Protein AF-0000000080795833 (afdb_homodimer)

InterPro domains:
  IPR005225 Small GTP-binding domain [TIGR00231] (9-159)
  IPR006073 GTP binding domain [PF01926] (11-123)
  IPR023873 [FeFe]-hydrogenase H-cluster maturation GTPase HydF [TIGR03918] (4-392)
  IPR027417 P-loop containing nucleoside triphosphate hydrolase [G3DSA:3.40.50.300] (4-176)
  IPR027417 P-loop containing nucleoside triphosphate hydrolase [SSF52540] (10-172)
  IPR040644 Hydrogen maturase F, tetramerization domain [PF18133] (279-395)
  IPR041606 Hydrogen maturase F dimerization domain [PF18128] (176-273)

Organism: Petrotoga mobilis (strain DSM 10674 / SJ95) (NCBI:txid403833)

Sequence (796 aa):
MPATSGYRTYIAIAGRRNVGKSSLINAIVNQEIALVSNVAGTTTDPVYKSMELQPIGPVTLIDTPGIDDEGELGKKRIERAKRAFYKADVGVLVVDSEPNGFEHSICDLFEKMNIPFIIVLNKIDQLNNVSNLKQLYINSFGRPVLEVSCKEKINIERVKEALTELKPKEEEIPLLPQFIKSNDIVLLVVPVDTGAPKGRLIMPQVATIREAIDRKAFPIVTSVEGISEIISKLKEKPKLVITDSQAIGRVSELVSEDINLTTFSILEAHHKGDISILTKDIDVINNLENGDTILIMEGCSHRPLSEDIGRVKIPKWLEKYSEKSLNFKFIAGKEFPDIEDVKNVKLVVHCGGCTLTRRMMLRRINSINRLGVPVVNYGVLISFLHGSLNRTLEPLSLMPATSGYRTYIAIAGRRNVGKSSLINAIVNQEIALVSNVAGTTTDPVYKSMELQPIGPVTLIDTPGIDDEGELGKKRIERAKRAFYKADVGVLVVDSEPNGFEHSICDLFEKMNIPFIIVLNKIDQLNNVSNLKQLYINSFGRPVLEVSCKEKINIERVKEALTELKPKEEEIPLLPQFIKSNDIVLLVVPVDTGAPKGRLIMPQVATIREAIDRKAFPIVTSVEGISEIISKLKEKPKLVITDSQAIGRVSELVSEDINLTTFSILEAHHKGDISILTKDIDVINNLENGDTILIMEGCSHRPLSEDIGRVKIPKWLEKYSEKSLNFKFIAGKEFPDIEDVKNVKLVVHCGGCTLTRRMMLRRINSINRLGVPVVNYGVLISFLHGSLNRTLEPLSL

Solvent-accessible surface area (backbone atoms only — not comparable to full-atom values): 44096 Å² total; per-residue (Å²): 122,81,81,71,79,74,66,63,44,28,36,27,47,42,53,50,84,89,38,43,66,67,48,42,53,24,52,68,58,71,39,91,63,76,83,64,67,76,75,78,78,80,60,79,56,58,44,79,45,78,47,73,34,83,90,71,36,46,30,29,38,29,40,47,62,66,58,55,49,78,83,55,58,74,64,60,33,50,53,51,46,48,67,48,41,38,72,37,52,32,38,37,39,35,34,67,69,79,81,51,73,61,56,51,49,51,53,49,49,31,56,76,60,70,31,50,57,40,35,35,38,30,48,50,86,77,49,90,52,56,69,60,50,48,51,51,49,32,73,72,65,73,44,60,68,42,68,24,18,56,88,78,61,37,55,49,66,56,53,50,51,52,52,50,67,55,44,76,70,87,73,83,52,67,59,66,50,83,83,67,42,68,73,34,35,34,37,36,34,47,72,77,57,90,78,48,75,83,59,71,74,54,65,68,58,48,41,49,44,34,51,31,38,73,48,47,13,34,32,31,40,28,31,71,87,39,49,67,60,55,55,70,39,35,75,60,77,51,62,33,37,34,26,42,56,90,46,42,61,65,47,56,70,73,44,60,87,90,39,43,40,34,27,54,42,47,31,39,36,43,32,35,38,53,50,68,60,32,53,67,50,54,68,53,60,82,67,60,48,72,65,39,26,34,35,38,37,33,49,55,70,68,78,77,55,96,83,27,57,73,79,46,49,46,55,50,52,51,28,65,72,55,70,35,58,66,39,79,44,80,48,67,22,81,69,76,80,51,72,74,73,54,55,83,38,63,36,35,38,29,50,76,34,89,88,47,53,40,67,57,42,35,48,52,54,47,26,40,47,62,72,69,35,37,42,32,30,53,34,53,48,45,26,47,77,59,71,41,37,71,58,38,42,52,65,67,73,113,123,83,82,70,81,74,68,64,46,28,37,29,48,42,54,51,84,89,35,43,66,66,47,42,53,24,54,66,58,71,39,93,63,77,82,63,68,77,72,78,80,79,60,79,58,59,44,78,46,77,46,73,35,84,90,71,36,47,30,29,39,31,40,47,62,66,58,54,49,79,80,55,58,75,64,60,33,49,51,51,43,48,67,48,41,38,73,37,53,32,37,36,40,35,33,68,68,79,81,53,73,62,56,52,51,52,52,50,48,31,56,76,60,69,30,49,58,41,35,35,38,30,47,50,86,76,49,89,53,56,70,61,49,47,50,51,48,32,72,71,66,71,43,62,68,44,69,24,16,57,88,76,60,37,56,49,67,55,53,51,52,51,52,52,68,54,45,76,70,88,72,83,52,66,62,67,50,83,85,67,42,67,73,34,35,34,37,36,33,47,72,77,58,88,80,48,76,85,59,72,73,54,66,68,59,48,42,48,44,33,50,31,38,74,47,47,14,34,33,31,41,28,31,72,86,40,47,66,59,53,56,71,39,34,73,59,78,51,61,33,37,35,25,44,57,90,47,42,62,63,48,57,71,73,46,59,87,91,37,42,41,33,27,54,45,45,31,40,37,43,31,33,39,54,48,68,60,32,52,66,49,55,67,54,61,80,66,62,50,71,65,39,26,34,34,37,37,32,51,54,70,68,79,76,57,97,84,27,57,74,81,47,49,47,55,50,51,52,29,65,73,55,70,36,57,65,39,80,46,80,47,67,23,82,69,76,80,53,74,74,73,56,56,83,37,64,35,35,39,28,51,78,35,87,89,47,53,40,68,59,43,36,48,52,52,49,25,41,48,60,71,70,34,37,42,31,30,52,35,51,50,46,26,49,77,60,70,41,38,69,56,37,44,52,66,68,72,114

Radius of gyration: 35.32 Å; Cα contacts (8 Å, |Δi|>4): 1442; chains: 2; bounding box: 62×104×80 Å

Nearest PDB structures (foldseek):
  5kh0-assembly1_B  TM=8.933E-01  e=1.809E-39  Thermosipho melanesiensis BI429
  5kh0-assembly2_D  TM=9.076E-01  e=1.409E-38  Thermosipho melanesiensis BI429
  5kh0-assembly1_A  TM=8.982E-01  e=2.078E-38  Thermosipho melanesiensis BI429
  5lad-assembly1_A-2  TM=9.112E-01  e=1.407E-32  Thermotoga maritima
  3qq5-assembly1_A  TM=8.667E-01  e=5.956E-34  Thermotoga neapolitana DSM 4359

Structure (mmCIF, N/CA/C/O backbone):
data_AF-0000000080795833-model_v1
#
loop_
_entity.id
_entity.type
_entity.pdbx_description
1 polymer 'Small GTP-binding protein'
#
loop_
_atom_site.group_PDB
_atom_site.id
_atom_site.type_symbol
_atom_site.label_atom_id
_atom_site.label_alt_id
_atom_site.label_comp_id
_atom_site.label_asym_id
_atom_site.label_entity_id
_atom_site.label_seq_id
_atom_site.pdbx_PDB_ins_code
_atom_site.Cartn_x
_atom_site.Cartn_y
_atom_site.Cartn_z
_atom_site.occupancy
_atom_site.B_iso_or_equiv
_atom_site.auth_seq_id
_atom_site.auth_comp_id
_atom_site.auth_asym_id
_atom_site.auth_atom_id
_atom_site.pdbx_PDB_model_num
ATOM 1 N N . MET A 1 1 ? -9.82 2 7.793 1 25.12 1 MET A N 1
ATOM 2 C CA . MET A 1 1 ? -10.195 3.34 8.234 1 25.12 1 MET A CA 1
ATOM 3 C C . MET A 1 1 ? -9.07 3.977 9.055 1 25.12 1 MET A C 1
ATOM 5 O O . MET A 1 1 ? -8.516 3.338 9.945 1 25.12 1 MET A O 1
ATOM 9 N N . PRO A 1 2 ? -8.359 4.883 8.555 1 33.22 2 PRO A N 1
ATOM 10 C CA . PRO A 1 2 ? -7.414 5.477 9.508 1 33.22 2 PRO A CA 1
ATOM 11 C C . PRO A 1 2 ? -8.008 5.645 10.898 1 33.22 2 PRO A C 1
ATOM 13 O O . PRO A 1 2 ? -9.211 5.883 11.039 1 33.22 2 PRO A O 1
ATOM 16 N N . ALA A 1 3 ? -7.535 5.086 11.906 1 33.72 3 ALA A N 1
ATOM 17 C CA . ALA A 1 3 ? -7.871 5.246 13.32 1 33.72 3 ALA A CA 1
ATOM 18 C C . ALA A 1 3 ? -8.148 6.711 13.656 1 33.72 3 ALA A C 1
ATOM 20 O O . ALA A 1 3 ? -7.215 7.496 13.844 1 33.72 3 ALA A O 1
ATOM 21 N N . THR A 1 4 ? -8.984 7.445 13.031 1 37.66 4 THR A N 1
ATOM 22 C CA . THR A 1 4 ? -9.438 8.781 13.414 1 37.66 4 THR A CA 1
ATOM 23 C C . THR A 1 4 ? -9.453 8.938 14.93 1 37.66 4 THR A C 1
ATOM 25 O O . THR A 1 4 ? -9.406 10.055 15.445 1 37.66 4 THR A O 1
ATOM 28 N N . SER A 1 5 ? -9.992 7.992 15.648 1 43.19 5 SER A N 1
ATOM 29 C CA . SER A 1 5 ? -10.617 8.164 16.953 1 43.19 5 SER A CA 1
ATOM 30 C C . SER A 1 5 ? -9.586 8.586 18 1 43.19 5 SER A C 1
ATOM 32 O O . SER A 1 5 ? -9.945 9.016 19.094 1 43.19 5 SER A O 1
ATOM 34 N N . GLY A 1 6 ? -8.383 8.352 17.781 1 51.78 6 GLY A N 1
ATOM 35 C CA . GLY A 1 6 ? -7.582 8.328 18.984 1 51.78 6 GLY A CA 1
ATOM 36 C C . GLY A 1 6 ? -6.945 9.672 19.312 1 51.78 6 GLY A C 1
ATOM 37 O O . GLY A 1 6 ? -6.125 9.766 20.234 1 51.78 6 GLY A O 1
ATOM 38 N N . TYR A 1 7 ? -7.238 10.75 18.516 1 62.47 7 TYR A N 1
ATOM 39 C CA . TYR A 1 7 ? -6.434 11.93 18.812 1 62.47 7 TYR A CA 1
ATOM 40 C C . TYR A 1 7 ? -7 12.688 20 1 62.47 7 TYR A C 1
ATOM 42 O O . TYR A 1 7 ? -8.195 12.977 20.047 1 62.47 7 TYR A O 1
ATOM 50 N N . ARG A 1 8 ? -6.188 12.867 20.969 1 76.06 8 ARG A N 1
ATOM 51 C CA . ARG A 1 8 ? -6.539 13.586 22.188 1 76.06 8 ARG A CA 1
ATOM 52 C C . ARG A 1 8 ? -6.414 15.094 22 1 76.06 8 ARG A C 1
ATOM 54 O O . ARG A 1 8 ? -5.41 15.57 21.453 1 76.06 8 ARG A O 1
ATOM 61 N N . THR A 1 9 ? -7.496 15.82 22.312 1 84.5 9 THR A N 1
ATOM 62 C CA . THR A 1 9 ? -7.492 17.281 22.234 1 84.5 9 THR A CA 1
ATOM 63 C C . THR A 1 9 ? -6.922 17.891 23.5 1 84.5 9 THR A C 1
ATOM 65 O O . THR A 1 9 ? -7.324 17.531 24.609 1 84.5 9 THR A O 1
ATOM 68 N N . TYR A 1 10 ? -5.914 18.734 23.422 1 86.25 10 TYR A N 1
ATOM 69 C CA . TYR A 1 10 ? -5.336 19.438 24.562 1 86.25 10 TYR A CA 1
ATOM 70 C C . TYR A 1 10 ? -6.016 20.781 24.781 1 86.25 10 TYR A C 1
ATOM 72 O O . TYR A 1 10 ? -6.02 21.641 23.891 1 86.25 10 TYR A O 1
ATOM 80 N N . ILE A 1 11 ? -6.578 21 25.969 1 89.94 11 ILE A N 1
ATOM 81 C CA . ILE A 1 11 ? -7.293 22.234 26.297 1 89.94 11 ILE A CA 1
ATOM 82 C C . ILE A 1 11 ? -6.555 22.969 27.422 1 89.94 11 ILE A C 1
ATOM 84 O O . ILE A 1 11 ? -6.406 22.453 28.531 1 89.94 11 ILE A O 1
ATOM 88 N N . ALA A 1 12 ? -6.055 24.109 27.125 1 90.44 12 ALA A N 1
ATOM 89 C CA . ALA A 1 12 ? -5.402 24.953 28.141 1 90.44 12 ALA A CA 1
ATOM 90 C C . ALA A 1 12 ? -6.422 25.812 28.875 1 90.44 12 ALA A C 1
ATOM 92 O O . ALA A 1 12 ? -7.199 26.531 28.234 1 90.44 12 ALA A O 1
ATOM 93 N N . ILE A 1 13 ? -6.395 25.797 30.219 1 90.44 13 ILE A N 1
ATOM 94 C CA . ILE A 1 13 ? -7.281 26.609 31.031 1 90.44 13 ILE A CA 1
ATOM 95 C C . ILE A 1 13 ? -6.469 27.672 31.766 1 90.44 13 ILE A C 1
ATOM 97 O O . ILE A 1 13 ? -5.555 27.344 32.531 1 90.44 13 ILE A O 1
ATOM 101 N N . ALA A 1 14 ? -6.773 28.875 31.453 1 90.62 14 ALA A N 1
ATOM 102 C CA . ALA A 1 14 ? -6.07 29.984 32.094 1 90.62 14 ALA A CA 1
ATOM 103 C C . ALA A 1 14 ? -7.047 30.922 32.812 1 90.62 14 ALA A C 1
ATOM 105 O O . ALA A 1 14 ? -8.234 30.938 32.5 1 90.62 14 ALA A O 1
ATOM 106 N N . GLY A 1 15 ? -6.543 31.625 33.75 1 90.38 15 GLY A N 1
ATOM 107 C CA . GLY A 1 15 ? -7.305 32.594 34.562 1 90.38 15 GLY A CA 1
ATOM 108 C C . GLY A 1 15 ? -6.629 32.938 35.875 1 90.38 15 GLY A C 1
ATOM 109 O O . GLY A 1 15 ? -5.746 32.219 36.344 1 90.38 15 GLY A O 1
ATOM 110 N N . ARG A 1 16 ? -7.102 34.031 36.375 1 87.69 16 ARG A N 1
ATOM 111 C CA . ARG A 1 16 ? -6.543 34.438 37.656 1 87.69 16 ARG A CA 1
ATOM 112 C C . ARG A 1 16 ? -6.965 33.5 38.781 1 87.69 16 ARG A C 1
ATOM 114 O O . ARG A 1 16 ? -7.859 32.688 38.594 1 87.69 16 ARG A O 1
ATOM 121 N N . ARG A 1 17 ? -6.234 33.656 39.906 1 84.56 17 ARG A N 1
ATOM 122 C CA . ARG A 1 17 ? -6.582 32.844 41.062 1 84.56 17 ARG A CA 1
ATOM 123 C C . ARG A 1 17 ? -8.023 33.094 41.5 1 84.56 17 ARG A C 1
ATOM 125 O O . ARG A 1 17 ? -8.484 34.25 41.5 1 84.56 17 ARG A O 1
ATOM 132 N N . ASN A 1 18 ? -8.727 32.094 41.781 1 86.31 18 ASN A N 1
ATOM 133 C CA . ASN A 1 18 ? -10.031 32.125 42.438 1 86.31 18 ASN A CA 1
ATOM 134 C C . ASN A 1 18 ? -11.141 32.5 41.469 1 86.31 18 ASN A C 1
ATOM 136 O O . ASN A 1 18 ? -12.266 32.781 41.875 1 86.31 18 ASN A O 1
ATOM 140 N N . VAL A 1 19 ? -10.836 32.469 40.219 1 89.81 19 VAL A N 1
ATOM 141 C CA . VAL A 1 19 ? -11.859 32.812 39.219 1 89.81 19 VAL A CA 1
ATOM 142 C C . VAL A 1 19 ? -12.742 31.578 38.969 1 89.81 19 VAL A C 1
ATOM 144 O O . VAL A 1 19 ? -13.805 31.703 38.344 1 89.81 19 VAL A O 1
ATOM 147 N N . GLY A 1 20 ? -12.32 30.375 39.375 1 88.19 20 GLY A N 1
ATOM 148 C CA . GLY A 1 20 ? -13.148 29.188 39.25 1 88.19 20 GLY A CA 1
ATOM 149 C C . GLY A 1 20 ? -12.656 28.234 38.156 1 88.19 20 GLY A C 1
ATOM 150 O O . GLY A 1 20 ? -13.453 27.547 37.531 1 88.19 20 GLY A O 1
ATOM 151 N N . LYS A 1 21 ? -11.406 28.203 37.844 1 87.88 21 LYS A N 1
ATOM 152 C CA . LYS A 1 21 ? -10.844 27.312 36.844 1 87.88 21 LYS A CA 1
ATOM 153 C C . LYS A 1 21 ? -11.172 25.859 37.156 1 87.88 21 LYS A C 1
ATOM 155 O O . LYS A 1 21 ? -11.688 25.125 36.312 1 87.88 21 LYS A O 1
ATOM 160 N N . SER A 1 22 ? -10.898 25.469 38.375 1 83.75 22 SER A N 1
ATOM 161 C CA . SER A 1 22 ? -11.148 24.094 38.812 1 83.75 22 SER A CA 1
ATOM 162 C C . SER A 1 22 ? -12.641 23.781 38.812 1 83.75 22 SER A C 1
ATOM 164 O O . SER A 1 22 ? -13.047 22.688 38.438 1 83.75 22 SER A O 1
ATOM 166 N N . SER A 1 23 ? -13.375 24.75 39.281 1 88.06 23 SER A N 1
ATOM 167 C CA . SER A 1 23 ? -14.82 24.562 39.281 1 88.06 23 SER A CA 1
ATOM 168 C C . SER A 1 23 ? -15.352 24.344 37.875 1 88.06 23 SER A C 1
ATOM 170 O O . SER A 1 23 ? -16.25 23.5 37.656 1 88.06 23 SER A O 1
ATOM 172 N N . LEU A 1 24 ? -14.797 25.125 37.031 1 90.12 24 LEU A N 1
ATOM 173 C CA . LEU A 1 24 ? -15.227 24.984 35.625 1 90.12 24 LEU A CA 1
ATOM 174 C C . LEU A 1 24 ? -14.875 23.594 35.094 1 90.12 24 LEU A C 1
ATOM 176 O O . LEU A 1 24 ? -15.703 22.953 34.438 1 90.12 24 LEU A O 1
ATOM 180 N N . ILE A 1 25 ? -13.672 23.125 35.344 1 85.81 25 ILE A N 1
ATOM 181 C CA . ILE A 1 25 ? -13.211 21.812 34.906 1 85.81 25 ILE A CA 1
ATOM 182 C C . ILE A 1 25 ? -14.148 20.734 35.469 1 85.81 25 ILE A C 1
ATOM 184 O O . ILE A 1 25 ? -14.602 19.859 34.719 1 85.81 25 ILE A O 1
ATOM 188 N N . ASN A 1 26 ? -14.469 20.844 36.688 1 85.5 26 ASN A N 1
ATOM 189 C CA . ASN A 1 26 ? -15.359 19.891 37.344 1 85.5 26 ASN A CA 1
ATOM 190 C C . ASN A 1 26 ? -16.75 19.906 36.719 1 85.5 26 ASN A C 1
ATOM 192 O O . ASN A 1 26 ? -17.375 18.859 36.531 1 85.5 26 ASN A O 1
ATOM 196 N N . ALA A 1 27 ? -17.141 21.094 36.469 1 87 27 ALA A N 1
ATOM 197 C CA . ALA A 1 27 ? -18.484 21.25 35.906 1 87 27 ALA A CA 1
ATOM 198 C C . ALA A 1 27 ? -18.562 20.625 34.531 1 87 27 ALA A C 1
ATOM 200 O O . ALA A 1 27 ? -19.547 19.969 34.188 1 87 27 ALA A O 1
ATOM 201 N N . ILE A 1 28 ? -17.516 20.875 33.75 1 86.25 28 ILE A N 1
ATOM 202 C CA . ILE A 1 28 ? -17.5 20.391 32.375 1 86.25 28 ILE A CA 1
ATOM 203 C C . ILE A 1 28 ? -17.375 18.875 32.344 1 86.25 28 ILE A C 1
ATOM 205 O O . ILE A 1 28 ? -18.016 18.203 31.531 1 86.25 28 ILE A O 1
ATOM 209 N N . VAL A 1 29 ? -16.641 18.344 33.219 1 79.44 29 VAL A N 1
ATOM 210 C CA . VAL A 1 29 ? -16.406 16.906 33.25 1 79.44 29 VAL A CA 1
ATOM 211 C C . VAL A 1 29 ? -17.516 16.219 34.031 1 79.44 29 VAL A C 1
ATOM 213 O O . VAL A 1 29 ? -17.703 15 33.938 1 79.44 29 VAL A O 1
ATOM 216 N N . ASN A 1 30 ? -18.328 16.922 34.688 1 74.06 30 ASN A N 1
ATOM 217 C CA . ASN A 1 30 ? -19.391 16.438 35.562 1 74.06 30 ASN A CA 1
ATOM 218 C C . ASN A 1 30 ? -18.844 15.438 36.594 1 74.06 30 ASN A C 1
ATOM 220 O O . ASN A 1 30 ? -19.453 14.391 36.812 1 74.06 30 ASN A O 1
ATOM 224 N N . GLN A 1 31 ? -17.656 15.406 36.812 1 67 31 GLN A N 1
ATOM 225 C CA . GLN A 1 31 ? -17.016 14.602 37.844 1 67 31 GLN A CA 1
ATOM 226 C C . GLN A 1 31 ? -16.094 15.453 38.719 1 67 31 GLN A C 1
ATOM 228 O O . GLN A 1 31 ? -15.578 16.469 38.281 1 67 31 GLN A O 1
ATOM 233 N N . GLU A 1 32 ? -16.203 15.164 40 1 63.84 32 GLU A N 1
ATOM 234 C CA . GLU A 1 32 ? -15.242 15.82 40.875 1 63.84 32 GLU A CA 1
ATOM 235 C C . GLU A 1 32 ? -13.828 15.312 40.594 1 63.84 32 GLU A C 1
ATOM 237 O O . GLU A 1 32 ? -13.516 14.148 40.875 1 63.84 32 GLU A O 1
ATOM 242 N N . ILE A 1 33 ? -13.188 15.852 39.656 1 58.62 33 ILE A N 1
ATOM 243 C CA . ILE A 1 33 ? -11.805 15.477 39.406 1 58.62 33 ILE A CA 1
ATOM 244 C C . ILE A 1 33 ? -10.859 16.391 40.156 1 58.62 33 ILE A C 1
ATOM 246 O O . ILE A 1 33 ? -11.078 17.609 40.219 1 58.62 33 ILE A O 1
ATOM 250 N N . ALA A 1 34 ? -10.25 15.867 41.312 1 51.56 34 ALA A N 1
ATOM 251 C CA . ALA A 1 34 ? -9.258 16.656 42.031 1 51.56 34 ALA A CA 1
ATOM 252 C C . ALA A 1 34 ? -8.117 17.078 41.094 1 51.56 34 ALA A C 1
ATOM 254 O O . ALA A 1 34 ? -7.512 16.25 40.438 1 51.56 34 ALA A O 1
ATOM 255 N N . LEU A 1 35 ? -8.227 18.188 40.531 1 53.47 35 LEU A N 1
ATOM 256 C CA . LEU A 1 35 ? -7.109 18.688 39.75 1 53.47 35 LEU A CA 1
ATOM 257 C C . LEU A 1 35 ? -5.816 18.656 40.562 1 53.47 35 LEU A C 1
ATOM 259 O O . LEU A 1 35 ? -4.789 19.172 40.094 1 53.47 35 LEU A O 1
ATOM 263 N N . VAL A 1 36 ? -5.941 18.281 41.938 1 44.78 36 VAL A N 1
ATOM 264 C CA . VAL A 1 36 ? -4.797 18.469 42.844 1 44.78 36 VAL A CA 1
ATOM 265 C C . VAL A 1 36 ? -3.748 17.391 42.562 1 44.78 36 VAL A C 1
ATOM 267 O O . VAL A 1 36 ? -4.055 16.203 42.562 1 44.78 36 VAL A O 1
ATOM 270 N N . SER A 1 37 ? -2.967 17.484 41.656 1 41.81 37 SER A N 1
ATOM 271 C CA . SER A 1 37 ? -1.821 16.594 41.844 1 41.81 37 SER A CA 1
ATOM 272 C C . SER A 1 37 ? -1.259 16.734 43.281 1 41.81 37 SER A C 1
ATOM 274 O O . SER A 1 37 ? -1.084 17.859 43.75 1 41.81 37 SER A O 1
ATOM 276 N N . ASN A 1 38 ? -1.629 15.82 44.156 1 38.22 38 ASN A N 1
ATOM 277 C CA . ASN A 1 38 ? -1.073 15.805 45.5 1 38.22 38 ASN A CA 1
ATOM 278 C C . ASN A 1 38 ? 0.417 16.141 45.5 1 38.22 38 ASN A C 1
ATOM 280 O O . ASN A 1 38 ? 1.093 15.984 46.531 1 38.22 38 ASN A O 1
ATOM 284 N N . VAL A 1 39 ? 1.186 15.828 44.438 1 36.22 39 VAL A N 1
ATOM 285 C CA . VAL A 1 39 ? 2.578 16.031 44.812 1 36.22 39 VAL A CA 1
ATOM 286 C C . VAL A 1 39 ? 2.834 17.516 45.094 1 36.22 39 VAL A C 1
ATOM 288 O O . VAL A 1 39 ? 2.609 18.359 44.219 1 36.22 39 VAL A O 1
ATOM 291 N N . ALA A 1 40 ? 2.957 17.859 46.312 1 38.53 40 ALA A N 1
ATOM 292 C CA . ALA A 1 40 ? 3.205 19.172 46.906 1 38.53 40 ALA A CA 1
ATOM 293 C C . ALA A 1 40 ? 4.039 20.062 46 1 38.53 40 ALA A C 1
ATOM 295 O O . ALA A 1 40 ? 3.768 21.25 45.844 1 38.53 40 ALA A O 1
ATOM 296 N N . GLY A 1 41 ? 5.348 19.703 45.781 1 37.53 41 GLY A N 1
ATOM 297 C CA . GLY A 1 41 ? 6.562 20.5 45.625 1 37.53 41 GLY A CA 1
ATOM 298 C C . GLY A 1 41 ? 6.656 21.203 44.312 1 37.53 41 GLY A C 1
ATOM 299 O O . GLY A 1 41 ? 7.473 22.109 44.125 1 37.53 41 GLY A O 1
ATOM 300 N N . THR A 1 42 ? 6.723 20.484 43.031 1 41.81 42 THR A N 1
ATOM 301 C CA . THR A 1 42 ? 7.238 21.141 41.844 1 41.81 42 THR A CA 1
ATOM 302 C C . THR A 1 42 ? 6.148 21.969 41.156 1 41.81 42 THR A C 1
ATOM 304 O O . THR A 1 42 ? 5.422 21.453 40.281 1 41.81 42 THR A O 1
ATOM 307 N N . THR A 1 43 ? 5.379 22.828 41.688 1 46.12 43 THR A N 1
ATOM 308 C CA . THR A 1 43 ? 4.242 23.734 41.594 1 46.12 43 THR A CA 1
ATOM 309 C C . THR A 1 43 ? 4.266 24.5 40.25 1 46.12 43 THR A C 1
ATOM 311 O O . THR A 1 43 ? 3.252 25.062 39.844 1 46.12 43 THR A O 1
ATOM 314 N N . THR A 1 44 ? 5.375 24.703 39.594 1 53.78 44 THR A N 1
ATOM 315 C CA . THR A 1 44 ? 5.43 25.641 38.469 1 53.78 44 THR A CA 1
ATOM 316 C C . THR A 1 44 ? 5.176 24.922 37.156 1 53.78 44 THR A C 1
ATOM 318 O O . THR A 1 44 ? 4.957 25.547 36.125 1 53.78 44 THR A O 1
ATOM 321 N N . ASP A 1 45 ? 5.137 23.625 37.156 1 62.22 45 ASP A N 1
ATOM 322 C CA . ASP A 1 45 ? 4.977 22.938 35.875 1 62.22 45 ASP A CA 1
ATOM 323 C C . ASP A 1 45 ? 3.5 22.688 35.594 1 62.22 45 ASP A C 1
ATOM 325 O O . ASP A 1 45 ? 2.695 22.469 36.5 1 62.22 45 ASP A O 1
ATOM 329 N N . PRO A 1 46 ? 3.152 22.828 34.312 1 71.19 46 PRO A N 1
ATOM 330 C CA . PRO A 1 46 ? 1.769 22.547 33.906 1 71.19 46 PRO A CA 1
ATOM 331 C C . PRO A 1 46 ? 1.309 21.156 34.312 1 71.19 46 PRO A C 1
ATOM 333 O O . PRO A 1 46 ? 2.107 20.203 34.312 1 71.19 46 PRO A O 1
ATOM 336 N N . VAL A 1 47 ? 0.177 21.094 34.875 1 71.94 47 VAL A N 1
ATOM 337 C CA . VAL A 1 47 ? -0.432 19.812 35.25 1 71.94 47 VAL A CA 1
ATOM 338 C C . VAL A 1 47 ? -1.35 19.344 34.125 1 71.94 47 VAL A C 1
ATOM 340 O O . VAL A 1 47 ? -2.17 20.109 33.625 1 71.94 47 VAL A O 1
ATOM 343 N N . TYR A 1 48 ? -1.083 18.062 33.688 1 77.56 48 TYR A N 1
ATOM 344 C CA . TYR A 1 48 ? -1.871 17.469 32.625 1 77.56 48 TYR A CA 1
ATOM 345 C C . TYR A 1 48 ? -2.859 16.453 33.188 1 77.56 48 TYR A C 1
ATOM 347 O O . TYR A 1 48 ? -2.502 15.625 34 1 77.56 48 TYR A O 1
ATOM 355 N N . LYS A 1 49 ? -4.105 16.578 32.812 1 79.94 49 LYS A N 1
ATOM 356 C CA . LYS A 1 49 ? -5.125 15.609 33.188 1 79.94 49 LYS A CA 1
ATOM 357 C C . LYS A 1 49 ? -5.906 15.109 31.984 1 79.94 49 LYS A C 1
ATOM 359 O O . LYS A 1 49 ? -6.594 15.883 31.312 1 79.94 49 LYS A O 1
ATOM 364 N N . SER A 1 50 ? -5.746 13.844 31.75 1 82.56 50 SER A N 1
ATOM 365 C CA . SER A 1 50 ? -6.43 13.234 30.609 1 82.56 50 SER A CA 1
ATOM 366 C C . SER A 1 50 ? -7.805 12.703 31 1 82.56 50 SER A C 1
ATOM 368 O O . SER A 1 50 ? -7.969 12.141 32.094 1 82.56 50 SER A O 1
ATOM 370 N N . MET A 1 51 ? -8.758 12.969 30.141 1 81.31 51 MET A N 1
ATOM 371 C CA . MET A 1 51 ? -10.125 12.516 30.406 1 81.31 51 MET A CA 1
ATOM 372 C C . MET A 1 51 ? -10.938 12.438 29.125 1 81.31 51 MET A C 1
ATOM 374 O O . MET A 1 51 ? -10.422 12.711 28.031 1 81.31 51 MET A O 1
ATOM 378 N N . GLU A 1 52 ? -12.125 11.914 29.375 1 83.69 52 GLU A N 1
ATOM 379 C CA . GLU A 1 52 ? -13.094 11.906 28.281 1 83.69 52 GLU A CA 1
ATOM 380 C C . GLU A 1 52 ? -14.125 13.016 28.438 1 83.69 52 GLU A C 1
ATOM 382 O O . GLU A 1 52 ? -14.695 13.18 29.531 1 83.69 52 GLU A O 1
ATOM 387 N N . LEU A 1 53 ? -14.25 13.836 27.5 1 82.38 53 LEU A N 1
ATOM 388 C CA . LEU A 1 53 ? -15.219 14.922 27.516 1 82.38 53 LEU A CA 1
ATOM 389 C C . LEU A 1 53 ? -16.188 14.797 26.344 1 82.38 53 LEU A C 1
ATOM 391 O O . LEU A 1 53 ? -15.812 15.016 25.188 1 82.38 53 LEU A O 1
ATOM 395 N N . GLN A 1 54 ? -17.328 14.406 26.703 1 80.62 54 GLN A N 1
ATOM 396 C CA . GLN A 1 54 ? -18.328 14.336 25.656 1 80.62 54 GLN A CA 1
ATOM 397 C C . GLN A 1 54 ? -18.844 15.734 25.281 1 80.62 54 GLN A C 1
ATOM 399 O O . GLN A 1 54 ? -19.016 16.578 26.156 1 80.62 54 GLN A O 1
ATOM 404 N N . PRO A 1 55 ? -19.031 16.062 24.031 1 81.38 55 PRO A N 1
ATOM 405 C CA . PRO A 1 55 ? -18.953 15.25 22.828 1 81.38 55 PRO A CA 1
ATOM 406 C C . PRO A 1 55 ? -17.578 15.328 22.156 1 81.38 55 PRO A C 1
ATOM 408 O O . PRO A 1 55 ? -17.406 14.828 21.047 1 81.38 55 PRO A O 1
ATOM 411 N N . ILE A 1 56 ? -16.656 15.984 22.797 1 79.56 56 ILE A N 1
ATOM 412 C CA . ILE A 1 56 ? -15.344 16.25 22.203 1 79.56 56 ILE A CA 1
ATOM 413 C C . ILE A 1 56 ? -14.562 14.945 22.078 1 79.56 56 ILE A C 1
ATOM 415 O O . ILE A 1 56 ? -13.859 14.734 21.078 1 79.56 56 ILE A O 1
ATOM 419 N N . GLY A 1 57 ? -14.75 14.055 22.984 1 81.38 57 GLY A N 1
ATOM 420 C CA . GLY A 1 57 ? -13.961 12.836 23.031 1 81.38 57 GLY A CA 1
ATOM 421 C C . GLY A 1 57 ? -12.805 12.914 24 1 81.38 57 GLY A C 1
ATOM 422 O O . GLY A 1 57 ? -12.914 13.547 25.062 1 81.38 57 GLY A O 1
ATOM 423 N N . PRO A 1 58 ? -11.688 12.211 23.719 1 83.88 58 PRO A N 1
ATOM 424 C CA . PRO A 1 58 ? -10.523 12.258 24.609 1 83.88 58 PRO A CA 1
ATOM 425 C C . PRO A 1 58 ? -9.875 13.641 24.656 1 83.88 58 PRO A C 1
ATOM 427 O O . PRO A 1 58 ? -9.594 14.234 23.609 1 83.88 58 PRO A O 1
ATOM 430 N N . VAL A 1 59 ? -9.734 14.133 25.891 1 86.31 59 VAL A N 1
ATOM 431 C CA . VAL A 1 59 ? -9.133 15.445 26.062 1 86.31 59 VAL A CA 1
ATOM 432 C C . VAL A 1 59 ? -8.086 15.398 27.172 1 86.31 59 VAL A C 1
ATOM 434 O O . VAL A 1 59 ? -8.133 14.523 28.047 1 86.31 59 VAL A O 1
ATOM 437 N N . THR A 1 60 ? -7.082 16.219 27.031 1 84.19 60 THR A N 1
ATOM 438 C CA . THR A 1 60 ? -6.145 16.516 28.109 1 84.19 60 THR A CA 1
ATOM 439 C C . THR A 1 60 ? -6.246 17.984 28.531 1 84.19 60 THR A C 1
ATOM 441 O O . THR A 1 60 ? -6.082 18.891 27.703 1 84.19 60 THR A O 1
ATOM 444 N N . LEU A 1 61 ? -6.551 18.156 29.797 1 86.31 61 LEU A N 1
ATOM 445 C CA . LEU A 1 61 ? -6.621 19.516 30.328 1 86.31 61 LEU A CA 1
ATOM 446 C C . LEU A 1 61 ? -5.258 19.969 30.859 1 86.31 61 LEU A C 1
ATOM 448 O O . LEU A 1 61 ? -4.562 19.188 31.516 1 86.31 61 LEU A O 1
ATOM 452 N N . ILE A 1 62 ? -4.898 21.109 30.422 1 83.5 62 ILE A N 1
ATOM 453 C CA . ILE A 1 62 ? -3.658 21.703 30.906 1 83.5 62 ILE A CA 1
ATOM 454 C C . ILE A 1 62 ? -3.975 22.781 31.953 1 83.5 62 ILE A C 1
ATOM 456 O O . ILE A 1 62 ? -4.531 23.828 31.625 1 83.5 62 ILE A O 1
ATOM 460 N N . ASP A 1 63 ? -3.68 22.406 33.094 1 76.12 63 ASP A N 1
ATOM 461 C CA . ASP A 1 63 ? -3.887 23.375 34.188 1 76.12 63 ASP A CA 1
ATOM 462 C C . ASP A 1 63 ? -2.623 24.188 34.438 1 76.12 63 ASP A C 1
ATOM 464 O O . ASP A 1 63 ? -1.522 23.625 34.5 1 76.12 63 ASP A O 1
ATOM 468 N N . THR A 1 64 ? -2.727 25.422 34.375 1 72.25 64 THR A N 1
ATOM 469 C CA . THR A 1 64 ? -1.59 26.312 34.562 1 72.25 64 THR A CA 1
ATOM 470 C C . THR A 1 64 ? -1.674 27.031 35.906 1 72.25 64 THR A C 1
ATOM 472 O O . THR A 1 64 ? -1.992 28.234 35.969 1 72.25 64 THR A O 1
ATOM 475 N N . PRO A 1 65 ? -1.359 26.234 37 1 61.62 65 PRO A N 1
ATOM 476 C CA . PRO A 1 65 ? -1.44 26.906 38.281 1 61.62 65 PRO A CA 1
ATOM 477 C C . PRO A 1 65 ? -0.442 28.062 38.406 1 61.62 65 PRO A C 1
ATOM 479 O O . PRO A 1 65 ? 0.686 27.953 37.938 1 61.62 65 PRO A O 1
ATOM 482 N N . GLY A 1 66 ? -0.876 29.125 38.938 1 58.09 66 GLY A N 1
ATOM 483 C CA . GLY A 1 66 ? 0.033 30.156 39.406 1 58.09 66 GLY A CA 1
ATOM 484 C C . GLY A 1 66 ? 0.489 31.109 38.344 1 58.09 66 GLY A C 1
ATOM 485 O O . GLY A 1 66 ? 1.449 31.859 38.531 1 58.09 66 GLY A O 1
ATOM 486 N N . ILE A 1 67 ? 0.013 31 37.062 1 61.62 67 ILE A N 1
ATOM 487 C CA . ILE A 1 67 ? 0.461 31.938 36.031 1 61.62 67 ILE A CA 1
ATOM 488 C C . ILE A 1 67 ? 0.139 33.375 36.438 1 61.62 67 ILE A C 1
ATOM 490 O O . ILE A 1 67 ? 0.815 34.312 36.031 1 61.62 67 ILE A O 1
ATOM 494 N N . ASP A 1 68 ? -0.897 33.562 37.406 1 58.66 68 ASP A N 1
ATOM 495 C CA . ASP A 1 68 ? -1.312 34.875 37.844 1 58.66 68 ASP A CA 1
ATOM 496 C C . ASP A 1 68 ? -0.478 35.344 39.062 1 58.66 68 ASP A C 1
ATOM 498 O O . ASP A 1 68 ? -0.785 36.344 39.688 1 58.66 68 ASP A O 1
ATOM 502 N N . ASP A 1 69 ? 0.463 34.531 39.438 1 55.19 69 ASP A N 1
ATOM 503 C CA . ASP A 1 69 ? 1.135 34.938 40.656 1 55.19 69 ASP A CA 1
ATOM 504 C C . ASP A 1 69 ? 1.77 36.344 40.469 1 55.19 69 ASP A C 1
ATOM 506 O O . ASP A 1 69 ? 2.49 36.562 39.5 1 55.19 69 ASP A O 1
ATOM 510 N N . GLU A 1 70 ? 1.123 37.344 41.031 1 51.38 70 GLU A N 1
ATOM 511 C CA . GLU A 1 70 ? 1.457 38.75 41.062 1 51.38 70 GLU A CA 1
ATOM 512 C C . GLU A 1 70 ? 2.965 38.969 41.188 1 51.38 70 GLU A C 1
ATOM 514 O O . GLU A 1 70 ? 3.492 39.969 40.688 1 51.38 70 GLU A O 1
ATOM 519 N N . GLY A 1 71 ? 3.654 38.156 41.906 1 50.56 71 GLY A N 1
ATOM 520 C CA . GLY A 1 71 ? 5.016 38.531 42.25 1 50.56 71 GLY A CA 1
ATOM 521 C C . GLY A 1 71 ? 5.992 38.344 41.094 1 50.56 71 GLY A C 1
ATOM 522 O O . GLY A 1 71 ? 7.145 38.781 41.188 1 50.56 71 GLY A O 1
ATOM 523 N N . GLU A 1 72 ? 5.754 37.438 40.312 1 53.59 72 GLU A N 1
ATOM 524 C CA . GLU A 1 72 ? 6.816 37.188 39.344 1 53.59 72 GLU A CA 1
ATOM 525 C C . GLU A 1 72 ? 6.766 38.219 38.219 1 53.59 72 GLU A C 1
ATOM 527 O O . GLU A 1 72 ? 5.688 38.688 37.844 1 53.59 72 GLU A O 1
ATOM 532 N N . LEU A 1 73 ? 7.879 38.812 37.969 1 53.62 73 LEU A N 1
ATOM 533 C CA . LEU A 1 73 ? 8.062 39.781 36.906 1 53.62 73 LEU A CA 1
ATOM 534 C C . LEU A 1 73 ? 7.391 39.312 35.625 1 53.62 73 LEU A C 1
ATOM 536 O O . LEU A 1 73 ? 7.254 38.125 35.406 1 53.62 73 LEU A O 1
ATOM 540 N N . GLY A 1 74 ? 6.723 40.188 34.844 1 59.03 74 GLY A N 1
ATOM 541 C CA . GLY A 1 74 ? 5.973 40.094 33.625 1 59.03 74 GLY A CA 1
ATOM 542 C C . GLY A 1 74 ? 6.535 39.062 32.656 1 59.03 74 GLY A C 1
ATOM 543 O O . GLY A 1 74 ? 5.789 38.25 32.094 1 59.03 74 GLY A O 1
ATOM 544 N N . LYS A 1 75 ? 7.816 38.969 32.594 1 65.31 75 LYS A N 1
ATOM 545 C CA . LYS A 1 75 ? 8.461 38.125 31.594 1 65.31 75 LYS A CA 1
ATOM 546 C C . LYS A 1 75 ? 8.43 36.656 32 1 65.31 75 LYS A C 1
ATOM 548 O O . LYS A 1 75 ? 8.18 35.781 31.188 1 65.31 75 LYS A O 1
ATOM 553 N N . LYS A 1 76 ? 8.672 36.406 33.25 1 70.94 76 LYS A N 1
ATOM 554 C CA . LYS A 1 76 ? 8.711 35.031 33.719 1 70.94 76 LYS A CA 1
ATOM 555 C C . LYS A 1 76 ? 7.328 34.375 33.656 1 70.94 76 LYS A C 1
ATOM 557 O O . LYS A 1 76 ? 7.211 33.188 33.344 1 70.94 76 LYS A O 1
ATOM 562 N N . ARG A 1 77 ? 6.371 35.188 33.844 1 70.81 77 ARG A N 1
ATOM 563 C CA . ARG A 1 77 ? 5 34.688 33.75 1 70.81 77 ARG A CA 1
ATOM 564 C C . ARG A 1 77 ? 4.656 34.281 32.312 1 70.81 77 ARG A C 1
ATOM 566 O O . ARG A 1 77 ? 4.051 33.219 32.125 1 70.81 77 ARG A O 1
ATOM 573 N N . ILE A 1 78 ? 5.105 35.125 31.516 1 72.5 78 ILE A N 1
ATOM 574 C CA . ILE A 1 78 ? 4.809 34.875 30.109 1 72.5 78 ILE A CA 1
ATOM 575 C C . ILE A 1 78 ? 5.516 33.594 29.656 1 72.5 78 ILE A C 1
ATOM 577 O O . ILE A 1 78 ? 4.941 32.781 28.938 1 72.5 78 ILE A O 1
ATOM 581 N N . GLU A 1 79 ? 6.684 33.469 30.156 1 75.12 79 GLU A N 1
ATOM 582 C CA . GLU A 1 79 ? 7.461 32.312 29.781 1 75.12 79 GLU A CA 1
ATOM 583 C C . GLU A 1 79 ? 6.832 31.031 30.328 1 75.12 79 GLU A C 1
ATOM 585 O O . GLU A 1 79 ? 6.801 30 29.656 1 75.12 79 GLU A O 1
ATOM 590 N N . ARG A 1 80 ? 6.379 31.156 31.422 1 75.62 80 ARG A N 1
ATOM 591 C CA . ARG A 1 80 ? 5.711 30 32.031 1 75.62 80 ARG A CA 1
ATOM 592 C C . ARG A 1 80 ? 4.43 29.656 31.297 1 75.62 80 ARG A C 1
ATOM 594 O O . ARG A 1 80 ? 4.129 28.484 31.078 1 75.62 80 ARG A O 1
ATOM 601 N N . ALA A 1 81 ? 3.736 30.703 30.984 1 78.44 81 ALA A N 1
ATOM 602 C CA . ALA A 1 81 ? 2.496 30.484 30.25 1 78.44 81 ALA A CA 1
ATOM 603 C C . ALA A 1 81 ? 2.771 29.828 28.891 1 78.44 81 ALA A C 1
ATOM 605 O O . ALA A 1 81 ? 2.051 28.922 28.484 1 78.44 81 ALA A O 1
ATOM 606 N N . LYS A 1 82 ? 3.789 30.312 28.328 1 77.31 82 LYS A N 1
ATOM 607 C CA . LYS A 1 82 ? 4.184 29.766 27.031 1 77.31 82 LYS A CA 1
ATOM 608 C C . LYS A 1 82 ? 4.492 28.266 27.141 1 77.31 82 LYS A C 1
ATOM 610 O O . LYS A 1 82 ? 4.074 27.484 26.297 1 77.31 82 LYS A O 1
ATOM 615 N N . ARG A 1 83 ? 5.086 27.953 28.172 1 76.88 83 ARG A N 1
ATOM 616 C CA . ARG A 1 83 ? 5.457 26.562 28.406 1 76.88 83 ARG A CA 1
ATOM 617 C C . ARG A 1 83 ? 4.227 25.703 28.672 1 76.88 83 ARG A C 1
ATOM 619 O O . ARG A 1 83 ? 4.191 24.531 28.297 1 76.88 83 ARG A O 1
ATOM 626 N N . ALA A 1 84 ? 3.359 26.328 29.172 1 77.25 84 ALA A N 1
ATOM 627 C CA . ALA A 1 84 ? 2.133 25.594 29.5 1 77.25 84 ALA A CA 1
ATOM 628 C C . ALA A 1 84 ? 1.248 25.438 28.266 1 77.25 84 ALA A C 1
ATOM 630 O O . ALA A 1 84 ? 0.555 24.438 28.109 1 77.25 84 ALA A O 1
ATOM 631 N N . PHE A 1 85 ? 1.389 26.375 27.344 1 85.81 85 PHE A N 1
ATOM 632 C CA . PHE A 1 85 ? 0.394 26.469 26.281 1 85.81 85 PHE A CA 1
ATOM 633 C C . PHE A 1 85 ? 0.924 25.844 25 1 85.81 85 PHE A C 1
ATOM 635 O O . PHE A 1 85 ? 0.163 25.594 24.062 1 85.81 85 PHE A O 1
ATOM 642 N N . TYR A 1 86 ? 2.137 25.516 24.906 1 80.81 86 TYR A N 1
ATOM 643 C CA . TYR A 1 86 ? 2.74 25.188 23.625 1 80.81 86 TYR A CA 1
ATOM 644 C C . TYR A 1 86 ? 2.117 23.922 23.047 1 80.81 86 TYR A C 1
ATOM 646 O O . TYR A 1 86 ? 2.133 23.719 21.828 1 80.81 86 TYR A O 1
ATOM 654 N N . LYS A 1 87 ? 1.438 23.125 23.875 1 79.31 87 LYS A N 1
ATOM 655 C CA . LYS A 1 87 ? 0.821 21.891 23.391 1 79.31 87 LYS A CA 1
ATOM 656 C C . LYS A 1 87 ? -0.674 22.078 23.156 1 79.31 87 LYS A C 1
ATOM 658 O O . LYS A 1 87 ? -1.351 21.172 22.672 1 79.31 87 LYS A O 1
ATOM 663 N N . ALA A 1 88 ? -1.167 23.125 23.469 1 86.56 88 ALA A N 1
ATOM 664 C CA . ALA A 1 88 ? -2.615 23.312 23.516 1 86.56 88 ALA A CA 1
ATOM 665 C C . ALA A 1 88 ? -3.199 23.391 22.109 1 86.56 88 ALA A C 1
ATOM 667 O O . ALA A 1 88 ? -2.629 24.031 21.219 1 86.56 88 ALA A O 1
ATOM 668 N N . ASP A 1 89 ? -4.359 22.75 21.953 1 86.81 89 ASP A N 1
ATOM 669 C CA . ASP A 1 89 ? -5.141 22.875 20.734 1 86.81 89 ASP A CA 1
ATOM 670 C C . ASP A 1 89 ? -6.16 24.016 20.844 1 86.81 89 ASP A C 1
ATOM 672 O O . ASP A 1 89 ? -6.461 24.672 19.844 1 86.81 89 ASP A O 1
ATOM 676 N N . VAL A 1 90 ? -6.652 24.109 22.031 1 90.94 90 VAL A N 1
ATOM 677 C CA . VAL A 1 90 ? -7.664 25.109 22.328 1 90.94 90 VAL A CA 1
ATOM 678 C C . VAL A 1 90 ? -7.395 25.734 23.703 1 90.94 90 VAL A C 1
ATOM 680 O O . VAL A 1 90 ? -6.848 25.094 24.594 1 90.94 90 VAL A O 1
ATOM 683 N N . GLY A 1 91 ? -7.754 27.016 23.781 1 92.44 91 GLY A N 1
ATOM 684 C CA . GLY A 1 91 ? -7.598 27.703 25.047 1 92.44 91 GLY A CA 1
ATOM 685 C C . GLY A 1 91 ? -8.914 28.172 25.625 1 92.44 91 GLY A C 1
ATOM 686 O O . GLY A 1 91 ? -9.859 28.469 24.891 1 92.44 91 GLY A O 1
ATOM 687 N N . VAL A 1 92 ? -8.969 28.234 27 1 94.56 92 VAL A N 1
ATOM 688 C CA . VAL A 1 92 ? -10.094 28.797 27.734 1 94.56 92 VAL A CA 1
ATOM 689 C C . VAL A 1 92 ? -9.586 29.812 28.766 1 94.56 92 VAL A C 1
ATOM 691 O O . VAL A 1 92 ? -8.766 29.484 29.625 1 94.56 92 VAL A O 1
ATOM 694 N N . LEU A 1 93 ? -9.992 31.016 28.625 1 95.19 93 LEU A N 1
ATOM 695 C CA . LEU A 1 93 ? -9.711 32.031 29.641 1 95.19 93 LEU A CA 1
ATOM 696 C C . LEU A 1 93 ? -10.906 32.25 30.547 1 95.19 93 LEU A C 1
ATOM 698 O O . LEU A 1 93 ? -11.969 32.688 30.109 1 95.19 93 LEU A O 1
ATOM 702 N N . VAL A 1 94 ? -10.742 31.891 31.859 1 94.88 94 VAL A N 1
ATOM 703 C CA . VAL A 1 94 ? -11.805 32.062 32.844 1 94.88 94 VAL A CA 1
ATOM 704 C C . VAL A 1 94 ? -11.633 33.406 33.562 1 94.88 94 VAL A C 1
ATOM 706 O O . VAL A 1 94 ? -10.547 33.719 34.062 1 94.88 94 VAL A O 1
ATOM 709 N N . VAL A 1 95 ? -12.727 34.188 33.594 1 95.69 95 VAL A N 1
ATOM 710 C CA . VAL A 1 95 ? -12.648 35.5 34.188 1 95.69 95 VAL A CA 1
ATOM 711 C C . VAL A 1 95 ? -13.883 35.75 35.062 1 95.69 95 VAL A C 1
ATOM 713 O O . VAL A 1 95 ? -14.891 35.062 34.906 1 95.69 95 VAL A O 1
ATOM 716 N N . ASP A 1 96 ? -13.734 36.688 36.062 1 95.12 96 ASP A N 1
ATOM 717 C CA . ASP A 1 96 ? -14.875 37.031 36.906 1 95.12 96 ASP A CA 1
ATOM 718 C C . ASP A 1 96 ? -14.875 38.531 37.25 1 95.12 96 ASP A C 1
ATOM 720 O O . ASP A 1 96 ? -15.547 38.969 38.188 1 95.12 96 ASP A O 1
ATOM 724 N N . SER A 1 97 ? -14.016 39.312 36.531 1 94.38 97 SER A N 1
ATOM 725 C CA . SER A 1 97 ? -13.898 40.75 36.75 1 94.38 97 SER A CA 1
ATOM 726 C C . SER A 1 97 ? -13.414 41.469 35.5 1 94.38 97 SER A C 1
ATOM 728 O O . SER A 1 97 ? -13.266 40.844 34.438 1 94.38 97 SER A O 1
ATOM 730 N N . GLU A 1 98 ? -13.281 42.719 35.594 1 94.25 98 GLU A N 1
ATOM 731 C CA . GLU A 1 98 ? -12.812 43.5 34.469 1 94.25 98 GLU A CA 1
ATOM 732 C C . GLU A 1 98 ? -11.398 43.062 34.062 1 94.25 98 GLU A C 1
ATOM 734 O O . GLU A 1 98 ? -10.594 42.688 34.906 1 94.25 98 GLU A O 1
ATOM 739 N N . PRO A 1 99 ? -11.203 43.156 32.812 1 93.75 99 PRO A N 1
ATOM 740 C CA . PRO A 1 99 ? -9.875 42.75 32.344 1 93.75 99 PRO A CA 1
ATOM 741 C C . PRO A 1 99 ? -8.773 43.688 32.812 1 93.75 99 PRO A C 1
ATOM 743 O O . PRO A 1 99 ? -8.984 44.875 32.938 1 93.75 99 PRO A O 1
ATOM 746 N N . ASN A 1 100 ? -7.672 43.125 33.125 1 91.06 100 ASN A N 1
ATOM 747 C CA . ASN A 1 100 ? -6.449 43.875 33.438 1 91.06 100 ASN A CA 1
ATOM 748 C C . ASN A 1 100 ? -5.266 43.344 32.625 1 91.06 100 ASN A C 1
ATOM 750 O O . ASN A 1 100 ? -5.445 42.781 31.562 1 91.06 100 ASN A O 1
ATOM 754 N N . GLY A 1 101 ? -4.074 43.625 33.031 1 88 101 GLY A N 1
ATOM 755 C CA . GLY A 1 101 ? -2.877 43.219 32.312 1 88 101 GLY A CA 1
ATOM 756 C C . GLY A 1 101 ? -2.768 41.719 32.125 1 88 101 GLY A C 1
ATOM 757 O O . GLY A 1 101 ? -2.271 41.281 31.078 1 88 101 GLY A O 1
ATOM 758 N N . PHE A 1 102 ? -3.338 41.031 33 1 87.56 102 PHE A N 1
ATOM 759 C CA . PHE A 1 102 ? -3.26 39.594 32.938 1 87.56 102 PHE A CA 1
ATOM 760 C C . PHE A 1 102 ? -4.055 39.062 31.75 1 87.56 102 PHE A C 1
ATOM 762 O O . PHE A 1 102 ? -3.525 38.312 30.922 1 87.56 102 PHE A O 1
ATOM 769 N N . GLU A 1 103 ? -5.355 39.375 31.719 1 92.12 103 GLU A N 1
ATOM 770 C CA . GLU A 1 103 ? -6.211 38.906 30.625 1 92.12 103 GLU A CA 1
ATOM 771 C C . GLU A 1 103 ? -5.656 39.344 29.266 1 92.12 103 GLU A C 1
ATOM 773 O O . GLU A 1 103 ? -5.668 38.562 28.312 1 92.12 103 GLU A O 1
ATOM 778 N N . HIS A 1 104 ? -5.109 40.5 29.234 1 92.19 104 HIS A N 1
ATOM 779 C CA . HIS A 1 104 ? -4.523 40.969 27.969 1 92.19 104 HIS A CA 1
ATOM 780 C C . HIS A 1 104 ? -3.322 40.125 27.578 1 92.19 104 HIS A C 1
ATOM 782 O O . HIS A 1 104 ? -3.184 39.75 26.406 1 92.19 104 HIS A O 1
ATOM 788 N N . SER A 1 105 ? -2.508 39.844 28.531 1 89.88 105 SER A N 1
ATOM 789 C CA . SER A 1 105 ? -1.307 39.062 28.266 1 89.88 105 SER A CA 1
ATOM 790 C C . SER A 1 105 ? -1.661 37.656 27.781 1 89.88 105 SER A C 1
ATOM 792 O O . SER A 1 105 ? -1.042 37.125 26.859 1 89.88 105 SER A O 1
ATOM 794 N N . ILE A 1 106 ? -2.607 37.062 28.406 1 90.81 106 ILE A N 1
ATOM 795 C CA . ILE A 1 106 ? -3 35.719 28.078 1 90.81 106 ILE A CA 1
ATOM 796 C C . ILE A 1 106 ? -3.623 35.688 26.672 1 90.81 106 ILE A C 1
ATOM 798 O O . ILE A 1 106 ? -3.285 34.812 25.859 1 90.81 106 ILE A O 1
ATOM 802 N N . CYS A 1 107 ? -4.5 36.594 26.375 1 93.12 107 CYS A N 1
ATOM 803 C CA . CYS A 1 107 ? -5.141 36.656 25.078 1 93.12 107 CYS A CA 1
ATOM 804 C C . CYS A 1 107 ? -4.109 36.906 23.984 1 93.12 107 CYS A C 1
ATOM 806 O O . CYS A 1 107 ? -4.164 36.281 22.906 1 93.12 107 CYS A O 1
ATOM 808 N N . ASP A 1 108 ? -3.201 37.781 24.281 1 91.19 108 ASP A N 1
ATOM 809 C CA . ASP A 1 108 ? -2.123 38.031 23.344 1 91.19 108 ASP A CA 1
ATOM 810 C C . ASP A 1 108 ? -1.308 36.781 23.062 1 91.19 108 ASP A C 1
ATOM 812 O O . ASP A 1 108 ? -0.93 36.5 21.922 1 91.19 108 ASP A O 1
ATOM 816 N N . LEU A 1 109 ? -1.052 36.094 24.062 1 88.56 109 LEU A N 1
ATOM 817 C CA . LEU A 1 109 ? -0.265 34.875 23.938 1 88.56 109 LEU A CA 1
ATOM 818 C C . LEU A 1 109 ? -1.008 33.844 23.109 1 88.56 109 LEU A C 1
ATOM 820 O O . LEU A 1 109 ? -0.422 33.188 22.234 1 88.56 109 LEU A O 1
ATOM 824 N N . PHE A 1 110 ? -2.289 33.656 23.359 1 91.12 110 PHE A N 1
ATOM 825 C CA . PHE A 1 110 ? -3.104 32.719 22.578 1 91.12 110 PHE A CA 1
ATOM 826 C C . PHE A 1 110 ? -3.078 33.125 21.094 1 91.12 110 PHE A C 1
ATOM 828 O O . PHE A 1 110 ? -2.943 32.25 20.234 1 91.12 110 PHE A O 1
ATOM 835 N N . GLU A 1 111 ? -3.154 34.312 20.859 1 90.06 111 GLU A N 1
ATOM 836 C CA . GLU A 1 111 ? -3.156 34.812 19.484 1 90.06 111 GLU A CA 1
ATOM 837 C C . GLU A 1 111 ? -1.803 34.594 18.812 1 90.06 111 GLU A C 1
ATOM 839 O O . GLU A 1 111 ? -1.734 34.094 17.688 1 90.06 111 GLU A O 1
ATOM 844 N N . LYS A 1 112 ? -0.794 35 19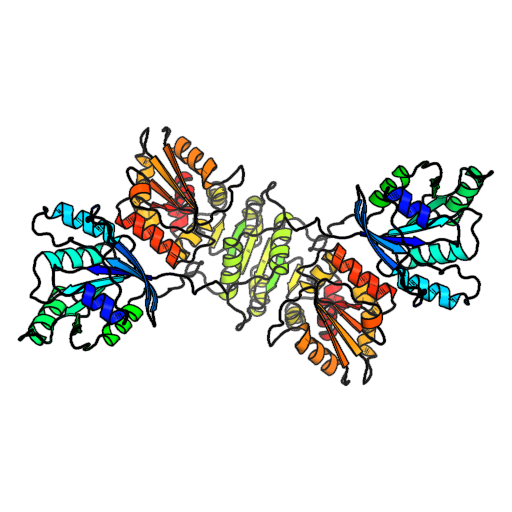.531 1 85.25 112 LYS A N 1
ATOM 845 C CA . LYS A 1 112 ? 0.554 34.812 18.984 1 85.25 112 LYS A CA 1
ATOM 846 C C . LYS A 1 112 ? 0.86 33.375 18.703 1 85.25 112 LYS A C 1
ATOM 848 O O . LYS A 1 112 ? 1.567 33.062 17.734 1 85.25 112 LYS A O 1
ATOM 853 N N . MET A 1 113 ? 0.314 32.531 19.484 1 86.44 113 MET A N 1
ATOM 854 C CA . MET A 1 113 ? 0.567 31.094 19.344 1 86.44 113 MET A CA 1
ATOM 855 C C . MET A 1 113 ? -0.476 30.453 18.438 1 86.44 113 MET A C 1
ATOM 857 O O . MET A 1 113 ? -0.469 29.234 18.234 1 86.44 113 MET A O 1
ATOM 861 N N . ASN A 1 114 ? -1.396 31.203 17.891 1 83.62 114 ASN A N 1
ATOM 862 C CA . ASN A 1 114 ? -2.461 30.75 17 1 83.62 114 ASN A CA 1
ATOM 863 C C . ASN A 1 114 ? -3.301 29.656 17.656 1 83.62 114 ASN A C 1
ATOM 865 O O . ASN A 1 114 ? -3.58 28.625 17.047 1 83.62 114 ASN A O 1
ATOM 869 N N . ILE A 1 115 ? -3.562 29.812 18.875 1 88.19 115 ILE A N 1
ATOM 870 C CA . ILE A 1 115 ? -4.449 28.922 19.609 1 88.19 115 ILE A CA 1
ATOM 871 C C . ILE A 1 115 ? -5.852 29.531 19.688 1 88.19 115 ILE A C 1
ATOM 873 O O . ILE A 1 115 ? -6.051 30.578 20.297 1 88.19 115 ILE A O 1
ATOM 877 N N . PRO A 1 116 ? -6.727 28.828 19.031 1 90.5 116 PRO A N 1
ATOM 878 C CA . PRO A 1 116 ? -8.102 29.328 19.203 1 90.5 116 PRO A CA 1
ATOM 879 C C . PRO A 1 116 ? -8.586 29.219 20.641 1 90.5 116 PRO A C 1
ATOM 881 O O . PRO A 1 116 ? -8.258 28.25 21.344 1 90.5 116 PRO A O 1
ATOM 884 N N . PHE A 1 117 ? -9.305 30.312 21.125 1 94.06 117 PHE A N 1
ATOM 885 C CA . PHE A 1 117 ? -9.719 30.266 22.516 1 94.06 117 PHE A CA 1
ATOM 886 C C . PHE A 1 117 ? -11.07 30.953 22.703 1 94.06 117 PHE A C 1
ATOM 888 O O . PHE A 1 117 ? -11.523 31.688 21.828 1 94.06 117 PHE A O 1
ATOM 895 N N . ILE A 1 118 ? -11.688 30.672 23.844 1 95.5 118 ILE A N 1
ATOM 896 C CA . ILE A 1 118 ? -12.922 31.312 24.281 1 95.5 118 ILE A CA 1
ATOM 897 C C . ILE A 1 118 ? -12.719 31.938 25.656 1 95.5 118 ILE A C 1
ATOM 899 O O . ILE A 1 118 ? -11.789 31.578 26.375 1 95.5 118 ILE A O 1
ATOM 903 N N . ILE A 1 119 ? -13.555 32.906 25.953 1 97.19 119 ILE A N 1
ATOM 904 C CA . ILE A 1 119 ? -13.555 33.531 27.266 1 97.19 119 ILE A CA 1
ATOM 905 C C . ILE A 1 119 ? -14.805 33.125 28.031 1 97.19 119 ILE A C 1
ATOM 907 O O . ILE A 1 119 ? -15.914 33.156 27.5 1 97.19 119 ILE A O 1
ATOM 911 N N . VAL A 1 120 ? -14.586 32.656 29.219 1 96.94 120 VAL A N 1
ATOM 912 C CA . VAL A 1 120 ? -15.688 32.219 30.078 1 96.94 120 VAL A CA 1
ATOM 913 C C . VAL A 1 120 ? -15.836 33.156 31.266 1 96.94 120 VAL A C 1
ATOM 915 O O . VAL A 1 120 ? -14.961 33.219 32.125 1 96.94 120 VAL A O 1
ATOM 918 N N . LEU A 1 121 ? -16.906 33.906 31.281 1 97.44 121 LEU A N 1
ATOM 919 C CA . LEU A 1 121 ? -17.266 34.75 32.406 1 97.44 121 LEU A CA 1
ATOM 920 C C . LEU A 1 121 ? -18 33.969 33.469 1 97.44 121 LEU A C 1
ATOM 922 O O . LEU A 1 121 ? -19.188 33.688 33.344 1 97.44 121 LEU A O 1
ATOM 926 N N . ASN A 1 122 ? -17.234 33.656 34.531 1 96.44 122 ASN A N 1
ATOM 927 C CA . ASN A 1 122 ? -17.766 32.781 35.594 1 96.44 122 ASN A CA 1
ATOM 928 C C . ASN A 1 122 ? -18.359 33.594 36.75 1 96.44 122 ASN A C 1
ATOM 930 O O . ASN A 1 122 ? -18.25 34.844 36.781 1 96.44 122 ASN A O 1
ATOM 934 N N . LYS A 1 123 ? -19.125 33 37.656 1 96.56 123 LYS A N 1
ATOM 935 C CA . LYS A 1 123 ? -19.719 33.531 38.875 1 96.56 123 LYS A CA 1
ATOM 936 C C . LYS A 1 123 ? -20.797 34.562 38.531 1 96.56 123 LYS A C 1
ATOM 938 O O . LYS A 1 123 ? -20.938 35.562 39.219 1 96.56 123 LYS A O 1
ATOM 943 N N . ILE A 1 124 ? -21.484 34.25 37.531 1 95.44 124 ILE A N 1
ATOM 944 C CA . ILE A 1 124 ? -22.516 35.219 37.125 1 95.44 124 ILE A CA 1
ATOM 945 C C . ILE A 1 124 ? -23.594 35.281 38.188 1 95.44 124 ILE A C 1
ATOM 947 O O . ILE A 1 124 ? -24.391 36.219 38.219 1 95.44 124 ILE A O 1
ATOM 951 N N . ASP A 1 125 ? -23.656 34.281 39.125 1 93.56 125 ASP A N 1
ATOM 952 C CA . ASP A 1 125 ? -24.594 34.281 40.25 1 93.56 125 ASP A CA 1
ATOM 953 C C . ASP A 1 125 ? -24.219 35.375 41.25 1 93.56 125 ASP A C 1
ATOM 955 O O . ASP A 1 125 ? -25.078 35.812 42.031 1 93.56 125 ASP A O 1
ATOM 959 N N . GLN A 1 126 ? -22.984 35.812 41.25 1 93.12 126 GLN A N 1
ATOM 960 C CA . GLN A 1 126 ? -22.484 36.75 42.25 1 93.12 126 GLN A CA 1
ATOM 961 C C . GLN A 1 126 ? -22.234 38.125 41.625 1 93.12 126 GLN A C 1
ATOM 963 O O . GLN A 1 126 ? -22.156 39.125 42.312 1 93.12 126 GLN A O 1
ATOM 968 N N . LEU A 1 127 ? -22.141 38.156 40.375 1 91.38 127 LEU A N 1
ATOM 969 C CA . LEU A 1 127 ? -21.781 39.406 39.656 1 91.38 127 LEU A CA 1
ATOM 970 C C . LEU A 1 127 ? -23.016 40.25 39.406 1 91.38 127 LEU A C 1
ATOM 972 O O . LEU A 1 127 ? -24.094 39.719 39.094 1 91.38 127 LEU A O 1
ATOM 976 N N . ASN A 1 128 ? -22.984 41.562 39.594 1 88.12 128 ASN A N 1
ATOM 977 C CA . ASN A 1 128 ? -24.109 42.469 39.406 1 88.12 128 ASN A CA 1
ATOM 978 C C . ASN A 1 128 ? -24.078 43.094 38 1 88.12 128 ASN A C 1
ATOM 980 O O . ASN A 1 128 ? -25.094 43.625 37.531 1 88.12 128 ASN A O 1
ATOM 984 N N . ASN A 1 129 ? -23.062 43.062 37.281 1 91.5 129 ASN A N 1
ATOM 985 C CA . ASN A 1 129 ? -22.891 43.719 36 1 91.5 129 ASN A CA 1
ATOM 986 C C . ASN A 1 129 ? -22.422 42.75 34.906 1 91.5 129 ASN A C 1
ATOM 988 O O . ASN A 1 129 ? -21.484 43.031 34.188 1 91.5 129 ASN A O 1
ATOM 992 N N . VAL A 1 130 ? -23.156 41.688 34.781 1 93.38 130 VAL A N 1
ATOM 993 C CA . VAL A 1 130 ? -22.734 40.625 33.906 1 93.38 130 VAL A CA 1
ATOM 994 C C . VAL A 1 130 ? -22.734 41.094 32.469 1 93.38 130 VAL A C 1
ATOM 996 O O . VAL A 1 130 ? -21.766 40.875 31.734 1 93.38 130 VAL A O 1
ATOM 999 N N . SER A 1 131 ? -23.766 41.75 32.031 1 93.69 131 SER A N 1
ATOM 1000 C CA . SER A 1 131 ? -23.922 42.219 30.656 1 93.69 131 SER A CA 1
ATOM 1001 C C . SER A 1 131 ? -22.812 43.188 30.281 1 93.69 131 SER A C 1
ATOM 1003 O O . SER A 1 131 ? -22.234 43.094 29.203 1 93.69 131 SER A O 1
ATOM 1005 N N . ASN A 1 132 ? -22.547 44.094 31.219 1 93.88 132 ASN A N 1
ATOM 1006 C CA . ASN A 1 132 ? -21.5 45.094 30.969 1 93.88 132 ASN A CA 1
ATOM 1007 C C . ASN A 1 132 ? -20.125 44.438 30.875 1 93.88 132 ASN A C 1
ATOM 1009 O O . ASN A 1 132 ? -19.328 44.781 30 1 93.88 132 ASN A O 1
ATOM 1013 N N . LEU A 1 133 ? -19.891 43.562 31.75 1 94.62 133 LEU A N 1
ATOM 1014 C CA . LEU A 1 133 ? -18.609 42.844 31.766 1 94.62 133 LEU A CA 1
ATOM 1015 C C . LEU A 1 133 ? -18.438 42.031 30.5 1 94.62 133 LEU A C 1
ATOM 1017 O O . LEU A 1 133 ? -17.359 42.031 29.906 1 94.62 133 LEU A O 1
ATOM 1021 N N . LYS A 1 134 ? -19.406 41.344 30.078 1 95.56 134 LYS A N 1
ATOM 1022 C CA . LYS A 1 134 ? -19.375 40.562 28.844 1 95.56 134 LYS A CA 1
ATOM 1023 C C . LYS A 1 134 ? -19.031 41.438 27.641 1 95.56 134 LYS A C 1
ATOM 1025 O O . LYS A 1 134 ? -18.156 41.062 26.844 1 95.56 134 LYS A O 1
ATOM 1030 N N . GLN A 1 135 ? -19.719 42.531 27.562 1 94.88 135 GLN A N 1
ATOM 1031 C CA . GLN A 1 135 ? -19.5 43.438 26.438 1 94.88 135 GLN A CA 1
ATOM 1032 C C . GLN A 1 135 ? -18.078 44 26.453 1 94.88 135 GLN A C 1
ATOM 1034 O O . GLN A 1 135 ? -17.469 44.156 25.391 1 94.88 135 GLN A O 1
ATOM 1039 N N . LEU A 1 136 ? -17.641 44.25 27.625 1 94.38 136 LEU A N 1
ATOM 1040 C CA . LEU A 1 136 ? -16.266 44.75 27.766 1 94.38 136 LEU A CA 1
ATOM 1041 C C . LEU A 1 136 ? -15.266 43.719 27.219 1 94.38 136 LEU A C 1
ATOM 1043 O O . LEU A 1 136 ? -14.344 44.094 26.5 1 94.38 136 LEU A O 1
ATOM 1047 N N . TYR A 1 137 ? -15.43 42.5 27.5 1 95.44 137 TYR A N 1
ATOM 1048 C CA . TYR A 1 137 ? -14.523 41.469 27.047 1 95.44 137 TYR A CA 1
ATOM 1049 C C . TYR A 1 137 ? -14.672 41.25 25.547 1 95.44 137 TYR A C 1
ATOM 1051 O O . TYR A 1 137 ? -13.68 41.031 24.844 1 95.44 137 TYR A O 1
ATOM 1059 N N . ILE A 1 138 ? -15.844 41.281 25.016 1 94.38 138 ILE A N 1
ATOM 1060 C CA . ILE A 1 138 ? -16.078 41.125 23.578 1 94.38 138 ILE A CA 1
ATOM 1061 C C . ILE A 1 138 ? -15.391 42.281 22.828 1 94.38 138 ILE A C 1
ATOM 1063 O O . ILE A 1 138 ? -14.703 42.031 21.828 1 94.38 138 ILE A O 1
ATOM 1067 N N . ASN A 1 139 ? -15.562 43.438 23.344 1 93.69 139 ASN A N 1
ATOM 1068 C CA . ASN A 1 139 ? -14.992 44.625 22.688 1 93.69 139 ASN A CA 1
ATOM 1069 C C . ASN A 1 139 ? -13.461 44.594 22.75 1 93.69 139 ASN A C 1
ATOM 1071 O O . ASN A 1 139 ? -12.797 45.031 21.812 1 93.69 139 ASN A O 1
ATOM 1075 N N . SER A 1 140 ? -12.969 44.094 23.797 1 93.31 140 SER A N 1
ATOM 1076 C CA . SER A 1 140 ? -11.531 44.156 24.031 1 93.31 140 SER A CA 1
ATOM 1077 C C . SER A 1 140 ? -10.805 43.094 23.219 1 93.31 140 SER A C 1
ATOM 1079 O O . SER A 1 140 ? -9.695 43.312 22.734 1 93.31 140 SER A O 1
ATOM 1081 N N . PHE A 1 141 ? -11.406 41.938 23.094 1 93.19 141 PHE A N 1
ATOM 1082 C CA . PHE A 1 141 ? -10.625 40.844 22.578 1 93.19 141 PHE A CA 1
ATOM 1083 C C . PHE A 1 141 ? -11.273 40.25 21.328 1 93.19 141 PHE A C 1
ATOM 1085 O O . PHE A 1 141 ? -10.648 39.438 20.625 1 93.19 141 PHE A O 1
ATOM 1092 N N . GLY A 1 142 ? -12.492 40.562 21.031 1 91 142 GLY A N 1
ATOM 1093 C CA . GLY A 1 142 ? -13.156 40.125 19.812 1 91 142 GLY A CA 1
ATOM 1094 C C . GLY A 1 142 ? -13.391 38.625 19.781 1 91 142 GLY A C 1
ATOM 1095 O O . GLY A 1 142 ? -13.297 38 18.719 1 91 142 GLY A O 1
ATOM 1096 N N . ARG A 1 143 ? -13.516 37.969 20.906 1 90.81 143 ARG A N 1
ATOM 1097 C CA . ARG A 1 143 ? -13.734 36.531 21.016 1 90.81 143 ARG A CA 1
ATOM 1098 C C . ARG A 1 143 ? -15.07 36.25 21.688 1 90.81 143 ARG A C 1
ATOM 1100 O O . ARG A 1 143 ? -15.633 37.094 22.375 1 90.81 143 ARG A O 1
ATOM 1107 N N . PRO A 1 144 ? -15.555 35.031 21.453 1 91.19 144 PRO A N 1
ATOM 1108 C CA . PRO A 1 144 ? -16.781 34.625 22.141 1 91.19 144 PRO A CA 1
ATOM 1109 C C . PRO A 1 144 ? -16.641 34.625 23.656 1 91.19 144 PRO A C 1
ATOM 1111 O O . PRO A 1 144 ? -15.609 34.188 24.172 1 91.19 144 PRO A O 1
ATOM 1114 N N . VAL A 1 145 ? -17.656 35.219 24.312 1 95.88 145 VAL A N 1
ATOM 1115 C CA . VAL A 1 145 ? -17.688 35.219 25.781 1 95.88 145 VAL A CA 1
ATOM 1116 C C . VAL A 1 145 ? -18.922 34.469 26.266 1 95.88 145 VAL A C 1
ATOM 1118 O O . VAL A 1 145 ? -20.047 34.781 25.875 1 95.88 145 VAL A O 1
ATOM 1121 N N . LEU A 1 146 ? -18.672 33.5 27.031 1 96.38 146 LEU A N 1
ATOM 1122 C CA . LEU A 1 146 ? -19.766 32.688 27.562 1 96.38 146 LEU A CA 1
ATOM 1123 C C . LEU A 1 146 ? -19.969 32.938 29.062 1 96.38 146 LEU A C 1
ATOM 1125 O O . LEU A 1 146 ? -19 32.875 29.828 1 96.38 146 LEU A O 1
ATOM 1129 N N . GLU A 1 147 ? -21.234 33.281 29.406 1 96.69 147 GLU A N 1
ATOM 1130 C CA . GLU A 1 147 ? -21.578 33.469 30.812 1 96.69 147 GLU A CA 1
ATOM 1131 C C . GLU A 1 147 ? -21.922 32.156 31.5 1 96.69 147 GLU A C 1
ATOM 1133 O O . GLU A 1 147 ? -22.781 31.422 31.031 1 96.69 147 GLU A O 1
ATOM 1138 N N . VAL A 1 148 ? -21.188 31.969 32.594 1 96.75 148 VAL A N 1
ATOM 1139 C CA . VAL A 1 148 ? -21.469 30.688 33.25 1 96.75 148 VAL A CA 1
ATOM 1140 C C . VAL A 1 148 ? -21.5 30.891 34.781 1 96.75 148 VAL A C 1
ATOM 1142 O O . VAL A 1 148 ? -20.984 31.891 35.281 1 96.75 148 VAL A O 1
ATOM 1145 N N . SER A 1 149 ? -22.219 30.047 35.469 1 96.38 149 SER A N 1
ATOM 1146 C CA . SER A 1 149 ? -22.109 29.828 36.906 1 96.38 149 SER A CA 1
ATOM 1147 C C . SER A 1 149 ? -21.828 28.359 37.219 1 96.38 149 SER A C 1
ATOM 1149 O O . SER A 1 149 ? -22.703 27.5 37.094 1 96.38 149 SER A O 1
ATOM 1151 N N . CYS A 1 150 ? -20.578 28.109 37.594 1 92.88 150 CYS A N 1
ATOM 1152 C CA . CYS A 1 150 ? -20.219 26.75 37.906 1 92.88 150 CYS A CA 1
ATOM 1153 C C . CYS A 1 150 ? -20.969 26.266 39.156 1 92.88 150 CYS A C 1
ATOM 1155 O O . CYS A 1 150 ? -21.359 25.094 39.25 1 92.88 150 CYS A O 1
ATOM 1157 N N . LYS A 1 151 ? -21.172 27.172 40 1 90.62 151 LYS A N 1
ATOM 1158 C CA . LYS A 1 151 ? -21.859 26.859 41.25 1 90.62 151 LYS A CA 1
ATOM 1159 C C . LYS A 1 151 ? -23.312 26.422 41 1 90.62 151 LYS A C 1
ATOM 1161 O O . LYS A 1 151 ? -23.766 25.391 41.5 1 90.62 151 LYS A O 1
ATOM 1166 N N . GLU A 1 152 ? -24 27.219 40.156 1 93.62 152 GLU A N 1
ATOM 1167 C CA . GLU A 1 152 ? -25.406 26.953 39.875 1 93.62 152 GLU A CA 1
ATOM 1168 C C . GLU A 1 152 ? -25.562 26.094 38.625 1 93.62 152 GLU A C 1
ATOM 1170 O O . GLU A 1 152 ? -26.672 25.797 38.188 1 93.62 152 GLU A O 1
ATOM 1175 N N . LYS A 1 153 ? -24.406 25.75 38.031 1 92.5 153 LYS A N 1
ATOM 1176 C CA . LYS A 1 153 ? -24.375 24.906 36.844 1 92.5 153 LYS A CA 1
ATOM 1177 C C . LYS A 1 153 ? -25.156 25.547 35.688 1 92.5 153 LYS A C 1
ATOM 1179 O O . LYS A 1 153 ? -25.953 24.875 35.031 1 92.5 153 LYS A O 1
ATOM 1184 N N . ILE A 1 154 ? -24.969 26.781 35.594 1 94 154 ILE A N 1
ATOM 1185 C CA . ILE A 1 154 ? -25.641 27.531 34.531 1 94 154 ILE A CA 1
ATOM 1186 C C . ILE A 1 154 ? -24.734 27.594 33.281 1 94 154 ILE A C 1
ATOM 1188 O O . ILE A 1 154 ? -23.562 27.969 33.375 1 94 154 ILE A O 1
ATOM 1192 N N . ASN A 1 155 ? -25.219 27.219 32.062 1 94.06 155 ASN A N 1
ATOM 1193 C CA . ASN A 1 155 ? -24.625 27.375 30.734 1 94.06 155 ASN A CA 1
ATOM 1194 C C . ASN A 1 155 ? -23.344 26.547 30.594 1 94.06 155 ASN A C 1
ATOM 1196 O O . ASN A 1 155 ? -22.453 26.906 29.844 1 94.06 155 ASN A O 1
ATOM 1200 N N . ILE A 1 156 ? -23.203 25.5 31.312 1 92.88 156 ILE A N 1
ATOM 1201 C CA . ILE A 1 156 ? -22.031 24.641 31.25 1 92.88 156 ILE A CA 1
ATOM 1202 C C . ILE A 1 156 ? -22 23.891 29.922 1 92.88 156 ILE A C 1
ATOM 1204 O O . ILE A 1 156 ? -20.953 23.766 29.297 1 92.88 156 ILE A O 1
ATOM 1208 N N . GLU A 1 157 ? -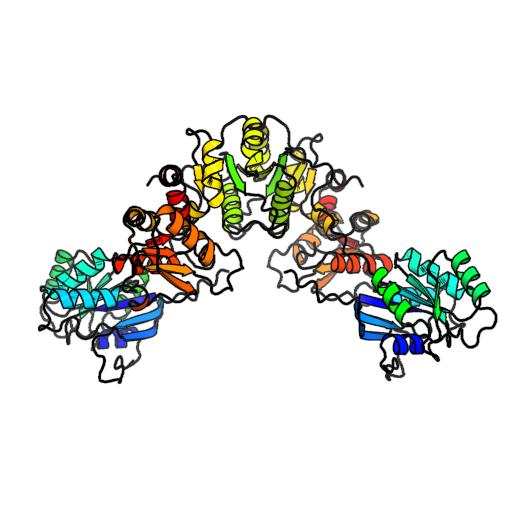23.078 23.5 29.484 1 91.5 157 GLU A N 1
ATOM 1209 C CA . GLU A 1 157 ? -23.188 22.766 28.219 1 91.5 157 GLU A CA 1
ATOM 1210 C C . GLU A 1 157 ? -22.781 23.641 27.047 1 91.5 157 GLU A C 1
ATOM 1212 O O . GLU A 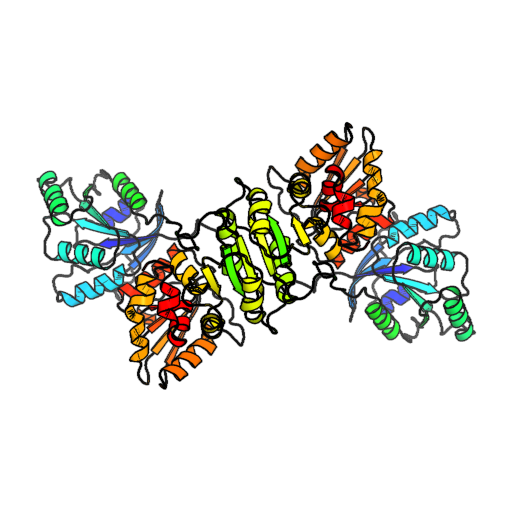1 157 ? -22.219 23.156 26.062 1 91.5 157 GLU A O 1
ATOM 1217 N N . ARG A 1 158 ? -23.047 24.859 27.203 1 92.88 158 ARG A N 1
ATOM 1218 C CA . ARG A 1 158 ? -22.672 25.797 26.141 1 92.88 158 ARG A CA 1
ATOM 1219 C C . ARG A 1 158 ? -21.156 25.891 26.016 1 92.88 158 ARG A C 1
ATOM 1221 O O . ARG A 1 158 ? -20.641 26.078 24.906 1 92.88 158 ARG A O 1
ATOM 1228 N N . VAL A 1 159 ? -20.484 25.797 27.109 1 92.94 159 VAL A N 1
ATOM 1229 C CA . VAL A 1 159 ? -19.031 25.828 27.078 1 92.94 159 VAL A CA 1
ATOM 1230 C C . VAL A 1 159 ? -18.5 24.609 26.328 1 92.94 159 VAL A C 1
ATOM 1232 O O . VAL A 1 159 ? -17.625 24.734 25.484 1 92.94 159 VAL A O 1
ATOM 1235 N N . LYS A 1 160 ? -19.062 23.484 26.547 1 89.94 160 LYS A N 1
ATOM 1236 C CA . LYS A 1 160 ? -18.672 22.25 25.875 1 89.94 160 LYS A CA 1
ATOM 1237 C C . LYS A 1 160 ? -18.875 22.359 24.359 1 89.94 160 LYS A C 1
ATOM 1239 O O . LYS A 1 160 ? -18.016 21.969 23.578 1 89.94 160 LYS A O 1
ATOM 1244 N N . GLU A 1 161 ? -19.969 22.859 24.047 1 90.5 161 GLU A N 1
ATOM 1245 C CA . GLU A 1 161 ? -20.297 23.047 22.641 1 90.5 161 GLU A CA 1
ATOM 1246 C C . GLU A 1 161 ? -19.312 24 21.969 1 90.5 161 GLU A C 1
ATOM 1248 O O . GLU A 1 161 ? -18.859 23.734 20.844 1 90.5 161 GLU A O 1
ATOM 1253 N N . ALA A 1 162 ? -19.062 25.031 22.641 1 91.44 162 ALA A N 1
ATOM 1254 C CA . ALA A 1 162 ? -18.141 26.016 22.094 1 91.44 162 ALA A CA 1
ATOM 1255 C C . ALA A 1 162 ? -16.75 25.406 21.891 1 91.44 162 ALA A C 1
ATOM 1257 O O . ALA A 1 162 ? -16.078 25.688 20.891 1 91.44 162 ALA A O 1
ATOM 1258 N N . LEU A 1 163 ? -16.344 24.609 22.766 1 89.62 163 LEU A N 1
ATOM 1259 C CA . LEU A 1 163 ? -15.055 23.953 22.672 1 89.62 163 LEU A CA 1
ATOM 1260 C C . LEU A 1 163 ? -15.031 22.984 21.5 1 89.62 163 LEU A C 1
ATOM 1262 O O . LEU A 1 163 ? -14.016 22.859 20.797 1 89.62 163 LEU A O 1
ATOM 1266 N N . THR A 1 164 ? -16.094 22.359 21.281 1 87.06 164 THR A N 1
ATOM 1267 C CA . THR A 1 164 ? -16.219 21.422 20.156 1 87.06 164 THR A CA 1
ATOM 1268 C C . THR A 1 164 ? -16.094 22.172 18.828 1 87.06 164 THR A C 1
ATOM 1270 O O . THR A 1 164 ? -15.469 21.672 17.891 1 87.06 164 THR A O 1
ATOM 1273 N N . GLU A 1 165 ? -16.688 23.281 18.875 1 86.81 165 GLU A N 1
ATOM 1274 C CA . GLU A 1 165 ? -16.688 24.078 17.641 1 86.81 165 GLU A CA 1
ATOM 1275 C C . GLU A 1 165 ? -15.312 24.688 17.375 1 86.81 165 GLU A C 1
ATOM 1277 O O . GLU A 1 165 ? -14.961 24.938 16.219 1 86.81 165 GLU A O 1
ATOM 1282 N N . LEU A 1 166 ? -14.57 24.891 18.406 1 85.5 166 LEU A N 1
ATOM 1283 C CA . LEU A 1 166 ? -13.266 25.531 18.281 1 85.5 166 LEU A CA 1
ATOM 1284 C C . LEU A 1 166 ? -12.211 24.531 17.828 1 85.5 166 LEU A C 1
ATOM 1286 O O . LEU A 1 166 ? -11.141 24.922 17.359 1 85.5 166 LEU A O 1
ATOM 1290 N N . LYS A 1 167 ? -12.508 23.344 18 1 76.88 167 LYS A N 1
ATOM 1291 C CA . LYS A 1 167 ? -11.562 22.312 17.578 1 76.88 167 LYS A CA 1
ATOM 1292 C C . LYS A 1 167 ? -11.164 22.484 16.109 1 76.88 167 LYS A C 1
ATOM 1294 O O . LYS A 1 167 ? -12.031 22.656 15.25 1 76.88 167 LYS A O 1
ATOM 1299 N N . PRO A 1 168 ? -9.898 22.688 15.977 1 66.38 168 PRO A N 1
ATOM 1300 C CA . PRO A 1 168 ? -9.445 22.812 14.586 1 66.38 168 PRO A CA 1
ATOM 1301 C C . PRO A 1 168 ? -10.016 21.719 13.688 1 66.38 168 PRO A C 1
ATOM 1303 O O . PRO A 1 168 ? -10.07 20.547 14.086 1 66.38 168 PRO A O 1
ATOM 1306 N N . LYS A 1 169 ? -10.852 22.172 12.742 1 61.47 169 LYS A N 1
ATOM 1307 C CA . LYS A 1 169 ? -11.398 21.219 11.781 1 61.47 169 LYS A CA 1
ATOM 1308 C C . LYS A 1 169 ? -10.289 20.531 10.992 1 61.47 169 LYS A C 1
ATOM 1310 O O . LYS A 1 169 ? -9.25 21.125 10.719 1 61.47 169 LYS A O 1
ATOM 1315 N N . GLU A 1 170 ? -10.398 19.266 10.961 1 63.38 170 GLU A N 1
ATOM 1316 C CA . GLU A 1 170 ? -9.469 18.5 10.141 1 63.38 170 GLU A CA 1
ATOM 1317 C C . GLU A 1 170 ? -9.57 18.891 8.672 1 63.38 170 GLU A C 1
ATOM 1319 O O . GLU A 1 170 ? -10.492 18.469 7.969 1 63.38 170 GLU A O 1
ATOM 1324 N N . GLU A 1 171 ? -9.023 20.188 8.414 1 66.25 171 GLU A N 1
ATOM 1325 C CA . GLU A 1 171 ? -9 20.531 6.992 1 66.25 171 GLU A CA 1
ATOM 1326 C C . GLU A 1 171 ? -8.07 19.594 6.219 1 66.25 171 GLU A C 1
ATOM 1328 O O . GLU A 1 171 ? -6.938 19.344 6.641 1 66.25 171 GLU A O 1
ATOM 1333 N N . GLU A 1 172 ? -8.68 18.891 5.25 1 74.62 172 GLU A N 1
ATOM 1334 C CA . GLU A 1 172 ? -7.84 18.094 4.359 1 74.62 172 GLU A CA 1
ATOM 1335 C C . GLU A 1 172 ? -7.246 18.953 3.244 1 74.62 172 GLU A C 1
ATOM 1337 O O . GLU A 1 172 ? -7.98 19.609 2.506 1 74.62 172 GLU A O 1
ATOM 1342 N N . ILE A 1 173 ? -5.93 19.172 3.344 1 86.19 173 ILE A N 1
ATOM 1343 C CA . ILE A 1 173 ? -5.219 19.859 2.271 1 86.19 173 ILE A CA 1
ATOM 1344 C C . ILE A 1 173 ? -4.805 18.859 1.2 1 86.19 173 ILE A C 1
ATOM 1346 O O . ILE A 1 173 ? -4.199 17.828 1.51 1 86.19 173 ILE A O 1
ATOM 1350 N N . PRO A 1 174 ? -5.207 19.172 -0.039 1 90.06 174 PRO A N 1
ATOM 1351 C CA . PRO A 1 174 ? -4.801 18.25 -1.102 1 90.06 174 PRO A CA 1
ATOM 1352 C C . PRO A 1 174 ? -3.287 18.203 -1.284 1 90.06 174 PRO A C 1
ATOM 1354 O O . PRO A 1 174 ? -2.584 19.156 -0.95 1 90.06 174 PRO A O 1
ATOM 1357 N N . LEU A 1 175 ? -2.844 17.109 -1.741 1 91.62 175 LEU A N 1
ATOM 1358 C CA . LEU A 1 175 ? -1.42 16.906 -1.99 1 91.62 175 LEU A CA 1
ATOM 1359 C C . LEU A 1 175 ? -0.964 17.703 -3.205 1 91.62 175 LEU A C 1
ATOM 1361 O O . LEU A 1 175 ? 0.05 18.406 -3.146 1 91.62 175 LEU A O 1
ATOM 1365 N N . LEU A 1 176 ? -1.777 17.656 -4.238 1 95 176 LEU A N 1
ATOM 1366 C CA . LEU A 1 176 ? -1.411 18.328 -5.48 1 95 176 LEU A CA 1
ATOM 1367 C C . LEU A 1 176 ? -1.822 19.797 -5.445 1 95 176 LEU A C 1
ATOM 1369 O O . LEU A 1 176 ? -2.881 20.141 -4.914 1 95 176 LEU A O 1
ATOM 1373 N N . PRO A 1 177 ? -0.988 20.672 -6.059 1 95.25 177 PRO A N 1
ATOM 1374 C CA . PRO A 1 177 ? -1.354 22.094 -6.164 1 95.25 177 PRO A CA 1
ATOM 1375 C C . PRO A 1 177 ? -2.688 22.297 -6.879 1 95.25 177 PRO A C 1
ATOM 1377 O O . PRO A 1 177 ? -3.057 21.516 -7.754 1 95.25 177 PRO A O 1
ATOM 1380 N N . GLN A 1 178 ? -3.275 23.453 -6.59 1 91.81 178 GLN A N 1
ATOM 1381 C CA . GLN A 1 178 ? -4.625 23.734 -7.062 1 91.81 178 GLN A CA 1
ATOM 1382 C C . GLN A 1 178 ? -4.645 23.969 -8.57 1 91.81 178 GLN A C 1
ATOM 1384 O O . GLN A 1 178 ? -5.664 23.75 -9.227 1 91.81 178 GLN A O 1
ATOM 1389 N N . PHE A 1 179 ? -3.545 24.312 -9.133 1 95.31 179 PHE A N 1
ATOM 1390 C CA . PHE A 1 179 ? -3.535 24.672 -10.555 1 95.31 179 PHE A CA 1
ATOM 1391 C C . PHE A 1 179 ? -3.562 23.406 -11.422 1 95.31 179 PHE A C 1
ATOM 1393 O O . PHE A 1 179 ? -3.773 23.5 -12.633 1 95.31 179 PHE A O 1
ATOM 1400 N N . ILE A 1 180 ? -3.344 22.281 -10.82 1 96.62 180 ILE A N 1
ATOM 1401 C CA . ILE A 1 180 ? -3.49 21.031 -11.578 1 96.62 180 ILE A CA 1
ATOM 1402 C C . ILE A 1 180 ? -4.969 20.75 -11.82 1 96.62 180 ILE A C 1
ATOM 1404 O O . ILE A 1 180 ? -5.75 20.625 -10.883 1 96.62 180 ILE A O 1
ATOM 1408 N N . LYS A 1 181 ? -5.32 20.672 -13.008 1 95.94 181 LYS A N 1
ATOM 1409 C CA . LYS A 1 181 ? -6.707 20.5 -13.414 1 95.94 181 LYS A CA 1
ATOM 1410 C C . LYS A 1 181 ? -6.863 19.266 -14.312 1 95.94 181 LYS A C 1
ATOM 1412 O O . LYS A 1 181 ? -5.91 18.516 -14.508 1 95.94 181 LYS A O 1
ATOM 1417 N N . SER A 1 182 ? -8.156 19.078 -14.805 1 96 182 SER A N 1
ATOM 1418 C CA . SER A 1 182 ? -8.469 17.969 -15.703 1 96 182 SER A CA 1
ATOM 1419 C C . SER A 1 182 ? -7.625 18.047 -16.969 1 96 182 SER A C 1
ATOM 1421 O O . SER A 1 182 ? -7.434 19.125 -17.547 1 96 182 SER A O 1
ATOM 1423 N N . ASN A 1 183 ? -7.035 16.859 -17.328 1 96.69 183 ASN A N 1
ATOM 1424 C CA . ASN A 1 183 ? -6.324 16.656 -18.578 1 96.69 183 ASN A CA 1
ATOM 1425 C C . ASN A 1 183 ? -4.883 17.141 -18.5 1 96.69 183 ASN A C 1
ATOM 1427 O O . ASN A 1 183 ? -4.148 17.094 -19.484 1 96.69 183 ASN A O 1
ATOM 1431 N N . ASP A 1 184 ? -4.512 17.641 -17.312 1 97.81 184 ASP A N 1
ATOM 1432 C CA . ASP A 1 184 ? -3.107 18.016 -17.141 1 97.81 184 ASP A CA 1
ATOM 1433 C C . ASP A 1 184 ? -2.227 16.781 -17.016 1 97.81 184 ASP A C 1
ATOM 1435 O O . ASP A 1 184 ? -2.646 15.766 -16.438 1 97.81 184 ASP A O 1
ATOM 1439 N N . ILE A 1 185 ? -1.01 16.922 -17.547 1 98.31 185 ILE A N 1
ATOM 1440 C CA . ILE A 1 185 ? -0.027 15.859 -17.391 1 98.31 185 ILE A CA 1
ATOM 1441 C C . ILE A 1 185 ? 0.864 16.156 -16.188 1 98.31 185 ILE A C 1
ATOM 1443 O O . ILE A 1 185 ? 1.409 17.25 -16.062 1 98.31 185 ILE A O 1
ATOM 1447 N N . VAL A 1 186 ? 0.928 15.227 -15.289 1 98.5 186 VAL A N 1
ATOM 1448 C CA . VAL A 1 186 ? 1.808 15.312 -14.125 1 98.5 186 VAL A CA 1
ATOM 1449 C C . VAL A 1 186 ? 2.873 14.219 -14.203 1 98.5 186 VAL A C 1
ATOM 1451 O O . VAL A 1 186 ? 2.551 13.031 -14.227 1 98.5 186 VAL A O 1
ATOM 1454 N N . LEU A 1 187 ? 4.102 14.617 -14.25 1 98.5 187 LEU A N 1
ATOM 1455 C CA . LEU A 1 187 ? 5.203 13.672 -14.383 1 98.5 187 LEU A CA 1
ATOM 1456 C C . LEU A 1 187 ? 5.809 13.359 -13.016 1 98.5 187 LEU A C 1
ATOM 1458 O O . LEU A 1 187 ? 6.277 14.258 -12.32 1 98.5 187 LEU A O 1
ATOM 1462 N N . LEU A 1 188 ? 5.73 12.141 -12.641 1 97.62 188 LEU A N 1
ATOM 1463 C CA . LEU A 1 188 ? 6.324 11.672 -11.391 1 97.62 188 LEU A CA 1
ATOM 1464 C C . LEU A 1 188 ? 7.645 10.961 -11.648 1 97.62 188 LEU A C 1
ATOM 1466 O O . LEU A 1 188 ? 7.68 9.938 -12.336 1 97.62 188 LEU A O 1
ATOM 1470 N N . VAL A 1 189 ? 8.695 11.477 -11.07 1 96.31 189 VAL A N 1
ATOM 1471 C CA . VAL A 1 189 ? 10.023 10.914 -11.266 1 96.31 189 VAL A CA 1
ATOM 1472 C C . VAL A 1 189 ? 10.43 10.117 -10.031 1 96.31 189 VAL A C 1
ATOM 1474 O O . VAL A 1 189 ? 10.695 10.688 -8.969 1 96.31 189 VAL A O 1
ATOM 1477 N N . VAL A 1 190 ? 10.477 8.836 -10.188 1 90.75 190 VAL A N 1
ATOM 1478 C CA . VAL A 1 190 ? 10.789 7.906 -9.102 1 90.75 190 VAL A CA 1
ATOM 1479 C C . VAL A 1 190 ? 12.117 7.207 -9.391 1 90.75 190 VAL A C 1
ATOM 1481 O O . VAL A 1 190 ? 12.25 6.5 -10.391 1 90.75 190 VAL A O 1
ATOM 1484 N N . PRO A 1 191 ? 13.039 7.484 -8.516 1 80.25 191 PRO A N 1
ATOM 1485 C CA . PRO A 1 191 ? 14.328 6.824 -8.742 1 80.25 191 PRO A CA 1
ATOM 1486 C C . PRO A 1 191 ? 14.25 5.305 -8.609 1 80.25 191 PRO A C 1
ATOM 1488 O O . PRO A 1 191 ? 13.508 4.793 -7.766 1 80.25 191 PRO A O 1
ATOM 1491 N N . VAL A 1 192 ? 14.742 4.551 -9.484 1 70.38 192 VAL A N 1
ATOM 1492 C CA . VAL A 1 192 ? 14.828 3.092 -9.461 1 70.38 192 VAL A CA 1
ATOM 1493 C C . VAL A 1 192 ? 16.016 2.656 -8.609 1 70.38 192 VAL A C 1
ATOM 1495 O O . VAL A 1 192 ? 17.156 3.055 -8.859 1 70.38 192 VAL A O 1
ATOM 1498 N N . ASP A 1 193 ? 15.727 2.566 -7.215 1 56.88 193 ASP A N 1
ATOM 1499 C CA . ASP A 1 193 ? 16.844 2.174 -6.359 1 56.88 193 ASP A CA 1
ATOM 1500 C C . ASP A 1 193 ? 17.281 0.745 -6.66 1 56.88 193 ASP A C 1
ATOM 1502 O O . ASP A 1 193 ? 16.484 -0.192 -6.566 1 56.88 193 ASP A O 1
ATOM 1506 N N . THR A 1 194 ? 18.453 0.618 -7.289 1 49.78 194 THR A N 1
ATOM 1507 C CA . THR A 1 194 ? 19.094 -0.681 -7.492 1 49.78 194 THR A CA 1
ATOM 1508 C C . THR A 1 194 ? 19.078 -1.491 -6.199 1 49.78 194 THR A C 1
ATOM 1510 O O . THR A 1 194 ? 19.094 -2.725 -6.23 1 49.78 194 THR A O 1
ATOM 1513 N N . GLY A 1 195 ? 19.078 -0.915 -4.984 1 47.06 195 GLY A N 1
ATOM 1514 C CA . GLY A 1 195 ? 19.219 -1.609 -3.711 1 47.06 195 GLY A CA 1
ATOM 1515 C C . GLY A 1 195 ? 17.875 -1.874 -3.033 1 47.06 195 GLY A C 1
ATOM 1516 O O . GLY A 1 195 ? 17.828 -2.555 -2.008 1 47.06 195 GLY A O 1
ATOM 1517 N N . ALA A 1 196 ? 17.016 -1.096 -3.27 1 45.66 196 ALA A N 1
ATOM 1518 C CA . ALA A 1 196 ? 15.75 -1.258 -2.551 1 45.66 196 ALA A CA 1
ATOM 1519 C C . ALA A 1 196 ? 14.984 -2.479 -3.055 1 45.66 196 ALA A C 1
ATOM 1521 O O . ALA A 1 196 ? 15.094 -2.85 -4.227 1 45.66 196 ALA A O 1
ATOM 1522 N N . PRO A 1 197 ? 14.555 -3.148 -2.074 1 47.38 197 PRO A N 1
ATOM 1523 C CA . PRO A 1 197 ? 13.734 -4.277 -2.512 1 47.38 197 PRO A CA 1
ATOM 1524 C C . PRO A 1 197 ? 12.828 -3.93 -3.691 1 47.38 197 PRO A C 1
ATOM 1526 O O . PRO A 1 197 ? 12.305 -2.816 -3.762 1 47.38 197 PRO A O 1
ATOM 1529 N N . LYS A 1 198 ? 12.891 -4.582 -4.734 1 51.47 198 LYS A N 1
ATOM 1530 C CA . LYS A 1 198 ? 12.062 -4.586 -5.934 1 51.47 198 LYS A CA 1
ATOM 1531 C C . LYS A 1 198 ? 10.586 -4.422 -5.578 1 51.47 198 LYS A C 1
ATOM 1533 O O . LYS A 1 198 ? 10.125 -4.938 -4.559 1 51.47 198 LYS A O 1
ATOM 1538 N N . GLY A 1 199 ? 9.844 -3.348 -5.98 1 55.03 199 GLY A N 1
ATOM 1539 C CA . GLY A 1 199 ? 8.406 -3.479 -6.148 1 55.03 199 GLY A CA 1
ATOM 1540 C C . GLY A 1 199 ? 7.617 -2.475 -5.328 1 55.03 199 GLY A C 1
ATOM 1541 O O . GLY A 1 199 ? 6.387 -2.494 -5.332 1 55.03 199 GLY A O 1
ATOM 1542 N N . ARG A 1 200 ? 8.422 -1.565 -4.48 1 63.53 200 ARG A N 1
ATOM 1543 C CA . ARG A 1 200 ? 7.398 -0.891 -3.688 1 63.53 200 ARG A CA 1
ATOM 1544 C C . ARG A 1 200 ? 7.336 0.595 -4.027 1 63.53 200 ARG A C 1
ATOM 1546 O O . ARG A 1 200 ? 8.367 1.252 -4.16 1 63.53 200 ARG A O 1
ATOM 1553 N N . LEU A 1 201 ? 6.223 1.134 -4.496 1 77.44 201 LEU A N 1
ATOM 1554 C CA . LEU A 1 201 ? 5.922 2.561 -4.477 1 77.44 201 LEU A CA 1
ATOM 1555 C C . LEU A 1 201 ? 5.617 3.031 -3.057 1 77.44 201 LEU A C 1
ATOM 1557 O O . LEU A 1 201 ? 4.926 2.344 -2.305 1 77.44 201 LEU A O 1
ATOM 1561 N N . ILE A 1 202 ? 6.332 4.098 -2.717 1 75.69 202 ILE A N 1
ATOM 1562 C CA . ILE A 1 202 ? 6.102 4.609 -1.37 1 75.69 202 ILE A CA 1
ATOM 1563 C C . ILE A 1 202 ? 4.762 5.34 -1.319 1 75.69 202 ILE A C 1
ATOM 1565 O O . ILE A 1 202 ? 4.219 5.73 -2.355 1 75.69 202 ILE A O 1
ATOM 1569 N N . MET A 1 203 ? 4.262 5.605 -0.202 1 78.94 203 MET A N 1
ATOM 1570 C CA . MET A 1 203 ? 2.904 6.086 0.036 1 78.94 203 MET A CA 1
ATOM 1571 C C . MET A 1 203 ? 2.688 7.453 -0.611 1 78.94 203 MET A C 1
ATOM 1573 O O . MET A 1 203 ? 1.683 7.672 -1.288 1 78.94 203 MET A O 1
ATOM 1577 N N . PRO A 1 204 ? 3.629 8.398 -0.485 1 83.62 204 PRO A N 1
ATOM 1578 C CA . PRO A 1 204 ? 3.398 9.688 -1.133 1 83.62 204 PRO A CA 1
ATOM 1579 C C . PRO A 1 204 ? 3.266 9.578 -2.648 1 83.62 204 PRO A C 1
ATOM 1581 O O . PRO A 1 204 ? 2.504 10.328 -3.264 1 83.62 204 PRO A O 1
ATOM 1584 N N . GLN A 1 205 ? 3.986 8.656 -3.168 1 88.56 205 GLN A N 1
ATOM 1585 C CA . GLN A 1 205 ? 3.916 8.445 -4.609 1 88.56 205 GLN A CA 1
ATOM 1586 C C . GLN A 1 205 ? 2.551 7.898 -5.02 1 88.56 205 GLN A C 1
ATOM 1588 O O . GLN A 1 205 ? 1.922 8.414 -5.945 1 88.56 205 GLN A O 1
ATOM 1593 N N . VAL A 1 206 ? 2.104 6.918 -4.281 1 88 206 VAL A N 1
ATOM 1594 C CA . VAL A 1 206 ? 0.813 6.297 -4.559 1 88 206 VAL A CA 1
ATOM 1595 C C . VAL A 1 206 ? -0.303 7.32 -4.371 1 88 206 VAL A C 1
ATOM 1597 O O . VAL A 1 206 ? -1.199 7.43 -5.211 1 88 206 VAL A O 1
ATOM 1600 N N . ALA A 1 207 ? -0.217 8.062 -3.314 1 87.31 207 ALA A N 1
ATOM 1601 C CA . ALA A 1 207 ? -1.223 9.078 -3.01 1 87.31 207 ALA A CA 1
ATOM 1602 C C . ALA A 1 207 ? -1.275 10.148 -4.102 1 87.31 207 ALA A C 1
ATOM 1604 O O . ALA A 1 207 ? -2.354 10.625 -4.457 1 87.31 207 ALA A O 1
ATOM 1605 N N . THR A 1 208 ? -0.151 10.492 -4.578 1 92.75 208 THR A N 1
ATOM 1606 C CA . THR A 1 208 ? -0.074 11.5 -5.629 1 92.75 208 THR A CA 1
ATOM 1607 C C . THR A 1 208 ? -0.73 10.992 -6.91 1 92.75 208 THR A C 1
ATOM 1609 O O . THR A 1 208 ? -1.501 11.719 -7.543 1 92.75 208 THR A O 1
ATOM 1612 N N . ILE A 1 209 ? -0.433 9.82 -7.266 1 93.5 209 ILE A N 1
ATOM 1613 C CA . ILE A 1 209 ? -1.022 9.219 -8.453 1 93.5 209 ILE A CA 1
ATOM 1614 C C . ILE A 1 209 ? -2.543 9.195 -8.32 1 93.5 209 ILE A C 1
ATOM 1616 O O . ILE A 1 209 ? -3.26 9.609 -9.234 1 93.5 209 ILE A O 1
ATOM 1620 N N . ARG A 1 210 ? -2.971 8.766 -7.227 1 90.12 210 ARG A N 1
ATOM 1621 C CA . ARG A 1 210 ? -4.406 8.648 -6.996 1 90.12 210 ARG A CA 1
ATOM 1622 C C . ARG A 1 210 ? -5.094 10.008 -7.078 1 90.12 210 ARG A C 1
ATOM 1624 O O . ARG A 1 210 ? -6.137 10.141 -7.715 1 90.12 210 ARG A O 1
ATOM 1631 N N . GLU A 1 211 ? -4.52 10.922 -6.379 1 91.81 211 GLU A N 1
ATOM 1632 C CA . GLU A 1 211 ? -5.129 12.242 -6.406 1 91.81 211 GLU A CA 1
ATOM 1633 C C . GLU A 1 211 ? -5.16 12.805 -7.824 1 91.81 211 GLU A C 1
ATOM 1635 O O . GLU A 1 211 ? -6.117 13.484 -8.211 1 91.81 211 GLU A O 1
ATOM 1640 N N . ALA A 1 212 ? -4.141 12.609 -8.547 1 94.81 212 ALA A N 1
ATOM 1641 C CA . ALA A 1 212 ? -4.117 13.07 -9.93 1 94.81 212 ALA A CA 1
ATOM 1642 C C . ALA A 1 212 ? -5.27 12.477 -10.734 1 94.81 212 ALA A C 1
ATOM 1644 O O . ALA A 1 212 ? -5.945 13.188 -11.484 1 94.81 212 ALA A O 1
ATOM 1645 N N . ILE A 1 213 ? -5.484 11.234 -10.555 1 92.56 213 ILE A N 1
ATOM 1646 C CA . ILE A 1 213 ? -6.555 10.547 -11.266 1 92.56 213 ILE A CA 1
ATOM 1647 C C . ILE A 1 213 ? -7.906 11.109 -10.828 1 92.56 213 ILE A C 1
ATOM 1649 O O . ILE A 1 213 ? -8.789 11.32 -11.656 1 92.56 213 ILE A O 1
ATOM 1653 N N . ASP A 1 214 ? -8.031 11.312 -9.562 1 90 214 ASP A N 1
ATOM 1654 C CA . ASP A 1 214 ? -9.273 11.852 -9.031 1 90 214 ASP A CA 1
ATOM 1655 C C . ASP A 1 214 ? -9.578 13.219 -9.641 1 90 214 ASP A C 1
ATOM 1657 O O . ASP A 1 214 ? -10.742 13.578 -9.828 1 90 214 ASP A O 1
ATOM 1661 N N . ARG A 1 215 ? -8.57 13.914 -9.961 1 92.94 215 ARG A N 1
ATOM 1662 C CA . ARG A 1 215 ? -8.734 15.219 -10.586 1 92.94 215 ARG A CA 1
ATOM 1663 C C . ARG A 1 215 ? -8.844 15.094 -12.102 1 92.94 215 ARG A C 1
ATOM 1665 O O . ARG A 1 215 ? -8.844 16.094 -12.812 1 92.94 215 ARG A O 1
ATOM 1672 N N . LYS A 1 216 ? -8.82 13.898 -12.57 1 94.19 216 LYS A N 1
ATOM 1673 C CA . LYS A 1 216 ? -8.898 13.594 -14 1 94.19 216 LYS A CA 1
ATOM 1674 C C . LYS A 1 216 ? -7.652 14.078 -14.734 1 94.19 216 LYS A C 1
ATOM 1676 O O . LYS A 1 216 ? -7.734 14.492 -15.898 1 94.19 216 LYS A O 1
ATOM 1681 N N . ALA A 1 217 ? -6.582 14.188 -14.023 1 96.75 217 ALA A N 1
ATOM 1682 C CA . ALA A 1 217 ? -5.277 14.438 -14.625 1 96.75 217 ALA A CA 1
ATOM 1683 C C . ALA A 1 217 ? -4.594 13.133 -15.016 1 96.75 217 ALA A C 1
ATOM 1685 O O . ALA A 1 217 ? -5.133 12.047 -14.797 1 96.75 217 ALA A O 1
ATOM 1686 N N . PHE A 1 218 ? -3.373 13.305 -15.672 1 97.81 218 PHE A N 1
ATOM 1687 C CA . PHE A 1 218 ? -2.672 12.133 -16.172 1 97.81 218 PHE A CA 1
ATOM 1688 C C . PHE A 1 218 ? -1.299 12 -15.523 1 97.81 218 PHE A C 1
ATOM 1690 O O . PHE A 1 218 ? -0.317 12.555 -16.016 1 97.81 218 PHE A O 1
ATOM 1697 N N . PRO A 1 219 ? -1.229 11.211 -14.5 1 98 219 PRO A N 1
ATOM 1698 C CA . PRO A 1 219 ? 0.099 10.938 -13.945 1 98 219 PRO A CA 1
ATOM 1699 C C . PRO A 1 219 ? 0.917 9.984 -14.805 1 98 219 PRO A C 1
ATOM 1701 O O . PRO A 1 219 ? 0.4 8.961 -15.258 1 98 219 PRO A O 1
ATOM 1704 N N . ILE A 1 220 ? 2.107 10.359 -15.062 1 98.31 220 ILE A N 1
ATOM 1705 C CA . ILE A 1 220 ? 3.098 9.539 -15.75 1 98.31 220 ILE A CA 1
ATOM 1706 C C . ILE A 1 220 ? 4.285 9.281 -14.82 1 98.31 220 ILE A C 1
ATOM 1708 O O . ILE A 1 220 ? 4.812 10.211 -14.203 1 98.31 220 ILE A O 1
ATOM 1712 N N . VAL A 1 221 ? 4.68 8.062 -14.719 1 96.56 221 VAL A N 1
ATOM 1713 C CA . VAL A 1 221 ? 5.777 7.734 -13.812 1 96.56 221 VAL A CA 1
ATOM 1714 C C . VAL A 1 221 ? 7.012 7.332 -14.617 1 96.56 221 VAL A C 1
ATOM 1716 O O . VAL A 1 221 ? 6.902 6.59 -15.602 1 96.56 221 VAL A O 1
ATOM 1719 N N . THR A 1 222 ? 8.18 7.828 -14.203 1 96 222 THR A N 1
ATOM 1720 C CA . THR A 1 222 ? 9.422 7.516 -14.898 1 96 222 THR A CA 1
ATOM 1721 C C . THR A 1 222 ? 10.602 7.57 -13.93 1 96 222 THR A C 1
ATOM 1723 O O . THR A 1 222 ? 10.461 8.023 -12.797 1 96 222 THR A O 1
ATOM 1726 N N . SER A 1 223 ? 11.711 7.008 -14.398 1 93.31 223 SER A N 1
ATOM 1727 C CA . SER A 1 223 ? 12.977 7.195 -13.695 1 93.31 223 SER A CA 1
ATOM 1728 C C . SER A 1 223 ? 13.656 8.492 -14.117 1 93.31 223 SER A C 1
ATOM 1730 O O . SER A 1 223 ? 13.188 9.188 -15.023 1 93.31 223 SER A O 1
ATOM 1732 N N . VAL A 1 224 ? 14.742 8.844 -13.406 1 94 224 VAL A N 1
ATOM 1733 C CA . VAL A 1 224 ? 15.477 10.062 -13.719 1 94 224 VAL A CA 1
ATOM 1734 C C . VAL A 1 224 ? 16 9.992 -15.148 1 94 224 VAL A C 1
ATOM 1736 O O . VAL A 1 224 ? 15.891 10.961 -15.906 1 94 224 VAL A O 1
ATOM 1739 N N . GLU A 1 225 ? 16.438 8.875 -15.523 1 93 225 GLU A N 1
ATOM 1740 C CA . GLU A 1 225 ? 17.031 8.688 -16.844 1 93 225 GLU A CA 1
ATOM 1741 C C . GLU A 1 225 ? 15.977 8.766 -17.938 1 93 225 GLU A C 1
ATOM 1743 O O . GLU A 1 225 ? 16.297 9.031 -19.109 1 93 225 GLU A O 1
ATOM 1748 N N . GLY A 1 226 ? 14.75 8.547 -17.594 1 95.69 226 GLY A N 1
ATOM 1749 C CA . GLY A 1 226 ? 13.68 8.477 -18.578 1 95.69 226 GLY A CA 1
ATOM 1750 C C . GLY A 1 226 ? 13.016 9.82 -18.812 1 95.69 226 GLY A C 1
ATOM 1751 O O . GLY A 1 226 ? 12.156 9.938 -19.688 1 95.69 226 GLY A O 1
ATOM 1752 N N . ILE A 1 227 ? 13.43 10.883 -18.141 1 96.81 227 ILE A N 1
ATOM 1753 C CA . ILE A 1 227 ? 12.75 12.18 -18.172 1 96.81 227 ILE A CA 1
ATOM 1754 C C . ILE A 1 227 ? 12.742 12.727 -19.594 1 96.81 227 ILE A C 1
ATOM 1756 O O . ILE A 1 227 ? 11.688 13.031 -20.141 1 96.81 227 ILE A O 1
ATOM 1760 N N . SER A 1 228 ? 13.898 12.797 -20.172 1 96.19 228 SER A N 1
ATOM 1761 C CA . SER A 1 228 ? 14.016 13.383 -21.516 1 96.19 228 SER A CA 1
ATOM 1762 C C . SER A 1 228 ? 13.242 12.57 -22.547 1 96.19 228 SER A C 1
ATOM 1764 O O . SER A 1 228 ? 12.562 13.133 -23.406 1 96.19 228 SER A O 1
ATOM 1766 N N . GLU A 1 229 ? 13.328 11.297 -22.422 1 96.88 229 GLU A N 1
ATOM 1767 C CA . GLU A 1 229 ? 12.664 10.406 -23.359 1 96.88 229 GLU A CA 1
ATOM 1768 C C . GLU A 1 229 ? 11.148 10.555 -23.297 1 96.88 229 GLU A C 1
ATOM 1770 O O . GLU A 1 229 ? 10.492 10.727 -24.328 1 96.88 229 GLU A O 1
ATOM 1775 N N . ILE A 1 230 ? 10.586 10.547 -22.109 1 96.94 230 ILE A N 1
ATOM 1776 C CA . ILE A 1 230 ? 9.133 10.586 -22 1 96.94 230 ILE A CA 1
ATOM 1777 C C . ILE A 1 230 ? 8.617 11.961 -22.422 1 96.94 230 ILE A C 1
ATOM 1779 O O . ILE A 1 230 ? 7.562 12.062 -23.047 1 96.94 230 ILE A O 1
ATOM 1783 N N . ILE A 1 231 ? 9.312 12.984 -22.062 1 96.56 231 ILE A N 1
ATOM 1784 C CA . ILE A 1 231 ? 8.891 14.328 -22.453 1 96.56 231 ILE A CA 1
ATOM 1785 C C . ILE A 1 231 ? 8.883 14.445 -23.984 1 96.56 231 ILE A C 1
ATOM 1787 O O . ILE A 1 231 ? 8 15.086 -24.547 1 96.56 231 ILE A O 1
ATOM 1791 N N . SER A 1 232 ? 9.805 13.812 -24.625 1 96.38 232 SER A N 1
ATOM 1792 C CA . SER A 1 232 ? 9.883 13.844 -26.094 1 96.38 232 SER A CA 1
ATOM 1793 C C . SER A 1 232 ? 8.719 13.094 -26.719 1 96.38 232 SER A C 1
ATOM 1795 O O . SER A 1 232 ? 8.391 13.312 -27.891 1 96.38 232 SER A O 1
ATOM 1797 N N . LYS A 1 233 ? 8.102 12.266 -25.984 1 96.94 233 LYS A N 1
ATOM 1798 C CA . LYS A 1 233 ? 6.996 11.461 -26.5 1 96.94 233 LYS A CA 1
ATOM 1799 C C . LYS A 1 233 ? 5.66 12.164 -26.297 1 96.94 233 LYS A C 1
ATOM 1801 O O . LYS A 1 233 ? 4.621 11.68 -26.75 1 96.94 233 LYS A O 1
ATOM 1806 N N . LEU A 1 234 ? 5.66 13.266 -25.609 1 97.06 234 LEU A N 1
ATOM 1807 C CA . LEU A 1 234 ? 4.445 14.016 -25.312 1 97.06 234 LEU A CA 1
ATOM 1808 C C . LEU A 1 234 ? 4.254 15.156 -26.297 1 97.06 234 LEU A C 1
ATOM 1810 O O . LEU A 1 234 ? 5.223 15.812 -26.688 1 97.06 234 LEU A O 1
ATOM 1814 N N . LYS A 1 235 ? 3.059 15.422 -26.688 1 96.81 235 LYS A N 1
ATOM 1815 C CA . LYS A 1 235 ? 2.738 16.531 -27.562 1 96.81 235 LYS A CA 1
ATOM 1816 C C . LYS A 1 235 ? 2.672 17.859 -26.797 1 96.81 235 LYS A C 1
ATOM 1818 O O . LYS A 1 235 ? 2.715 18.938 -27.406 1 96.81 235 LYS A O 1
ATOM 1823 N N . GLU A 1 236 ? 2.518 17.766 -25.516 1 96 236 GLU A N 1
ATOM 1824 C CA . GLU A 1 236 ? 2.506 18.922 -24.625 1 96 236 GLU A CA 1
ATOM 1825 C C . GLU A 1 236 ? 3.379 18.688 -23.406 1 96 236 GLU A C 1
ATOM 1827 O O . GLU A 1 236 ? 3.584 17.547 -23 1 96 236 GLU A O 1
ATOM 1832 N N . LYS A 1 237 ? 3.812 19.766 -22.875 1 96.25 237 LYS A N 1
ATOM 1833 C CA . LYS A 1 237 ? 4.672 19.656 -21.688 1 96.25 237 LYS A CA 1
ATOM 1834 C C . LYS A 1 237 ? 3.861 19.297 -20.453 1 96.25 237 LYS A C 1
ATOM 1836 O O . LYS A 1 237 ? 2.695 19.688 -20.328 1 96.25 237 LYS A O 1
ATOM 1841 N N . PRO A 1 238 ? 4.543 18.547 -19.562 1 97.94 238 PRO A N 1
ATOM 1842 C CA . PRO A 1 238 ? 3.863 18.344 -18.281 1 97.94 238 PRO A CA 1
ATOM 1843 C C . PRO A 1 238 ? 3.615 19.641 -17.516 1 97.94 238 PRO A C 1
ATOM 1845 O O . PRO A 1 238 ? 4.43 20.578 -17.594 1 97.94 238 PRO A O 1
ATOM 1848 N N . LYS A 1 239 ? 2.51 19.688 -16.859 1 97.88 239 LYS A N 1
ATOM 1849 C CA . LYS A 1 239 ? 2.172 20.875 -16.078 1 97.88 239 LYS A CA 1
ATOM 1850 C C . LYS A 1 239 ? 3 20.953 -14.797 1 97.88 239 LYS A C 1
ATOM 1852 O O . LYS A 1 239 ? 3.27 22.031 -14.281 1 97.88 239 LYS A O 1
ATOM 1857 N N . LEU A 1 240 ? 3.383 19.812 -14.32 1 98.12 240 LEU A N 1
ATOM 1858 C CA . LEU A 1 240 ? 4.121 19.688 -13.062 1 98.12 240 LEU A CA 1
ATOM 1859 C C . LEU A 1 240 ? 4.996 18.438 -13.07 1 98.12 240 LEU A C 1
ATOM 1861 O O . LEU A 1 240 ? 4.562 17.375 -13.508 1 98.12 240 LEU A O 1
ATOM 1865 N N . VAL A 1 241 ? 6.203 18.594 -12.672 1 98.31 241 VAL A N 1
ATOM 1866 C CA . VAL A 1 241 ? 7.109 17.469 -12.43 1 98.31 241 VAL A CA 1
ATOM 1867 C C . VAL A 1 241 ? 7.352 17.328 -10.93 1 98.31 241 VAL A C 1
ATOM 1869 O O . VAL A 1 241 ? 7.633 18.297 -10.234 1 98.31 241 VAL A O 1
ATOM 1872 N N . ILE A 1 242 ? 7.145 16.156 -10.406 1 97.56 242 ILE A N 1
ATOM 1873 C CA . ILE A 1 242 ? 7.359 15.844 -9 1 97.56 242 ILE A CA 1
ATOM 1874 C C . ILE A 1 242 ? 8.445 14.773 -8.867 1 97.56 242 ILE A C 1
ATOM 1876 O O . ILE A 1 242 ? 8.359 13.711 -9.5 1 97.56 242 ILE A O 1
ATOM 1880 N N . THR A 1 243 ? 9.438 14.977 -8.094 1 95.06 243 THR A N 1
ATOM 1881 C CA . THR A 1 243 ? 10.523 14.016 -7.977 1 95.06 243 THR A CA 1
ATOM 1882 C C . THR A 1 243 ? 10.844 13.734 -6.508 1 95.06 243 THR A C 1
ATOM 1884 O O . THR A 1 243 ? 10.281 14.367 -5.617 1 95.06 243 THR A O 1
ATOM 1887 N N . ASP A 1 244 ? 11.586 12.703 -6.359 1 88.38 244 ASP A N 1
ATOM 1888 C CA . ASP A 1 244 ? 12.125 12.43 -5.031 1 88.38 244 ASP A CA 1
ATOM 1889 C C . ASP A 1 244 ? 13.148 13.492 -4.625 1 88.38 244 ASP A C 1
ATOM 1891 O O . ASP A 1 244 ? 13.914 13.977 -5.461 1 88.38 244 ASP A O 1
ATOM 1895 N N . SER A 1 245 ? 13.25 13.742 -3.35 1 85.25 245 SER A N 1
ATOM 1896 C CA . SER A 1 245 ? 14.117 14.797 -2.84 1 85.25 245 SER A CA 1
ATOM 1897 C C . SER A 1 245 ? 15.586 14.5 -3.148 1 85.25 245 SER A C 1
ATOM 1899 O O . SER A 1 245 ? 16.359 15.414 -3.43 1 85.25 245 SER A O 1
ATOM 1901 N N . GLN A 1 246 ? 15.898 13.328 -3.109 1 78.94 246 GLN A N 1
ATOM 1902 C CA . GLN A 1 246 ? 17.297 12.953 -3.312 1 78.94 246 GLN A CA 1
ATOM 1903 C C . GLN A 1 246 ? 17.703 13.148 -4.77 1 78.94 246 GLN A C 1
ATOM 1905 O O . GLN A 1 246 ? 18.891 13.281 -5.066 1 78.94 246 GLN A O 1
ATOM 1910 N N . ALA A 1 247 ? 16.75 13.234 -5.656 1 89.12 247 ALA A N 1
ATOM 1911 C CA . ALA A 1 247 ? 17.047 13.336 -7.082 1 89.12 247 ALA A CA 1
ATOM 1912 C C . ALA A 1 247 ? 16.844 14.758 -7.59 1 89.12 247 ALA A C 1
ATOM 1914 O O . ALA A 1 247 ? 17 15.031 -8.781 1 89.12 247 ALA A O 1
ATOM 1915 N N . ILE A 1 248 ? 16.562 15.656 -6.738 1 90.88 248 ILE A N 1
ATOM 1916 C CA . ILE A 1 248 ? 16.125 16.984 -7.137 1 90.88 248 ILE A CA 1
ATOM 1917 C C . ILE A 1 248 ? 17.25 17.688 -7.891 1 90.88 248 ILE A C 1
ATOM 1919 O O . ILE A 1 248 ? 17 18.438 -8.836 1 90.88 248 ILE A O 1
ATOM 1923 N N . GLY A 1 249 ? 18.469 17.516 -7.465 1 88.19 249 GLY A N 1
ATOM 1924 C CA . GLY A 1 249 ? 19.578 18.141 -8.164 1 88.19 249 GLY A CA 1
ATOM 1925 C C . GLY A 1 249 ? 19.656 17.75 -9.625 1 88.19 249 GLY A C 1
ATOM 1926 O O . GLY A 1 249 ? 19.688 18.609 -10.508 1 88.19 249 GLY A O 1
ATOM 1927 N N . ARG A 1 250 ? 19.625 16.516 -9.914 1 91.5 250 ARG A N 1
ATOM 1928 C CA . ARG A 1 250 ? 19.719 15.977 -11.266 1 91.5 250 ARG A CA 1
ATOM 1929 C C . ARG A 1 250 ? 18.469 16.328 -12.07 1 91.5 250 ARG A C 1
ATOM 1931 O O . ARG A 1 250 ? 18.562 16.719 -13.234 1 91.5 250 ARG A O 1
ATOM 1938 N N . VAL A 1 251 ? 17.328 16.25 -11.461 1 95.06 251 VAL A N 1
ATOM 1939 C CA . VAL A 1 251 ? 16.062 16.484 -12.141 1 95.06 251 VAL A CA 1
ATOM 1940 C C . VAL A 1 251 ? 15.938 17.953 -12.523 1 95.06 251 VAL A C 1
ATOM 1942 O O . VAL A 1 251 ? 15.43 18.281 -13.602 1 95.06 251 VAL A O 1
ATOM 1945 N N . SER A 1 252 ? 16.422 18.781 -11.648 1 92.81 252 SER A N 1
ATOM 1946 C CA . SER A 1 252 ? 16.344 20.219 -11.914 1 92.81 252 SER A CA 1
ATOM 1947 C C . SER A 1 252 ? 17.156 20.594 -13.156 1 92.81 252 SER A C 1
ATOM 1949 O O . SER A 1 252 ? 16.828 21.562 -13.844 1 92.81 252 SER A O 1
ATOM 1951 N N . GLU A 1 253 ? 18.141 19.812 -13.445 1 92.06 253 GLU A N 1
ATOM 1952 C CA . GLU A 1 253 ? 18.969 20.047 -14.625 1 92.06 253 GLU A CA 1
ATOM 1953 C C . GLU A 1 253 ? 18.281 19.562 -15.898 1 92.06 253 GLU A C 1
ATOM 1955 O O . GLU A 1 253 ? 18.484 20.125 -16.969 1 92.06 253 GLU A O 1
ATOM 1960 N N . LEU A 1 254 ? 17.516 18.578 -15.797 1 94.81 254 LEU A N 1
ATOM 1961 C CA . LEU A 1 254 ? 16.906 17.922 -16.938 1 94.81 254 LEU A CA 1
ATOM 1962 C C . LEU A 1 254 ? 15.57 18.562 -17.297 1 94.81 254 LEU A C 1
ATOM 1964 O O . LEU A 1 254 ? 15.109 18.453 -18.438 1 94.81 254 LEU A O 1
ATOM 1968 N N . VAL A 1 255 ? 14.945 19.203 -16.344 1 95.75 255 VAL A N 1
ATOM 1969 C CA . VAL A 1 255 ? 13.625 19.781 -16.547 1 95.75 255 VAL A CA 1
ATOM 1970 C C . VAL A 1 255 ? 13.75 21.297 -16.766 1 95.75 255 VAL A C 1
ATOM 1972 O O . VAL A 1 255 ? 14.328 22 -15.938 1 95.75 255 VAL A O 1
ATOM 1975 N N . SER A 1 256 ? 13.203 21.734 -17.828 1 94.94 256 SER A N 1
ATOM 1976 C CA . SER A 1 256 ? 13.273 23.141 -18.172 1 94.94 256 SER A CA 1
ATOM 1977 C C . SER A 1 256 ? 12.625 24.016 -17.109 1 94.94 256 SER A C 1
ATOM 1979 O O . SER A 1 256 ? 11.711 23.562 -16.406 1 94.94 256 SER A O 1
ATOM 1981 N N . GLU A 1 257 ? 12.992 25.281 -17.016 1 92.75 257 GLU A N 1
ATOM 1982 C CA . GLU A 1 257 ? 12.539 26.203 -15.977 1 92.75 257 GLU A CA 1
ATOM 1983 C C . GLU A 1 257 ? 11.086 26.609 -16.188 1 92.75 257 GLU A C 1
ATOM 1985 O O . GLU A 1 257 ? 10.422 27.062 -15.25 1 92.75 257 GLU A O 1
ATOM 1990 N N . ASP A 1 258 ? 10.602 26.422 -17.359 1 94.56 258 ASP A N 1
ATOM 1991 C CA . ASP A 1 258 ? 9.219 26.812 -17.641 1 94.56 258 ASP A CA 1
ATOM 1992 C C . ASP A 1 258 ? 8.234 25.734 -17.188 1 94.56 258 ASP A C 1
ATOM 1994 O O . ASP A 1 258 ? 7.023 25.938 -17.234 1 94.56 258 ASP A O 1
ATOM 1998 N N . ILE A 1 259 ? 8.742 24.609 -16.75 1 96.69 259 ILE A N 1
ATOM 1999 C CA . ILE A 1 259 ? 7.914 23.547 -16.188 1 96.69 259 ILE A CA 1
ATOM 2000 C C . ILE A 1 259 ? 7.98 23.594 -14.656 1 96.69 259 ILE A C 1
ATOM 2002 O O . ILE A 1 259 ? 9.07 23.672 -14.078 1 96.69 259 ILE A O 1
ATOM 2006 N N . ASN A 1 260 ? 6.801 23.609 -14.031 1 96.88 260 ASN A N 1
ATOM 2007 C CA . ASN A 1 260 ? 6.773 23.562 -12.57 1 96.88 260 ASN A CA 1
ATOM 2008 C C . ASN A 1 260 ? 7.441 22.312 -12.039 1 96.88 260 ASN A C 1
ATOM 2010 O O . ASN A 1 260 ? 7.266 21.219 -12.602 1 96.88 260 ASN A O 1
ATOM 2014 N N . LEU A 1 261 ? 8.242 22.5 -11.047 1 96.88 261 LEU A N 1
ATOM 2015 C CA . LEU A 1 261 ? 8.992 21.406 -10.461 1 96.88 261 LEU A CA 1
ATOM 2016 C C . LEU A 1 261 ? 8.883 21.406 -8.938 1 96.88 261 LEU A C 1
ATOM 2018 O O . LEU A 1 261 ? 8.969 22.469 -8.312 1 96.88 261 LEU A O 1
ATOM 2022 N N . THR A 1 262 ? 8.641 20.266 -8.32 1 96.56 262 THR A N 1
ATOM 2023 C CA . THR A 1 262 ? 8.625 20.125 -6.867 1 96.56 262 THR A CA 1
ATOM 2024 C C . THR A 1 262 ? 9 18.719 -6.449 1 96.56 262 THR A C 1
ATOM 2026 O O . THR A 1 262 ? 9.484 17.922 -7.27 1 96.56 262 THR A O 1
ATOM 2029 N N . THR A 1 263 ? 8.977 18.438 -5.18 1 93.94 263 THR A N 1
ATOM 2030 C CA . THR A 1 263 ? 9.297 17.109 -4.664 1 93.94 263 THR A CA 1
ATOM 2031 C C . THR A 1 263 ? 8.117 16.531 -3.889 1 93.94 263 THR A C 1
ATOM 2033 O O . THR A 1 263 ? 7.262 17.266 -3.408 1 93.94 263 THR A O 1
ATOM 2036 N N . PHE A 1 264 ? 8.086 15.211 -3.863 1 92.62 264 PHE A N 1
ATOM 2037 C CA . PHE A 1 264 ? 7.07 14.539 -3.064 1 92.62 264 PHE A CA 1
ATOM 2038 C C . PHE A 1 264 ? 7.102 15.031 -1.623 1 92.62 264 PHE A C 1
ATOM 2040 O O . PHE A 1 264 ? 6.055 15.25 -1.011 1 92.62 264 PHE A O 1
ATOM 2047 N N . SER A 1 265 ? 8.289 15.25 -1.122 1 89.19 265 SER A N 1
ATOM 2048 C CA . SER A 1 265 ? 8.461 15.641 0.273 1 89.19 265 SER A CA 1
ATOM 2049 C C . SER A 1 265 ? 7.902 17.031 0.524 1 89.19 265 SER A C 1
ATOM 2051 O O . SER A 1 265 ? 7.336 17.297 1.586 1 89.19 265 SER A O 1
ATOM 2053 N N . ILE A 1 266 ? 8.141 17.906 -0.394 1 91.75 266 ILE A N 1
ATOM 2054 C CA . ILE A 1 266 ? 7.613 19.266 -0.259 1 91.75 266 ILE A CA 1
ATOM 2055 C C . ILE A 1 266 ? 6.086 19.234 -0.292 1 91.75 266 ILE A C 1
ATOM 2057 O O . ILE A 1 266 ? 5.43 19.906 0.499 1 91.75 266 ILE A O 1
ATOM 2061 N N . LEU A 1 267 ? 5.535 18.484 -1.18 1 92.94 267 LEU A N 1
ATOM 2062 C CA . LEU A 1 267 ? 4.086 18.328 -1.252 1 92.94 267 LEU A CA 1
ATOM 2063 C C . LEU A 1 267 ? 3.537 17.734 0.044 1 92.94 267 LEU A C 1
ATOM 2065 O O . LEU A 1 267 ? 2.502 18.188 0.542 1 92.94 267 LEU A O 1
ATOM 2069 N N . GLU A 1 268 ? 4.238 16.781 0.536 1 89.19 268 GLU A N 1
ATOM 2070 C CA . GLU A 1 268 ? 3.818 16.172 1.787 1 89.19 268 GLU A CA 1
ATOM 2071 C C . GLU A 1 268 ? 3.908 17.156 2.949 1 89.19 268 GLU A C 1
ATOM 2073 O O . GLU A 1 268 ? 3.045 17.156 3.832 1 89.19 268 GLU A O 1
ATOM 2078 N N . ALA A 1 269 ? 4.98 17.891 2.957 1 89.19 269 ALA A N 1
ATOM 2079 C CA . ALA A 1 269 ? 5.16 18.906 3.992 1 89.19 269 ALA A CA 1
ATOM 2080 C C . ALA A 1 269 ? 4.012 19.906 3.982 1 89.19 269 ALA A C 1
ATOM 2082 O O . ALA A 1 269 ? 3.566 20.359 5.039 1 89.19 269 ALA A O 1
ATOM 2083 N N . HIS A 1 270 ? 3.6 20.203 2.842 1 90.38 270 HIS A N 1
ATOM 2084 C CA . HIS A 1 270 ? 2.467 21.109 2.697 1 90.38 270 HIS A CA 1
ATOM 2085 C C . HIS A 1 270 ? 1.161 20.438 3.094 1 90.38 270 HIS A C 1
ATOM 2087 O O . HIS A 1 270 ? 0.332 21.031 3.787 1 90.38 270 HIS A O 1
ATOM 2093 N N . HIS A 1 271 ? 0.998 19.234 2.656 1 90.44 271 HIS A N 1
ATOM 2094 C CA . HIS A 1 271 ? -0.221 18.453 2.859 1 90.44 271 HIS A CA 1
ATOM 2095 C C . HIS A 1 271 ? -0.424 18.125 4.332 1 90.44 271 HIS A C 1
ATOM 2097 O O . HIS A 1 271 ? -1.541 18.219 4.848 1 90.44 271 HIS A O 1
ATOM 2103 N N . LYS A 1 272 ? 0.631 17.719 4.969 1 87 272 LYS A N 1
ATOM 2104 C CA . LYS A 1 272 ? 0.537 17.219 6.344 1 87 272 LYS A CA 1
ATOM 2105 C C . LYS A 1 272 ? 0.902 18.328 7.34 1 87 272 LYS A C 1
ATOM 2107 O O . LYS A 1 272 ? 0.568 18.234 8.523 1 87 272 LYS A O 1
ATOM 2112 N N . GLY A 1 273 ? 1.562 19.297 6.871 1 88.31 273 GLY A N 1
ATOM 2113 C CA . GLY A 1 273 ? 2.064 20.328 7.766 1 88.31 273 GLY A CA 1
ATOM 2114 C C . GLY A 1 273 ? 1.759 21.734 7.289 1 88.31 273 GLY A C 1
ATOM 2115 O O . GLY A 1 273 ? 0.692 21.984 6.727 1 88.31 273 GLY A O 1
ATOM 2116 N N . ASP A 1 274 ? 2.656 22.625 7.762 1 89.56 274 ASP A N 1
ATOM 2117 C CA . ASP A 1 274 ? 2.611 24.031 7.371 1 89.56 274 ASP A CA 1
ATOM 2118 C C . ASP A 1 274 ? 3.934 24.469 6.742 1 89.56 274 ASP A C 1
ATOM 2120 O O . ASP A 1 274 ? 4.91 24.719 7.449 1 89.56 274 ASP A O 1
ATOM 2124 N N . ILE A 1 275 ? 3.844 24.594 5.434 1 91.25 275 ILE A N 1
ATOM 2125 C CA . ILE A 1 275 ? 5.051 24.875 4.66 1 91.25 275 ILE A CA 1
ATOM 2126 C C . ILE A 1 275 ? 5.609 26.234 5.035 1 91.25 275 ILE A C 1
ATOM 2128 O O . ILE A 1 275 ? 6.824 26.453 5.02 1 91.25 275 ILE A O 1
ATOM 2132 N N . SER A 1 276 ? 4.793 27.172 5.379 1 91 276 SER A N 1
ATOM 2133 C CA . SER A 1 276 ? 5.25 28.5 5.773 1 91 276 SER A CA 1
ATOM 2134 C C . SER A 1 276 ? 6.102 28.438 7.035 1 91 276 SER A C 1
ATOM 2136 O O . SER A 1 276 ? 7.133 29.109 7.125 1 91 276 SER A O 1
ATOM 2138 N N . ILE A 1 277 ? 5.715 27.625 7.949 1 92.31 277 ILE A N 1
ATOM 2139 C CA . ILE A 1 277 ? 6.477 27.469 9.188 1 92.31 277 ILE A CA 1
ATOM 2140 C C . ILE A 1 277 ? 7.766 26.703 8.906 1 92.31 277 ILE A C 1
ATOM 2142 O O . ILE A 1 277 ? 8.836 27.078 9.398 1 92.31 277 ILE A O 1
ATOM 2146 N N . LEU A 1 278 ? 7.707 25.766 8.07 1 94.56 278 LEU A N 1
ATOM 2147 C CA . LEU A 1 278 ? 8.82 24.859 7.816 1 94.56 278 LEU A CA 1
ATOM 2148 C C . LEU A 1 278 ? 9.898 25.531 6.973 1 94.56 278 LEU A C 1
ATOM 2150 O O . LEU A 1 278 ? 11.023 25.031 6.895 1 94.56 278 LEU A O 1
ATOM 2154 N N . THR A 1 279 ? 9.555 26.656 6.355 1 94.12 279 THR A N 1
ATOM 2155 C CA . THR A 1 279 ? 10.531 27.312 5.5 1 94.12 279 THR A CA 1
ATOM 2156 C C . THR A 1 279 ? 10.969 28.656 6.098 1 94.12 279 THR A C 1
ATOM 2158 O O . THR A 1 279 ? 11.969 29.234 5.668 1 94.12 279 THR A O 1
ATOM 2161 N N . LYS A 1 280 ? 10.266 29.125 7.078 1 92.31 280 LYS A N 1
ATOM 2162 C CA . LYS A 1 280 ? 10.438 30.469 7.641 1 92.31 280 LYS A CA 1
ATOM 2163 C C . LYS A 1 280 ? 11.859 30.656 8.156 1 92.31 280 LYS A C 1
ATOM 2165 O O . LYS A 1 280 ? 12.492 31.688 7.879 1 92.31 280 LYS A O 1
ATOM 2170 N N . ASP A 1 281 ? 12.398 29.688 8.859 1 92.94 281 ASP A N 1
ATOM 2171 C CA . ASP A 1 281 ? 13.68 29.844 9.539 1 92.94 281 ASP A CA 1
ATOM 2172 C C . ASP A 1 281 ? 14.75 28.953 8.914 1 92.94 281 ASP A C 1
ATOM 2174 O O . ASP A 1 281 ? 15.68 28.516 9.594 1 92.94 281 ASP A O 1
ATOM 2178 N N . ILE A 1 282 ? 14.594 28.703 7.652 1 93.75 282 ILE A N 1
ATOM 2179 C CA . ILE A 1 282 ? 15.5 27.781 6.984 1 93.75 282 ILE A CA 1
ATOM 2180 C C . ILE A 1 282 ? 16.906 28.375 6.938 1 93.75 282 ILE A C 1
ATOM 2182 O O . ILE A 1 282 ? 17.891 27.641 6.934 1 93.75 282 ILE A O 1
ATOM 2186 N N . ASP A 1 283 ? 17.062 29.672 7.008 1 94.19 283 ASP A N 1
ATOM 2187 C CA . ASP A 1 283 ? 18.344 30.359 6.895 1 94.19 283 ASP A CA 1
ATOM 2188 C C . ASP A 1 283 ? 19.234 30.078 8.109 1 94.19 283 ASP A C 1
ATOM 2190 O O . ASP A 1 283 ? 20.438 30.344 8.086 1 94.19 283 ASP A O 1
ATOM 2194 N N . VAL A 1 284 ? 18.688 29.547 9.141 1 95.81 284 VAL A N 1
ATOM 2195 C CA . VAL A 1 284 ? 19.438 29.203 10.336 1 95.81 284 VAL A CA 1
ATOM 2196 C C . VAL A 1 284 ? 20.562 28.234 9.977 1 95.81 284 VAL A C 1
ATOM 2198 O O . VAL A 1 284 ? 21.609 28.219 10.617 1 95.81 284 VAL A O 1
ATOM 2201 N N . ILE A 1 285 ? 20.344 27.5 8.961 1 95.81 285 ILE A N 1
ATOM 2202 C CA . ILE A 1 285 ? 21.297 26.484 8.531 1 95.81 285 ILE A CA 1
ATOM 2203 C C . ILE A 1 285 ? 22.609 27.156 8.102 1 95.81 285 ILE A C 1
ATOM 2205 O O . ILE A 1 285 ? 23.688 26.625 8.305 1 95.81 285 ILE A O 1
ATOM 2209 N N . ASN A 1 286 ? 22.516 28.344 7.555 1 95.31 286 ASN A N 1
ATOM 2210 C CA . ASN A 1 286 ? 23.672 29.094 7.105 1 95.31 286 ASN A CA 1
ATOM 2211 C C . ASN A 1 286 ? 24.484 29.641 8.281 1 95.31 286 ASN A C 1
ATOM 2213 O O . ASN A 1 286 ? 25.641 30.047 8.109 1 95.31 286 ASN A O 1
ATOM 2217 N N . ASN A 1 287 ? 23.953 29.625 9.477 1 95.75 287 ASN A N 1
ATOM 2218 C CA . ASN A 1 287 ? 24.578 30.25 10.633 1 95.75 287 ASN A CA 1
ATOM 2219 C C . ASN A 1 287 ? 24.922 29.234 11.719 1 95.75 287 ASN A C 1
ATOM 2221 O O . ASN A 1 287 ? 25.078 29.578 12.883 1 95.75 287 ASN A O 1
ATOM 2225 N N . LEU A 1 288 ? 24.953 28.031 11.336 1 96.25 288 LEU A N 1
ATOM 2226 C CA . LEU A 1 288 ? 25.312 26.984 12.297 1 96.25 288 LEU A CA 1
ATOM 2227 C C . LEU A 1 288 ? 26.781 27.109 12.719 1 96.25 288 LEU A C 1
ATOM 2229 O O . LEU A 1 288 ? 27.625 27.5 11.906 1 96.25 288 LEU A O 1
ATOM 2233 N N . GLU A 1 289 ? 27.047 26.797 13.953 1 96.81 289 GLU A N 1
ATOM 2234 C CA . GLU A 1 289 ? 28.391 26.844 14.516 1 96.81 289 GLU A CA 1
ATOM 2235 C C . GLU A 1 289 ? 28.781 25.5 15.133 1 96.81 289 GLU A C 1
ATOM 2237 O O . GLU A 1 289 ? 27.922 24.641 15.336 1 96.81 289 GLU A O 1
ATOM 2242 N N . ASN A 1 290 ? 30.047 25.438 15.414 1 97.12 290 ASN A N 1
ATOM 2243 C CA . ASN A 1 290 ? 30.547 24.234 16.078 1 97.12 290 ASN A CA 1
ATOM 2244 C C . ASN A 1 290 ? 29.859 24.016 17.438 1 97.12 290 ASN A C 1
ATOM 2246 O O . ASN A 1 290 ? 29.703 24.953 18.219 1 97.12 290 ASN A O 1
ATOM 2250 N N . GLY A 1 291 ? 29.375 22.828 17.609 1 96.19 291 GLY A N 1
ATOM 2251 C CA . GLY A 1 291 ? 28.781 22.484 18.891 1 96.19 291 GLY A CA 1
ATOM 2252 C C . GLY A 1 291 ? 27.266 22.672 18.922 1 96.19 291 GLY A C 1
ATOM 2253 O O . GLY A 1 291 ? 26.609 22.281 19.875 1 96.19 291 GLY A O 1
ATOM 2254 N N . ASP A 1 292 ? 26.734 23.297 17.906 1 96.88 292 ASP A N 1
ATOM 2255 C CA . ASP A 1 292 ? 25.297 23.438 17.844 1 96.88 292 ASP A CA 1
ATOM 2256 C C . ASP A 1 292 ? 24.594 22.078 17.844 1 96.88 292 ASP A C 1
ATOM 2258 O O . ASP A 1 292 ? 25.109 21.125 17.266 1 96.88 292 ASP A O 1
ATOM 2262 N N . THR A 1 293 ? 23.469 22.078 18.484 1 97.31 293 THR A N 1
ATOM 2263 C CA . THR A 1 293 ? 22.734 20.828 18.594 1 97.31 293 THR A CA 1
ATOM 2264 C C . THR A 1 293 ? 21.531 20.828 17.641 1 97.31 293 THR A C 1
ATOM 2266 O O . THR A 1 293 ? 20.75 21.781 17.625 1 97.31 293 THR A O 1
ATOM 2269 N N . ILE A 1 294 ? 21.453 19.781 16.828 1 97.06 294 ILE A N 1
ATOM 2270 C CA . ILE A 1 294 ? 20.344 19.578 15.922 1 97.06 294 ILE A CA 1
ATOM 2271 C C . ILE A 1 294 ? 19.5 18.391 16.406 1 97.06 294 ILE A C 1
ATOM 2273 O O . ILE A 1 294 ? 20.047 17.328 16.719 1 97.06 294 ILE A O 1
ATOM 2277 N N . LEU A 1 295 ? 18.219 18.625 16.453 1 95.44 295 LEU A N 1
ATOM 2278 C CA . LEU A 1 295 ? 17.312 17.547 16.844 1 95.44 295 LEU A CA 1
ATOM 2279 C C . LEU A 1 295 ? 16.594 16.953 15.641 1 95.44 295 LEU A C 1
ATOM 2281 O O . LEU A 1 295 ? 15.93 17.688 14.898 1 95.44 295 LEU A O 1
ATOM 2285 N N . ILE A 1 296 ? 16.797 15.703 15.453 1 93.12 296 ILE A N 1
ATOM 2286 C CA . ILE A 1 296 ? 16.078 14.969 14.414 1 93.12 296 ILE A CA 1
ATOM 2287 C C . ILE A 1 296 ? 14.875 14.234 15.031 1 93.12 296 ILE A C 1
ATOM 2289 O O . ILE A 1 296 ? 15.039 13.422 15.945 1 93.12 296 ILE A O 1
ATOM 2293 N N . MET A 1 297 ? 13.688 14.57 14.461 1 90.81 297 MET A N 1
ATOM 2294 C CA . MET A 1 297 ? 12.469 13.977 15 1 90.81 297 MET A CA 1
ATOM 2295 C C . MET A 1 297 ? 11.789 13.086 13.961 1 90.81 297 MET A C 1
ATOM 2297 O O . MET A 1 297 ? 11.703 13.453 12.789 1 90.81 297 MET A O 1
ATOM 2301 N N . GLU A 1 298 ? 11.336 11.961 14.445 1 86.56 298 GLU A N 1
ATOM 2302 C CA . GLU A 1 298 ? 10.625 11.008 13.609 1 86.56 298 GLU A CA 1
ATOM 2303 C C . GLU A 1 298 ? 9.281 10.625 14.227 1 86.56 298 GLU A C 1
ATOM 2305 O O . GLU A 1 298 ? 9.172 10.461 15.445 1 86.56 298 GLU A O 1
ATOM 2310 N N . GLY A 1 299 ? 8.297 10.523 13.367 1 79.94 299 GLY A N 1
ATOM 2311 C CA . GLY A 1 299 ? 6.969 10.172 13.852 1 79.94 299 GLY A CA 1
ATOM 2312 C C . GLY A 1 299 ? 6.805 8.688 14.125 1 79.94 299 GLY A C 1
ATOM 2313 O O . GLY A 1 299 ? 5.891 8.281 14.844 1 79.94 299 GLY A O 1
ATOM 2314 N N . CYS A 1 300 ? 7.547 7.883 13.5 1 69.5 300 CYS A N 1
ATOM 2315 C CA . CYS A 1 300 ? 7.418 6.438 13.672 1 69.5 300 CYS A CA 1
ATOM 2316 C C . CYS A 1 300 ? 8.555 5.883 14.516 1 69.5 300 CYS A C 1
ATOM 2318 O O . CYS A 1 300 ? 9.609 6.508 14.641 1 69.5 300 CYS A O 1
ATOM 2320 N N . SER A 1 301 ? 8.219 4.773 15.258 1 64.62 301 SER A N 1
ATOM 2321 C CA . SER A 1 301 ? 9.219 4.191 16.141 1 64.62 301 SER A CA 1
ATOM 2322 C C . SER A 1 301 ? 9.969 3.049 15.469 1 64.62 301 SER A C 1
ATOM 2324 O O . SER A 1 301 ? 10.742 2.34 16.109 1 64.62 301 SER A O 1
ATOM 2326 N N . HIS A 1 302 ? 9.773 2.953 14.242 1 57.56 302 HIS A N 1
ATOM 2327 C CA . HIS A 1 302 ? 10.406 1.791 13.625 1 57.56 302 HIS A CA 1
ATOM 2328 C C . HIS A 1 302 ? 11.93 1.91 13.656 1 57.56 302 HIS A C 1
ATOM 2330 O O . HIS A 1 302 ? 12.461 3.01 13.805 1 57.56 302 HIS A O 1
ATOM 2336 N N . ARG A 1 303 ? 12.469 0.758 13.656 1 52.81 303 ARG A N 1
ATOM 2337 C CA . ARG A 1 303 ? 13.93 0.673 13.688 1 52.81 303 ARG A CA 1
ATOM 2338 C C . ARG A 1 303 ? 14.539 1.163 12.375 1 52.81 303 ARG A C 1
ATOM 2340 O O . ARG A 1 303 ? 14.133 0.721 11.297 1 52.81 303 ARG A O 1
ATOM 2347 N N . PRO A 1 304 ? 15.398 2.125 12.633 1 53.88 304 PRO A N 1
ATOM 2348 C CA . PRO A 1 304 ? 16.016 2.684 11.43 1 53.88 304 PRO A CA 1
ATOM 2349 C C . PRO A 1 304 ? 16.828 1.646 10.648 1 53.88 304 PRO A C 1
ATOM 2351 O O . PRO A 1 304 ? 17.375 0.715 11.234 1 53.88 304 PRO A O 1
ATOM 2354 N N . LEU A 1 305 ? 16.641 1.659 9.359 1 51.94 305 LEU A N 1
ATOM 2355 C CA . LEU A 1 305 ? 17.5 0.851 8.508 1 51.94 305 LEU A CA 1
ATOM 2356 C C . LEU A 1 305 ? 18.906 1.465 8.414 1 51.94 305 LEU A C 1
ATOM 2358 O O . LEU A 1 305 ? 19.094 2.631 8.766 1 51.94 305 LEU A O 1
ATOM 2362 N N . SER A 1 306 ? 20.078 0.69 8.258 1 44.97 306 SER A N 1
ATOM 2363 C CA . SER A 1 306 ? 21.484 1.078 8.164 1 44.97 306 SER A CA 1
ATOM 2364 C C . SER A 1 306 ? 21.641 2.371 7.367 1 44.97 306 SER A C 1
ATOM 2366 O O . SER A 1 306 ? 22.516 3.193 7.68 1 44.97 306 SER A O 1
ATOM 2368 N N . GLU A 1 307 ? 20.891 2.625 6.301 1 52.88 307 GLU A N 1
ATOM 2369 C CA . GLU A 1 307 ? 21.031 3.842 5.504 1 52.88 307 GLU A CA 1
ATOM 2370 C C . GLU A 1 307 ? 19.828 4.762 5.684 1 52.88 307 GLU A C 1
ATOM 2372 O O . GLU A 1 307 ? 19.375 5.387 4.727 1 52.88 307 GLU A O 1
ATOM 2377 N N . ASP A 1 308 ? 19.594 4.973 6.93 1 67.44 308 ASP A N 1
ATOM 2378 C CA . ASP 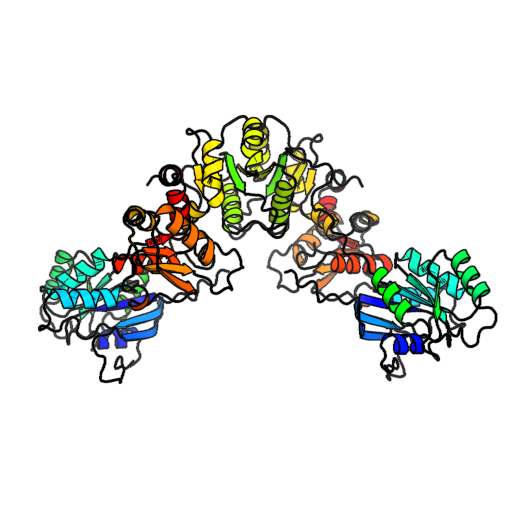A 1 308 ? 18.422 5.758 7.289 1 67.44 308 ASP A CA 1
ATOM 2379 C C . ASP A 1 308 ? 18.625 7.238 6.98 1 67.44 308 ASP A C 1
ATOM 2381 O O . ASP A 1 308 ? 19.656 7.809 7.324 1 67.44 308 ASP A O 1
ATOM 2385 N N . ILE A 1 309 ? 17.828 7.906 6.336 1 70.06 309 ILE A N 1
ATOM 2386 C CA . ILE A 1 309 ? 17.875 9.297 5.91 1 70.06 309 ILE A CA 1
ATOM 2387 C C . ILE A 1 309 ? 18.047 10.203 7.129 1 70.06 309 ILE A C 1
ATOM 2389 O O . ILE A 1 309 ? 18.891 11.102 7.117 1 70.06 309 ILE A O 1
ATOM 2393 N N . GLY A 1 310 ? 17.438 9.984 8.227 1 74.69 310 GLY A N 1
ATOM 2394 C CA . GLY A 1 310 ? 17.438 10.859 9.383 1 74.69 310 GLY A CA 1
ATOM 2395 C C . GLY A 1 310 ? 18.688 10.727 10.227 1 74.69 310 GLY A C 1
ATOM 2396 O O . GLY A 1 310 ? 19.25 11.727 10.68 1 74.69 310 GLY A O 1
ATOM 2397 N N . ARG A 1 311 ? 19.219 9.57 10.32 1 79.56 311 ARG A N 1
ATOM 2398 C CA . ARG A 1 311 ? 20.266 9.32 11.312 1 79.56 311 ARG A CA 1
ATOM 2399 C C . ARG A 1 311 ? 21.641 9.336 10.68 1 79.56 311 ARG A C 1
ATOM 2401 O O . ARG A 1 311 ? 22.641 9.531 11.375 1 79.56 311 ARG A O 1
ATOM 2408 N N . VAL A 1 312 ? 21.625 9.164 9.383 1 83.69 312 VAL A N 1
ATOM 2409 C CA . VAL A 1 312 ? 22.938 9.062 8.75 1 83.69 312 VAL A CA 1
ATOM 2410 C C . VAL A 1 312 ? 23.078 10.141 7.684 1 83.69 312 VAL A C 1
ATOM 2412 O O . VAL A 1 312 ? 23.953 11.016 7.789 1 83.69 312 VAL A O 1
ATOM 2415 N N . LYS A 1 313 ? 22.219 10.219 6.809 1 84.94 313 LYS A N 1
ATOM 2416 C CA . LYS A 1 313 ? 22.375 11.07 5.637 1 84.94 313 LYS A CA 1
ATOM 2417 C C . LYS A 1 313 ? 22.25 12.547 6.008 1 84.94 313 LYS A C 1
ATOM 2419 O O . LYS A 1 313 ? 23.094 13.359 5.641 1 84.94 313 LYS A O 1
ATOM 2424 N N . ILE A 1 314 ? 21.25 12.867 6.75 1 89.75 314 ILE A N 1
ATOM 2425 C CA . ILE A 1 314 ? 20.984 14.266 7.082 1 89.75 314 ILE A CA 1
ATOM 2426 C C . ILE A 1 314 ? 22.141 14.82 7.914 1 89.75 314 ILE A C 1
ATOM 2428 O O . ILE A 1 314 ? 22.672 15.891 7.609 1 89.75 314 ILE A O 1
ATOM 2432 N N . PRO A 1 315 ? 22.594 14.086 8.93 1 93.19 315 PRO A N 1
ATOM 2433 C CA . PRO A 1 315 ? 23.75 14.586 9.68 1 93.19 315 PRO A CA 1
ATOM 2434 C C . PRO A 1 315 ? 24.984 14.797 8.789 1 93.19 315 PRO A C 1
ATOM 2436 O O . PRO A 1 315 ? 25.641 15.828 8.891 1 93.19 315 PRO A O 1
ATOM 2439 N N . LYS A 1 316 ? 25.172 13.906 7.891 1 92.56 316 LYS A N 1
ATOM 2440 C CA . LYS A 1 316 ? 26.312 14.023 6.984 1 92.56 316 LYS A CA 1
ATOM 2441 C C . LYS A 1 316 ? 26.156 15.227 6.062 1 92.56 316 LYS A C 1
ATOM 2443 O O . LYS A 1 316 ? 27.109 15.992 5.863 1 92.56 316 LYS A O 1
ATOM 2448 N N . TRP A 1 317 ? 25.031 15.43 5.562 1 92 317 TRP A N 1
ATOM 2449 C CA . TRP A 1 317 ? 24.766 16.531 4.648 1 92 317 TRP A CA 1
ATOM 2450 C C . TRP A 1 317 ? 24.891 17.875 5.363 1 92 317 TRP A C 1
ATOM 2452 O O . TRP A 1 317 ? 25.453 18.828 4.809 1 92 317 TRP A O 1
ATOM 2462 N N . LEU A 1 318 ? 24.375 17.938 6.598 1 94.69 318 LEU A N 1
ATOM 2463 C CA . LEU A 1 318 ? 24.422 19.172 7.355 1 94.69 318 LEU A CA 1
ATOM 2464 C C . LEU A 1 318 ? 25.859 19.531 7.719 1 94.69 318 LEU A C 1
ATOM 2466 O O . LEU A 1 318 ? 26.266 20.703 7.613 1 94.69 318 LEU A O 1
ATOM 2470 N N . GLU A 1 319 ? 26.609 18.547 8.055 1 95.94 319 GLU A N 1
ATOM 2471 C CA . GLU A 1 319 ? 28.016 18.797 8.398 1 95.94 319 GLU A CA 1
ATOM 2472 C C . GLU A 1 319 ? 28.828 19.172 7.168 1 95.94 319 GLU A C 1
ATOM 2474 O O . GLU A 1 319 ? 29.672 20.078 7.227 1 95.94 319 GLU A O 1
ATOM 2479 N N . LYS A 1 320 ? 28.594 18.5 6.125 1 94.19 320 LYS A N 1
ATOM 2480 C CA . LYS A 1 320 ? 29.281 18.812 4.883 1 94.19 320 LYS A CA 1
ATOM 2481 C C . LYS A 1 320 ? 28.953 20.234 4.414 1 94.19 320 LYS A C 1
ATOM 2483 O O . LYS A 1 320 ? 29.844 20.984 4.012 1 94.19 320 LYS A O 1
ATOM 2488 N N . TYR A 1 321 ? 27.75 20.625 4.492 1 94.12 321 TYR A N 1
ATOM 2489 C CA . TYR A 1 321 ? 27.297 21.922 4.031 1 94.12 321 TYR A CA 1
ATOM 2490 C C . TYR A 1 321 ? 27.812 23.031 4.934 1 94.12 321 TYR A C 1
ATOM 2492 O O . TYR A 1 321 ? 28.312 24.062 4.449 1 94.12 321 TYR A O 1
ATOM 2500 N N . SER A 1 322 ? 27.688 22.859 6.25 1 94.5 322 SER A N 1
ATOM 2501 C CA . SER A 1 322 ? 28.047 23.906 7.203 1 94.5 322 SER A CA 1
ATOM 2502 C C . SER A 1 322 ? 29.547 23.906 7.488 1 94.5 322 SER A C 1
ATOM 2504 O O . SER A 1 322 ? 30.062 24.891 8.023 1 94.5 322 SER A O 1
ATOM 2506 N N . GLU A 1 323 ? 30.172 22.75 7.164 1 95.62 323 GLU A N 1
ATOM 2507 C CA . GLU A 1 323 ? 31.578 22.562 7.496 1 95.62 323 GLU A CA 1
ATOM 2508 C C . GLU A 1 323 ? 31.828 22.734 8.992 1 95.62 323 GLU A C 1
ATOM 2510 O O . GLU A 1 323 ? 32.812 23.328 9.398 1 95.62 323 GLU A O 1
ATOM 2515 N N . LYS A 1 324 ? 30.859 22.406 9.789 1 96.12 324 LYS A N 1
ATOM 2516 C CA . LYS A 1 324 ? 30.922 22.484 11.242 1 96.12 324 LYS A CA 1
ATOM 2517 C C . LYS A 1 324 ? 30.703 21.109 11.867 1 96.12 324 LYS A C 1
ATOM 2519 O O . LYS A 1 324 ? 30.094 20.234 11.258 1 96.12 324 LYS A O 1
ATOM 2524 N N . SER A 1 325 ? 31.281 21 13.055 1 96.69 325 SER A N 1
ATOM 2525 C CA . SER A 1 325 ? 30.984 19.812 13.859 1 96.69 325 SER A CA 1
ATOM 2526 C C . SER A 1 325 ? 29.75 20.016 14.727 1 96.69 325 SER A C 1
ATOM 2528 O O . SER A 1 325 ? 29.75 20.844 15.641 1 96.69 325 SER A O 1
ATOM 2530 N N . LEU A 1 326 ? 28.781 19.234 14.438 1 96.62 326 LEU A N 1
ATOM 2531 C CA . LEU A 1 326 ? 27.484 19.453 15.086 1 96.62 326 LEU A CA 1
ATOM 2532 C C . LEU A 1 326 ? 27.156 18.297 16.016 1 96.62 326 LEU A C 1
ATOM 2534 O O . LEU A 1 326 ? 27.703 17.203 15.883 1 96.62 326 LEU A O 1
ATOM 2538 N N . ASN A 1 327 ? 26.312 18.609 16.984 1 96.56 327 ASN A N 1
ATOM 2539 C CA . ASN A 1 327 ? 25.719 17.578 17.828 1 96.56 327 ASN A CA 1
ATOM 2540 C C . ASN A 1 327 ? 24.328 17.188 17.328 1 96.56 327 ASN A C 1
ATOM 2542 O O . ASN A 1 327 ? 23.547 18.047 16.891 1 96.56 327 ASN A O 1
ATOM 2546 N N . PHE A 1 328 ? 24.094 15.875 17.344 1 95.44 328 PHE A N 1
ATOM 2547 C CA . PHE A 1 328 ? 22.781 15.414 16.875 1 95.44 328 PHE A CA 1
ATOM 2548 C C . PHE A 1 328 ? 22.047 14.648 17.953 1 95.44 328 PHE A C 1
AT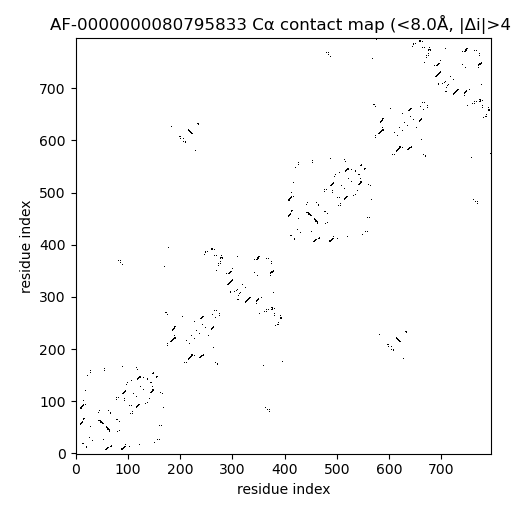OM 2550 O O . PHE A 1 328 ? 22.641 13.805 18.641 1 95.44 328 PHE A O 1
ATOM 2557 N N . LYS A 1 329 ? 20.828 15.031 18.188 1 92.38 329 LYS A N 1
ATOM 2558 C CA . LYS A 1 329 ? 19.875 14.336 19.047 1 92.38 329 LYS A CA 1
ATOM 2559 C C . LYS A 1 329 ? 18.75 13.703 18.234 1 92.38 329 LYS A C 1
ATOM 2561 O O . LYS A 1 329 ? 18.328 14.258 17.219 1 92.38 329 LYS A O 1
ATOM 2566 N N . PHE A 1 330 ? 18.312 12.523 18.703 1 89.69 330 PHE A N 1
ATOM 2567 C CA . PHE A 1 330 ? 17.281 11.82 17.953 1 89.69 330 PHE A CA 1
ATOM 2568 C C . PHE A 1 330 ? 16.094 11.484 18.859 1 89.69 330 PHE A C 1
ATOM 2570 O O . PHE A 1 330 ? 16.281 10.977 19.969 1 89.69 330 PHE A O 1
ATOM 2577 N N . ILE A 1 331 ? 14.914 11.828 18.391 1 87.5 331 ILE A N 1
ATOM 2578 C CA . ILE A 1 331 ? 13.672 11.453 19.078 1 87.5 331 ILE A CA 1
ATOM 2579 C C . ILE A 1 331 ? 12.734 10.758 18.094 1 87.5 331 ILE A C 1
ATOM 2581 O O . ILE A 1 331 ? 12.484 11.266 17 1 87.5 331 ILE A O 1
ATOM 2585 N N . ALA A 1 332 ? 12.32 9.586 18.453 1 82.62 332 ALA A N 1
ATOM 2586 C CA . ALA A 1 332 ? 11.398 8.836 17.609 1 82.62 332 ALA A CA 1
ATOM 2587 C C . ALA A 1 332 ? 10.109 8.508 18.359 1 82.62 332 ALA A C 1
ATOM 2589 O O . ALA A 1 332 ? 10.109 8.367 19.578 1 82.62 332 ALA A O 1
ATOM 2590 N N . GLY A 1 333 ? 9 8.422 17.578 1 76.38 333 GLY A N 1
ATOM 2591 C CA . GLY A 1 333 ? 7.738 8 18.172 1 76.38 333 GLY A CA 1
ATOM 2592 C C . GLY A 1 333 ? 6.629 9.023 18.016 1 76.38 333 GLY A C 1
ATOM 2593 O O . GLY A 1 333 ? 6.824 10.07 17.391 1 76.38 333 GLY A O 1
ATOM 2594 N N . LYS A 1 334 ? 5.496 8.602 18.594 1 65 334 LYS A N 1
ATOM 2595 C CA . LYS A 1 334 ? 4.285 9.398 18.422 1 65 334 LYS A CA 1
ATOM 2596 C C . LYS A 1 334 ? 4.188 10.477 19.5 1 65 334 LYS A C 1
ATOM 2598 O O . LYS A 1 334 ? 3.43 11.438 19.344 1 65 334 LYS A O 1
ATOM 2603 N N . GLU A 1 335 ? 5.09 10.367 20.406 1 66.06 335 GLU A N 1
ATOM 2604 C CA . GLU A 1 335 ? 4.949 11.297 21.531 1 66.06 335 GLU A CA 1
ATOM 2605 C C . GLU A 1 335 ? 5.566 12.656 21.203 1 66.06 335 GLU A C 1
ATOM 2607 O O . GLU A 1 335 ? 6.547 12.734 20.453 1 66.06 335 GLU A O 1
ATOM 2612 N N . PHE A 1 336 ? 4.977 13.656 21.766 1 70.31 336 PHE A N 1
ATOM 2613 C CA . PHE A 1 336 ? 5.418 15.031 21.609 1 70.31 336 PHE A CA 1
ATOM 2614 C C . PHE A 1 336 ? 6.695 15.289 22.406 1 70.31 336 PHE A C 1
ATOM 2616 O O . PHE A 1 336 ? 6.855 14.781 23.516 1 70.31 336 PHE A O 1
ATOM 2623 N N . PRO A 1 337 ? 7.477 16.062 21.75 1 70.81 337 PRO A N 1
ATOM 2624 C CA . PRO A 1 337 ? 8.68 16.391 22.516 1 70.81 337 PRO A CA 1
ATOM 2625 C C . PRO A 1 337 ? 8.383 17.266 23.719 1 70.81 337 PRO A C 1
ATOM 2627 O O . PRO A 1 337 ? 7.488 18.109 23.672 1 70.81 337 PRO A O 1
ATOM 2630 N N . ASP A 1 338 ? 9.062 16.984 24.766 1 75.88 338 ASP A N 1
ATOM 2631 C CA . ASP A 1 338 ? 9.008 17.844 25.938 1 75.88 338 ASP A CA 1
ATOM 2632 C C . ASP A 1 338 ? 9.898 19.078 25.75 1 75.88 338 ASP A C 1
ATOM 2634 O O . ASP A 1 338 ? 10.781 19.078 24.891 1 75.88 338 ASP A O 1
ATOM 2638 N N . ILE A 1 339 ? 9.594 20.078 26.516 1 80.06 339 ILE A N 1
ATOM 2639 C CA . ILE A 1 339 ? 10.352 21.328 26.438 1 80.06 339 ILE A CA 1
ATOM 2640 C C . ILE A 1 339 ? 11.836 21.031 26.641 1 80.06 339 ILE A C 1
ATOM 2642 O O . ILE A 1 339 ? 12.688 21.656 26 1 80.06 339 ILE A O 1
ATOM 2646 N N . GLU A 1 340 ? 12.078 20.078 27.453 1 81.19 340 GLU A N 1
ATOM 2647 C CA . GLU A 1 340 ? 13.469 19.719 27.766 1 81.19 340 GLU A CA 1
ATOM 2648 C C . GLU A 1 340 ? 14.156 19.125 26.531 1 81.19 340 GLU A C 1
ATOM 2650 O O . GLU A 1 340 ? 15.367 19.281 26.359 1 81.19 340 GLU A O 1
ATOM 2655 N N . ASP A 1 341 ? 13.438 18.562 25.719 1 84.62 341 ASP A N 1
ATOM 2656 C CA . ASP A 1 341 ? 13.984 17.906 24.547 1 84.62 341 ASP A CA 1
ATOM 2657 C C . ASP A 1 341 ? 14.477 18.922 23.516 1 84.62 341 ASP A C 1
ATOM 2659 O O . ASP A 1 341 ? 15.406 18.641 22.75 1 84.62 341 ASP A O 1
ATOM 2663 N N . VAL A 1 342 ? 13.852 20.094 23.578 1 87.44 342 VAL A N 1
ATOM 2664 C CA . VAL A 1 342 ? 14.188 21.078 22.562 1 87.44 342 VAL A CA 1
ATOM 2665 C C . VAL A 1 342 ? 15.039 22.188 23.156 1 87.44 342 VAL A C 1
ATOM 2667 O O . VAL A 1 342 ? 15.359 23.172 22.484 1 87.44 342 VAL A O 1
ATOM 2670 N N . LYS A 1 343 ? 15.375 21.969 24.438 1 86.81 343 LYS A N 1
ATOM 2671 C CA . LYS A 1 343 ? 16.25 22.938 25.078 1 86.81 343 LYS A CA 1
ATOM 2672 C C . LYS A 1 343 ? 17.625 22.969 24.422 1 86.81 343 LYS A C 1
ATOM 2674 O O . LYS A 1 343 ? 18.203 21.922 24.141 1 86.81 343 LYS A O 1
ATOM 2679 N N . ASN A 1 344 ? 18.188 24.094 24.094 1 91.25 344 ASN A N 1
ATOM 2680 C CA . ASN A 1 344 ? 19.516 24.328 23.516 1 91.25 344 ASN A CA 1
ATOM 2681 C C . ASN A 1 344 ? 19.625 23.703 22.125 1 91.25 344 ASN A C 1
ATOM 2683 O O . ASN A 1 344 ? 20.719 23.312 21.703 1 91.25 344 ASN A O 1
ATOM 2687 N N . VAL A 1 345 ? 18.547 23.484 21.547 1 95.56 345 VAL A N 1
ATOM 2688 C CA . VAL A 1 345 ? 18.531 22.984 20.188 1 95.56 345 VAL A CA 1
ATOM 2689 C C . VAL A 1 345 ? 18.5 24.156 19.203 1 95.56 345 VAL A C 1
ATOM 2691 O O . VAL A 1 345 ? 17.719 25.094 19.391 1 95.56 345 VAL A O 1
ATOM 2694 N N . LYS A 1 346 ? 19.344 24.078 18.281 1 96.75 346 LYS A N 1
ATOM 2695 C CA . LYS A 1 346 ? 19.453 25.156 17.312 1 96.75 346 LYS A CA 1
ATOM 2696 C C . LYS A 1 346 ? 18.453 24.984 16.172 1 96.75 346 LYS A C 1
ATOM 2698 O O . LYS A 1 346 ? 17.984 25.969 15.586 1 96.75 346 LYS A O 1
ATOM 2703 N N . LEU A 1 347 ? 18.188 23.734 15.844 1 96.81 347 LEU A N 1
ATOM 2704 C CA . LEU A 1 347 ? 17.312 23.391 14.727 1 96.81 347 LEU A CA 1
ATOM 2705 C C . LEU A 1 347 ? 16.672 22.031 14.93 1 96.81 347 LEU A C 1
ATOM 2707 O O . LEU A 1 347 ? 17.328 21.078 15.367 1 96.81 347 LEU A O 1
ATOM 2711 N N . VAL A 1 348 ? 15.398 22.031 14.656 1 96.06 348 VAL A N 1
ATOM 2712 C CA . VAL A 1 348 ? 14.688 20.766 14.656 1 96.06 348 VAL A CA 1
ATOM 2713 C C . VAL A 1 348 ? 14.383 20.344 13.219 1 96.06 348 VAL A C 1
ATOM 2715 O O . VAL A 1 348 ? 13.906 21.156 12.422 1 96.06 348 VAL A O 1
ATOM 2718 N N . VAL A 1 349 ? 14.711 19.078 12.875 1 94.75 349 VAL A N 1
ATOM 2719 C CA . VAL A 1 349 ? 14.398 18.516 11.57 1 94.75 349 VAL A CA 1
ATOM 2720 C C . VAL A 1 349 ? 13.414 17.359 11.742 1 94.75 349 VAL A C 1
ATOM 2722 O O . VAL A 1 349 ? 13.758 16.312 12.289 1 94.75 349 VAL A O 1
ATOM 2725 N N . HIS A 1 350 ? 12.227 17.594 11.273 1 92.19 350 HIS A N 1
ATOM 2726 C CA . HIS A 1 350 ? 11.188 16.578 11.43 1 92.19 350 HIS A CA 1
ATOM 2727 C C . HIS A 1 350 ? 10.984 15.789 10.141 1 92.19 350 HIS A C 1
ATOM 2729 O O . HIS A 1 350 ? 11.055 16.359 9.047 1 92.19 350 HIS A O 1
ATOM 2735 N N . CYS A 1 351 ? 10.633 14.547 10.188 1 87.94 351 CYS A N 1
ATOM 2736 C CA . CYS A 1 351 ? 10.344 13.719 9.016 1 87.94 351 CYS A CA 1
ATOM 2737 C C . CYS A 1 351 ? 9.008 14.117 8.391 1 87.94 351 CYS A C 1
ATOM 2739 O O . CYS A 1 351 ? 8.375 15.078 8.82 1 87.94 351 CYS A O 1
ATOM 2741 N N . GLY A 1 352 ? 8.625 13.336 7.449 1 83.25 352 GLY A N 1
ATOM 2742 C CA . GLY A 1 352 ? 7.402 13.664 6.73 1 83.25 352 GLY A CA 1
ATOM 2743 C C . GLY A 1 352 ? 6.148 13.211 7.457 1 83.25 352 GLY A C 1
ATOM 2744 O O . GLY A 1 352 ? 5.039 13.594 7.078 1 83.25 352 GLY A O 1
ATOM 2745 N N . GLY A 1 353 ? 6.258 12.398 8.422 1 79.44 353 GLY A N 1
ATOM 2746 C CA . GLY A 1 353 ? 5.125 11.992 9.234 1 79.44 353 GLY A CA 1
ATOM 2747 C C . GLY A 1 353 ? 4.168 11.07 8.5 1 79.44 353 GLY A C 1
ATOM 2748 O O . GLY A 1 353 ? 2.949 11.25 8.57 1 79.44 353 GLY A O 1
ATOM 2749 N N . CYS A 1 354 ? 4.656 10.102 7.758 1 70.94 354 CYS A N 1
ATOM 2750 C CA . CYS A 1 354 ? 3.822 9.203 6.965 1 70.94 354 CYS A CA 1
ATOM 2751 C C . CYS A 1 354 ? 2.811 8.484 7.844 1 70.94 354 CYS A C 1
ATOM 2753 O O . CYS A 1 354 ? 1.714 8.148 7.391 1 70.94 354 CYS A O 1
ATOM 2755 N N . THR A 1 355 ? 3.123 8.273 9.039 1 68.44 355 THR A N 1
ATOM 2756 C CA . THR A 1 355 ? 2.25 7.523 9.938 1 68.44 355 THR A CA 1
ATOM 2757 C C . THR A 1 355 ? 1.398 8.469 10.781 1 68.44 355 THR A C 1
ATOM 2759 O O . THR A 1 355 ? 0.566 8.023 11.57 1 68.44 355 THR A O 1
ATOM 2762 N N . LEU A 1 356 ? 1.624 9.734 10.633 1 77 356 LEU A N 1
ATOM 2763 C CA . LEU A 1 356 ? 0.917 10.734 11.43 1 77 356 LEU A CA 1
ATOM 2764 C C . LEU A 1 356 ? -0.215 11.359 10.625 1 77 356 LEU A C 1
ATOM 2766 O O . LEU A 1 356 ? -0.107 11.516 9.406 1 77 356 LEU A O 1
ATOM 2770 N N . THR A 1 357 ? -1.284 11.727 11.367 1 77.06 357 THR A N 1
ATOM 2771 C CA . THR A 1 357 ? -2.305 12.57 10.75 1 77.06 357 THR A CA 1
ATOM 2772 C C . THR A 1 357 ? -1.812 14.008 10.609 1 77.06 357 THR A C 1
ATOM 2774 O O . THR A 1 357 ? -0.821 14.391 11.234 1 77.06 357 THR A O 1
ATOM 2777 N N . ARG A 1 358 ? -2.441 14.742 9.812 1 83 358 ARG A N 1
ATOM 2778 C CA . ARG A 1 358 ? -2.068 16.141 9.664 1 83 358 ARG A CA 1
ATOM 2779 C C . ARG A 1 358 ? -2.15 16.891 10.992 1 83 358 ARG A C 1
ATOM 2781 O O . ARG A 1 358 ? -1.274 17.688 11.32 1 83 358 ARG A O 1
ATOM 2788 N N . ARG A 1 359 ? -3.154 16.594 11.695 1 78.06 359 ARG A N 1
ATOM 2789 C CA . ARG A 1 359 ? -3.34 17.25 12.984 1 78.06 359 ARG A CA 1
ATOM 2790 C C . ARG A 1 359 ? -2.166 16.984 13.914 1 78.06 359 ARG A C 1
ATOM 2792 O O . ARG A 1 359 ? -1.66 17.891 14.57 1 78.06 359 ARG A O 1
ATOM 2799 N N . MET A 1 360 ? -1.74 15.805 13.961 1 78.5 360 MET A N 1
ATOM 2800 C CA . MET A 1 360 ? -0.616 15.406 14.805 1 78.5 360 MET A CA 1
ATOM 2801 C C . MET A 1 360 ? 0.668 16.094 14.352 1 78.5 360 MET A C 1
ATOM 2803 O O . MET A 1 360 ? 1.441 16.578 15.18 1 78.5 360 MET A O 1
ATOM 2807 N N . MET A 1 361 ? 0.813 16.125 13.117 1 86.56 361 MET A N 1
ATOM 2808 C CA . MET A 1 361 ? 2.01 16.766 12.57 1 86.56 361 MET A CA 1
ATOM 2809 C C . MET A 1 361 ? 2.012 18.266 12.852 1 86.56 361 MET A C 1
ATOM 2811 O O . MET A 1 361 ? 3.027 18.812 13.273 1 86.56 361 MET A O 1
ATOM 2815 N N . LEU A 1 362 ? 0.921 18.875 12.633 1 86.06 362 LEU A N 1
ATOM 2816 C CA . LEU A 1 362 ? 0.804 20.312 12.859 1 86.06 362 LEU A CA 1
ATOM 2817 C C . LEU A 1 362 ? 1.044 20.656 14.32 1 86.06 362 LEU A C 1
ATOM 2819 O O . LEU A 1 362 ? 1.668 21.672 14.633 1 86.06 362 LEU A O 1
ATOM 2823 N N . ARG A 1 363 ? 0.564 19.844 15.141 1 82.06 363 ARG A N 1
ATOM 2824 C CA . ARG A 1 363 ? 0.779 20.078 16.562 1 82.06 363 ARG A CA 1
ATOM 2825 C C . ARG A 1 363 ? 2.266 20.078 16.906 1 82.06 363 ARG A C 1
ATOM 2827 O O . ARG A 1 363 ? 2.74 20.938 17.656 1 82.06 363 ARG A O 1
ATOM 2834 N N . ARG A 1 364 ? 2.934 19.172 16.359 1 87.06 364 ARG A N 1
ATOM 2835 C CA . ARG A 1 364 ? 4.371 19.078 16.609 1 87.06 364 ARG A CA 1
ATOM 2836 C C . ARG A 1 364 ? 5.105 20.297 16.062 1 87.06 364 ARG A C 1
ATOM 2838 O O . ARG A 1 364 ? 5.895 20.922 16.766 1 87.06 364 ARG A O 1
ATOM 2845 N N . ILE A 1 365 ? 4.773 20.609 14.898 1 90.19 365 ILE A N 1
ATOM 2846 C CA . ILE A 1 365 ? 5.414 21.734 14.227 1 90.19 365 ILE A CA 1
ATOM 2847 C C . ILE A 1 365 ? 5.098 23.031 14.977 1 90.19 365 ILE A C 1
ATOM 2849 O O . ILE A 1 365 ? 6 23.812 15.281 1 90.19 365 ILE A O 1
ATOM 2853 N N . ASN A 1 366 ? 3.855 23.172 15.305 1 86.75 366 ASN A N 1
ATOM 2854 C CA . ASN A 1 366 ? 3.422 24.375 15.992 1 86.75 366 ASN A CA 1
ATOM 2855 C C . ASN A 1 366 ? 4.035 24.484 17.391 1 86.75 366 ASN A C 1
ATOM 2857 O O . ASN A 1 366 ? 4.441 25.562 17.812 1 86.75 366 ASN A O 1
ATOM 2861 N N . SER A 1 367 ? 4.062 23.391 18.062 1 86.12 367 SER A N 1
ATOM 2862 C CA . SER A 1 367 ? 4.633 23.406 19.406 1 86.12 367 SER A CA 1
ATOM 2863 C C . SER A 1 367 ? 6.098 23.828 19.391 1 86.12 367 SER A C 1
ATOM 2865 O O . SER A 1 367 ? 6.523 24.641 20.203 1 86.12 367 SER A O 1
ATOM 2867 N N . ILE A 1 368 ? 6.793 23.344 18.484 1 89.94 368 ILE A N 1
ATOM 2868 C CA . ILE A 1 368 ? 8.211 23.672 18.359 1 89.94 368 ILE A CA 1
ATOM 2869 C C . ILE A 1 368 ? 8.352 25.141 17.984 1 89.94 368 ILE A C 1
ATOM 2871 O O . ILE A 1 368 ? 9.172 25.875 18.562 1 89.94 368 ILE A O 1
ATOM 2875 N N . ASN A 1 369 ? 7.547 25.516 17.062 1 89.12 369 ASN A N 1
ATOM 2876 C CA . ASN A 1 369 ? 7.562 26.906 16.609 1 89.12 369 ASN A CA 1
ATOM 2877 C C . ASN A 1 369 ? 7.215 27.875 17.75 1 89.12 369 ASN A C 1
ATOM 2879 O O . ASN A 1 369 ? 7.824 28.938 17.875 1 89.12 369 ASN A O 1
ATOM 2883 N N . ARG A 1 370 ? 6.285 27.5 18.531 1 85.75 370 ARG A N 1
ATOM 2884 C CA . ARG A 1 370 ? 5.836 28.312 19.641 1 85.75 370 ARG A CA 1
ATOM 2885 C C . ARG A 1 370 ? 6.934 28.469 20.703 1 85.75 370 ARG A C 1
ATOM 2887 O O . ARG A 1 370 ? 6.996 29.469 21.406 1 85.75 370 ARG A O 1
ATOM 2894 N N . LEU A 1 371 ? 7.789 27.516 20.766 1 85.56 371 LEU A N 1
ATOM 2895 C CA . LEU A 1 371 ? 8.914 27.562 21.703 1 85.56 371 LEU A CA 1
ATOM 2896 C C . LEU A 1 371 ? 10.07 28.359 21.125 1 85.56 371 LEU A C 1
ATOM 2898 O O . LEU A 1 371 ? 11.109 28.516 21.766 1 85.56 371 LEU A O 1
ATOM 2902 N N . GLY A 1 372 ? 9.867 28.844 19.906 1 87.56 372 GLY A N 1
ATOM 2903 C CA . GLY A 1 372 ? 10.859 29.719 19.281 1 87.56 372 GLY A CA 1
ATOM 2904 C C . GLY A 1 372 ? 12.016 28.969 18.672 1 87.56 372 GLY A C 1
ATOM 2905 O O . GLY A 1 372 ? 13.078 29.531 18.406 1 87.56 372 GLY A O 1
ATOM 2906 N N . VAL A 1 373 ? 11.922 27.734 18.5 1 92.44 373 VAL A N 1
ATOM 2907 C CA . VAL A 1 373 ? 12.969 26.922 17.891 1 92.44 373 VAL A CA 1
ATOM 2908 C C . VAL A 1 373 ? 12.68 26.734 16.406 1 92.44 373 VAL A C 1
ATOM 2910 O O . VAL A 1 373 ? 11.57 26.359 16.031 1 92.44 373 VAL A O 1
ATOM 2913 N N . PRO A 1 374 ? 13.695 27 15.555 1 95.94 374 PRO A N 1
ATOM 2914 C CA . PRO A 1 374 ? 13.5 26.75 14.125 1 95.94 374 PRO A CA 1
ATOM 2915 C C . PRO A 1 374 ? 13.188 25.281 13.828 1 95.94 374 PRO A C 1
ATOM 2917 O O . PRO A 1 374 ? 13.805 24.375 14.406 1 95.94 374 PRO A O 1
ATOM 2920 N N . VAL A 1 375 ? 12.227 25.156 12.969 1 95.44 375 VAL A N 1
ATOM 2921 C CA . VAL A 1 375 ? 11.82 23.797 12.617 1 95.44 375 VAL A CA 1
ATOM 2922 C C . VAL A 1 375 ? 11.672 23.672 11.102 1 95.44 375 VAL A C 1
ATOM 2924 O O . VAL A 1 375 ? 11.125 24.562 10.453 1 95.44 375 VAL A O 1
ATOM 2927 N N . VAL A 1 376 ? 12.227 22.562 10.562 1 94.94 376 VAL A N 1
ATOM 2928 C CA . VAL A 1 376 ? 12.102 22.234 9.156 1 94.94 376 VAL A CA 1
ATOM 2929 C C . VAL A 1 376 ? 11.758 20.75 9 1 94.94 376 VAL A C 1
ATOM 2931 O O . VAL A 1 376 ? 11.703 20.016 9.992 1 94.94 376 VAL A O 1
ATOM 2934 N N . ASN A 1 377 ? 11.438 20.359 7.824 1 92.31 377 ASN A N 1
ATOM 2935 C CA . ASN A 1 377 ? 11.266 18.938 7.586 1 92.31 377 ASN A CA 1
ATOM 2936 C C . ASN A 1 377 ? 12.289 18.406 6.582 1 92.31 377 ASN A C 1
ATOM 2938 O O . ASN A 1 377 ? 13 19.188 5.949 1 92.31 377 ASN A O 1
ATOM 2942 N N . TYR A 1 378 ? 12.414 17.094 6.484 1 89.25 378 TYR A N 1
ATOM 2943 C CA . TYR A 1 378 ? 13.398 16.453 5.629 1 89.25 378 TYR A CA 1
ATOM 2944 C C . TYR A 1 378 ? 13.352 17.016 4.215 1 89.25 378 TYR A C 1
ATOM 2946 O O . TYR A 1 378 ? 14.391 17.391 3.656 1 89.25 378 TYR A O 1
ATOM 2954 N N . GLY A 1 379 ? 12.188 17.141 3.701 1 88.12 379 GLY A N 1
ATOM 2955 C CA . GLY A 1 379 ? 12.031 17.594 2.328 1 88.12 379 GLY A CA 1
ATOM 2956 C C . GLY A 1 379 ? 12.539 19.016 2.102 1 88.12 379 GLY A C 1
ATOM 2957 O O . GLY A 1 379 ? 13.273 19.266 1.146 1 88.12 379 GLY A O 1
ATOM 2958 N N . VAL A 1 380 ? 12.164 19.875 2.943 1 92 380 VAL A N 1
ATOM 2959 C CA . VAL A 1 380 ? 12.586 21.281 2.857 1 92 380 VAL A CA 1
ATOM 2960 C C . VAL A 1 380 ? 14.102 21.375 3.025 1 92 380 VAL A C 1
ATOM 2962 O O . VAL A 1 380 ? 14.773 22.062 2.256 1 92 380 VAL A O 1
ATOM 2965 N N . LEU A 1 381 ? 14.578 20.641 3.975 1 93.88 381 LEU A N 1
ATOM 2966 C CA . LEU A 1 381 ? 16.016 20.672 4.242 1 93.88 381 LEU A CA 1
ATOM 2967 C C . LEU A 1 381 ? 16.797 20.172 3.031 1 93.88 381 LEU A C 1
ATOM 2969 O O . LEU A 1 381 ? 17.75 20.828 2.6 1 93.88 381 LEU A O 1
ATOM 2973 N N . ILE A 1 382 ? 16.422 19.094 2.5 1 89.81 382 ILE A N 1
ATOM 2974 C CA . ILE A 1 382 ? 17.125 18.484 1.378 1 89.81 382 ILE A CA 1
ATOM 2975 C C . ILE A 1 382 ? 17.078 19.422 0.174 1 89.81 382 ILE A C 1
ATOM 2977 O O . ILE A 1 382 ? 18.109 19.641 -0.484 1 89.81 382 ILE A O 1
ATOM 2981 N N . SER A 1 383 ? 15.969 19.953 -0.109 1 90.38 383 SER A N 1
ATOM 2982 C CA . SER A 1 383 ? 15.844 20.906 -1.214 1 90.38 383 SER A CA 1
ATOM 2983 C C . SER A 1 383 ? 16.734 22.125 -0.996 1 90.38 383 SER A C 1
ATOM 2985 O O . SER A 1 383 ? 17.328 22.641 -1.944 1 90.38 383 SER A O 1
ATOM 2987 N N . PHE A 1 384 ? 16.875 22.562 0.243 1 93.56 384 PHE A N 1
ATOM 2988 C CA . PHE A 1 384 ? 17.734 23.703 0.588 1 93.56 384 PHE A CA 1
ATOM 2989 C C . PHE A 1 384 ? 19.188 23.359 0.355 1 93.56 384 PHE A C 1
ATOM 2991 O O . PHE A 1 384 ? 19.922 24.109 -0.288 1 93.56 384 PHE A O 1
ATOM 2998 N N . LEU A 1 385 ? 19.531 22.234 0.813 1 91.56 385 LEU A N 1
ATOM 2999 C CA . LEU A 1 385 ? 20.922 21.812 0.725 1 91.56 385 LEU A CA 1
ATOM 3000 C C . LEU A 1 385 ? 21.344 21.609 -0.729 1 91.56 385 LEU A C 1
ATOM 3002 O O . LEU A 1 385 ? 22.5 21.797 -1.075 1 91.56 385 LEU A O 1
ATOM 3006 N N . HIS A 1 386 ? 20.406 21.312 -1.566 1 87.75 386 HIS A N 1
ATOM 3007 C CA . HIS A 1 386 ? 20.703 21.094 -2.977 1 87.75 386 HIS A CA 1
ATOM 3008 C C . HIS A 1 386 ? 20.453 22.344 -3.803 1 87.75 386 HIS A C 1
ATOM 3010 O O . HIS A 1 386 ? 20.594 22.328 -5.027 1 87.75 386 HIS A O 1
ATOM 3016 N N . GLY A 1 387 ? 20 23.422 -3.234 1 89 387 GLY A N 1
ATOM 3017 C CA . GLY A 1 387 ? 19.859 24.703 -3.889 1 89 387 GLY A CA 1
ATOM 3018 C C . GLY A 1 387 ? 18.609 24.812 -4.73 1 89 387 GLY A C 1
ATOM 3019 O O . GLY A 1 387 ? 18.531 25.625 -5.656 1 89 387 GLY A O 1
ATOM 3020 N N . SER A 1 388 ? 17.672 23.969 -4.48 1 90.69 388 SER A N 1
ATOM 3021 C CA . SER A 1 388 ? 16.484 23.938 -5.328 1 90.69 388 SER A CA 1
ATOM 3022 C C . SER A 1 388 ? 15.227 24.312 -4.547 1 90.69 388 SER A C 1
ATOM 3024 O O . SER A 1 388 ? 14.109 24.125 -5.023 1 90.69 388 SER A O 1
ATOM 3026 N N . LEU A 1 389 ? 15.359 24.828 -3.348 1 92.31 389 LEU A N 1
ATOM 3027 C CA . LEU A 1 389 ? 14.219 25.078 -2.469 1 92.31 389 LEU A CA 1
ATOM 3028 C C . LEU A 1 389 ? 13.258 26.078 -3.096 1 92.31 389 LEU A C 1
ATOM 3030 O O . LEU A 1 389 ? 12.047 25.844 -3.129 1 92.31 389 LEU A O 1
ATOM 3034 N N . ASN A 1 390 ? 13.789 27.188 -3.621 1 92.19 390 ASN A N 1
ATOM 3035 C CA . ASN A 1 390 ? 12.938 28.203 -4.207 1 92.19 390 ASN A CA 1
ATOM 3036 C C . ASN A 1 390 ? 12.109 27.641 -5.363 1 92.19 390 ASN A C 1
ATOM 3038 O O . ASN A 1 390 ? 10.898 27.859 -5.426 1 92.19 390 ASN A O 1
ATOM 3042 N N . ARG A 1 391 ? 12.711 26.906 -6.172 1 93.56 391 ARG A N 1
ATOM 3043 C CA . ARG A 1 391 ? 12.039 26.328 -7.328 1 93.56 391 ARG A CA 1
ATOM 3044 C C . ARG A 1 391 ? 10.977 25.328 -6.895 1 93.56 391 ARG A C 1
ATOM 3046 O O . ARG A 1 391 ? 9.883 25.281 -7.465 1 93.56 391 ARG A O 1
ATOM 3053 N N . THR A 1 392 ? 11.281 24.531 -5.918 1 94.56 392 THR A N 1
ATOM 3054 C CA . THR A 1 392 ? 10.391 23.469 -5.5 1 94.56 392 THR A CA 1
ATOM 3055 C C . THR A 1 392 ? 9.195 24.016 -4.73 1 94.56 392 THR A C 1
ATOM 3057 O O . THR A 1 392 ? 8.172 23.359 -4.594 1 94.56 392 THR A O 1
ATOM 3060 N N . LEU A 1 393 ? 9.289 25.281 -4.227 1 94 393 LEU A N 1
ATOM 3061 C CA . LEU A 1 393 ? 8.203 25.891 -3.473 1 94 393 LEU A CA 1
ATOM 3062 C C . LEU A 1 393 ? 7.277 26.688 -4.395 1 94 393 LEU A C 1
ATOM 3064 O O . LEU A 1 393 ? 6.156 27.016 -4.016 1 94 393 LEU A O 1
ATOM 3068 N N . GLU A 1 394 ? 7.699 27.016 -5.562 1 93.31 394 GLU A N 1
ATOM 3069 C CA . GLU A 1 394 ? 6.992 27.875 -6.496 1 93.31 394 GLU A CA 1
ATOM 3070 C C . GLU A 1 394 ? 5.598 27.344 -6.805 1 93.31 394 GLU A C 1
ATOM 3072 O O . GLU A 1 394 ? 4.625 28.094 -6.824 1 93.31 394 GLU A O 1
ATOM 3077 N N . PRO A 1 395 ? 5.441 26.047 -7.012 1 94.38 395 PRO A N 1
ATOM 3078 C CA . PRO A 1 395 ? 4.121 25.5 -7.355 1 94.38 395 PRO A CA 1
ATOM 3079 C C . PRO A 1 395 ? 3.102 25.688 -6.23 1 94.38 395 PRO A C 1
ATOM 3081 O O . PRO A 1 395 ? 1.895 25.594 -6.469 1 94.38 395 PRO A O 1
ATOM 3084 N N . LEU A 1 396 ? 3.518 25.797 -5.023 1 89.88 396 LEU A N 1
ATOM 3085 C CA . LEU A 1 396 ? 2.611 25.922 -3.887 1 89.88 396 LEU A CA 1
ATOM 3086 C C . LEU A 1 396 ? 2.23 27.391 -3.662 1 89.88 396 LEU A C 1
ATOM 3088 O O . LEU A 1 396 ? 1.388 27.688 -2.814 1 89.88 396 LEU A O 1
ATOM 3092 N N . SER A 1 397 ? 2.305 28.281 -4.629 1 74 397 SER A N 1
ATOM 3093 C CA . SER A 1 397 ? 1.989 29.703 -4.609 1 74 397 SER A CA 1
ATOM 3094 C C . SER A 1 397 ? 2.281 30.328 -3.246 1 74 397 SER A C 1
ATOM 3096 O O . SER A 1 397 ? 1.4 30.922 -2.625 1 74 397 SER A O 1
ATOM 3098 N N . LEU A 1 398 ? 3.303 30.047 -2.615 1 58.12 398 LEU A N 1
ATOM 3099 C CA . LEU A 1 398 ? 3.631 30.688 -1.348 1 58.12 398 LEU A CA 1
ATOM 3100 C C . LEU A 1 398 ? 4.465 31.938 -1.576 1 58.12 398 LEU A C 1
ATOM 3102 O O . LEU A 1 398 ? 5.188 32.031 -2.57 1 58.12 398 LEU A O 1
ATOM 3106 N N . MET B 1 1 ? 9.195 -8.102 4.762 1 25.19 1 MET B N 1
ATOM 3107 C CA . MET B 1 1 ? 9.547 -9.344 4.086 1 25.19 1 MET B CA 1
ATOM 3108 C C . MET B 1 1 ? 8.328 -10.242 3.934 1 25.19 1 MET B C 1
ATOM 3110 O O . MET B 1 1 ? 7.574 -10.445 4.891 1 25.19 1 MET B O 1
ATOM 3114 N N . PRO B 1 2 ? 7.766 -10.367 2.812 1 33.09 2 PRO B N 1
ATOM 3115 C CA . PRO B 1 2 ? 6.703 -11.375 2.809 1 33.09 2 PRO B CA 1
ATOM 3116 C C . PRO B 1 2 ? 7.051 -12.602 3.641 1 33.09 2 PRO B C 1
ATOM 3118 O O . PRO B 1 2 ? 8.227 -12.977 3.74 1 33.09 2 PRO B O 1
ATOM 3121 N N . ALA B 1 3 ? 6.363 -13 4.602 1 33.78 3 ALA B N 1
ATOM 3122 C CA . ALA B 1 3 ? 6.465 -14.211 5.41 1 33.78 3 ALA B CA 1
ATOM 3123 C C . ALA B 1 3 ? 6.785 -15.43 4.539 1 33.78 3 ALA B C 1
ATOM 3125 O O . ALA B 1 3 ? 5.891 -16 3.918 1 33.78 3 ALA B O 1
ATOM 3126 N N . THR B 1 4 ? 7.754 -15.477 3.709 1 37.56 4 THR B N 1
ATOM 3127 C CA . THR B 1 4 ? 8.234 -16.641 2.984 1 37.56 4 THR B CA 1
ATOM 3128 C C . THR B 1 4 ? 8.047 -17.906 3.82 1 37.56 4 THR B C 1
ATOM 3130 O O . THR B 1 4 ? 8.016 -19.016 3.279 1 37.56 4 THR B O 1
ATOM 3133 N N . SER B 1 5 ? 8.391 -17.891 5.062 1 43.16 5 SER B N 1
ATOM 3134 C CA . SER B 1 5 ? 8.805 -19.047 5.844 1 43.16 5 SER B CA 1
ATOM 3135 C C . SER B 1 5 ? 7.668 -20.047 5.996 1 43.16 5 SER B C 1
ATOM 3137 O O . SER B 1 5 ? 7.891 -21.188 6.402 1 43.16 5 SER B O 1
ATOM 3139 N N . GLY B 1 6 ? 6.496 -19.656 5.832 1 52.12 6 GLY B N 1
ATOM 3140 C CA . GLY B 1 6 ? 5.512 -20.516 6.461 1 52.12 6 GLY B CA 1
ATOM 3141 C C . GLY B 1 6 ? 4.953 -21.562 5.52 1 52.12 6 GLY B C 1
ATOM 3142 O O . GLY B 1 6 ? 4.016 -22.281 5.871 1 52.12 6 GLY B O 1
ATOM 3143 N N . TYR B 1 7 ? 5.453 -21.641 4.242 1 62.75 7 TYR B N 1
ATOM 3144 C CA . TYR B 1 7 ? 4.715 -22.562 3.381 1 62.75 7 TYR B CA 1
ATOM 3145 C C . TYR B 1 7 ? 5.152 -24 3.621 1 62.75 7 TYR B C 1
ATOM 3147 O O . TYR B 1 7 ? 6.348 -24.312 3.625 1 62.75 7 TYR B O 1
ATOM 3155 N N . ARG B 1 8 ? 4.211 -24.828 3.928 1 76.25 8 ARG B N 1
ATOM 3156 C CA . ARG B 1 8 ? 4.43 -26.25 4.176 1 76.25 8 ARG B CA 1
ATOM 3157 C C . ARG B 1 8 ? 4.449 -27.031 2.871 1 76.25 8 ARG B C 1
ATOM 3159 O O . ARG B 1 8 ? 3.576 -26.859 2.02 1 76.25 8 ARG B O 1
ATOM 3166 N N . THR B 1 9 ? 5.527 -27.812 2.68 1 84.69 9 THR B N 1
ATOM 3167 C CA . THR B 1 9 ? 5.648 -28.656 1.499 1 84.69 9 THR B CA 1
ATOM 3168 C C . THR B 1 9 ? 4.938 -29.984 1.715 1 84.69 9 THR B C 1
ATOM 3170 O O . THR B 1 9 ? 5.137 -30.641 2.736 1 84.69 9 THR B O 1
ATOM 3173 N N . TYR B 1 10 ? 4.023 -30.375 0.852 1 86.44 10 TYR B N 1
ATOM 3174 C CA . TYR B 1 10 ? 3.334 -31.656 0.924 1 86.44 10 TYR B CA 1
ATOM 3175 C C . TYR B 1 10 ? 4.07 -32.719 0.117 1 86.44 10 TYR B C 1
ATOM 3177 O O . TYR B 1 10 ? 4.277 -32.562 -1.088 1 86.44 10 TYR B O 1
ATOM 3185 N N . ILE B 1 11 ? 4.449 -33.812 0.775 1 89.94 11 ILE B N 1
ATOM 3186 C CA . ILE B 1 11 ? 5.191 -34.906 0.135 1 89.94 11 ILE B CA 1
ATOM 3187 C C . ILE B 1 11 ? 4.352 -36.188 0.131 1 89.94 11 ILE B C 1
ATOM 3189 O O . ILE B 1 11 ? 3.994 -36.688 1.19 1 89.94 11 ILE B O 1
ATOM 3193 N N . ALA B 1 12 ? 3.996 -36.656 -1.014 1 90.56 12 ALA B N 1
ATOM 3194 C CA . ALA B 1 12 ? 3.264 -37.906 -1.141 1 90.56 12 ALA B CA 1
ATOM 3195 C C . ALA B 1 12 ? 4.219 -39.094 -1.213 1 90.56 12 ALA B C 1
ATOM 3197 O O . ALA B 1 12 ? 5.137 -39.094 -2.037 1 90.56 12 ALA B O 1
ATOM 3198 N N . ILE B 1 13 ? 3.986 -40.094 -0.367 1 90.44 13 ILE B N 1
ATOM 3199 C CA . ILE B 1 13 ? 4.797 -41.312 -0.365 1 90.44 13 ILE B CA 1
ATOM 3200 C C . ILE B 1 13 ? 3.963 -42.5 -0.856 1 90.44 13 ILE B C 1
ATOM 3202 O O . ILE B 1 13 ? 2.924 -42.812 -0.272 1 90.44 13 ILE B O 1
ATOM 3206 N N . ALA B 1 14 ? 4.402 -43.031 -1.938 1 90.75 14 ALA B N 1
ATOM 3207 C CA . ALA B 1 14 ? 3.695 -44.156 -2.52 1 90.75 14 ALA B CA 1
ATOM 3208 C C . ALA B 1 14 ? 4.617 -45.375 -2.652 1 90.75 14 ALA B C 1
ATOM 3210 O O . ALA B 1 14 ? 5.84 -45.25 -2.682 1 90.75 14 ALA B O 1
ATOM 3211 N N . GLY B 1 15 ? 4.027 -46.531 -2.701 1 90.44 15 GLY B N 1
ATOM 3212 C CA . GLY B 1 15 ? 4.727 -47.812 -2.832 1 90.44 15 GLY B CA 1
ATOM 3213 C C . GLY B 1 15 ? 3.889 -49 -2.41 1 90.44 15 GLY B C 1
ATOM 3214 O O . GLY B 1 15 ? 2.893 -48.844 -1.702 1 90.44 15 GLY B O 1
ATOM 3215 N N . ARG B 1 16 ? 4.363 -50.125 -2.875 1 87.69 16 ARG B N 1
ATOM 3216 C CA . ARG B 1 16 ? 3.646 -51.344 -2.5 1 87.69 16 ARG B CA 1
ATOM 3217 C C . ARG B 1 16 ? 3.822 -51.625 -1.017 1 87.69 16 ARG B C 1
ATOM 3219 O O . ARG B 1 16 ? 4.668 -51.031 -0.35 1 87.69 16 ARG B O 1
ATOM 3226 N N . ARG B 1 17 ? 2.936 -52.562 -0.545 1 84.5 17 ARG B N 1
ATOM 3227 C CA . ARG B 1 17 ? 3.043 -52.969 0.848 1 84.5 17 ARG B CA 1
ATOM 3228 C C . ARG B 1 17 ? 4.414 -53.594 1.135 1 84.5 17 ARG B C 1
ATOM 3230 O O . ARG B 1 17 ? 4.965 -54.312 0.307 1 84.5 17 ARG B O 1
ATOM 3237 N N . ASN B 1 18 ? 4.988 -53.219 2.205 1 86.25 18 ASN B N 1
ATOM 3238 C CA . ASN B 1 18 ? 6.176 -53.812 2.783 1 86.25 18 ASN B CA 1
ATOM 3239 C C . ASN B 1 18 ? 7.445 -53.375 2.061 1 86.25 18 ASN B C 1
ATOM 3241 O O . ASN B 1 18 ? 8.516 -53.938 2.262 1 86.25 18 ASN B O 1
ATOM 3245 N N . VAL B 1 19 ? 7.336 -52.375 1.273 1 89.88 19 VAL B N 1
ATOM 3246 C CA . VAL B 1 19 ? 8.516 -51.875 0.562 1 89.88 19 VAL B CA 1
ATOM 3247 C C . VAL B 1 19 ? 9.336 -50.969 1.475 1 89.88 19 VAL B C 1
ATOM 3249 O O . VAL B 1 19 ? 10.492 -50.656 1.165 1 89.88 19 VAL B O 1
ATOM 3252 N N . GLY B 1 20 ? 8.766 -50.531 2.613 1 88.19 20 GLY B N 1
ATOM 3253 C CA . GLY B 1 20 ? 9.523 -49.719 3.572 1 88.19 20 GLY B CA 1
ATOM 3254 C C . GLY B 1 20 ? 9.133 -48.25 3.562 1 88.19 20 GLY B C 1
ATOM 3255 O O . GLY B 1 20 ? 9.961 -47.375 3.842 1 88.19 20 GLY B O 1
ATOM 3256 N N . LYS B 1 21 ? 7.938 -47.906 3.213 1 87.94 21 LYS B N 1
ATOM 3257 C CA . LYS B 1 21 ? 7.473 -46.531 3.203 1 87.94 21 LYS B CA 1
ATOM 3258 C C . LYS B 1 21 ? 7.637 -45.875 4.578 1 87.94 21 LYS B C 1
ATOM 3260 O O . LYS B 1 21 ? 8.227 -44.812 4.695 1 87.94 21 LYS B O 1
ATOM 3265 N N . SER B 1 22 ? 7.156 -46.562 5.594 1 83.81 22 SER B N 1
ATOM 3266 C CA . SER B 1 22 ? 7.234 -46.062 6.953 1 83.81 22 SER B CA 1
ATOM 3267 C C . SER B 1 22 ? 8.68 -45.969 7.43 1 83.81 22 SER B C 1
ATOM 3269 O O . SER B 1 22 ? 9.062 -45 8.109 1 83.81 22 SER B O 1
ATOM 3271 N N . SER B 1 23 ? 9.406 -47 7.07 1 88 23 SER B N 1
ATOM 3272 C CA . SER B 1 23 ? 10.812 -46.969 7.441 1 88 23 SER B CA 1
ATOM 3273 C C . SER B 1 23 ? 11.539 -45.781 6.836 1 88 23 SER B C 1
ATOM 3275 O O . SER B 1 23 ? 12.391 -45.188 7.488 1 88 23 SER B O 1
ATOM 3277 N N . LEU B 1 24 ? 11.18 -45.594 5.613 1 90.31 24 LEU B N 1
ATOM 3278 C CA . LEU B 1 24 ? 11.805 -44.438 4.945 1 90.31 24 LEU B CA 1
ATOM 3279 C C . LEU B 1 24 ? 11.438 -43.125 5.641 1 90.31 24 LEU B C 1
ATOM 3281 O O . LEU B 1 24 ? 12.297 -42.281 5.875 1 90.31 24 LEU B O 1
ATOM 3285 N N . ILE B 1 25 ? 10.172 -42.938 5.949 1 85.94 25 ILE B N 1
ATOM 3286 C CA . ILE B 1 25 ? 9.688 -41.75 6.637 1 85.94 25 ILE B CA 1
ATOM 3287 C C . ILE B 1 25 ? 10.445 -41.562 7.953 1 85.94 25 ILE B C 1
ATOM 3289 O O . ILE B 1 25 ? 10.945 -40.5 8.25 1 85.94 25 ILE B O 1
ATOM 3293 N N . ASN B 1 26 ? 10.594 -42.625 8.68 1 85.69 26 ASN B N 1
ATOM 3294 C CA . ASN B 1 26 ? 11.305 -42.594 9.953 1 85.69 26 ASN B CA 1
ATOM 3295 C C . ASN B 1 26 ? 12.773 -42.219 9.766 1 85.69 26 ASN B C 1
ATOM 3297 O O . ASN B 1 26 ? 13.336 -41.469 10.562 1 85.69 26 ASN B O 1
ATOM 3301 N N . ALA B 1 27 ? 13.289 -42.812 8.766 1 87.19 27 ALA B N 1
ATOM 3302 C CA . ALA B 1 27 ? 14.703 -42.562 8.5 1 87.19 27 ALA B CA 1
ATOM 3303 C C . ALA B 1 27 ? 14.938 -41.094 8.141 1 87.19 27 ALA B C 1
ATOM 3305 O O . ALA B 1 27 ? 15.914 -40.5 8.594 1 87.19 27 ALA B O 1
ATOM 3306 N N . ILE B 1 28 ? 14.047 -40.562 7.324 1 86.38 28 ILE B N 1
ATOM 3307 C CA . ILE B 1 28 ? 14.195 -39.188 6.844 1 86.38 28 ILE B CA 1
ATOM 3308 C C . ILE B 1 28 ? 13.969 -38.219 7.996 1 86.38 28 ILE B C 1
ATOM 3310 O O . ILE B 1 28 ? 14.664 -37.219 8.102 1 86.38 28 ILE B O 1
ATOM 3314 N N . VAL B 1 29 ? 13.078 -38.5 8.82 1 79.62 29 VAL B N 1
ATOM 3315 C CA . VAL B 1 29 ? 12.734 -37.594 9.914 1 79.62 29 VAL B CA 1
ATOM 3316 C C . VAL B 1 29 ? 13.648 -37.875 11.109 1 79.62 29 VAL B C 1
ATOM 3318 O O . VAL B 1 29 ? 13.766 -37.031 12.008 1 79.62 29 VAL B O 1
ATOM 3321 N N . ASN B 1 30 ? 14.414 -38.875 11.078 1 74.12 30 ASN B N 1
ATOM 3322 C CA . ASN B 1 30 ? 15.281 -39.312 12.156 1 74.12 30 ASN B CA 1
ATOM 3323 C C . ASN B 1 30 ? 14.523 -39.469 13.469 1 74.12 30 ASN B C 1
ATOM 3325 O O . ASN B 1 30 ? 15 -39.031 14.516 1 74.12 30 ASN B O 1
ATOM 3329 N N . GLN B 1 31 ? 13.32 -39.562 13.453 1 67.31 31 GLN B N 1
ATOM 3330 C CA . GLN B 1 31 ? 12.469 -39.812 14.609 1 67.31 31 GLN B CA 1
ATOM 3331 C C . GLN B 1 31 ? 11.492 -40.938 14.336 1 67.31 31 GLN B C 1
ATOM 3333 O O . GLN B 1 31 ? 11.125 -41.188 13.188 1 67.31 31 GLN B O 1
ATOM 3338 N N . GLU B 1 32 ? 11.367 -41.781 15.359 1 64.25 32 GLU B N 1
ATOM 3339 C CA . GLU B 1 32 ? 10.32 -42.781 15.242 1 64.25 32 GLU B CA 1
ATOM 3340 C C . GLU B 1 32 ? 8.93 -42.156 15.258 1 64.25 32 GLU B C 1
ATOM 3342 O O . GLU B 1 32 ? 8.492 -41.625 16.281 1 64.25 32 GLU B O 1
ATOM 3347 N N . ILE B 1 33 ? 8.484 -41.688 14.133 1 58.31 33 ILE B N 1
ATOM 3348 C CA . ILE B 1 33 ? 7.137 -41.156 14.055 1 58.31 33 ILE B CA 1
ATOM 3349 C C . ILE B 1 33 ? 6.156 -42.25 13.641 1 58.31 33 ILE B C 1
ATOM 3351 O O . ILE B 1 33 ? 6.457 -43.062 12.766 1 58.31 33 ILE B O 1
ATOM 3355 N N . ALA B 1 34 ? 5.309 -42.75 14.672 1 52.53 34 ALA B N 1
ATOM 3356 C CA . ALA B 1 34 ? 4.273 -43.719 14.352 1 52.53 34 ALA B CA 1
ATOM 3357 C C . ALA B 1 34 ? 3.33 -43.188 13.273 1 52.53 34 ALA B C 1
ATOM 3359 O O . ALA B 1 34 ? 2.777 -42.094 13.406 1 52.53 34 ALA B O 1
ATOM 3360 N N . LEU B 1 35 ? 3.6 -43.469 12.102 1 53.66 35 LEU B N 1
ATOM 3361 C CA . LEU B 1 35 ? 2.65 -43.094 11.055 1 53.66 35 LEU B CA 1
ATOM 3362 C C . LEU B 1 35 ? 1.253 -43.625 11.383 1 53.66 35 LEU B C 1
ATOM 3364 O O . LEU B 1 35 ? 0.347 -43.531 10.547 1 53.66 35 LEU B O 1
ATOM 3368 N N . VAL B 1 36 ? 1.131 -44.469 12.578 1 44.41 36 VAL B N 1
ATOM 3369 C CA . VAL B 1 36 ? -0.108 -45.188 12.82 1 44.41 36 VAL B CA 1
ATOM 3370 C C . VAL B 1 36 ? -1.194 -44.219 13.297 1 44.41 36 VAL B C 1
ATOM 3372 O O . VAL B 1 36 ? -0.995 -43.5 14.258 1 44.41 36 VAL B O 1
ATOM 3375 N N . SER B 1 37 ? -1.819 -43.531 12.531 1 41.72 37 SER B N 1
ATOM 3376 C CA . SER B 1 37 ? -3.061 -43.062 13.141 1 41.72 37 SER B CA 1
ATOM 3377 C C . SER B 1 37 ? -3.809 -44.219 13.812 1 41.72 37 SER B C 1
ATOM 3379 O O . SER B 1 37 ? -3.947 -45.312 13.234 1 41.72 37 SER B O 1
ATOM 3381 N N . ASN B 1 38 ? -3.652 -44.344 15.133 1 38.28 38 ASN B N 1
ATOM 3382 C CA . ASN B 1 38 ? -4.395 -45.344 15.883 1 38.28 38 ASN B CA 1
ATOM 3383 C C . ASN B 1 38 ? -5.828 -45.5 15.383 1 38.28 38 ASN B C 1
ATOM 3385 O O . ASN B 1 38 ? -6.652 -46.156 16 1 38.28 38 ASN B O 1
ATOM 3389 N N . VAL B 1 39 ? -6.469 -44.406 14.836 1 36.59 39 VAL B N 1
ATOM 3390 C CA . VAL B 1 39 ? -7.883 -44.75 14.703 1 36.59 39 VAL B CA 1
ATOM 3391 C C . VAL B 1 39 ? -8.047 -45.875 13.68 1 36.59 39 VAL B C 1
ATOM 3393 O O . VAL B 1 39 ? -7.621 -45.719 12.531 1 36.59 39 VAL B O 1
ATOM 3396 N N . ALA B 1 40 ? -8.328 -47.031 14.125 1 38.56 40 ALA B N 1
ATOM 3397 C CA . ALA B 1 40 ? -8.555 -48.312 13.453 1 38.56 40 ALA B CA 1
ATOM 3398 C C . ALA B 1 40 ? -9.148 -48.094 12.062 1 38.56 40 ALA B C 1
ATOM 3400 O O . ALA B 1 40 ? -8.742 -48.719 11.094 1 38.56 40 ALA B O 1
ATOM 3401 N N . GLY B 1 41 ? -10.469 -47.656 11.992 1 37.62 41 GLY B N 1
ATOM 3402 C CA . GLY B 1 41 ? -11.562 -47.938 11.078 1 37.62 41 GLY B CA 1
ATOM 3403 C C . GLY B 1 41 ? -11.391 -47.312 9.711 1 37.62 41 GLY B C 1
ATOM 3404 O O . GLY B 1 41 ? -12.094 -47.688 8.766 1 37.62 41 GLY B O 1
ATOM 3405 N N . THR B 1 42 ? -11.336 -45.875 9.547 1 41.53 42 THR B N 1
ATOM 3406 C CA . THR B 1 42 ? -11.602 -45.281 8.234 1 41.53 42 THR B CA 1
ATOM 3407 C C . THR B 1 42 ? -10.352 -45.344 7.363 1 41.53 42 THR B C 1
ATOM 3409 O O . THR B 1 42 ? -9.547 -44.406 7.379 1 41.53 42 THR B O 1
ATOM 3412 N N . THR B 1 43 ? -9.586 -46.344 7.125 1 45.94 43 THR B N 1
ATOM 3413 C CA . THR B 1 43 ? -8.375 -46.906 6.527 1 45.94 43 THR B CA 1
ATOM 3414 C C . THR B 1 43 ? -8.148 -46.312 5.133 1 45.94 43 THR B C 1
ATOM 3416 O O . THR B 1 43 ? -7.066 -46.469 4.562 1 45.94 43 THR B O 1
ATOM 3419 N N . THR B 1 44 ? -9.133 -45.844 4.391 1 53.81 44 THR B N 1
ATOM 3420 C CA . THR B 1 44 ? -8.953 -45.562 2.975 1 53.81 44 THR B CA 1
ATOM 3421 C C . THR B 1 44 ? -8.539 -44.094 2.771 1 53.81 44 THR B C 1
ATOM 3423 O O . THR B 1 44 ? -8.117 -43.719 1.68 1 53.81 44 THR B O 1
ATOM 3426 N N . ASP B 1 45 ? -8.609 -43.312 3.785 1 62.12 45 ASP B N 1
ATOM 3427 C CA . ASP B 1 45 ? -8.305 -41.906 3.57 1 62.12 45 ASP B CA 1
ATOM 3428 C C . ASP B 1 45 ? -6.82 -41.594 3.795 1 62.12 45 ASP B C 1
ATOM 3430 O O . ASP B 1 45 ? -6.188 -42.25 4.641 1 62.12 45 ASP B O 1
ATOM 3434 N N . PRO B 1 46 ? -6.281 -40.719 2.977 1 71.12 46 PRO B N 1
ATOM 3435 C CA . PRO B 1 46 ? -4.875 -40.344 3.16 1 71.12 46 PRO B CA 1
ATOM 3436 C C . PRO B 1 46 ? -4.586 -39.812 4.555 1 71.12 46 PRO B C 1
ATOM 3438 O O . PRO B 1 46 ? -5.441 -39.156 5.156 1 71.12 46 PRO B O 1
ATOM 3441 N N . VAL B 1 47 ? -3.561 -40.312 5.129 1 72.06 47 VAL B N 1
ATOM 3442 C CA . VAL B 1 47 ? -3.111 -39.844 6.434 1 72.06 47 VAL B CA 1
ATOM 3443 C C . VAL B 1 47 ? -2.07 -38.75 6.25 1 72.06 47 VAL B C 1
ATOM 3445 O O . VAL B 1 47 ? -1.127 -38.875 5.473 1 72.06 47 VAL B O 1
ATOM 3448 N N . TYR B 1 48 ? -2.365 -37.594 6.938 1 77.56 48 TYR B N 1
ATOM 3449 C CA . TYR B 1 48 ? -1.47 -36.438 6.863 1 77.56 48 TYR B CA 1
ATOM 3450 C C . TYR B 1 48 ? -0.656 -36.281 8.148 1 77.56 48 TYR B C 1
ATOM 3452 O O . TYR B 1 48 ? -1.199 -36.406 9.25 1 77.56 48 TYR B O 1
ATOM 3460 N N . LYS B 1 49 ? 0.641 -36.188 8 1 80 49 LYS B N 1
ATOM 3461 C CA . LYS B 1 49 ? 1.514 -35.938 9.148 1 80 49 LYS B CA 1
ATOM 3462 C C . LYS B 1 49 ? 2.43 -34.75 8.914 1 80 49 LYS B C 1
ATOM 3464 O O . LYS B 1 49 ? 3.262 -34.75 8 1 80 49 LYS B O 1
ATOM 3469 N N . SER B 1 50 ? 2.223 -33.75 9.727 1 82.69 50 SER B N 1
ATOM 3470 C CA . SER B 1 50 ? 3.02 -32.531 9.602 1 82.69 50 SER B CA 1
ATOM 3471 C C . SER B 1 50 ? 4.273 -32.594 10.469 1 82.69 50 SER B C 1
ATOM 3473 O O . SER B 1 50 ? 4.227 -33.094 11.602 1 82.69 50 SER B O 1
ATOM 3475 N N . MET B 1 51 ? 5.367 -32.156 9.883 1 81.56 51 MET B N 1
ATOM 3476 C CA . MET B 1 51 ? 6.633 -32.188 10.609 1 81.56 51 MET B CA 1
ATOM 3477 C C . MET B 1 51 ? 7.629 -31.203 10 1 81.56 51 MET B C 1
ATOM 3479 O O . MET B 1 51 ? 7.309 -30.516 9.039 1 81.56 51 MET B O 1
ATOM 3483 N N . GLU B 1 52 ? 8.711 -31.156 10.75 1 83.94 52 GLU B N 1
ATOM 3484 C CA . GLU B 1 52 ? 9.828 -30.375 10.234 1 83.94 52 GLU B CA 1
ATOM 3485 C C . GLU B 1 52 ? 10.906 -31.281 9.633 1 83.94 52 GLU B C 1
ATOM 3487 O O . GLU B 1 52 ? 11.32 -32.25 10.266 1 83.94 52 GLU B O 1
ATOM 3492 N N . LEU B 1 53 ? 11.242 -31.062 8.445 1 82.5 53 LEU B N 1
ATOM 3493 C CA . LEU B 1 53 ? 12.273 -31.828 7.758 1 82.5 53 LEU B CA 1
ATOM 3494 C C . LEU B 1 53 ? 13.398 -30.906 7.289 1 82.5 53 LEU B C 1
ATOM 3496 O O . LEU B 1 53 ? 13.219 -30.125 6.355 1 82.5 53 LEU B O 1
ATOM 3500 N N . GLN B 1 54 ? 14.445 -31.031 7.98 1 80.81 54 GLN B N 1
ATOM 3501 C CA . GLN B 1 54 ? 15.594 -30.234 7.539 1 80.81 54 GLN B CA 1
ATOM 3502 C C . GLN B 1 54 ? 16.25 -30.859 6.312 1 80.81 54 GLN B C 1
ATOM 3504 O O . GLN B 1 54 ? 16.359 -32.094 6.215 1 80.81 54 GLN B O 1
ATOM 3509 N N . PRO B 1 55 ? 16.641 -30.141 5.316 1 81.44 55 PRO B N 1
ATOM 3510 C CA . PRO B 1 55 ? 16.688 -28.688 5.195 1 81.44 55 PRO B CA 1
ATOM 3511 C C . PRO B 1 55 ? 15.453 -28.109 4.512 1 81.44 55 PRO B C 1
ATOM 3513 O O . PRO B 1 55 ? 15.406 -26.922 4.191 1 81.44 55 PRO B O 1
ATOM 3516 N N . ILE B 1 56 ? 14.492 -28.953 4.258 1 79.69 56 ILE B N 1
ATOM 3517 C CA . ILE B 1 56 ? 13.312 -28.562 3.488 1 79.69 56 ILE B CA 1
ATOM 3518 C C . ILE B 1 56 ? 12.461 -27.594 4.301 1 79.69 56 ILE B C 1
ATOM 3520 O O . ILE B 1 56 ? 11.914 -26.625 3.756 1 79.69 56 ILE B O 1
ATOM 3524 N N . GLY B 1 57 ? 12.445 -27.734 5.574 1 81.62 57 GLY B N 1
ATOM 3525 C CA . GLY B 1 57 ? 11.562 -26.953 6.426 1 81.62 57 GLY B CA 1
ATOM 3526 C C . GLY B 1 57 ? 10.281 -27.672 6.793 1 81.62 57 GLY B C 1
ATOM 3527 O O . GLY B 1 57 ? 10.281 -28.891 6.961 1 81.62 57 GLY B O 1
ATOM 3528 N N . PRO B 1 58 ? 9.172 -26.922 6.984 1 84.19 58 PRO B N 1
ATOM 3529 C CA . PRO B 1 58 ? 7.891 -27.562 7.316 1 84.19 58 PRO B CA 1
ATOM 3530 C C . PRO B 1 58 ? 7.352 -28.422 6.184 1 84.19 58 PRO B C 1
ATOM 3532 O O . PRO B 1 58 ? 7.277 -27.969 5.039 1 84.19 58 PRO B O 1
ATOM 3535 N N . VAL B 1 59 ? 7.062 -29.688 6.539 1 86.5 59 VAL B N 1
ATOM 3536 C CA . VAL B 1 59 ? 6.543 -30.594 5.531 1 86.5 59 VAL B CA 1
ATOM 3537 C C . VAL B 1 59 ? 5.34 -31.359 6.086 1 86.5 59 VAL B C 1
ATOM 3539 O O . VAL B 1 59 ? 5.188 -31.484 7.305 1 86.5 59 VAL B O 1
ATOM 3542 N N . THR B 1 60 ? 4.434 -31.703 5.207 1 84.38 60 THR B N 1
ATOM 3543 C CA . THR B 1 60 ? 3.365 -32.656 5.488 1 84.38 60 THR B CA 1
ATOM 3544 C C . THR B 1 60 ? 3.51 -33.906 4.625 1 84.38 60 THR B C 1
ATOM 3546 O O . THR B 1 60 ? 3.545 -33.812 3.396 1 84.38 60 THR B O 1
ATOM 3549 N N . LEU B 1 61 ? 3.633 -35 5.316 1 86.38 61 LEU B N 1
ATOM 3550 C CA . LEU B 1 61 ? 3.719 -36.281 4.609 1 86.38 61 LEU B CA 1
ATOM 3551 C C . LEU B 1 61 ? 2.33 -36.875 4.371 1 86.38 61 LEU B C 1
ATOM 3553 O O . LEU B 1 61 ? 1.484 -36.844 5.27 1 86.38 61 LEU B O 1
ATOM 3557 N N . ILE B 1 62 ? 2.129 -37.219 3.172 1 83.75 62 ILE B N 1
ATOM 3558 C CA . ILE B 1 62 ? 0.878 -37.875 2.812 1 83.75 62 ILE B CA 1
ATOM 3559 C C . ILE B 1 62 ? 1.111 -39.406 2.67 1 83.75 62 ILE B C 1
ATOM 3561 O O . ILE B 1 62 ? 1.792 -39.844 1.743 1 83.75 62 ILE B O 1
ATOM 3565 N N . ASP B 1 63 ? 0.608 -40.031 3.604 1 76.31 63 ASP B N 1
ATOM 3566 C CA . ASP B 1 63 ? 0.72 -41.469 3.555 1 76.31 63 ASP B CA 1
ATOM 3567 C C . ASP B 1 63 ? -0.507 -42.094 2.893 1 76.31 63 ASP B C 1
ATOM 3569 O O . ASP B 1 63 ? -1.641 -41.719 3.191 1 76.31 63 ASP B O 1
ATOM 3573 N N . THR B 1 64 ? -0.297 -42.844 1.906 1 72.19 64 THR B N 1
ATOM 3574 C CA . THR B 1 64 ? -1.38 -43.469 1.153 1 72.19 64 THR B CA 1
ATOM 3575 C C . THR B 1 64 ? -1.441 -44.969 1.434 1 72.19 64 THR B C 1
ATOM 3577 O O . THR B 1 64 ? -1.05 -45.781 0.591 1 72.19 64 THR B O 1
ATOM 3580 N N . PRO B 1 65 ? -1.963 -45.281 2.672 1 61.53 65 PRO B N 1
ATOM 3581 C CA . PRO B 1 65 ? -2.023 -46.719 2.959 1 61.53 65 PRO B CA 1
ATOM 3582 C C . PRO B 1 65 ? -2.939 -47.469 2 1 61.53 65 PRO B C 1
ATOM 3584 O O . PRO B 1 65 ? -3.988 -46.969 1.605 1 61.53 65 PRO B O 1
ATOM 3587 N N . GLY B 1 66 ? -2.502 -48.594 1.551 1 58 66 GLY B N 1
ATOM 3588 C CA . GLY B 1 66 ? -3.389 -49.531 0.912 1 58 66 GLY B CA 1
ATOM 3589 C C . GLY B 1 66 ? -3.609 -49.25 -0.562 1 58 66 GLY B C 1
ATOM 3590 O O . GLY B 1 66 ? -4.527 -49.812 -1.175 1 58 66 GLY B O 1
ATOM 3591 N N . ILE B 1 67 ? -2.971 -48.219 -1.19 1 61.53 67 ILE B N 1
ATOM 3592 C CA . ILE B 1 67 ? -3.195 -47.969 -2.609 1 61.53 67 ILE B CA 1
ATOM 3593 C C . ILE B 1 67 ? -2.84 -49.219 -3.414 1 61.53 67 ILE B C 1
ATOM 3595 O O . ILE B 1 67 ? -3.377 -49.438 -4.504 1 61.53 67 ILE B O 1
ATOM 3599 N N . ASP B 1 68 ? -1.945 -50.156 -2.824 1 58.44 68 ASP B N 1
ATOM 3600 C CA . ASP B 1 68 ? -1.509 -51.375 -3.508 1 58.44 68 ASP B CA 1
ATOM 3601 C C . ASP B 1 68 ? -2.48 -52.531 -3.258 1 58.44 68 ASP B C 1
ATOM 3603 O O . ASP B 1 68 ? -2.195 -53.656 -3.609 1 58.44 68 ASP B O 1
ATOM 3607 N N . ASP B 1 69 ? -3.523 -52.25 -2.543 1 55 69 ASP B N 1
ATOM 3608 C CA . ASP B 1 69 ? -4.34 -53.406 -2.229 1 55 69 ASP B CA 1
ATOM 3609 C C . ASP B 1 69 ? -4.824 -54.094 -3.502 1 55 69 ASP B C 1
ATOM 3611 O O . ASP B 1 69 ? -5.379 -53.438 -4.391 1 55 69 ASP B O 1
ATOM 3615 N N . GLU B 1 70 ? -4.195 -55.188 -3.834 1 51.22 70 GLU B N 1
ATOM 3616 C CA . GLU B 1 70 ? -4.414 -56.094 -4.957 1 51.22 70 GLU B CA 1
ATOM 3617 C C . GLU B 1 70 ? -5.898 -56.219 -5.293 1 51.22 70 GLU B C 1
ATOM 3619 O O . GLU B 1 70 ? -6.262 -56.438 -6.449 1 51.22 70 GLU B O 1
ATOM 3624 N N . GLY B 1 71 ? -6.754 -56.219 -4.332 1 50.66 71 GLY B N 1
ATOM 3625 C CA . GLY B 1 71 ? -8.117 -56.625 -4.625 1 50.66 71 GLY B CA 1
ATOM 3626 C C . GLY B 1 71 ? -8.922 -55.562 -5.336 1 50.66 71 GLY B C 1
ATOM 3627 O O . GLY B 1 71 ? -10.039 -55.812 -5.801 1 50.66 71 GLY B O 1
ATOM 3628 N N . GLU B 1 72 ? -8.648 -54.375 -5.07 1 53.62 72 GLU B N 1
ATOM 3629 C CA . GLU B 1 72 ? -9.57 -53.406 -5.645 1 53.62 72 GLU B CA 1
ATOM 3630 C C . GLU B 1 72 ? -9.273 -53.188 -7.125 1 53.62 72 GLU B C 1
ATOM 3632 O O . GLU B 1 72 ? -8.117 -53.25 -7.547 1 53.62 72 GLU B O 1
ATOM 3637 N N . LEU B 1 73 ? -10.297 -53.312 -7.902 1 53.69 73 LEU B N 1
ATOM 3638 C CA . LEU B 1 73 ? -10.242 -53.062 -9.344 1 53.69 73 LEU B CA 1
ATOM 3639 C C . LEU B 1 73 ? -9.43 -51.812 -9.656 1 53.69 73 LEU B C 1
ATOM 3641 O O . LEU B 1 73 ? -9.352 -50.906 -8.836 1 53.69 73 LEU B O 1
ATOM 3645 N N . GLY B 1 74 ? -8.594 -51.812 -10.711 1 59.19 74 GLY B N 1
ATOM 3646 C CA . GLY B 1 74 ? -7.68 -50.844 -11.297 1 59.19 74 GLY B CA 1
ATOM 3647 C C . GLY B 1 74 ? -8.164 -49.406 -11.172 1 59.19 74 GLY B C 1
ATOM 3648 O O . GLY B 1 74 ? -7.406 -48.531 -10.766 1 59.19 74 GLY B O 1
ATOM 3649 N N . LYS B 1 75 ? -9.43 -49.219 -11.328 1 65.19 75 LYS B N 1
ATOM 3650 C CA . LYS B 1 75 ? -9.977 -47.844 -11.391 1 65.19 75 LYS B CA 1
ATOM 3651 C C . LYS B 1 75 ? -10.117 -47.25 -9.992 1 65.19 75 LYS B C 1
ATOM 3653 O O . LYS B 1 75 ? -9.812 -46.094 -9.773 1 65.19 75 LYS B O 1
ATOM 3658 N N . LYS B 1 76 ? -10.555 -48.031 -9.078 1 70.88 76 LYS B N 1
ATOM 3659 C CA . LYS B 1 76 ? -10.773 -47.531 -7.719 1 70.88 76 LYS B CA 1
ATOM 3660 C C . LYS B 1 76 ? -9.445 -47.188 -7.055 1 70.88 76 LYS B C 1
ATOM 3662 O O . LYS B 1 76 ? -9.375 -46.219 -6.297 1 70.88 76 LYS B O 1
ATOM 3667 N N . ARG B 1 77 ? -8.469 -47.906 -7.414 1 70.75 77 ARG B N 1
ATOM 3668 C CA . ARG B 1 77 ? -7.141 -47.625 -6.871 1 70.75 77 ARG B CA 1
ATOM 3669 C C . ARG B 1 77 ? -6.613 -46.281 -7.359 1 70.75 77 ARG B C 1
ATOM 3671 O O . ARG B 1 77 ? -6.062 -45.5 -6.578 1 70.75 77 ARG B O 1
ATOM 3678 N N . ILE B 1 78 ? -6.867 -46.156 -8.594 1 72.56 78 ILE B N 1
ATOM 3679 C CA . ILE B 1 78 ? -6.379 -44.906 -9.211 1 72.56 78 ILE B CA 1
ATOM 3680 C C . ILE B 1 78 ? -7.102 -43.719 -8.602 1 72.56 78 ILE B C 1
ATOM 3682 O O . ILE B 1 78 ? -6.48 -42.688 -8.32 1 72.56 78 ILE B O 1
ATOM 3686 N N . GLU B 1 79 ? -8.336 -43.938 -8.383 1 75.19 79 GLU B N 1
ATOM 3687 C CA . GLU B 1 79 ? -9.133 -42.844 -7.816 1 75.19 79 GLU B CA 1
ATOM 3688 C C . GLU B 1 79 ? -8.695 -42.531 -6.391 1 75.19 79 GLU B C 1
ATOM 3690 O O . GLU B 1 79 ? -8.633 -41.344 -6.004 1 75.19 79 GLU B O 1
ATOM 3695 N N . ARG B 1 80 ? -8.406 -43.469 -5.746 1 75.69 80 ARG B N 1
ATOM 3696 C CA . ARG B 1 80 ? -7.934 -43.281 -4.379 1 75.69 80 ARG B CA 1
ATOM 3697 C C . ARG B 1 80 ? -6.578 -42.594 -4.363 1 75.69 80 ARG B C 1
ATOM 3699 O O . ARG B 1 80 ? -6.34 -41.719 -3.535 1 75.69 80 ARG B O 1
ATOM 3706 N N . ALA B 1 81 ? -5.77 -43.062 -5.254 1 78.5 81 ALA B N 1
ATOM 3707 C CA . ALA B 1 81 ? -4.449 -42.438 -5.344 1 78.5 81 ALA B CA 1
ATOM 3708 C C . ALA B 1 81 ? -4.559 -40.969 -5.711 1 78.5 81 ALA B C 1
ATOM 3710 O O . ALA B 1 81 ? -3.852 -40.125 -5.152 1 78.5 81 ALA B O 1
ATOM 3711 N N . LYS B 1 82 ? -5.434 -40.75 -6.605 1 77.38 82 LYS B N 1
ATOM 3712 C CA . LYS B 1 82 ? -5.668 -39.375 -7.027 1 77.38 82 LYS B CA 1
ATOM 3713 C C . LYS B 1 82 ? -6.098 -38.5 -5.852 1 77.38 82 LYS B C 1
ATOM 3715 O O . LYS B 1 82 ? -5.617 -37.375 -5.695 1 77.38 82 LYS B O 1
ATOM 3720 N N . ARG B 1 83 ? -6.871 -39.062 -5.066 1 77.06 83 ARG B N 1
ATOM 3721 C CA . ARG B 1 83 ? -7.375 -38.312 -3.902 1 77.06 83 ARG B CA 1
ATOM 3722 C C . ARG B 1 83 ? -6.266 -38.094 -2.887 1 77.06 83 ARG B C 1
ATOM 3724 O O . ARG B 1 83 ? -6.258 -37.062 -2.199 1 77.06 83 ARG B O 1
ATOM 3731 N N . ALA B 1 84 ? -5.438 -38.938 -2.922 1 77.44 84 ALA B N 1
ATOM 3732 C CA . ALA B 1 84 ? -4.336 -38.812 -1.974 1 77.44 84 ALA B CA 1
ATOM 3733 C C . ALA B 1 84 ? -3.285 -37.844 -2.471 1 77.44 84 ALA B C 1
ATOM 3735 O O . ALA B 1 84 ? -2.648 -37.125 -1.673 1 77.44 84 ALA B O 1
ATOM 3736 N N . PHE B 1 85 ? -3.217 -37.688 -3.781 1 85.88 85 PHE B N 1
ATOM 3737 C CA . PHE B 1 85 ? -2.068 -37 -4.34 1 85.88 85 PHE B CA 1
ATOM 3738 C C . PHE B 1 85 ? -2.441 -35.562 -4.73 1 85.88 85 PHE B C 1
ATOM 3740 O O . PHE B 1 85 ? -1.564 -34.75 -5.004 1 85.88 85 PHE B O 1
ATOM 3747 N N . TYR B 1 86 ? -3.645 -35.219 -4.723 1 81.12 86 TYR B N 1
ATOM 3748 C CA . TYR B 1 86 ? -4.066 -33.969 -5.344 1 81.12 86 TYR B CA 1
ATOM 3749 C C . TYR B 1 86 ? -3.455 -32.75 -4.629 1 81.12 86 TYR B C 1
ATOM 3751 O O . TYR B 1 86 ? -3.295 -31.688 -5.223 1 81.12 86 TYR B O 1
ATOM 3759 N N . LYS B 1 87 ? -2.98 -32.938 -3.389 1 79.62 87 LYS B N 1
ATOM 3760 C CA . LYS B 1 87 ? -2.391 -31.844 -2.631 1 79.62 87 LYS B CA 1
ATOM 3761 C C . LYS B 1 87 ? -0.867 -31.891 -2.695 1 79.62 87 LYS B C 1
ATOM 3763 O O . LYS B 1 87 ? -0.194 -31 -2.186 1 79.62 87 LYS B O 1
ATOM 3768 N N . ALA B 1 88 ? -0.352 -32.812 -3.254 1 86.75 88 ALA B N 1
ATOM 3769 C CA . ALA B 1 88 ? 1.082 -33.062 -3.152 1 86.75 88 ALA B CA 1
ATOM 3770 C C . ALA B 1 88 ? 1.88 -32.062 -3.982 1 86.75 88 ALA B C 1
ATOM 3772 O O . ALA B 1 88 ? 1.497 -31.75 -5.105 1 86.75 88 ALA B O 1
ATOM 3773 N N . ASP B 1 89 ? 3.006 -31.656 -3.4 1 86.81 89 ASP B N 1
ATOM 3774 C CA . ASP B 1 89 ? 3.973 -30.844 -4.129 1 86.81 89 ASP B CA 1
ATOM 3775 C C . ASP B 1 89 ? 5.047 -31.703 -4.777 1 86.81 89 ASP B C 1
ATOM 3777 O O . ASP B 1 89 ? 5.547 -31.375 -5.855 1 86.81 89 ASP B O 1
ATOM 3781 N N . VAL B 1 90 ? 5.355 -32.719 -4.043 1 90.94 90 VAL B N 1
ATOM 3782 C CA . VAL B 1 90 ? 6.387 -33.656 -4.492 1 90.94 90 VAL B CA 1
ATOM 3783 C C . VAL B 1 90 ? 5.957 -35.094 -4.18 1 90.94 90 VAL B C 1
ATOM 3785 O O . VAL B 1 90 ? 5.238 -35.312 -3.207 1 90.94 90 VAL B O 1
ATOM 3788 N N . GLY B 1 91 ? 6.402 -35.969 -5.059 1 92.44 91 GLY B N 1
ATOM 3789 C CA . GLY B 1 91 ? 6.105 -37.375 -4.848 1 92.44 91 GLY B CA 1
ATOM 3790 C C . GLY B 1 91 ? 7.348 -38.219 -4.648 1 92.44 91 GLY B C 1
ATOM 3791 O O . GLY B 1 91 ? 8.414 -37.906 -5.188 1 92.44 91 GLY B O 1
ATOM 3792 N N . VAL B 1 92 ? 7.191 -39.344 -3.836 1 94.56 92 VAL B N 1
ATOM 3793 C CA . VAL B 1 92 ? 8.234 -40.344 -3.643 1 94.56 92 VAL B CA 1
ATOM 3794 C C . VAL B 1 92 ? 7.652 -41.719 -3.881 1 94.56 92 VAL B C 1
ATOM 3796 O O . VAL B 1 92 ? 6.684 -42.125 -3.227 1 94.56 92 VAL B O 1
ATOM 3799 N N . LEU B 1 93 ? 8.164 -42.406 -4.84 1 95.25 93 LEU B N 1
ATOM 3800 C CA . LEU B 1 93 ? 7.809 -43.812 -5.055 1 95.25 93 LEU B CA 1
ATOM 3801 C C . LEU B 1 93 ? 8.867 -44.75 -4.469 1 95.25 93 LEU B C 1
ATOM 3803 O O . LEU B 1 93 ? 10.016 -44.75 -4.922 1 95.25 93 LEU B O 1
ATOM 3807 N N . VAL B 1 94 ? 8.484 -45.531 -3.432 1 94.88 94 VAL B N 1
ATOM 3808 C CA . VAL B 1 94 ? 9.391 -46.469 -2.787 1 94.88 94 VAL B CA 1
ATOM 3809 C C . VAL B 1 94 ? 9.211 -47.844 -3.406 1 94.88 94 VAL B C 1
ATOM 3811 O O . VAL B 1 94 ? 8.094 -48.344 -3.52 1 94.88 94 VAL B O 1
ATOM 3814 N N . VAL B 1 95 ? 10.344 -48.438 -3.834 1 95.69 95 VAL B N 1
ATOM 3815 C CA . VAL B 1 95 ? 10.281 -49.719 -4.5 1 95.69 95 VAL B CA 1
ATOM 3816 C C . VAL B 1 95 ? 11.375 -50.656 -3.963 1 95.69 95 VAL B C 1
ATOM 3818 O O . VAL B 1 95 ? 12.344 -50.156 -3.354 1 95.69 95 VAL B O 1
ATOM 3821 N N . ASP B 1 96 ? 11.148 -52 -4.094 1 95.12 96 ASP B N 1
ATOM 3822 C CA . ASP B 1 96 ? 12.172 -52.969 -3.676 1 95.12 96 ASP B CA 1
ATOM 3823 C C . ASP B 1 96 ? 12.234 -54.156 -4.637 1 95.12 96 ASP B C 1
ATOM 3825 O O . ASP B 1 96 ? 12.789 -55.188 -4.297 1 95.12 96 ASP B O 1
ATOM 3829 N N . SER B 1 97 ? 11.555 -54.031 -5.801 1 94.31 97 SER B N 1
ATOM 3830 C CA . SER B 1 97 ? 11.523 -55.094 -6.797 1 94.31 97 SER B CA 1
ATOM 3831 C C . SER B 1 97 ? 11.281 -54.531 -8.195 1 94.31 97 SER B C 1
ATOM 3833 O O . SER B 1 97 ? 11.258 -53.312 -8.383 1 94.31 97 SER B O 1
ATOM 3835 N N . GLU B 1 98 ? 11.234 -55.406 -9.125 1 94.25 98 GLU B N 1
ATOM 3836 C CA . GLU B 1 98 ? 11 -54.969 -10.5 1 94.25 98 GLU B CA 1
ATOM 3837 C C . GLU B 1 98 ? 9.633 -54.281 -10.641 1 94.25 98 GLU B C 1
ATOM 3839 O O . GLU B 1 98 ? 8.68 -54.656 -9.945 1 94.25 98 GLU B O 1
ATOM 3844 N N . PRO B 1 99 ? 9.641 -53.344 -11.492 1 93.75 99 PRO B N 1
ATOM 3845 C CA . PRO B 1 99 ? 8.367 -52.625 -11.68 1 93.75 99 PRO B CA 1
ATOM 3846 C C . PRO B 1 99 ? 7.277 -53.531 -12.266 1 93.75 99 PRO B C 1
ATOM 3848 O O . PRO B 1 99 ? 7.562 -54.375 -13.102 1 93.75 99 PRO B O 1
ATOM 3851 N N . ASN B 1 100 ? 6.102 -53.344 -11.82 1 91.12 100 ASN B N 1
ATOM 3852 C CA . ASN B 1 100 ? 4.906 -53.938 -12.391 1 91.12 100 ASN B CA 1
ATOM 3853 C C . ASN B 1 100 ? 3.822 -52.906 -12.664 1 91.12 100 ASN B C 1
ATOM 3855 O O . ASN B 1 100 ? 4.121 -51.719 -12.852 1 91.12 100 ASN B O 1
ATOM 3859 N N . GLY B 1 101 ? 2.607 -53.312 -12.812 1 88.06 101 GLY B N 1
ATOM 3860 C CA . GLY B 1 101 ? 1.506 -52.406 -13.133 1 88.06 101 GLY B CA 1
ATOM 3861 C C . GLY B 1 101 ? 1.321 -51.312 -12.117 1 88.06 101 GLY B C 1
ATOM 3862 O O . GLY B 1 101 ? 0.955 -50.188 -12.477 1 88.06 101 GLY B O 1
ATOM 3863 N N . PHE B 1 102 ? 1.693 -51.594 -10.945 1 87.56 102 PHE B N 1
ATOM 3864 C CA . PHE B 1 102 ? 1.52 -50.625 -9.875 1 87.56 102 PHE B CA 1
ATOM 3865 C C . PHE B 1 102 ? 2.445 -49.438 -10.07 1 87.56 102 PHE B C 1
ATOM 3867 O O . PHE B 1 102 ? 1.995 -48.281 -10.086 1 87.56 102 PHE B O 1
ATOM 3874 N N . GLU B 1 103 ? 3.752 -49.719 -10.148 1 92.12 103 GLU B N 1
ATOM 3875 C CA . GLU B 1 103 ? 4.723 -48.656 -10.32 1 92.12 103 GLU B CA 1
ATOM 3876 C C . GLU B 1 103 ? 4.414 -47.812 -11.562 1 92.12 103 GLU B C 1
ATOM 3878 O O . GLU B 1 103 ? 4.516 -46.594 -11.539 1 92.12 103 GLU B O 1
ATOM 3883 N N . HIS B 1 104 ? 3.969 -48.5 -12.578 1 92.31 104 HIS B N 1
ATOM 3884 C CA . HIS B 1 104 ? 3.617 -47.781 -13.797 1 92.31 104 HIS B CA 1
ATOM 3885 C C . HIS B 1 104 ? 2.43 -46.844 -13.57 1 92.31 104 HIS B C 1
ATOM 3887 O O . HIS B 1 104 ? 2.441 -45.688 -14.016 1 92.31 104 HIS B O 1
ATOM 3893 N N . SER B 1 105 ? 1.458 -47.344 -12.891 1 90 105 SER B N 1
ATOM 3894 C CA . SER B 1 105 ? 0.258 -46.562 -12.633 1 90 105 SER B CA 1
ATOM 3895 C C . SER B 1 105 ? 0.575 -45.312 -11.781 1 90 105 SER B C 1
ATOM 3897 O O . SER B 1 105 ? 0.067 -44.219 -12.039 1 90 105 SER B O 1
ATOM 3899 N N . ILE B 1 106 ? 1.374 -45.5 -10.805 1 90.88 106 ILE B N 1
ATOM 3900 C CA . ILE B 1 106 ? 1.71 -44.438 -9.891 1 90.88 106 ILE B CA 1
ATOM 3901 C C . ILE B 1 106 ? 2.531 -43.375 -10.625 1 90.88 106 ILE B C 1
ATOM 3903 O O . ILE B 1 106 ? 2.262 -42.156 -10.516 1 90.88 106 ILE B O 1
ATOM 3907 N N . CYS B 1 107 ? 3.512 -43.781 -11.375 1 93.25 107 CYS B N 1
ATOM 3908 C CA . CYS B 1 107 ? 4.344 -42.844 -12.133 1 93.25 107 CYS B CA 1
ATOM 3909 C C . CYS B 1 107 ? 3.514 -42.094 -13.156 1 93.25 107 CYS B C 1
ATOM 3911 O O . CYS B 1 107 ? 3.682 -40.875 -13.32 1 93.25 107 CYS B O 1
ATOM 3913 N N . ASP B 1 108 ? 2.633 -42.812 -13.797 1 91.38 108 ASP B N 1
ATOM 3914 C CA . ASP B 1 108 ? 1.731 -42.156 -14.75 1 91.38 108 ASP B CA 1
ATOM 3915 C C . ASP B 1 108 ? 0.877 -41.094 -14.062 1 91.38 108 ASP B C 1
ATOM 3917 O O . ASP B 1 108 ? 0.659 -40 -14.609 1 91.38 108 ASP B O 1
ATOM 3921 N N . LEU B 1 109 ? 0.42 -41.406 -12.953 1 88.75 109 LEU B N 1
ATOM 3922 C CA . LEU B 1 109 ? -0.427 -40.5 -12.203 1 88.75 109 LEU B CA 1
ATOM 3923 C C . LEU B 1 109 ? 0.355 -39.25 -11.781 1 88.75 109 LEU B C 1
ATOM 3925 O O . LEU B 1 109 ? -0.135 -38.125 -11.922 1 88.75 109 LEU B O 1
ATOM 3929 N N . PHE B 1 110 ? 1.566 -39.438 -11.289 1 91.19 110 PHE B N 1
ATOM 3930 C CA . PHE B 1 110 ? 2.422 -38.312 -10.938 1 91.19 110 PHE B CA 1
ATOM 3931 C C . PHE B 1 110 ? 2.65 -37.406 -12.141 1 91.19 110 PHE B C 1
ATOM 3933 O O . PHE B 1 110 ? 2.586 -36.188 -12.031 1 91.19 110 PHE B O 1
ATOM 3940 N N . GLU B 1 111 ? 2.85 -38 -13.211 1 90.12 111 GLU B N 1
ATOM 3941 C CA . GLU B 1 111 ? 3.1 -37.219 -14.438 1 90.12 111 GLU B CA 1
ATOM 3942 C C . GLU B 1 111 ? 1.853 -36.469 -14.875 1 90.12 111 GLU B C 1
ATOM 3944 O O . GLU B 1 111 ? 1.921 -35.281 -15.18 1 90.12 111 GLU B O 1
ATOM 3949 N N . LYS B 1 112 ? 0.778 -37.188 -14.898 1 85.44 112 LYS B N 1
ATOM 3950 C CA . LYS B 1 112 ? -0.479 -36.562 -15.312 1 85.44 112 LYS B CA 1
ATOM 3951 C C . LYS B 1 112 ? -0.845 -35.406 -14.398 1 85.44 112 LYS B C 1
ATOM 3953 O O . LYS B 1 112 ? -1.42 -34.406 -14.852 1 85.44 112 LYS B O 1
ATOM 3958 N N . MET B 1 113 ? -0.488 -35.531 -13.188 1 86.56 113 MET B N 1
ATOM 3959 C CA . MET B 1 113 ? -0.823 -34.5 -12.203 1 86.56 113 MET B CA 1
ATOM 3960 C C . MET B 1 113 ? 0.294 -33.469 -12.094 1 86.56 113 MET B C 1
ATOM 3962 O O . MET B 1 113 ? 0.225 -32.562 -11.266 1 86.56 113 MET B O 1
ATOM 3966 N N . ASN B 1 114 ? 1.334 -33.562 -12.891 1 83.62 114 ASN B N 1
ATOM 3967 C CA . ASN B 1 114 ? 2.48 -32.688 -12.906 1 83.62 114 ASN B CA 1
ATOM 3968 C C . ASN B 1 114 ? 3.127 -32.562 -11.531 1 83.62 114 ASN B C 1
ATOM 3970 O O . ASN B 1 114 ? 3.414 -31.453 -11.062 1 83.62 114 ASN B O 1
ATOM 3974 N N . ILE B 1 115 ? 3.221 -33.625 -10.867 1 88.38 115 ILE B N 1
ATOM 3975 C CA . ILE B 1 115 ? 3.916 -33.719 -9.586 1 88.38 115 ILE B CA 1
ATOM 3976 C C . ILE B 1 115 ? 5.332 -34.25 -9.805 1 88.38 115 ILE B C 1
ATOM 3978 O O . ILE B 1 115 ? 5.512 -35.406 -10.211 1 88.38 115 ILE B O 1
ATOM 3982 N N . PRO B 1 116 ? 6.25 -33.375 -9.531 1 90.5 116 PRO B N 1
ATOM 3983 C CA . PRO B 1 116 ? 7.609 -33.906 -9.594 1 90.5 116 PRO B CA 1
ATOM 3984 C C . PRO B 1 116 ? 7.863 -35 -8.555 1 90.5 116 PRO B C 1
ATOM 3986 O O . PRO B 1 116 ? 7.359 -34.906 -7.434 1 90.5 116 PRO B O 1
ATOM 3989 N N . PHE B 1 117 ? 8.578 -36.094 -9 1 94 117 PHE B N 1
ATOM 3990 C CA . PHE B 1 117 ? 8.773 -37.188 -8.047 1 94 117 PHE B CA 1
ATOM 3991 C C . PHE B 1 117 ? 10.125 -37.875 -8.258 1 94 117 PHE B C 1
ATOM 3993 O O . PHE B 1 117 ? 10.758 -37.688 -9.289 1 94 117 PHE B O 1
ATOM 4000 N N . ILE B 1 118 ? 10.539 -38.594 -7.242 1 95.56 118 ILE B N 1
ATOM 4001 C CA . ILE B 1 118 ? 11.734 -39.438 -7.285 1 95.56 118 ILE B CA 1
ATOM 4002 C C . ILE B 1 118 ? 11.375 -40.875 -6.953 1 95.56 118 ILE B C 1
ATOM 4004 O O . ILE B 1 118 ? 10.32 -41.156 -6.375 1 95.56 118 ILE B O 1
ATOM 4008 N N . ILE B 1 119 ? 12.227 -41.781 -7.395 1 97.19 119 ILE B N 1
ATOM 4009 C CA . ILE B 1 119 ? 12.07 -43.188 -7.074 1 97.19 119 ILE B CA 1
ATOM 4010 C C . ILE B 1 119 ? 13.156 -43.625 -6.086 1 97.19 119 ILE B C 1
ATOM 4012 O O . ILE B 1 119 ? 14.336 -43.312 -6.281 1 97.19 119 ILE B O 1
ATOM 4016 N N . VAL B 1 120 ? 12.719 -44.219 -5.039 1 97 120 VAL B N 1
ATOM 4017 C CA . VAL B 1 120 ? 13.641 -44.688 -4.008 1 97 120 VAL B CA 1
ATOM 4018 C C . VAL B 1 120 ? 13.672 -46.219 -3.992 1 97 120 VAL B C 1
ATOM 4020 O O . VAL B 1 120 ? 12.688 -46.875 -3.643 1 97 120 VAL B O 1
ATOM 4023 N N . LEU B 1 121 ? 14.797 -46.781 -4.387 1 97.44 121 LEU B N 1
ATOM 4024 C CA . LEU B 1 121 ? 15.031 -48.219 -4.305 1 97.44 121 LEU B CA 1
ATOM 4025 C C . LEU B 1 121 ? 15.531 -48.594 -2.918 1 97.44 121 LEU B C 1
ATOM 4027 O O . LEU B 1 121 ? 16.703 -48.406 -2.596 1 97.44 121 LEU B O 1
ATOM 4031 N N . ASN B 1 122 ? 14.594 -49.188 -2.148 1 96.44 122 ASN B N 1
ATOM 4032 C CA . ASN B 1 122 ? 14.898 -49.5 -0.755 1 96.44 122 ASN B CA 1
ATOM 4033 C C . ASN B 1 122 ? 15.367 -50.938 -0.587 1 96.44 122 ASN B C 1
ATOM 4035 O O . ASN B 1 122 ? 15.352 -51.719 -1.542 1 96.44 122 ASN B O 1
ATOM 4039 N N . LYS B 1 123 ? 15.93 -51.312 0.565 1 96.56 123 LYS B N 1
ATOM 4040 C CA . LYS B 1 123 ? 16.375 -52.625 0.988 1 96.56 123 LYS B CA 1
ATOM 4041 C C . LYS B 1 123 ? 17.578 -53.094 0.157 1 96.56 123 LYS B C 1
ATOM 4043 O O . LYS B 1 123 ? 17.688 -54.281 -0.175 1 96.56 123 LYS B O 1
ATOM 4048 N N . ILE B 1 124 ? 18.375 -52.156 -0.134 1 95.44 124 ILE B N 1
ATOM 4049 C CA . ILE B 1 124 ? 19.531 -52.531 -0.958 1 95.44 124 ILE B CA 1
ATOM 4050 C C . ILE B 1 124 ? 20.422 -53.5 -0.193 1 95.44 124 ILE B C 1
ATOM 4052 O O . ILE B 1 124 ? 21.281 -54.156 -0.785 1 95.44 124 ILE B O 1
ATOM 4056 N N . ASP B 1 125 ? 20.281 -53.594 1.163 1 93.62 125 ASP B N 1
ATOM 4057 C CA . ASP B 1 125 ? 21.047 -54.531 1.985 1 93.62 125 ASP B CA 1
ATOM 4058 C C . ASP B 1 125 ? 20.609 -55.969 1.718 1 93.62 125 ASP B C 1
ATOM 4060 O O . ASP B 1 125 ? 21.359 -56.906 1.979 1 93.62 125 ASP B O 1
ATOM 4064 N N . GLN B 1 126 ? 19.406 -56.156 1.195 1 93.06 126 GLN B N 1
ATOM 4065 C CA . GLN B 1 126 ? 18.844 -57.469 0.981 1 93.06 126 GLN B CA 1
ATOM 4066 C C . GLN B 1 126 ? 18.797 -57.812 -0.504 1 93.06 126 GLN B C 1
ATOM 4068 O O . GLN B 1 126 ? 18.688 -59 -0.87 1 93.06 126 GLN B O 1
ATOM 4073 N N . LEU B 1 127 ? 18.891 -56.875 -1.316 1 91.38 127 LEU B N 1
ATOM 4074 C CA . LEU B 1 127 ? 18.734 -57.094 -2.754 1 91.38 127 LEU B CA 1
ATOM 4075 C C . LEU B 1 127 ? 20.062 -57.5 -3.387 1 91.38 127 LEU B C 1
ATOM 4077 O O . LEU B 1 127 ? 21.125 -57 -3.006 1 91.38 127 LEU B O 1
ATOM 4081 N N . ASN B 1 128 ? 20.109 -58.469 -4.293 1 88.06 128 ASN B N 1
ATOM 4082 C CA . ASN B 1 128 ? 21.312 -58.969 -4.953 1 88.06 128 ASN B CA 1
ATOM 4083 C C . ASN B 1 128 ? 21.547 -58.281 -6.289 1 88.06 128 ASN B C 1
ATOM 4085 O O . ASN B 1 128 ? 22.656 -58.312 -6.832 1 88.06 128 ASN B O 1
ATOM 4089 N N . ASN B 1 129 ? 20.641 -57.656 -6.867 1 91.5 129 ASN B N 1
ATOM 4090 C CA . ASN B 1 129 ? 20.719 -57.031 -8.195 1 91.5 129 ASN B CA 1
ATOM 4091 C C . ASN B 1 129 ? 20.344 -55.562 -8.164 1 91.5 129 ASN B C 1
ATOM 4093 O O . ASN B 1 129 ? 19.547 -55.094 -8.977 1 91.5 129 ASN B O 1
ATOM 4097 N N . VAL B 1 130 ? 21 -54.844 -7.324 1 93.38 130 VAL B N 1
ATOM 4098 C CA . VAL B 1 130 ? 20.641 -53.438 -7.082 1 93.38 130 VAL B CA 1
ATOM 4099 C C . VAL B 1 130 ? 20.906 -52.625 -8.344 1 93.38 130 VAL B C 1
ATOM 4101 O O . VAL B 1 130 ? 20.047 -51.844 -8.773 1 93.38 130 VAL B O 1
ATOM 4104 N N . SER B 1 131 ? 22.047 -52.781 -8.961 1 93.69 131 SER B N 1
ATOM 4105 C CA . SER B 1 131 ? 22.422 -52 -10.133 1 93.69 131 SER B CA 1
ATOM 4106 C C . SER B 1 131 ? 21.469 -52.25 -11.289 1 93.69 131 SER B C 1
ATOM 4108 O O . SER B 1 131 ? 21.047 -51.312 -11.961 1 93.69 131 SER B O 1
ATOM 4110 N N . ASN B 1 132 ? 21.141 -53.531 -11.461 1 93.88 132 ASN B N 1
ATOM 4111 C CA . ASN B 1 132 ? 20.203 -53.875 -12.531 1 93.88 132 ASN B CA 1
ATOM 4112 C C . ASN B 1 132 ? 18.828 -53.312 -12.297 1 93.88 132 ASN B C 1
ATOM 4114 O O . ASN B 1 132 ? 18.188 -52.781 -13.219 1 93.88 132 ASN B O 1
ATOM 4118 N N . LEU B 1 133 ? 18.391 -53.406 -11.125 1 94.62 133 LEU B N 1
ATOM 4119 C CA . LEU B 1 133 ? 17.078 -52.906 -10.773 1 94.62 133 LEU B CA 1
ATOM 4120 C C . LEU B 1 133 ? 17.031 -51.375 -10.938 1 94.62 133 LEU B C 1
ATOM 4122 O O . LEU B 1 133 ? 16.047 -50.844 -11.461 1 94.62 133 LEU B O 1
ATOM 4126 N N . LYS B 1 134 ? 18 -50.719 -10.508 1 95.62 134 LYS B N 1
ATOM 4127 C CA . LYS B 1 134 ? 18.094 -49.25 -10.648 1 95.62 134 LYS B CA 1
ATOM 4128 C C . LYS B 1 134 ? 18.016 -48.844 -12.109 1 95.62 134 LYS B C 1
ATOM 4130 O O . LYS B 1 134 ? 17.25 -47.938 -12.461 1 95.62 134 LYS B O 1
ATOM 4135 N N . GLN B 1 135 ? 18.797 -49.5 -12.922 1 94.94 135 GLN B N 1
ATOM 4136 C CA . GLN B 1 135 ? 18.812 -49.188 -14.352 1 94.94 135 GLN B CA 1
ATOM 4137 C C . GLN B 1 135 ? 17.453 -49.438 -14.984 1 94.94 135 GLN B C 1
ATOM 4139 O O . GLN B 1 135 ? 17.016 -48.688 -15.859 1 94.94 135 GLN B O 1
ATOM 4144 N N . LEU B 1 136 ? 16.859 -50.5 -14.531 1 94.38 136 LEU B N 1
ATOM 4145 C CA . LEU B 1 136 ? 15.523 -50.812 -15.039 1 94.38 136 LEU B CA 1
ATOM 4146 C C . LEU B 1 136 ? 14.547 -49.688 -14.742 1 94.38 136 LEU B C 1
ATOM 4148 O O . LEU B 1 136 ? 13.773 -49.281 -15.617 1 94.38 136 LEU B O 1
ATOM 4152 N N . TYR B 1 137 ? 14.562 -49.156 -13.602 1 95.5 137 TYR B N 1
ATOM 4153 C CA . TYR B 1 137 ? 13.664 -48.062 -13.211 1 95.5 137 TYR B CA 1
ATOM 4154 C C . TYR B 1 137 ? 14.023 -46.781 -13.938 1 95.5 137 TYR B C 1
ATOM 4156 O O . TYR B 1 137 ? 13.133 -46.031 -14.367 1 95.5 137 TYR B O 1
ATOM 4164 N N . ILE B 1 138 ? 15.266 -46.469 -14.117 1 94.44 138 ILE B N 1
ATOM 4165 C CA . ILE B 1 138 ? 15.703 -45.281 -14.836 1 94.44 138 ILE B CA 1
ATOM 4166 C C . ILE B 1 138 ? 15.227 -45.344 -16.281 1 94.44 138 ILE B C 1
ATOM 4168 O O . ILE B 1 138 ? 14.68 -44.375 -16.812 1 94.44 138 ILE B O 1
ATOM 4172 N N . ASN B 1 139 ? 15.406 -46.5 -16.844 1 93.69 139 ASN B N 1
ATOM 4173 C CA . ASN B 1 139 ? 15.031 -46.688 -18.234 1 93.69 139 ASN B CA 1
ATOM 4174 C C . ASN B 1 139 ? 13.516 -46.625 -18.422 1 93.69 139 ASN B C 1
ATOM 4176 O O . ASN B 1 139 ? 13.031 -46.125 -19.438 1 93.69 139 ASN B O 1
ATOM 4180 N N . SER B 1 140 ? 12.828 -47.094 -17.484 1 93.31 140 SER B N 1
ATOM 4181 C CA . SER B 1 140 ? 11.375 -47.188 -17.609 1 93.31 140 SER B CA 1
ATOM 4182 C C . SER B 1 140 ? 10.703 -45.844 -17.375 1 93.31 140 SER B C 1
ATOM 4184 O O . SER B 1 140 ? 9.695 -45.531 -18.016 1 93.31 140 SER B O 1
ATOM 4186 N N . PHE B 1 141 ? 11.234 -45.062 -16.484 1 93.19 141 PHE B N 1
ATOM 4187 C CA . PHE B 1 141 ? 10.453 -43.906 -16.062 1 93.19 141 PHE B CA 1
ATOM 4188 C C . PHE B 1 141 ? 11.234 -42.625 -16.266 1 93.19 141 PHE B C 1
ATOM 4190 O O . PHE B 1 141 ? 10.672 -41.531 -16.172 1 93.19 141 PHE B O 1
ATOM 4197 N N . GLY B 1 142 ? 12.5 -42.688 -16.531 1 91.12 142 GLY B N 1
ATOM 4198 C CA . GLY B 1 142 ? 13.305 -41.5 -16.828 1 91.12 142 GLY B CA 1
ATOM 4199 C C . GLY B 1 142 ? 13.43 -40.562 -15.648 1 91.12 142 GLY B C 1
ATOM 4200 O O . GLY B 1 142 ? 13.445 -39.344 -15.828 1 91.12 142 GLY B O 1
ATOM 4201 N N . ARG B 1 143 ? 13.336 -41.031 -14.43 1 90.94 143 ARG B N 1
ATOM 4202 C CA . ARG B 1 143 ? 13.43 -40.25 -13.219 1 90.94 143 ARG B CA 1
ATOM 4203 C C . ARG B 1 143 ? 14.617 -40.656 -12.367 1 90.94 143 ARG B C 1
ATOM 4205 O O . ARG B 1 143 ? 15.133 -41.781 -12.516 1 90.94 143 ARG B O 1
ATOM 4212 N N . PRO B 1 144 ? 15.039 -39.75 -11.492 1 91.25 144 PRO B N 1
ATOM 4213 C CA . PRO B 1 144 ? 16.125 -40.125 -10.578 1 91.25 144 PRO B CA 1
ATOM 4214 C C . PRO B 1 144 ? 15.742 -41.312 -9.672 1 91.25 144 PRO B C 1
ATOM 4216 O O . PRO B 1 144 ? 14.617 -41.375 -9.172 1 91.25 144 PRO B O 1
ATOM 4219 N N . VAL B 1 145 ? 16.688 -42.25 -9.555 1 95.94 145 VAL B N 1
ATOM 4220 C CA . VAL B 1 145 ? 16.5 -43.406 -8.672 1 95.94 145 VAL B CA 1
ATOM 4221 C C . VAL B 1 145 ? 17.594 -43.406 -7.598 1 95.94 145 VAL B C 1
ATOM 4223 O O . VAL B 1 145 ? 18.781 -43.375 -7.91 1 95.94 145 VAL B O 1
ATOM 4226 N N . LEU B 1 146 ? 17.141 -43.344 -6.402 1 96.38 146 LEU B N 1
ATOM 4227 C CA . LEU B 1 146 ? 18.078 -43.344 -5.285 1 96.38 146 LEU B CA 1
ATOM 4228 C C . LEU B 1 146 ? 18.062 -44.688 -4.547 1 96.38 146 LEU B C 1
ATOM 4230 O O . LEU B 1 146 ? 17 -45.156 -4.156 1 96.38 146 LEU B O 1
ATOM 4234 N N . GLU B 1 147 ? 19.297 -45.25 -4.379 1 96.69 147 GLU B N 1
ATOM 4235 C CA . GLU B 1 147 ? 19.438 -46.5 -3.629 1 96.69 147 GLU B CA 1
ATOM 4236 C C . GLU B 1 147 ? 19.578 -46.219 -2.133 1 96.69 147 GLU B C 1
ATOM 4238 O O . GLU B 1 147 ? 20.453 -45.469 -1.709 1 96.69 147 GLU B O 1
ATOM 4243 N N . VAL B 1 148 ? 18.656 -46.906 -1.413 1 96.81 148 VAL B N 1
ATOM 4244 C CA . VAL B 1 148 ? 18.75 -46.625 0.019 1 96.81 148 VAL B CA 1
ATOM 4245 C C . VAL B 1 148 ? 18.562 -47.938 0.8 1 96.81 148 VAL B C 1
ATOM 4247 O O . VAL B 1 148 ? 18.047 -48.906 0.267 1 96.81 148 VAL B O 1
ATOM 4250 N N . SER B 1 149 ? 19.094 -48 1.994 1 96.44 149 SER B N 1
ATOM 4251 C CA . SER B 1 149 ? 18.75 -48.969 3.029 1 96.44 149 SER B CA 1
ATOM 4252 C C . SER B 1 149 ? 18.312 -48.25 4.316 1 96.44 149 SER B C 1
ATOM 4254 O O . SER B 1 149 ? 19.141 -47.688 5.023 1 96.44 149 SER B O 1
ATOM 4256 N N . CYS B 1 150 ? 17.016 -48.281 4.535 1 92.88 150 CYS B N 1
ATOM 4257 C CA . CYS B 1 150 ? 16.516 -47.656 5.746 1 92.88 150 CYS B CA 1
ATOM 4258 C C . CYS B 1 150 ? 17.016 -48.375 6.988 1 92.88 150 CYS B C 1
ATOM 4260 O O . CYS B 1 150 ? 17.312 -47.719 8.008 1 92.88 150 CYS B O 1
ATOM 4262 N N . LYS B 1 151 ? 17.156 -49.625 6.844 1 90.56 151 LYS B N 1
ATOM 4263 C CA . LYS B 1 151 ? 17.625 -50.438 7.961 1 90.56 151 LYS B CA 1
ATOM 4264 C C . LYS B 1 151 ? 19.062 -50.062 8.352 1 90.56 151 LYS B C 1
ATOM 4266 O O . LYS B 1 151 ? 19.344 -49.844 9.531 1 90.56 151 LYS B O 1
ATOM 4271 N N . GLU B 1 152 ? 19.922 -49.969 7.332 1 93.69 152 GLU B N 1
ATOM 4272 C CA . GLU B 1 152 ? 21.328 -49.688 7.574 1 93.69 152 GLU B CA 1
ATOM 4273 C C . GLU B 1 152 ? 21.609 -48.188 7.5 1 93.69 152 GLU B C 1
ATOM 4275 O O . GLU B 1 152 ? 22.766 -47.75 7.652 1 93.69 152 GLU B O 1
ATOM 4280 N N . LYS B 1 153 ? 20.547 -47.438 7.234 1 92.5 153 LYS B N 1
ATOM 4281 C CA . LYS B 1 153 ? 20.641 -45.969 7.141 1 92.5 153 LYS B CA 1
ATOM 4282 C C . LYS B 1 153 ? 21.625 -45.562 6.066 1 92.5 153 LYS B C 1
ATOM 4284 O O . LYS B 1 153 ? 22.469 -44.688 6.297 1 92.5 153 LYS B O 1
ATOM 4289 N N . ILE B 1 154 ? 21.547 -46.25 5.004 1 94.12 154 ILE B N 1
ATOM 4290 C CA . ILE B 1 154 ? 22.422 -45.938 3.877 1 94.12 154 ILE B CA 1
ATOM 4291 C C . ILE B 1 154 ? 21.719 -44.969 2.936 1 94.12 154 ILE B C 1
ATOM 4293 O O . ILE B 1 154 ? 20.594 -45.188 2.523 1 94.12 154 ILE B O 1
ATOM 4297 N N . ASN B 1 155 ? 22.359 -43.812 2.551 1 94.12 155 ASN B N 1
ATOM 4298 C CA . ASN B 1 155 ? 21.984 -42.844 1.522 1 94.12 155 ASN B CA 1
ATOM 4299 C C . ASN B 1 155 ? 20.688 -42.125 1.883 1 94.12 155 ASN B C 1
ATOM 4301 O O . ASN B 1 155 ? 19.938 -41.688 0.998 1 94.12 155 ASN B O 1
ATOM 4305 N N . ILE B 1 156 ? 20.375 -42 3.111 1 92.88 156 ILE B N 1
ATOM 4306 C CA . ILE B 1 156 ? 19.156 -41.312 3.562 1 92.88 156 ILE B CA 1
ATOM 4307 C C . ILE B 1 156 ? 19.281 -39.812 3.32 1 92.88 156 ILE B C 1
ATOM 4309 O O . ILE B 1 156 ? 18.328 -39.188 2.875 1 92.88 156 ILE B O 1
ATOM 4313 N N . GLU B 1 157 ? 20.375 -39.312 3.527 1 91.56 157 GLU B N 1
ATOM 4314 C CA . GLU B 1 157 ? 20.625 -37.875 3.33 1 91.56 157 GLU B CA 1
ATOM 4315 C C . GLU B 1 157 ? 20.469 -37.5 1.863 1 91.56 157 GLU B C 1
ATOM 4317 O O . GLU B 1 157 ? 20.016 -36.375 1.557 1 91.56 157 GLU B O 1
ATOM 4322 N N . ARG B 1 158 ? 20.781 -38.406 1.059 1 92.94 158 ARG B N 1
ATOM 4323 C CA . ARG B 1 158 ? 20.641 -38.156 -0.37 1 92.94 158 ARG B CA 1
ATOM 4324 C C . ARG B 1 158 ? 19.172 -37.969 -0.758 1 92.94 158 ARG B C 1
ATOM 4326 O O . ARG B 1 158 ? 18.844 -37.188 -1.652 1 92.94 158 ARG B O 1
ATOM 4333 N N . VAL B 1 159 ? 18.344 -38.719 -0.114 1 93.06 159 VAL B N 1
ATOM 4334 C CA . VAL B 1 159 ? 16.922 -38.625 -0.369 1 93.06 159 VAL B CA 1
ATOM 4335 C C . VAL B 1 159 ? 16.422 -37.219 0.036 1 93.06 159 VAL B C 1
ATOM 4337 O O . VAL B 1 159 ? 15.688 -36.594 -0.713 1 93.06 159 VAL B O 1
ATOM 4340 N N . LYS B 1 160 ? 16.844 -36.719 1.125 1 89.94 160 LYS B N 1
ATOM 4341 C CA . LYS B 1 160 ? 16.469 -35.406 1.604 1 89.94 160 LYS B CA 1
ATOM 4342 C C . LYS B 1 160 ? 16.906 -34.312 0.626 1 89.94 160 LYS B C 1
ATOM 4344 O O . LYS B 1 160 ? 16.156 -33.406 0.324 1 89.94 160 LYS B O 1
ATOM 4349 N N . GLU B 1 161 ? 18.094 -34.469 0.21 1 90.62 161 GLU B N 1
ATOM 4350 C CA . GLU B 1 161 ? 18.641 -33.5 -0.74 1 90.62 161 GLU B CA 1
ATOM 4351 C C . GLU B 1 161 ? 17.844 -33.531 -2.047 1 90.62 161 GLU B C 1
ATOM 4353 O O . GLU B 1 161 ? 17.531 -32.469 -2.596 1 90.62 161 GLU B O 1
ATOM 4358 N N . ALA B 1 162 ? 17.578 -34.688 -2.473 1 91.44 162 ALA B N 1
ATOM 4359 C CA . ALA B 1 162 ? 16.812 -34.812 -3.713 1 91.44 162 ALA B CA 1
ATOM 4360 C C . ALA B 1 162 ? 15.43 -34.156 -3.578 1 91.44 162 ALA B C 1
ATOM 4362 O O . ALA B 1 162 ? 14.953 -33.5 -4.504 1 91.44 162 ALA B O 1
ATOM 4363 N N . LEU B 1 163 ? 14.836 -34.312 -2.486 1 89.69 163 LEU B N 1
ATOM 4364 C CA . LEU B 1 163 ? 13.531 -33.719 -2.227 1 89.69 163 LEU B CA 1
ATOM 4365 C C . LEU B 1 163 ? 13.617 -32.188 -2.203 1 89.69 163 LEU B C 1
ATOM 4367 O O . LEU B 1 163 ? 12.711 -31.516 -2.693 1 89.69 163 LEU B O 1
ATOM 4371 N N . THR B 1 164 ? 14.648 -31.719 -1.693 1 87.12 164 THR B N 1
ATOM 4372 C CA . THR B 1 164 ? 14.867 -30.281 -1.641 1 87.12 164 THR B CA 1
ATOM 4373 C C . THR B 1 164 ? 15.016 -29.703 -3.047 1 87.12 164 THR B C 1
ATOM 4375 O O . THR B 1 164 ? 14.5 -28.625 -3.34 1 87.12 164 THR B O 1
ATOM 4378 N N . GLU B 1 165 ? 15.68 -30.484 -3.793 1 86.88 165 GLU B N 1
ATOM 4379 C CA . GLU B 1 165 ? 15.93 -30.031 -5.156 1 86.88 165 GLU B CA 1
ATOM 4380 C C . GLU B 1 165 ? 14.664 -30.094 -6.004 1 86.88 165 GLU B C 1
ATOM 4382 O O . GLU B 1 165 ? 14.508 -29.344 -6.965 1 86.88 165 GLU B O 1
ATOM 4387 N N . LEU B 1 166 ? 13.789 -30.984 -5.652 1 85.56 166 LEU B N 1
ATOM 4388 C CA . LEU B 1 166 ? 12.57 -31.203 -6.426 1 85.56 166 LEU B CA 1
ATOM 4389 C C . LEU B 1 166 ? 11.523 -30.141 -6.102 1 85.56 166 LEU B C 1
ATOM 4391 O O . LEU B 1 166 ? 10.578 -29.938 -6.863 1 85.56 166 LEU B O 1
ATOM 4395 N N . LYS B 1 167 ? 11.703 -29.547 -5.035 1 76.81 167 LYS B N 1
ATOM 4396 C CA . LYS B 1 167 ? 10.758 -28.5 -4.637 1 76.81 167 LYS B CA 1
ATOM 4397 C C . LYS B 1 167 ? 10.609 -27.453 -5.734 1 76.81 167 LYS B C 1
ATOM 4399 O O . LYS B 1 167 ? 11.602 -26.953 -6.266 1 76.81 167 LYS B O 1
ATOM 4404 N N . PRO B 1 168 ? 9.383 -27.391 -6.168 1 66.38 168 PRO B N 1
ATOM 4405 C CA . PRO B 1 168 ? 9.164 -26.359 -7.188 1 66.38 168 PRO B CA 1
ATOM 4406 C C . PRO B 1 168 ? 9.781 -25.016 -6.805 1 66.38 168 PRO B C 1
ATOM 4408 O O . PRO B 1 168 ? 9.695 -24.594 -5.648 1 66.38 168 PRO B O 1
ATOM 4411 N N . LYS B 1 169 ? 10.781 -24.625 -7.613 1 61.47 169 LYS B N 1
ATOM 4412 C CA . LYS B 1 169 ? 11.406 -23.328 -7.383 1 61.47 169 LYS B CA 1
ATOM 4413 C C . LYS B 1 169 ? 10.383 -22.203 -7.504 1 61.47 169 LYS B C 1
ATOM 4415 O O . LYS B 1 169 ? 9.453 -22.281 -8.305 1 61.47 169 LYS B O 1
ATOM 4420 N N . GLU B 1 170 ? 10.391 -21.391 -6.535 1 63.41 170 GLU B N 1
ATOM 4421 C CA . GLU B 1 170 ? 9.547 -20.203 -6.582 1 63.41 170 GLU B CA 1
ATOM 4422 C C . GLU B 1 170 ? 9.906 -19.312 -7.773 1 63.41 170 GLU B C 1
ATOM 4424 O O . GLU B 1 170 ? 10.883 -18.562 -7.723 1 63.41 170 GLU B O 1
ATOM 4429 N N . GLU B 1 171 ? 9.516 -19.891 -9.008 1 66.31 171 GLU B N 1
ATOM 4430 C CA . GLU B 1 171 ? 9.734 -19 -10.141 1 66.31 171 GLU B CA 1
ATOM 4431 C C . GLU B 1 171 ? 8.859 -17.75 -10.047 1 66.31 171 GLU B C 1
ATOM 4433 O O . GLU B 1 171 ? 7.66 -17.844 -9.781 1 66.31 171 GLU B O 1
ATOM 4438 N N . GLU B 1 172 ? 9.547 -16.609 -9.992 1 74.56 172 GLU B N 1
ATOM 4439 C CA . GLU B 1 172 ? 8.789 -15.359 -10.047 1 74.56 172 GLU B CA 1
ATOM 4440 C C . GLU B 1 172 ? 8.445 -14.992 -11.492 1 74.56 172 GLU B C 1
ATOM 4442 O O . GLU B 1 172 ? 9.328 -14.883 -12.336 1 74.56 172 GLU B O 1
ATOM 4447 N N . ILE B 1 173 ? 7.148 -15.125 -11.805 1 86.25 173 ILE B N 1
ATOM 4448 C CA . ILE B 1 173 ? 6.664 -14.672 -13.102 1 86.25 173 ILE B CA 1
ATOM 4449 C C . ILE B 1 173 ? 6.348 -13.18 -13.047 1 86.25 173 ILE B C 1
ATOM 4451 O O . ILE B 1 173 ? 5.633 -12.727 -12.148 1 86.25 173 ILE B O 1
ATOM 4455 N N . PRO B 1 174 ? 6.965 -12.453 -14 1 90.06 174 PRO B N 1
ATOM 4456 C CA . PRO B 1 174 ? 6.664 -11.023 -14 1 90.06 174 PRO B CA 1
ATOM 4457 C C . PRO B 1 174 ? 5.195 -10.727 -14.297 1 90.06 174 PRO B C 1
ATOM 4459 O O . PRO B 1 174 ? 4.52 -11.531 -14.938 1 90.06 174 PRO B O 1
ATOM 4462 N N . LEU B 1 175 ? 4.75 -9.656 -13.805 1 91.62 175 LEU B N 1
ATOM 4463 C CA . LEU B 1 175 ? 3.371 -9.234 -14.016 1 91.62 175 LEU B CA 1
ATOM 4464 C C . LEU B 1 175 ? 3.164 -8.766 -15.453 1 91.62 175 LEU B C 1
ATOM 4466 O O . LEU B 1 175 ? 2.207 -9.172 -16.109 1 91.62 175 LEU B O 1
ATOM 4470 N N . LEU B 1 176 ? 4.125 -7.988 -15.922 1 95.06 176 LEU B N 1
ATOM 4471 C CA . LEU B 1 176 ? 4.004 -7.426 -17.266 1 95.06 176 LEU B CA 1
ATOM 4472 C C . LEU B 1 176 ? 4.52 -8.406 -18.312 1 95.06 176 LEU B C 1
ATOM 4474 O O . LEU B 1 176 ? 5.504 -9.109 -18.078 1 95.06 176 LEU B O 1
ATOM 4478 N N . PRO B 1 177 ? 3.865 -8.422 -19.484 1 95.19 177 PRO B N 1
ATOM 4479 C CA . PRO B 1 177 ? 4.348 -9.266 -20.594 1 95.19 177 PRO B CA 1
ATOM 4480 C C . PRO B 1 177 ? 5.789 -8.945 -20.984 1 95.19 177 PRO B C 1
ATOM 4482 O O . PRO B 1 177 ? 6.227 -7.801 -20.859 1 95.19 177 PRO B O 1
ATOM 4485 N N . GLN B 1 178 ? 6.41 -9.938 -21.609 1 91.81 178 GLN B N 1
ATOM 4486 C CA . GLN B 1 178 ? 7.836 -9.859 -21.906 1 91.81 178 GLN B CA 1
ATOM 4487 C C . GLN B 1 178 ? 8.102 -8.844 -23.016 1 91.81 178 GLN B C 1
ATOM 4489 O O . GLN B 1 178 ? 9.195 -8.266 -23.094 1 91.81 178 GLN B O 1
ATOM 4494 N N . PHE B 1 179 ? 7.129 -8.531 -23.797 1 95.31 179 PHE B N 1
ATOM 4495 C CA . PHE B 1 179 ? 7.367 -7.66 -24.938 1 95.31 179 PHE B CA 1
ATOM 4496 C C . PHE B 1 179 ? 7.43 -6.199 -24.5 1 95.31 179 PHE B C 1
ATOM 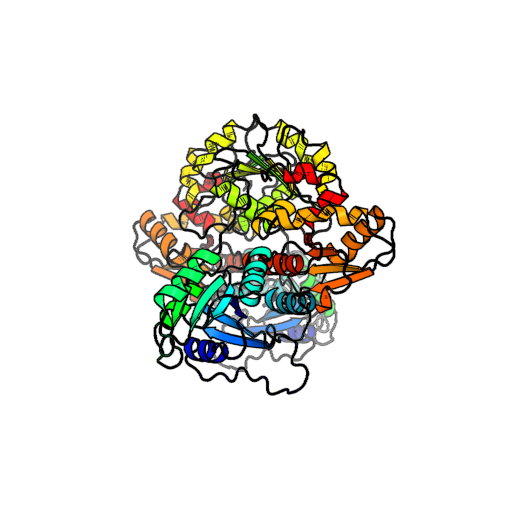4498 O O . PHE B 1 179 ? 7.832 -5.332 -25.281 1 95.31 179 PHE B O 1
ATOM 4505 N N . ILE B 1 180 ? 7.047 -5.941 -23.297 1 96.69 180 ILE B N 1
ATOM 4506 C CA . ILE B 1 180 ? 7.215 -4.586 -22.781 1 96.69 180 ILE B CA 1
ATOM 4507 C C . ILE B 1 180 ? 8.688 -4.324 -22.484 1 96.69 180 ILE B C 1
ATOM 4509 O O . ILE B 1 180 ? 9.305 -5.031 -21.672 1 96.69 180 ILE B O 1
ATOM 4513 N N . LYS B 1 181 ? 9.219 -3.381 -23.094 1 96 181 LYS B N 1
ATOM 4514 C CA . LYS B 1 181 ? 10.633 -3.055 -23 1 96 181 LYS B CA 1
ATOM 4515 C C . LYS B 1 181 ? 10.836 -1.601 -22.578 1 96 181 LYS B C 1
ATOM 4517 O O . LYS B 1 181 ? 9.875 -0.899 -22.266 1 96 181 LYS B O 1
ATOM 4522 N N . SER B 1 182 ? 12.172 -1.204 -22.516 1 96.06 182 SER B N 1
ATOM 4523 C CA . SER B 1 182 ? 12.539 0.165 -22.172 1 96.06 182 SER B CA 1
ATOM 4524 C C . SER B 1 182 ? 11.914 1.167 -23.141 1 96.06 182 SER B C 1
ATOM 4526 O O . SER B 1 182 ? 11.898 0.94 -24.344 1 96.06 182 SER B O 1
ATOM 4528 N N . ASN B 1 183 ? 11.297 2.223 -22.547 1 96.69 183 ASN B N 1
ATOM 4529 C CA . ASN B 1 183 ? 10.781 3.377 -23.266 1 96.69 183 ASN B CA 1
ATOM 4530 C C . ASN B 1 183 ? 9.383 3.111 -23.812 1 96.69 183 ASN B C 1
ATOM 4532 O O . ASN B 1 183 ? 8.812 3.955 -24.516 1 96.69 183 ASN B O 1
ATOM 4536 N N . ASP B 1 184 ? 8.867 1.906 -23.531 1 97.81 184 ASP B N 1
ATOM 4537 C CA . ASP B 1 184 ? 7.488 1.649 -23.938 1 97.81 184 ASP B CA 1
ATOM 4538 C C . ASP B 1 184 ? 6.512 2.398 -23.031 1 97.81 184 ASP B C 1
ATOM 4540 O O . ASP B 1 184 ? 6.762 2.564 -21.844 1 97.81 184 ASP B O 1
ATOM 4544 N N . ILE B 1 185 ? 5.406 2.805 -23.672 1 98.31 185 ILE B N 1
ATOM 4545 C CA . ILE B 1 185 ? 4.336 3.432 -22.906 1 98.31 185 ILE B CA 1
ATOM 4546 C C . ILE B 1 185 ? 3.291 2.383 -22.516 1 98.31 185 ILE B C 1
ATOM 4548 O O . ILE B 1 185 ? 2.816 1.634 -23.375 1 98.31 185 ILE B O 1
ATOM 4552 N N . VAL B 1 186 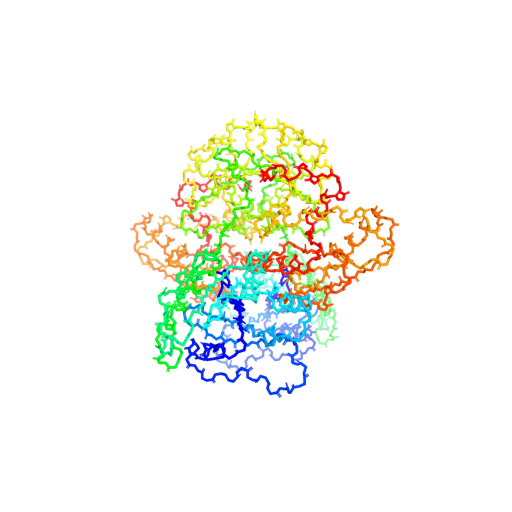? 3.018 2.285 -21.281 1 98.5 186 VAL B N 1
ATOM 4553 C CA . VAL B 1 186 ? 1.977 1.4 -20.766 1 98.5 186 VAL B CA 1
ATOM 4554 C C . VAL B 1 186 ? 0.856 2.227 -20.141 1 98.5 186 VAL B C 1
ATOM 4556 O O . VAL B 1 186 ? 1.085 2.969 -19.172 1 98.5 186 VAL B O 1
ATOM 4559 N N . LEU B 1 187 ? -0.316 2.104 -20.656 1 98.5 187 LEU B N 1
ATOM 4560 C CA . LEU B 1 187 ? -1.453 2.883 -20.188 1 98.5 187 LEU B CA 1
ATOM 4561 C C . LEU B 1 187 ? -2.289 2.074 -19.188 1 98.5 187 LEU B C 1
ATOM 4563 O O . LEU B 1 187 ? -2.791 1.001 -19.531 1 98.5 187 LEU B O 1
ATOM 4567 N N . LEU B 1 188 ? -2.359 2.543 -18.016 1 97.62 188 LEU B N 1
ATOM 4568 C CA . LEU B 1 188 ? -3.176 1.92 -16.969 1 97.62 188 LEU B CA 1
ATOM 4569 C C . LEU B 1 188 ? -4.488 2.67 -16.797 1 97.62 188 LEU B C 1
ATOM 4571 O O . LEU B 1 188 ? -4.492 3.85 -16.438 1 97.62 188 LEU B O 1
ATOM 4575 N N . VAL B 1 189 ? -5.57 1.987 -17 1 96.31 189 VAL B N 1
ATOM 4576 C CA . VAL B 1 189 ? -6.891 2.594 -16.891 1 96.31 189 VAL B CA 1
ATOM 4577 C C . VAL B 1 189 ? -7.547 2.172 -15.57 1 96.31 189 VAL B C 1
ATOM 4579 O O . VAL B 1 189 ? -7.934 1.013 -15.406 1 96.31 189 VAL B O 1
ATOM 4582 N N . VAL B 1 190 ? -7.66 3.094 -14.688 1 90.75 190 VAL B N 1
ATOM 4583 C CA . VAL B 1 190 ? -8.203 2.865 -13.352 1 90.75 190 VAL B CA 1
ATOM 4584 C C . VAL B 1 190 ? -9.523 3.625 -13.195 1 90.75 190 VAL B C 1
ATOM 4586 O O . VAL B 1 190 ? -9.547 4.855 -13.273 1 90.75 190 VAL B O 1
ATOM 4589 N N . PRO B 1 191 ? -10.547 2.848 -13.031 1 80.31 191 PRO B N 1
ATOM 4590 C CA . PRO B 1 191 ? -11.828 3.533 -12.859 1 80.31 191 PRO B CA 1
ATOM 4591 C C . PRO B 1 191 ? -11.891 4.375 -11.594 1 80.31 191 PRO B C 1
ATOM 4593 O O . PRO B 1 191 ? -11.336 3.984 -10.562 1 80.31 191 PRO B O 1
ATOM 4596 N N . VAL B 1 192 ? -12.289 5.562 -11.617 1 70 192 VAL B N 1
ATOM 4597 C CA . VAL B 1 192 ? -12.484 6.461 -10.492 1 70 192 VAL B CA 1
ATOM 4598 C C . VAL B 1 192 ? -13.836 6.172 -9.828 1 70 192 VAL B C 1
ATOM 4600 O O . VAL B 1 192 ? -14.875 6.223 -10.484 1 70 192 VAL B O 1
ATOM 4603 N N . ASP B 1 193 ? -13.781 5.121 -8.867 1 56.81 193 ASP B N 1
ATOM 4604 C CA . ASP B 1 193 ? -15.055 4.801 -8.227 1 56.81 193 ASP B CA 1
ATOM 4605 C C . ASP B 1 193 ? -15.555 5.969 -7.379 1 56.81 193 ASP B C 1
ATOM 4607 O O . ASP B 1 193 ? -14.859 6.43 -6.473 1 56.81 193 ASP B O 1
ATOM 4611 N N . THR B 1 194 ? -16.609 6.633 -7.852 1 49.69 194 THR B N 1
ATOM 4612 C CA . THR B 1 194 ? -17.297 7.656 -7.07 1 49.69 194 THR B CA 1
ATOM 4613 C C . THR B 1 194 ? -17.547 7.172 -5.645 1 49.69 194 THR B C 1
ATOM 4615 O O . THR B 1 194 ? -17.641 7.98 -4.719 1 49.69 194 THR B O 1
ATOM 4618 N N . GLY B 1 195 ? -17.719 5.871 -5.34 1 46.91 195 GLY B N 1
ATOM 4619 C CA . GLY B 1 195 ? -18.094 5.344 -4.039 1 46.91 195 GLY B CA 1
ATOM 4620 C C . GLY B 1 195 ? -16.922 4.887 -3.209 1 46.91 195 GLY B C 1
ATOM 4621 O O . GLY B 1 195 ? -17.062 4.535 -2.037 1 46.91 195 GLY B O 1
ATOM 4622 N N . ALA B 1 196 ? -15.969 4.516 -3.822 1 45.81 196 ALA B N 1
ATOM 4623 C CA . ALA B 1 196 ? -14.852 3.961 -3.057 1 45.81 196 ALA B CA 1
ATOM 4624 C C . ALA B 1 196 ? -14.102 5.059 -2.309 1 45.81 196 ALA B C 1
ATOM 4626 O O . ALA B 1 196 ? -14.055 6.203 -2.76 1 45.81 196 ALA B O 1
ATOM 4627 N N . PRO B 1 197 ? -13.891 4.688 -1.123 1 47.56 197 PRO B N 1
ATOM 4628 C CA . PRO B 1 197 ? -13.094 5.672 -0.394 1 47.56 197 PRO B CA 1
ATOM 4629 C C . PRO B 1 197 ? -11.984 6.285 -1.25 1 47.56 197 PRO B C 1
ATOM 4631 O O . PRO B 1 197 ? -11.359 5.582 -2.055 1 47.56 197 PRO B O 1
ATOM 4634 N N . LYS B 1 198 ? -11.953 7.496 -1.416 1 51.19 198 LYS B N 1
ATOM 4635 C CA . LYS B 1 198 ? -10.938 8.359 -2.025 1 51.19 198 LYS B CA 1
ATOM 4636 C C . LYS B 1 198 ? -9.531 7.875 -1.688 1 51.19 198 LYS B C 1
ATOM 4638 O O . LYS B 1 198 ? -9.289 7.383 -0.584 1 51.19 198 LYS B O 1
ATOM 4643 N N . GLY B 1 199 ? -8.656 7.445 -2.641 1 55.12 199 GLY B N 1
ATOM 4644 C CA . GLY B 1 199 ? -7.23 7.559 -2.398 1 55.12 199 GLY B CA 1
ATOM 4645 C C . GLY B 1 199 ? -6.496 6.238 -2.529 1 55.12 199 GLY B C 1
ATOM 4646 O O . GLY B 1 199 ? -5.285 6.172 -2.299 1 55.12 199 GLY B O 1
ATOM 4647 N N . ARG B 1 200 ? -7.34 5.062 -2.85 1 63.5 200 ARG B N 1
ATOM 4648 C CA . ARG B 1 200 ? -6.395 3.961 -2.713 1 63.5 200 ARG B CA 1
ATOM 4649 C C . ARG B 1 200 ? -6.16 3.271 -4.051 1 63.5 200 ARG B C 1
ATOM 4651 O O . ARG B 1 200 ? -7.109 3.01 -4.797 1 63.5 200 ARG B O 1
ATOM 4658 N N . LEU B 1 201 ? -4.957 3.223 -4.598 1 77.44 201 LEU B N 1
ATOM 4659 C CA . LEU B 1 201 ? -4.547 2.283 -5.633 1 77.44 201 LEU B CA 1
ATOM 4660 C C . LEU B 1 201 ? -4.434 0.87 -5.07 1 77.44 201 LEU B C 1
ATOM 4662 O O . LEU B 1 201 ? -3.922 0.676 -3.965 1 77.44 201 LEU B O 1
ATOM 4666 N N . ILE B 1 202 ? -5.098 -0.004 -5.793 1 75.81 202 ILE B N 1
ATOM 4667 C CA . ILE B 1 202 ? -5.043 -1.383 -5.32 1 75.81 202 ILE B CA 1
ATOM 4668 C C . ILE B 1 202 ? -3.674 -1.982 -5.641 1 75.81 202 ILE B C 1
ATOM 4670 O O . ILE B 1 202 ? -2.949 -1.47 -6.496 1 75.81 202 ILE B O 1
ATOM 4674 N N . MET B 1 203 ? -3.34 -3.049 -5.074 1 79.12 203 MET B N 1
ATOM 4675 C CA . MET B 1 203 ? -2.004 -3.637 -5.086 1 79.12 203 MET B CA 1
ATOM 4676 C C . MET B 1 203 ? -1.59 -4.02 -6.504 1 79.12 203 MET B C 1
ATOM 4678 O O . MET B 1 203 ? -0.478 -3.707 -6.934 1 79.12 203 MET B O 1
ATOM 4682 N N . PRO B 1 204 ? -2.459 -4.637 -7.301 1 83.88 204 PRO B N 1
ATOM 4683 C CA . PRO B 1 204 ? -2.037 -4.973 -8.664 1 83.88 204 PRO B CA 1
ATOM 4684 C C . PRO B 1 204 ? -1.68 -3.738 -9.492 1 83.88 204 PRO B C 1
ATOM 4686 O O . PRO B 1 204 ? -0.779 -3.795 -10.328 1 83.88 204 PRO B O 1
ATOM 4689 N N . GLN B 1 205 ? -2.375 -2.705 -9.219 1 88.62 205 GLN B N 1
ATOM 4690 C CA . GLN B 1 205 ? -2.098 -1.464 -9.93 1 88.62 205 GLN B CA 1
ATOM 4691 C C . GLN B 1 205 ? -0.73 -0.904 -9.547 1 88.62 205 GLN B C 1
ATOM 4693 O O . GLN B 1 205 ? 0.071 -0.562 -10.422 1 88.62 205 GLN B O 1
ATOM 4698 N N . VAL B 1 206 ? -0.48 -0.892 -8.258 1 88.06 206 VAL B N 1
ATOM 4699 C CA . VAL B 1 206 ? 0.79 -0.385 -7.75 1 88.06 206 VAL B CA 1
ATOM 4700 C C . VAL B 1 206 ? 1.936 -1.258 -8.258 1 88.06 206 VAL B C 1
ATOM 4702 O O . VAL B 1 206 ? 2.959 -0.746 -8.719 1 88.06 206 VAL B O 1
ATOM 4705 N N . ALA B 1 207 ? 1.741 -2.539 -8.195 1 87.44 207 ALA B N 1
ATOM 4706 C CA . ALA B 1 207 ? 2.76 -3.488 -8.641 1 87.44 207 ALA B CA 1
ATOM 4707 C C . ALA B 1 207 ? 3.061 -3.32 -10.125 1 87.44 207 ALA B C 1
ATOM 4709 O O . ALA B 1 207 ? 4.215 -3.426 -10.547 1 87.44 207 ALA B O 1
ATOM 4710 N N . THR B 1 208 ? 2.053 -3.082 -10.859 1 92.88 208 THR B N 1
ATOM 4711 C CA . THR B 1 208 ? 2.215 -2.898 -12.297 1 92.88 208 THR B CA 1
ATOM 4712 C C . THR B 1 208 ? 3.025 -1.641 -12.594 1 92.88 208 THR B C 1
ATOM 4714 O O . THR B 1 208 ? 3.938 -1.665 -13.422 1 92.88 208 THR B O 1
ATOM 4717 N N . ILE B 1 209 ? 2.709 -0.606 -11.945 1 93.56 209 ILE B N 1
ATOM 4718 C CA . ILE B 1 209 ? 3.432 0.649 -12.117 1 93.56 209 ILE B CA 1
ATOM 4719 C C . ILE B 1 209 ? 4.906 0.444 -11.773 1 93.56 209 ILE B C 1
ATOM 4721 O O . ILE B 1 209 ? 5.789 0.835 -12.547 1 93.56 209 ILE B O 1
ATOM 4725 N N . ARG B 1 210 ? 5.121 -0.168 -10.703 1 90.25 210 ARG B N 1
ATOM 4726 C CA . ARG B 1 210 ? 6.488 -0.378 -10.242 1 90.25 210 ARG B CA 1
ATOM 4727 C C . ARG B 1 210 ? 7.277 -1.223 -11.234 1 90.25 210 ARG B C 1
ATOM 4729 O O . ARG B 1 210 ? 8.422 -0.894 -11.57 1 90.25 210 ARG B O 1
ATOM 4736 N N . GLU B 1 211 ? 6.668 -2.293 -11.609 1 91.94 211 GLU B N 1
ATOM 4737 C CA . GLU B 1 211 ? 7.371 -3.15 -12.555 1 91.94 211 GLU B CA 1
ATOM 4738 C C . GLU B 1 211 ? 7.664 -2.41 -13.859 1 91.94 211 GLU B C 1
ATOM 4740 O O . GLU B 1 211 ? 8.719 -2.609 -14.469 1 91.94 211 GLU B O 1
ATOM 4745 N N . ALA B 1 212 ? 6.766 -1.646 -14.312 1 94.81 212 ALA B N 1
ATOM 4746 C CA . ALA B 1 212 ? 6.992 -0.869 -15.523 1 94.81 212 ALA B CA 1
ATOM 4747 C C . ALA B 1 212 ? 8.211 0.038 -15.375 1 94.81 212 ALA B C 1
ATOM 4749 O O . ALA B 1 212 ? 9.047 0.115 -16.281 1 94.81 212 ALA B O 1
ATOM 4750 N N . ILE B 1 213 ? 8.297 0.675 -14.273 1 92.69 213 ILE B N 1
ATOM 4751 C CA . ILE B 1 213 ? 9.414 1.579 -14.008 1 92.69 213 ILE B CA 1
ATOM 4752 C C . ILE B 1 213 ? 10.719 0.789 -13.961 1 92.69 213 ILE B C 1
ATOM 4754 O O . ILE B 1 213 ? 11.734 1.231 -14.492 1 92.69 213 ILE B O 1
ATOM 4758 N N . ASP B 1 214 ? 10.656 -0.335 -13.32 1 90.12 214 ASP B N 1
ATOM 4759 C CA . ASP B 1 214 ? 11.844 -1.184 -13.219 1 90.12 214 ASP B CA 1
ATOM 4760 C C . ASP B 1 214 ? 12.344 -1.595 -14.602 1 90.12 214 ASP B C 1
ATOM 4762 O O . ASP B 1 214 ? 13.547 -1.762 -14.812 1 90.12 214 ASP B O 1
ATOM 4766 N N . ARG B 1 215 ? 11.453 -1.71 -15.492 1 93.06 215 ARG B N 1
ATOM 4767 C CA . ARG B 1 215 ? 11.805 -2.064 -16.859 1 93.06 215 ARG B CA 1
ATOM 4768 C C . ARG B 1 215 ? 12.141 -0.821 -17.672 1 93.06 215 ARG B C 1
ATOM 4770 O O . ARG B 1 215 ? 12.328 -0.902 -18.891 1 93.06 215 ARG B O 1
ATOM 4777 N N . LYS B 1 216 ? 12.102 0.295 -17.047 1 94.31 216 LYS B N 1
ATOM 4778 C CA . LYS B 1 216 ? 12.375 1.584 -17.672 1 94.31 216 LYS B CA 1
ATOM 4779 C C . LYS B 1 216 ? 11.305 1.941 -18.703 1 94.31 216 LYS B C 1
ATOM 4781 O O . LYS B 1 216 ? 11.594 2.572 -19.719 1 94.31 216 LYS B O 1
ATOM 4786 N N . ALA B 1 217 ? 10.133 1.397 -18.516 1 96.81 217 ALA B N 1
ATOM 4787 C CA . ALA B 1 217 ? 8.961 1.8 -19.281 1 96.81 217 ALA B CA 1
ATOM 4788 C C . ALA B 1 217 ? 8.25 2.979 -18.625 1 96.81 217 ALA B C 1
ATOM 4790 O O . ALA B 1 217 ? 8.664 3.447 -17.562 1 96.81 217 ALA B O 1
ATOM 4791 N N . PHE B 1 218 ? 7.176 3.467 -19.344 1 97.81 218 PHE B N 1
ATOM 4792 C CA . PHE B 1 218 ? 6.477 4.648 -18.859 1 97.81 218 PHE B CA 1
ATOM 4793 C C . PHE B 1 218 ? 5.012 4.332 -18.578 1 97.81 218 PHE B C 1
ATOM 4795 O O . PHE B 1 218 ? 4.164 4.434 -19.469 1 97.81 218 PHE B O 1
ATOM 4802 N N . PRO B 1 219 ? 4.727 4.047 -17.359 1 98 219 PRO B N 1
ATOM 4803 C CA . PRO B 1 219 ? 3.311 3.887 -17.016 1 98 219 PRO B CA 1
ATOM 4804 C C . PRO B 1 219 ? 2.568 5.219 -16.938 1 98 219 PRO B C 1
ATOM 4806 O O . PRO B 1 219 ? 3.068 6.176 -16.344 1 98 219 PRO B O 1
ATOM 4809 N N . ILE B 1 220 ? 1.456 5.27 -17.562 1 98.31 220 ILE B N 1
ATOM 4810 C CA . ILE B 1 220 ? 0.526 6.395 -17.5 1 98.31 220 ILE B CA 1
ATOM 4811 C C . ILE B 1 220 ? -0.809 5.93 -16.922 1 98.31 220 ILE B C 1
ATOM 4813 O O . ILE B 1 220 ? -1.354 4.906 -17.344 1 98.31 220 ILE B O 1
ATOM 4817 N N . VAL B 1 221 ? -1.298 6.641 -15.984 1 96.5 221 VAL B N 1
ATOM 4818 C CA . VAL B 1 221 ? -2.545 6.23 -15.344 1 96.5 221 VAL B CA 1
ATOM 4819 C C . VAL B 1 221 ? -3.662 7.203 -15.719 1 96.5 221 VAL B C 1
ATOM 4821 O O . VAL B 1 221 ? -3.455 8.414 -15.742 1 96.5 221 VAL B O 1
ATOM 4824 N N . THR B 1 222 ? -4.848 6.664 -16.016 1 96 222 THR B N 1
ATOM 4825 C CA . THR B 1 222 ? -5.992 7.488 -16.391 1 96 222 THR B CA 1
ATOM 4826 C C . THR B 1 222 ? -7.301 6.797 -16.031 1 96 222 THR B C 1
ATOM 4828 O O . THR B 1 222 ? -7.305 5.621 -15.656 1 96 222 THR B O 1
ATOM 4831 N N . SER B 1 223 ? -8.359 7.582 -16.047 1 93.31 223 SER B N 1
ATOM 4832 C CA . SER B 1 223 ? -9.703 7.016 -15.961 1 93.31 223 SER B CA 1
ATOM 4833 C C . SER B 1 223 ? -10.211 6.578 -17.328 1 93.31 223 SER B C 1
ATOM 4835 O O . SER B 1 223 ? -9.555 6.809 -18.344 1 93.31 223 SER B O 1
ATOM 4837 N N . VAL B 1 224 ? -11.367 5.891 -17.344 1 94.06 224 VAL B N 1
ATOM 4838 C CA . VAL B 1 224 ? -11.953 5.426 -18.594 1 94.06 224 VAL B CA 1
ATOM 4839 C C . VAL B 1 224 ? -12.25 6.613 -19.5 1 94.06 224 VAL B C 1
ATOM 4841 O O . VAL B 1 224 ? -11.953 6.578 -20.688 1 94.06 224 VAL B O 1
ATOM 4844 N N . GLU B 1 225 ? -12.695 7.641 -18.938 1 93 225 GLU B N 1
ATOM 4845 C CA . GLU B 1 225 ? -13.094 8.828 -19.688 1 93 225 GLU B CA 1
ATOM 4846 C C . GLU B 1 225 ? -11.875 9.547 -20.266 1 93 225 GLU B C 1
ATOM 4848 O O . GLU B 1 225 ? -11.992 10.297 -21.234 1 93 225 GLU B O 1
ATOM 4853 N N . GLY B 1 226 ? -10.734 9.32 -19.688 1 95.69 226 GLY B N 1
ATOM 4854 C CA . GLY B 1 226 ? -9.531 10.047 -20.078 1 95.69 226 GLY B CA 1
ATOM 4855 C C . GLY B 1 226 ? -8.742 9.336 -21.156 1 95.69 226 GLY B C 1
ATOM 4856 O O . GLY B 1 226 ? -7.75 9.875 -21.656 1 95.69 226 GLY B O 1
ATOM 4857 N N . ILE B 1 227 ? -9.172 8.172 -21.641 1 96.88 227 ILE B N 1
ATOM 4858 C CA . ILE B 1 227 ? -8.406 7.328 -22.547 1 96.88 227 ILE B CA 1
ATOM 4859 C C . ILE B 1 227 ? -8.141 8.078 -23.844 1 96.88 227 ILE B C 1
ATOM 4861 O O . ILE B 1 227 ? -6.988 8.234 -24.25 1 96.88 227 ILE B O 1
ATOM 4865 N N . SER B 1 228 ? -9.188 8.57 -24.438 1 96.19 228 SER B N 1
ATOM 4866 C CA . SER B 1 228 ? -9.055 9.234 -25.719 1 96.19 228 SER B CA 1
ATOM 4867 C C . SER B 1 228 ? -8.188 10.484 -25.609 1 96.19 228 SER B C 1
ATOM 4869 O O . SER B 1 228 ? -7.344 10.742 -26.469 1 96.19 228 SER B O 1
ATOM 4871 N N . GLU B 1 229 ? -8.383 11.195 -24.578 1 96.88 229 GLU B N 1
ATOM 4872 C CA . GLU B 1 229 ? -7.652 12.445 -24.359 1 96.88 229 GLU B CA 1
ATOM 4873 C C . GLU B 1 229 ? -6.156 12.18 -24.203 1 96.88 229 GLU B C 1
ATOM 4875 O O . GLU B 1 229 ? -5.336 12.82 -24.875 1 96.88 229 GLU B O 1
ATOM 4880 N N . ILE B 1 230 ? -5.777 11.234 -23.375 1 97 230 ILE B N 1
ATOM 4881 C CA . ILE B 1 230 ? -4.363 11.008 -23.109 1 97 230 ILE B CA 1
ATOM 4882 C C . ILE B 1 230 ? -3.686 10.422 -24.344 1 97 230 ILE B C 1
ATOM 4884 O O . ILE B 1 230 ? -2.543 10.766 -24.656 1 97 230 ILE B O 1
ATOM 4888 N N . ILE B 1 231 ? -4.348 9.555 -25.031 1 96.56 231 ILE B N 1
ATOM 4889 C CA . ILE B 1 231 ? -3.773 8.977 -26.234 1 96.56 231 ILE B CA 1
ATOM 4890 C C . ILE B 1 231 ? -3.516 10.086 -27.266 1 96.56 231 ILE B C 1
ATOM 4892 O O . ILE B 1 231 ? -2.508 10.055 -27.969 1 96.56 231 ILE B O 1
ATOM 4896 N N . SER B 1 232 ? -4.375 11.047 -27.328 1 96.38 232 SER B N 1
ATOM 4897 C CA . SER B 1 232 ? -4.223 12.156 -28.266 1 96.38 232 SER B CA 1
ATOM 4898 C C . SER B 1 232 ? -3.029 13.031 -27.891 1 96.38 232 SER B C 1
ATOM 4900 O O . SER B 1 232 ? -2.51 13.773 -28.719 1 96.38 232 SER B O 1
ATOM 4902 N N . LYS B 1 233 ? -2.598 12.945 -26.703 1 96.94 233 LYS B N 1
ATOM 4903 C CA . LYS B 1 233 ? -1.49 13.766 -26.219 1 96.94 233 LYS B CA 1
ATOM 4904 C C . LYS B 1 233 ? -0.153 13.062 -26.422 1 96.94 233 LYS B C 1
ATOM 4906 O O . LYS B 1 233 ? 0.906 13.633 -26.156 1 96.94 233 LYS B O 1
ATOM 4911 N N . LEU B 1 234 ? -0.187 11.836 -26.859 1 97.06 234 LEU B N 1
ATOM 4912 C CA . LEU B 1 234 ? 1.02 11.039 -27.047 1 97.06 234 LEU B CA 1
ATOM 4913 C C . LEU B 1 234 ? 1.45 11.062 -28.516 1 97.06 234 LEU B C 1
ATOM 4915 O O . LEU B 1 234 ? 0.609 11.023 -29.422 1 97.06 234 LEU B O 1
ATOM 4919 N N . LYS B 1 235 ? 2.715 11.109 -28.766 1 96.81 235 LYS B N 1
ATOM 4920 C CA . LYS B 1 235 ? 3.254 11.07 -30.125 1 96.81 235 LYS B CA 1
ATOM 4921 C C . LYS B 1 235 ? 3.299 9.641 -30.656 1 96.81 235 LYS B C 1
ATOM 4923 O O . LYS B 1 235 ? 3.438 9.43 -31.859 1 96.81 235 LYS B O 1
ATOM 4928 N N . GLU B 1 236 ? 3.238 8.688 -29.781 1 96 236 GLU B N 1
ATOM 4929 C CA . GLU B 1 236 ? 3.199 7.273 -30.125 1 96 236 GLU B CA 1
ATOM 4930 C C . GLU B 1 236 ? 2.129 6.539 -29.328 1 96 236 GLU B C 1
ATOM 4932 O O . GLU B 1 236 ? 1.773 6.961 -28.219 1 96 236 GLU B O 1
ATOM 4937 N N . LYS B 1 237 ? 1.699 5.484 -29.891 1 96.25 237 LYS B N 1
ATOM 4938 C CA . LYS B 1 237 ? 0.663 4.699 -29.219 1 96.25 237 LYS B CA 1
ATOM 4939 C C . LYS B 1 237 ? 1.237 3.91 -28.047 1 96.25 237 LYS B C 1
ATOM 4941 O O . LYS B 1 237 ? 2.395 3.486 -28.078 1 96.25 237 LYS B O 1
ATOM 4946 N N . PRO B 1 238 ? 0.373 3.742 -27.016 1 97.88 238 PRO B N 1
ATOM 4947 C CA . PRO B 1 238 ? 0.828 2.834 -25.953 1 97.88 238 PRO B CA 1
ATOM 4948 C C . PRO B 1 238 ? 1.053 1.409 -26.469 1 97.88 238 PRO B C 1
ATOM 4950 O O . PRO B 1 238 ? 0.331 0.943 -27.344 1 97.88 238 PRO B O 1
ATOM 4953 N N . LYS B 1 239 ? 2.039 0.8 -25.938 1 97.88 239 LYS B N 1
ATOM 4954 C CA . LYS B 1 239 ? 2.34 -0.578 -26.312 1 97.88 239 LYS B CA 1
ATOM 4955 C C . LYS B 1 239 ? 1.329 -1.547 -25.703 1 97.88 239 LYS B C 1
ATOM 4957 O O . LYS B 1 239 ? 1.064 -2.609 -26.266 1 97.88 239 LYS B O 1
ATOM 4962 N N . LEU B 1 240 ? 0.783 -1.182 -24.594 1 98.19 240 LEU B N 1
ATOM 4963 C CA . LEU B 1 240 ? -0.148 -2.016 -23.844 1 98.19 240 LEU B CA 1
ATOM 4964 C C . LEU B 1 240 ? -1.103 -1.16 -23.016 1 98.19 240 LEU B C 1
ATOM 4966 O O . LEU B 1 240 ? -0.684 -0.181 -22.391 1 98.19 240 LEU B O 1
ATOM 4970 N N . VAL B 1 241 ? -2.338 -1.474 -23.078 1 98.38 241 VAL B N 1
ATOM 4971 C CA . VAL B 1 241 ? -3.352 -0.888 -22.203 1 98.38 241 VAL B CA 1
ATOM 4972 C C . VAL B 1 241 ? -3.836 -1.931 -21.203 1 98.38 241 VAL B C 1
ATOM 4974 O O . VAL B 1 241 ? -4.148 -3.062 -21.578 1 98.38 241 VAL B O 1
ATOM 4977 N N . ILE B 1 242 ? -3.805 -1.602 -19.953 1 97.56 242 ILE B N 1
ATOM 4978 C CA . ILE B 1 242 ? -4.262 -2.479 -18.875 1 97.56 242 ILE B CA 1
ATOM 4979 C C . ILE B 1 242 ? -5.43 -1.823 -18.141 1 97.56 242 ILE B C 1
ATOM 4981 O O . ILE B 1 242 ? -5.328 -0.675 -17.703 1 97.56 242 ILE B O 1
ATOM 4985 N N . THR B 1 243 ? -6.516 -2.469 -17.969 1 95.06 243 THR B N 1
ATOM 4986 C CA . THR B 1 243 ? -7.676 -1.874 -17.312 1 95.06 243 THR B CA 1
ATOM 4987 C C . THR B 1 243 ? -8.242 -2.811 -16.25 1 95.06 243 THR B C 1
ATOM 4989 O O . THR B 1 243 ? -7.777 -3.945 -16.109 1 95.06 243 THR B O 1
ATOM 4992 N N . ASP B 1 244 ? -9.07 -2.221 -15.477 1 88.31 244 ASP B N 1
ATOM 4993 C CA . ASP B 1 244 ? -9.828 -3.033 -14.531 1 88.31 244 ASP B CA 1
ATOM 4994 C C . ASP B 1 244 ? -10.82 -3.941 -15.266 1 88.31 244 ASP B C 1
ATOM 4996 O O . ASP B 1 244 ? -11.406 -3.541 -16.266 1 88.31 244 ASP B O 1
ATOM 5000 N N . SER B 1 245 ? -11.102 -5.082 -14.695 1 85.25 245 SER B N 1
ATOM 5001 C CA . SER B 1 245 ? -11.961 -6.074 -15.328 1 85.25 245 SER B CA 1
ATOM 5002 C C . SER B 1 245 ? -13.375 -5.535 -15.516 1 85.25 245 SER B C 1
ATOM 5004 O O . SER B 1 245 ? -14.031 -5.836 -16.516 1 85.25 245 SER B O 1
ATOM 5006 N N . GLN B 1 246 ? -13.781 -4.805 -14.641 1 78.81 246 GLN B N 1
ATOM 5007 C CA . GLN B 1 246 ? -15.156 -4.309 -14.695 1 78.81 246 GLN B CA 1
ATOM 5008 C C . GLN B 1 246 ? -15.32 -3.273 -15.805 1 78.81 246 GLN B C 1
ATOM 5010 O O . GLN B 1 246 ? -16.438 -3.029 -16.266 1 78.81 246 GLN B O 1
ATOM 5015 N N . ALA B 1 247 ? -14.234 -2.715 -16.266 1 88.94 247 ALA B N 1
ATOM 5016 C CA . ALA B 1 247 ? -14.297 -1.652 -17.266 1 88.94 247 ALA B CA 1
ATOM 5017 C C . ALA B 1 247 ? -13.914 -2.172 -18.656 1 88.94 247 ALA B C 1
ATOM 5019 O O . ALA B 1 247 ? -13.867 -1.407 -19.609 1 88.94 247 ALA B O 1
ATOM 5020 N N . ILE B 1 248 ? -13.695 -3.414 -18.766 1 90.62 248 ILE B N 1
ATOM 5021 C CA . ILE B 1 248 ? -13.102 -3.977 -19.984 1 90.62 248 ILE B CA 1
ATOM 5022 C C . ILE B 1 248 ? -14.039 -3.754 -21.172 1 90.62 248 ILE B C 1
ATOM 5024 O O . ILE B 1 248 ? -13.586 -3.51 -22.281 1 90.62 248 ILE B O 1
ATOM 5028 N N . GLY B 1 249 ? -15.32 -3.875 -20.969 1 88 249 GLY B N 1
ATOM 5029 C CA . GLY B 1 249 ? -16.266 -3.641 -22.047 1 88 249 GLY B CA 1
ATOM 5030 C C . GLY B 1 249 ? -16.125 -2.258 -22.656 1 88 249 GLY B C 1
ATOM 5031 O O . GLY B 1 249 ? -15.953 -2.121 -23.875 1 88 249 GLY B O 1
ATOM 5032 N N . ARG B 1 250 ? -16.141 -1.26 -21.859 1 91.38 250 ARG B N 1
ATOM 5033 C CA . ARG B 1 250 ? -16.047 0.13 -22.297 1 91.38 250 ARG B CA 1
ATOM 5034 C C . ARG B 1 250 ? -14.672 0.438 -22.859 1 91.38 250 ARG B C 1
ATOM 5036 O O . ARG B 1 250 ? -14.555 1.096 -23.906 1 91.38 250 ARG B O 1
ATOM 5043 N N . VAL B 1 251 ? -13.664 -0.09 -22.25 1 94.94 251 VAL B N 1
ATOM 5044 C CA . VAL B 1 251 ? -12.289 0.196 -22.641 1 94.94 251 VAL B CA 1
ATOM 5045 C C . VAL B 1 251 ? -11.992 -0.442 -24 1 94.94 251 VAL B C 1
ATOM 5047 O O . VAL B 1 251 ? -11.305 0.148 -24.844 1 94.94 251 VAL B O 1
ATOM 5050 N N . SER B 1 252 ? -12.539 -1.595 -24.203 1 92.69 252 SER B N 1
ATOM 5051 C CA . SER B 1 252 ? -12.32 -2.297 -25.469 1 92.69 252 SER B CA 1
ATOM 5052 C C . SER B 1 252 ? -12.891 -1.516 -26.641 1 92.69 252 SER B C 1
ATOM 5054 O O . SER B 1 252 ? -12.398 -1.619 -27.766 1 92.69 252 SER B O 1
ATOM 5056 N N . GLU B 1 253 ? -13.883 -0.734 -26.359 1 91.94 253 GLU B N 1
ATOM 5057 C CA . GLU B 1 253 ? -14.5 0.089 -27.406 1 91.94 253 GLU B CA 1
ATOM 5058 C C . GLU B 1 253 ? -13.656 1.326 -27.703 1 91.94 253 GLU B C 1
ATOM 5060 O O . GLU B 1 253 ? -13.648 1.82 -28.828 1 91.94 253 GLU B O 1
ATOM 5065 N N . LEU B 1 254 ? -12.992 1.808 -26.75 1 94.81 254 LEU B N 1
ATOM 5066 C CA . LEU B 1 254 ? -12.258 3.066 -26.859 1 94.81 254 LEU B CA 1
ATOM 5067 C C . LEU B 1 254 ? -10.844 2.834 -27.375 1 94.81 254 LEU B C 1
ATOM 5069 O O . LEU B 1 254 ? -10.211 3.748 -27.906 1 94.81 254 LEU B O 1
ATOM 5073 N N . VAL B 1 255 ? -10.328 1.648 -27.172 1 95.69 255 VAL B N 1
ATOM 5074 C CA . VAL B 1 255 ? -8.953 1.331 -27.531 1 95.69 255 VAL B CA 1
ATOM 5075 C C . VAL B 1 255 ? -8.938 0.564 -28.859 1 95.69 255 VAL B C 1
ATOM 5077 O O . VAL B 1 255 ? -9.578 -0.481 -28.984 1 95.69 255 VAL B O 1
ATOM 5080 N N . SER B 1 256 ? -8.195 1.07 -29.766 1 94.88 256 SER B N 1
ATOM 5081 C CA . SER B 1 256 ? -8.109 0.456 -31.078 1 94.88 256 SER B CA 1
ATOM 5082 C C . SER B 1 256 ? -7.57 -0.969 -31 1 94.88 256 SER B C 1
ATOM 5084 O O . SER B 1 256 ? -6.816 -1.298 -30.078 1 94.88 256 SER B O 1
ATOM 5086 N N . GLU B 1 257 ? -7.855 -1.822 -31.984 1 92.75 257 GLU B N 1
ATOM 5087 C CA . GLU B 1 257 ? -7.508 -3.24 -31.984 1 92.75 257 GLU B CA 1
ATOM 5088 C C . GLU B 1 257 ? -6.012 -3.441 -32.188 1 92.75 257 GLU B C 1
ATOM 5090 O O . GLU B 1 257 ? -5.469 -4.504 -31.875 1 92.75 257 GLU B O 1
ATOM 5095 N N . ASP B 1 258 ? -5.367 -2.449 -32.688 1 94.56 258 ASP B N 1
ATOM 5096 C CA . ASP B 1 258 ? -3.936 -2.578 -32.969 1 94.56 258 ASP B CA 1
ATOM 5097 C C . ASP B 1 258 ? -3.117 -2.336 -31.703 1 94.56 258 ASP B C 1
ATOM 5099 O O . ASP B 1 258 ? -1.896 -2.506 -31.703 1 94.56 258 ASP B O 1
ATOM 5103 N N . ILE B 1 259 ? -3.764 -1.931 -30.641 1 96.62 259 ILE B N 1
ATOM 5104 C CA . ILE B 1 259 ? -3.115 -1.757 -29.344 1 96.62 259 ILE B CA 1
ATOM 5105 C C . ILE B 1 259 ? -3.416 -2.957 -28.453 1 96.62 259 ILE B C 1
ATOM 5107 O O . ILE B 1 259 ? -4.57 -3.367 -28.312 1 96.62 259 ILE B O 1
ATOM 5111 N N . ASN B 1 260 ? -2.35 -3.533 -27.891 1 96.81 260 ASN B N 1
ATOM 5112 C CA . ASN B 1 260 ? -2.555 -4.633 -26.953 1 96.81 260 ASN B CA 1
ATOM 5113 C C . ASN B 1 260 ? -3.389 -4.199 -25.75 1 96.81 260 ASN B C 1
ATOM 5115 O O . ASN B 1 260 ? -3.205 -3.098 -25.234 1 96.81 260 ASN B O 1
ATOM 5119 N N . LEU B 1 261 ? -4.32 -5.035 -25.422 1 96.88 261 LEU B N 1
ATOM 5120 C CA . LEU B 1 261 ? -5.234 -4.73 -24.328 1 96.88 261 LEU B CA 1
ATOM 5121 C C . LEU B 1 261 ? -5.363 -5.922 -23.375 1 96.88 261 LEU B C 1
ATOM 5123 O O . LEU B 1 261 ? -5.465 -7.066 -23.828 1 96.88 261 LEU B O 1
ATOM 5127 N N . THR B 1 262 ? -5.301 -5.688 -22.062 1 96.56 262 THR B N 1
ATOM 5128 C CA . THR B 1 262 ? -5.523 -6.73 -21.078 1 96.56 262 THR B CA 1
ATOM 5129 C C . THR B 1 262 ? -6.066 -6.133 -19.781 1 96.56 262 THR B C 1
ATOM 5131 O O . THR B 1 262 ? -6.469 -4.969 -19.75 1 96.56 262 THR B O 1
ATOM 5134 N N . THR B 1 263 ? -6.258 -6.949 -18.766 1 93.94 263 THR B N 1
ATOM 5135 C CA . THR B 1 263 ? -6.754 -6.488 -17.484 1 93.94 263 THR B CA 1
ATOM 5136 C C . THR B 1 263 ? -5.758 -6.809 -16.375 1 93.94 263 THR B C 1
ATOM 5138 O O . THR B 1 263 ? -4.93 -7.711 -16.516 1 93.94 263 THR B O 1
ATOM 5141 N N . PHE B 1 264 ? -5.828 -5.992 -15.344 1 92.62 264 PHE B N 1
ATOM 5142 C CA . PHE B 1 264 ? -4.996 -6.266 -14.172 1 92.62 264 PHE B CA 1
ATOM 5143 C C . PHE B 1 264 ? -5.219 -7.688 -13.672 1 92.62 264 PHE B C 1
ATOM 5145 O O . PHE B 1 264 ? -4.266 -8.375 -13.297 1 92.62 264 PHE B O 1
ATOM 5152 N N . SER B 1 265 ? -6.453 -8.117 -13.719 1 89.25 265 SER B N 1
ATOM 5153 C CA . SER B 1 265 ? -6.809 -9.43 -13.188 1 89.25 265 SER B CA 1
ATOM 5154 C C . SER B 1 265 ? -6.195 -10.547 -14.023 1 89.25 265 SER B C 1
ATOM 5156 O O . SER B 1 265 ? -5.777 -11.578 -13.484 1 89.25 265 SER B O 1
ATOM 5158 N N . ILE B 1 266 ? -6.219 -10.375 -15.289 1 91.88 266 ILE B N 1
ATOM 5159 C CA . ILE B 1 266 ? -5.625 -11.375 -16.172 1 91.88 266 ILE B CA 1
ATOM 5160 C C . ILE B 1 266 ? -4.117 -11.438 -15.93 1 91.88 266 ILE B C 1
ATOM 5162 O O . ILE B 1 266 ? -3.541 -12.531 -15.867 1 91.88 266 ILE B O 1
ATOM 5166 N N . LEU B 1 267 ? -3.496 -10.32 -15.82 1 93.06 267 LEU B N 1
ATOM 5167 C CA . LEU B 1 267 ? -2.068 -10.273 -15.523 1 93.06 267 LEU B CA 1
ATOM 5168 C C . LEU B 1 267 ? -1.77 -10.945 -14.188 1 93.06 267 LEU B C 1
ATOM 5170 O O . LEU B 1 267 ? -0.796 -11.695 -14.062 1 93.06 267 LEU B O 1
ATOM 5174 N N . GLU B 1 268 ? -2.605 -10.68 -13.25 1 89.31 268 GLU B N 1
ATOM 5175 C CA . GLU B 1 268 ? -2.43 -11.289 -11.938 1 89.31 268 GLU B CA 1
ATOM 5176 C C . GLU B 1 268 ? -2.627 -12.805 -11.992 1 89.31 268 GLU B C 1
ATOM 5178 O O . GLU B 1 268 ? -1.912 -13.555 -11.328 1 89.31 268 GLU B O 1
ATOM 5183 N N . ALA B 1 269 ? -3.635 -13.188 -12.727 1 89.25 269 ALA B N 1
ATOM 5184 C CA . ALA B 1 269 ? -3.9 -14.609 -12.898 1 89.25 269 ALA B CA 1
ATOM 5185 C C . ALA B 1 269 ? -2.693 -15.32 -13.5 1 89.25 269 ALA B C 1
ATOM 5187 O O . ALA B 1 269 ? -2.391 -16.453 -13.133 1 89.25 269 ALA B O 1
ATOM 5188 N N . HIS B 1 270 ? -2.09 -14.664 -14.375 1 90.5 270 HIS B N 1
ATOM 5189 C CA . HIS B 1 270 ? -0.885 -15.211 -14.992 1 90.5 270 HIS B CA 1
ATOM 5190 C C . HIS B 1 270 ? 0.29 -15.188 -14.023 1 90.5 270 HIS B C 1
ATOM 5192 O O . HIS B 1 270 ? 1.039 -16.156 -13.922 1 90.5 270 HIS B O 1
ATOM 5198 N N . HIS B 1 271 ? 0.431 -14.102 -13.328 1 90.5 271 HIS B N 1
ATOM 5199 C CA . HIS B 1 271 ? 1.545 -13.859 -12.422 1 90.5 271 HIS B CA 1
ATOM 5200 C C . HIS B 1 271 ? 1.491 -14.805 -11.227 1 90.5 271 HIS B C 1
ATOM 5202 O O . HIS B 1 271 ? 2.518 -15.352 -10.812 1 90.5 271 HIS B O 1
ATOM 5208 N N . LYS B 1 272 ? 0.328 -14.961 -10.688 1 87.12 272 LYS B N 1
ATOM 5209 C CA . LYS B 1 272 ? 0.172 -15.727 -9.445 1 87.12 272 LYS B CA 1
ATOM 5210 C C . LYS B 1 272 ? -0.26 -17.156 -9.742 1 87.12 272 LYS B C 1
ATOM 5212 O O . LYS B 1 272 ? -0.118 -18.047 -8.891 1 87.12 272 LYS B O 1
ATOM 5217 N N . GLY B 1 273 ? -0.766 -17.359 -10.875 1 88.44 273 GLY B N 1
ATOM 5218 C CA . GLY B 1 273 ? -1.325 -18.672 -11.203 1 88.44 273 GLY B CA 1
ATOM 5219 C C . GLY B 1 273 ? -0.848 -19.203 -12.531 1 88.44 273 GLY B C 1
ATOM 5220 O O . GLY B 1 273 ? 0.306 -19 -12.914 1 88.44 273 GLY B O 1
ATOM 5221 N N . ASP B 1 274 ? -1.722 -20.078 -13.078 1 89.56 274 ASP B N 1
ATOM 5222 C CA . ASP B 1 274 ? -1.515 -20.656 -14.398 1 89.56 274 ASP B CA 1
ATOM 5223 C C . ASP B 1 274 ? -2.686 -20.344 -15.328 1 89.56 274 ASP B C 1
ATOM 5225 O O . ASP B 1 274 ? -3.74 -20.984 -15.242 1 89.56 274 ASP B O 1
ATOM 5229 N N . ILE B 1 275 ? -2.387 -19.422 -16.219 1 91.31 275 ILE B N 1
ATOM 5230 C CA . ILE B 1 275 ? -3.439 -18.906 -17.078 1 91.31 275 ILE B CA 1
ATOM 5231 C C . ILE B 1 275 ? -3.943 -20.016 -18 1 91.31 275 ILE B C 1
ATOM 5233 O O . ILE B 1 275 ? -5.121 -20.047 -18.359 1 91.31 275 ILE B O 1
ATOM 5237 N N . SER B 1 276 ? -3.127 -20.938 -18.375 1 91 276 SER B N 1
ATOM 5238 C CA . SER B 1 276 ? -3.539 -22.047 -19.234 1 91 276 SER B CA 1
ATOM 5239 C C . SER B 1 276 ? -4.578 -22.922 -18.547 1 91 276 SER B C 1
ATOM 5241 O O . SER B 1 276 ? -5.562 -23.328 -19.172 1 91 276 SER B O 1
ATOM 5243 N N . ILE B 1 277 ? -4.406 -23.141 -17.297 1 92.31 277 ILE B N 1
ATOM 5244 C CA . ILE B 1 277 ? -5.359 -23.938 -16.531 1 92.31 277 ILE B CA 1
ATOM 5245 C C . ILE B 1 277 ? -6.641 -23.141 -16.312 1 92.31 277 ILE B C 1
ATOM 5247 O O . ILE B 1 277 ? -7.746 -23.672 -16.453 1 92.31 277 ILE B O 1
ATOM 5251 N N . LEU B 1 278 ? -6.523 -21.906 -16.078 1 94.56 278 LEU B N 1
ATOM 5252 C CA . LEU B 1 278 ? -7.645 -21.047 -15.703 1 94.56 278 LEU B CA 1
ATOM 5253 C C . LEU B 1 278 ? -8.531 -20.75 -16.906 1 94.56 278 LEU B C 1
ATOM 5255 O O . LEU B 1 278 ? -9.664 -20.297 -16.75 1 94.56 278 LEU B O 1
ATOM 5259 N N . THR B 1 279 ? -8.008 -21.016 -18.109 1 94.12 279 THR B N 1
ATOM 5260 C CA . THR B 1 279 ? -8.797 -20.688 -19.297 1 94.12 279 THR B CA 1
ATOM 5261 C C . THR B 1 279 ? -9.219 -21.953 -20.016 1 94.12 279 THR B C 1
ATOM 5263 O O . THR B 1 279 ? -10.094 -21.922 -20.891 1 94.12 279 THR B O 1
ATOM 5266 N N . LYS B 1 280 ? -8.641 -23.062 -19.688 1 92.31 280 LYS B N 1
ATOM 5267 C CA . LYS B 1 280 ? -8.805 -24.328 -20.406 1 92.31 280 LYS B CA 1
ATOM 5268 C C . LYS B 1 280 ? -10.266 -24.734 -20.453 1 92.31 280 LYS B C 1
ATOM 5270 O O . LYS B 1 280 ? -10.773 -25.125 -21.516 1 92.31 280 LYS B O 1
ATOM 5275 N N . ASP B 1 281 ? -10.977 -24.641 -19.344 1 92.88 281 ASP B N 1
ATOM 5276 C CA . ASP B 1 281 ? -12.328 -25.172 -19.25 1 92.88 281 ASP B CA 1
ATOM 5277 C C . ASP B 1 281 ? -13.352 -24.047 -19.109 1 92.88 281 ASP B C 1
ATOM 5279 O O . ASP B 1 281 ? -14.406 -24.234 -18.5 1 92.88 281 ASP B O 1
ATOM 5283 N N . ILE B 1 282 ? -13.031 -22.938 -19.672 1 93.69 282 ILE B N 1
ATOM 5284 C CA . ILE B 1 282 ? -13.891 -21.766 -19.5 1 93.69 282 ILE B CA 1
ATOM 5285 C C . ILE B 1 282 ? -15.227 -22.016 -20.203 1 93.69 282 ILE B C 1
ATOM 5287 O O . ILE B 1 282 ? -16.25 -21.469 -19.797 1 93.69 282 ILE B O 1
ATOM 5291 N N . ASP B 1 283 ? -15.297 -22.844 -21.188 1 94.12 283 ASP B N 1
ATOM 5292 C CA . ASP B 1 283 ? -16.5 -23.094 -21.984 1 94.12 283 ASP B CA 1
ATOM 5293 C C . ASP B 1 283 ? -17.562 -23.797 -21.156 1 94.12 283 ASP B C 1
ATOM 5295 O O . ASP B 1 283 ? -18.734 -23.859 -21.562 1 94.12 283 ASP B O 1
ATOM 5299 N N . VAL B 1 284 ? -17.219 -24.297 -20.031 1 95.75 284 VAL B N 1
ATOM 5300 C CA . VAL B 1 284 ? -18.172 -24.953 -19.141 1 95.75 284 VAL B CA 1
ATOM 5301 C C . VAL B 1 284 ? -19.297 -23.984 -18.781 1 95.75 284 VAL B C 1
ATOM 5303 O O . VAL B 1 284 ? -20.438 -24.391 -18.562 1 95.75 284 VAL B O 1
ATOM 5306 N N . ILE B 1 285 ? -18.984 -22.766 -18.812 1 95.69 285 ILE B N 1
ATOM 5307 C CA . ILE B 1 285 ? -19.938 -21.719 -18.438 1 95.69 285 ILE B CA 1
ATOM 5308 C C . ILE B 1 285 ? -21.094 -21.703 -19.422 1 95.69 285 ILE B C 1
ATOM 5310 O O . ILE B 1 285 ? -22.234 -21.453 -19.047 1 95.69 285 ILE B O 1
ATOM 5314 N N . ASN B 1 286 ? -20.844 -22.031 -20.656 1 95.19 286 ASN B N 1
ATOM 5315 C CA . ASN B 1 286 ? -21.859 -22.062 -21.688 1 95.19 286 ASN B CA 1
ATOM 5316 C C . ASN B 1 286 ? -22.797 -23.266 -21.516 1 95.19 286 ASN B C 1
ATOM 5318 O O . ASN B 1 286 ? -23.875 -23.297 -22.109 1 95.19 286 ASN B O 1
ATOM 5322 N N . ASN B 1 287 ? -22.453 -24.234 -20.688 1 95.69 287 ASN B N 1
ATOM 5323 C CA . ASN B 1 287 ? -23.219 -25.469 -20.578 1 95.69 287 ASN B CA 1
ATOM 5324 C C . ASN B 1 287 ? -23.781 -25.641 -19.172 1 95.69 287 ASN B C 1
ATOM 5326 O O . ASN B 1 287 ? -24.094 -26.75 -18.75 1 95.69 287 ASN B O 1
ATOM 5330 N N . LEU B 1 288 ? -23.844 -24.578 -18.484 1 96.12 288 LEU B N 1
ATOM 5331 C CA . LEU B 1 288 ? -24.422 -24.641 -17.141 1 96.12 288 LEU B CA 1
ATOM 5332 C C . LEU B 1 288 ? -25.922 -24.938 -17.203 1 96.12 288 LEU B C 1
ATOM 5334 O O . LEU B 1 288 ? -26.594 -24.5 -18.125 1 96.12 288 LEU B O 1
ATOM 5338 N N . GLU B 1 289 ? -26.391 -25.688 -16.234 1 96.75 289 GLU B N 1
ATOM 5339 C CA . GLU B 1 289 ? -27.797 -26.062 -16.141 1 96.75 289 GLU B CA 1
ATOM 5340 C C . GLU B 1 289 ? -28.375 -25.656 -14.789 1 96.75 289 GLU B C 1
ATOM 5342 O O . GLU B 1 289 ? -27.641 -25.328 -13.859 1 96.75 289 GLU B O 1
ATOM 5347 N N . ASN B 1 290 ? -29.688 -25.734 -14.75 1 97.19 290 ASN B N 1
ATOM 5348 C CA . ASN B 1 290 ? -30.375 -25.453 -13.484 1 97.19 290 ASN B CA 1
ATOM 5349 C C . ASN B 1 290 ? -29.922 -26.422 -12.391 1 97.19 290 ASN B C 1
ATOM 5351 O O . ASN B 1 290 ? -29.828 -27.625 -12.609 1 97.19 290 ASN B O 1
ATOM 5355 N N . GLY B 1 291 ? -29.562 -25.828 -11.281 1 96.25 291 GLY B N 1
ATOM 5356 C CA . GLY B 1 291 ? -29.188 -26.656 -10.133 1 96.25 291 GLY B CA 1
ATOM 5357 C C . GLY B 1 291 ? -27.703 -26.906 -10.031 1 96.25 291 GLY B C 1
ATOM 5358 O O . GLY B 1 291 ? -27.234 -27.469 -9.039 1 96.25 291 GLY B O 1
ATOM 5359 N N . ASP B 1 292 ? -26.969 -26.562 -11.055 1 96.88 292 ASP B N 1
ATOM 5360 C CA . ASP B 1 292 ? -25.531 -26.719 -10.984 1 96.88 292 ASP B CA 1
ATOM 5361 C C . ASP B 1 292 ? -24.938 -25.922 -9.82 1 96.88 292 ASP B C 1
ATOM 5363 O O . ASP B 1 292 ? -25.422 -24.828 -9.508 1 96.88 292 ASP B O 1
ATOM 5367 N N . THR B 1 293 ? -23.938 -26.484 -9.242 1 97.31 293 THR B N 1
ATOM 5368 C CA . THR B 1 293 ? -23.312 -25.828 -8.102 1 97.31 293 THR B CA 1
ATOM 5369 C C . THR B 1 293 ? -21.984 -25.188 -8.508 1 97.31 293 THR B C 1
ATOM 5371 O O . THR B 1 293 ? -21.141 -25.828 -9.133 1 97.31 293 THR B O 1
ATOM 5374 N N . ILE B 1 294 ? -21.859 -23.906 -8.18 1 97.06 294 ILE B N 1
ATOM 5375 C CA . ILE B 1 294 ? -20.641 -23.156 -8.406 1 97.06 294 ILE B CA 1
ATOM 5376 C C . ILE B 1 294 ? -19.969 -22.844 -7.066 1 97.06 294 ILE B C 1
ATOM 5378 O O . ILE B 1 294 ? -20.641 -22.375 -6.133 1 97.06 294 ILE B O 1
ATOM 5382 N N . LEU B 1 295 ? -18.703 -23.109 -7.016 1 95.38 295 LEU B N 1
ATOM 5383 C CA . LEU B 1 295 ? -17.938 -22.812 -5.801 1 95.38 295 LEU B CA 1
ATOM 5384 C C . LEU B 1 295 ? -17.094 -21.562 -5.98 1 95.38 295 LEU B C 1
ATOM 5386 O O . LEU B 1 295 ? -16.266 -21.484 -6.891 1 95.38 295 LEU B O 1
ATOM 5390 N N . ILE B 1 296 ? -17.344 -20.609 -5.145 1 93.12 296 ILE B N 1
ATOM 5391 C CA . ILE B 1 296 ? -16.531 -19.391 -5.105 1 93.12 296 ILE B CA 1
ATOM 5392 C C . ILE B 1 296 ? -15.508 -19.5 -3.982 1 93.12 296 ILE B C 1
ATOM 5394 O O . ILE B 1 296 ? -15.867 -19.688 -2.816 1 93.12 296 ILE B O 1
ATOM 5398 N N . MET B 1 297 ? -14.219 -19.375 -4.406 1 90.81 297 MET B N 1
ATOM 5399 C CA . MET B 1 297 ? -13.141 -19.5 -3.43 1 90.81 297 MET B CA 1
ATOM 5400 C C . MET B 1 297 ? -12.375 -18.203 -3.275 1 90.81 297 MET B C 1
ATOM 5402 O O . MET B 1 297 ? -12.086 -17.531 -4.266 1 90.81 297 MET B O 1
ATOM 5406 N N . GLU B 1 298 ? -12.086 -17.891 -2.031 1 86.56 298 GLU B N 1
ATOM 5407 C CA . GLU B 1 298 ? -11.32 -16.688 -1.697 1 86.56 298 GLU B CA 1
ATOM 5408 C C . GLU B 1 298 ? -10.125 -17.031 -0.817 1 86.56 298 GLU B C 1
ATOM 5410 O O . GLU B 1 298 ? -10.219 -17.875 0.072 1 86.56 298 GLU B O 1
ATOM 5415 N N . GLY B 1 299 ? -9.023 -16.375 -1.115 1 79.69 299 GLY B N 1
ATOM 5416 C CA . GLY B 1 299 ? -7.82 -16.625 -0.338 1 79.69 299 GLY B CA 1
ATOM 5417 C C . GLY B 1 299 ? -7.816 -15.914 1.003 1 79.69 299 GLY B C 1
ATOM 5418 O O . GLY B 1 299 ? -7.066 -16.281 1.906 1 79.69 299 GLY B O 1
ATOM 5419 N N . CYS B 1 300 ? -8.5 -14.859 1.13 1 69.06 300 CYS B N 1
ATOM 5420 C CA . CYS B 1 300 ? -8.508 -14.086 2.369 1 69.06 300 CYS B CA 1
ATOM 5421 C C . CYS B 1 300 ? -9.797 -14.312 3.146 1 69.06 300 CYS B C 1
ATOM 5423 O O . CYS B 1 300 ? -10.805 -14.727 2.572 1 69.06 300 CYS B O 1
ATOM 5425 N N . SER B 1 301 ? -9.656 -14.219 4.508 1 64.56 301 SER B N 1
ATOM 5426 C CA . SER B 1 301 ? -10.82 -14.469 5.352 1 64.56 301 SER B CA 1
ATOM 5427 C C . SER B 1 301 ? -11.539 -13.172 5.703 1 64.56 301 SER B C 1
ATOM 5429 O O . SER B 1 301 ? -12.453 -13.164 6.531 1 64.56 301 SER B O 1
ATOM 5431 N N . HIS B 1 302 ? -11.164 -12.172 5.051 1 57.25 302 HIS B N 1
ATOM 5432 C CA . HIS B 1 302 ? -11.781 -10.914 5.473 1 57.25 302 HIS B CA 1
ATOM 5433 C C . HIS B 1 302 ? -13.273 -10.906 5.176 1 57.25 302 HIS B C 1
ATOM 5435 O O . HIS B 1 302 ? -13.75 -11.68 4.34 1 57.25 302 HIS B O 1
ATOM 5441 N N . ARG B 1 303 ? -13.891 -10.125 5.977 1 52.84 303 ARG B N 1
ATOM 5442 C CA . ARG B 1 303 ? -15.336 -9.992 5.84 1 52.84 303 ARG B CA 1
ATOM 5443 C C . ARG B 1 303 ? -15.703 -9.242 4.562 1 52.84 303 ARG B C 1
ATOM 5445 O O . ARG B 1 303 ? -15.18 -8.156 4.309 1 52.84 303 ARG B O 1
ATOM 5452 N N . PRO B 1 304 ? -16.5 -9.992 3.832 1 53.75 304 PRO B N 1
ATOM 5453 C CA . PRO B 1 304 ? -16.891 -9.367 2.566 1 53.75 304 PRO B CA 1
ATOM 5454 C C . PRO B 1 304 ? -17.656 -8.055 2.766 1 53.75 304 PRO B C 1
ATOM 5456 O O . PRO B 1 304 ? -18.359 -7.891 3.762 1 53.75 304 PRO B O 1
ATOM 5459 N N . LEU B 1 305 ? -17.281 -7.074 1.994 1 51.75 305 LEU B N 1
ATOM 5460 C CA . LEU B 1 305 ? -18.062 -5.848 1.97 1 51.75 305 LEU B CA 1
ATOM 5461 C C . LEU B 1 305 ? -19.375 -6.055 1.22 1 51.75 305 LEU B C 1
ATOM 5463 O O . LEU B 1 305 ? -19.547 -7.047 0.508 1 51.75 305 LEU B O 1
ATOM 5467 N N . SER B 1 306 ? -20.578 -5.355 1.529 1 44.84 306 SER B N 1
ATOM 5468 C CA . SER B 1 306 ? -21.922 -5.414 0.947 1 44.84 306 SER B CA 1
ATOM 5469 C C . SER B 1 306 ? -21.859 -5.602 -0.565 1 44.84 306 SER B C 1
ATOM 5471 O O . SER B 1 306 ? -22.688 -6.293 -1.146 1 44.84 306 SER B O 1
ATOM 5473 N N . GLU B 1 307 ? -20.906 -4.996 -1.292 1 52.75 307 GLU B N 1
ATOM 5474 C CA . GLU B 1 307 ? -20.828 -5.133 -2.744 1 52.75 307 GLU B CA 1
ATOM 5475 C C . GLU B 1 307 ? -19.609 -5.945 -3.156 1 52.75 307 GLU B C 1
ATOM 5477 O O . GLU B 1 307 ? -18.953 -5.629 -4.152 1 52.75 307 GLU B O 1
ATOM 5482 N N . ASP B 1 308 ? -19.562 -7.055 -2.514 1 67.25 308 ASP B N 1
ATOM 5483 C CA . ASP B 1 308 ? -18.406 -7.918 -2.713 1 67.25 308 ASP B CA 1
ATOM 5484 C C . ASP B 1 308 ? -18.453 -8.602 -4.078 1 67.25 308 ASP B C 1
ATOM 5486 O O . ASP B 1 308 ? -19.484 -9.141 -4.469 1 67.25 308 ASP B O 1
ATOM 5490 N N . ILE B 1 309 ? -17.516 -8.578 -4.863 1 70.06 309 ILE B N 1
ATOM 5491 C CA . ILE B 1 309 ? -17.391 -9.133 -6.211 1 70.06 309 ILE B CA 1
ATOM 5492 C C . ILE B 1 309 ? -17.703 -10.625 -6.184 1 70.06 309 ILE B C 1
ATOM 5494 O O . ILE B 1 309 ? -18.469 -11.125 -7.012 1 70.06 309 ILE B O 1
ATOM 5498 N N . GLY B 1 310 ? -17.266 -11.383 -5.242 1 74.31 310 GLY B N 1
ATOM 5499 C CA . GLY B 1 310 ? -17.391 -12.828 -5.211 1 74.31 310 GLY B CA 1
ATOM 5500 C C . GLY B 1 310 ? -18.75 -13.312 -4.777 1 74.31 310 GLY B C 1
ATOM 5501 O O . GLY B 1 310 ? -19.312 -14.242 -5.367 1 74.31 310 GLY B O 1
ATOM 5502 N N . ARG B 1 311 ? -19.391 -12.609 -3.908 1 79.25 311 ARG B N 1
ATOM 5503 C CA . ARG B 1 311 ? -20.594 -13.141 -3.26 1 79.25 311 ARG B CA 1
ATOM 5504 C C . ARG B 1 311 ? -21.859 -12.562 -3.883 1 79.25 311 ARG B C 1
ATOM 5506 O O . ARG B 1 311 ? -22.938 -13.148 -3.771 1 79.25 311 ARG B O 1
ATOM 5513 N N . VAL B 1 312 ? -21.656 -11.461 -4.551 1 83.38 312 VAL B N 1
ATOM 5514 C CA . VAL B 1 312 ? -22.859 -10.812 -5.062 1 83.38 312 VAL B CA 1
ATOM 5515 C C . VAL B 1 312 ? -22.75 -10.656 -6.578 1 83.38 312 VAL B C 1
ATOM 5517 O O . VAL B 1 312 ? -23.547 -11.227 -7.324 1 83.38 312 VAL B O 1
ATOM 5520 N N . LYS B 1 313 ? -21.766 -10.086 -7.035 1 84.69 313 LYS B N 1
ATOM 5521 C CA . LYS B 1 313 ? -21.672 -9.695 -8.445 1 84.69 313 LYS B CA 1
ATOM 5522 C C . LYS B 1 313 ? -21.5 -10.922 -9.336 1 84.69 313 LYS B C 1
ATOM 5524 O O . LYS B 1 313 ? -22.219 -11.086 -10.32 1 84.69 313 LYS B O 1
ATOM 5529 N N . ILE B 1 314 ? -20.609 -11.773 -8.977 1 89.62 314 ILE B N 1
ATOM 5530 C CA . ILE B 1 314 ? -20.297 -12.93 -9.812 1 89.62 314 ILE B CA 1
ATOM 5531 C C . ILE B 1 314 ? -21.516 -13.836 -9.914 1 89.62 314 ILE B C 1
ATOM 5533 O O . ILE B 1 314 ? -21.906 -14.234 -11.008 1 89.62 314 ILE B O 1
ATOM 5537 N N . PRO B 1 315 ? -22.172 -14.133 -8.789 1 93.12 315 PRO B N 1
ATOM 5538 C CA . PRO B 1 315 ? -23.391 -14.945 -8.898 1 93.12 315 PRO B CA 1
ATOM 5539 C C . PRO B 1 315 ? -24.438 -14.297 -9.797 1 93.12 315 PRO B C 1
ATOM 5541 O O . PRO B 1 315 ? -25.047 -14.977 -10.633 1 93.12 315 PRO B O 1
ATOM 5544 N N . LYS B 1 316 ? -24.578 -13.023 -9.688 1 92.56 316 LYS B N 1
ATOM 5545 C CA . LYS B 1 316 ? -25.547 -12.305 -10.516 1 92.56 316 LYS B CA 1
ATOM 5546 C C . LYS B 1 316 ? -25.156 -12.359 -11.984 1 92.56 316 LYS B C 1
ATOM 5548 O O . LYS B 1 316 ? -26.016 -12.617 -12.844 1 92.56 316 LYS B O 1
ATOM 5553 N N . TRP B 1 317 ? -23.953 -12.188 -12.273 1 91.62 317 TRP B N 1
ATOM 5554 C CA . TRP B 1 317 ? -23.469 -12.195 -13.648 1 91.62 317 TRP B CA 1
ATOM 5555 C C . TRP B 1 317 ? -23.609 -13.578 -14.266 1 91.62 317 TRP B C 1
ATOM 5557 O O . TRP B 1 317 ? -24 -13.711 -15.43 1 91.62 317 TRP B O 1
ATOM 5567 N N . LEU B 1 318 ? -23.297 -14.602 -13.484 1 94.62 318 LEU B N 1
ATOM 5568 C CA . LEU B 1 318 ? -23.359 -15.969 -13.992 1 94.62 318 LEU B CA 1
ATOM 5569 C C . LEU B 1 318 ? -24.812 -16.375 -14.273 1 94.62 318 LEU B C 1
ATOM 5571 O O . LEU B 1 318 ? -25.094 -17 -15.297 1 94.62 318 LEU B O 1
ATOM 5575 N N . GLU B 1 319 ? -25.672 -15.953 -13.398 1 95.88 319 GLU B N 1
ATOM 5576 C CA . GLU B 1 319 ? -27.078 -16.281 -13.594 1 95.88 319 GLU B CA 1
ATOM 5577 C C . GLU B 1 319 ? -27.672 -15.5 -14.773 1 95.88 319 GLU B C 1
ATOM 5579 O O . GLU B 1 319 ? -28.438 -16.047 -15.562 1 95.88 319 GLU B O 1
ATOM 5584 N N . LYS B 1 320 ? -27.328 -14.273 -14.859 1 94.12 320 LYS B N 1
ATOM 5585 C CA . LYS B 1 320 ? -27.797 -13.461 -15.977 1 94.12 320 LYS B CA 1
ATOM 5586 C C . LYS B 1 320 ? -27.281 -14.016 -17.312 1 94.12 320 LYS B C 1
ATOM 5588 O O . LYS B 1 320 ? -28.047 -14.102 -18.266 1 94.12 320 LYS B O 1
ATOM 5593 N N . TYR B 1 321 ? -26.078 -14.43 -17.375 1 94.06 321 TYR B N 1
ATOM 5594 C CA . TYR B 1 321 ? -25.453 -14.922 -18.594 1 94.06 321 TYR B CA 1
ATOM 5595 C C . TYR B 1 321 ? -26.031 -16.281 -18.984 1 94.06 321 TYR B C 1
ATOM 5597 O O . TYR B 1 321 ? -26.375 -16.516 -20.141 1 94.06 321 TYR B O 1
ATOM 5605 N N . SER B 1 322 ? -26.141 -17.188 -18.016 1 94.44 322 SER B N 1
ATOM 5606 C CA . SER B 1 322 ? -26.562 -18.547 -18.297 1 94.44 322 SER B CA 1
ATOM 5607 C C . SER B 1 322 ? -28.078 -18.672 -18.359 1 94.44 322 SER B C 1
ATOM 5609 O O . SER B 1 322 ? -28.609 -19.656 -18.859 1 94.44 322 SER B O 1
ATOM 5611 N N . GLU B 1 323 ? -28.734 -17.641 -17.75 1 95.56 323 GLU B N 1
ATOM 5612 C CA . GLU B 1 323 ? -30.188 -17.672 -17.609 1 95.56 323 GLU B CA 1
ATOM 5613 C C . GLU B 1 323 ? -30.656 -18.922 -16.875 1 95.56 323 GLU B C 1
ATOM 5615 O O . GLU B 1 323 ? -31.641 -19.547 -17.234 1 95.56 323 GLU B O 1
ATOM 5620 N N . LYS B 1 324 ? -29.844 -19.406 -15.984 1 96.06 324 LYS B N 1
ATOM 5621 C CA . LYS B 1 324 ? -30.141 -20.578 -15.156 1 96.06 324 LYS B CA 1
ATOM 5622 C C . LYS B 1 324 ? -30.109 -20.219 -13.672 1 96.06 324 LYS B C 1
ATOM 5624 O O . LYS B 1 324 ? -29.469 -19.234 -13.273 1 96.06 324 LYS B O 1
ATOM 5629 N N . SER B 1 325 ? -30.859 -21.016 -12.945 1 96.69 325 SER B N 1
ATOM 5630 C CA . SER B 1 325 ? -30.797 -20.922 -11.492 1 96.69 325 SER B CA 1
ATOM 5631 C C . SER B 1 325 ? -29.688 -21.812 -10.93 1 96.69 325 SER B C 1
ATOM 5633 O O . SER B 1 325 ? -29.766 -23.031 -11.016 1 96.69 325 SER B O 1
ATOM 5635 N N . LEU B 1 326 ? -28.75 -21.188 -10.359 1 96.62 326 LEU B N 1
ATOM 5636 C CA . LEU B 1 326 ? -27.562 -21.906 -9.93 1 96.62 326 LEU B CA 1
ATOM 5637 C C . LEU B 1 326 ? -27.453 -21.922 -8.406 1 96.62 326 LEU B C 1
ATOM 5639 O O . LEU B 1 326 ? -28.047 -21.078 -7.727 1 96.62 326 LEU B O 1
ATOM 5643 N N . ASN B 1 327 ? -26.766 -22.922 -7.922 1 96.56 327 ASN B N 1
ATOM 5644 C CA . ASN B 1 327 ? -26.375 -22.984 -6.52 1 96.56 327 ASN B CA 1
ATOM 5645 C C . ASN B 1 327 ? -24.953 -22.438 -6.309 1 96.56 327 ASN B C 1
ATOM 5647 O O . ASN B 1 327 ? -24.062 -22.703 -7.121 1 96.56 327 ASN B O 1
ATOM 5651 N N . PHE B 1 328 ? -24.812 -21.656 -5.234 1 95.38 328 PHE B N 1
ATOM 5652 C CA . PHE B 1 328 ? -23.484 -21.094 -4.977 1 95.38 328 PHE B CA 1
ATOM 5653 C C . PHE B 1 328 ? -22.984 -21.5 -3.602 1 95.38 328 PHE B C 1
ATOM 5655 O O . PHE B 1 328 ? -23.719 -21.453 -2.619 1 95.38 328 PHE B O 1
ATOM 5662 N N . LYS B 1 329 ? -21.781 -22.016 -3.57 1 92.31 329 LYS B N 1
ATOM 5663 C CA . LYS B 1 329 ? -21.031 -22.312 -2.357 1 92.31 329 LYS B CA 1
ATOM 5664 C C . LYS B 1 329 ? -19.844 -21.359 -2.199 1 92.31 329 LYS B C 1
ATOM 5666 O O . LYS B 1 329 ? -19.234 -20.953 -3.189 1 92.31 329 LYS B O 1
ATOM 5671 N N . PHE B 1 330 ? -19.578 -21.016 -0.922 1 89.69 330 PHE B N 1
ATOM 5672 C CA . PHE B 1 330 ? -18.484 -20.078 -0.677 1 89.69 330 PHE B CA 1
ATOM 5673 C C . PHE B 1 330 ? -17.484 -20.656 0.315 1 89.69 330 PHE B C 1
ATOM 5675 O O . PHE B 1 330 ? -17.875 -21.188 1.36 1 89.69 330 PHE B O 1
ATOM 5682 N N . ILE B 1 331 ? -16.219 -20.594 -0.045 1 87.5 331 ILE B N 1
ATOM 5683 C CA . ILE B 1 331 ? -15.133 -20.984 0.851 1 87.5 331 ILE B CA 1
ATOM 5684 C C . ILE B 1 331 ? -14.102 -19.859 0.928 1 87.5 331 ILE B C 1
ATOM 5686 O O . ILE B 1 331 ? -13.648 -19.344 -0.101 1 87.5 331 ILE B O 1
ATOM 5690 N N . ALA B 1 332 ? -13.836 -19.438 2.121 1 82.62 332 ALA B N 1
ATOM 5691 C CA . ALA B 1 332 ? -12.859 -18.375 2.324 1 82.62 332 ALA B CA 1
ATOM 5692 C C . ALA B 1 332 ? -11.719 -18.828 3.232 1 82.62 332 ALA B C 1
ATOM 5694 O O . ALA B 1 332 ? -11.914 -19.703 4.086 1 82.62 332 ALA B O 1
ATOM 5695 N N . GLY B 1 333 ? -10.523 -18.266 2.986 1 76.31 333 GLY B N 1
ATOM 5696 C CA . GLY B 1 333 ? -9.398 -18.547 3.873 1 76.31 333 GLY B CA 1
ATOM 5697 C C . GLY B 1 333 ? -8.211 -19.156 3.156 1 76.31 333 GLY B C 1
ATOM 5698 O O . GLY B 1 333 ? -8.234 -19.312 1.933 1 76.31 333 GLY B O 1
ATOM 5699 N N . LYS B 1 334 ? -7.219 -19.422 4.016 1 64.75 334 LYS B N 1
ATOM 5700 C CA . LYS B 1 334 ? -5.941 -19.891 3.482 1 64.75 334 LYS B CA 1
ATOM 5701 C C . LYS B 1 334 ? -5.938 -21.406 3.322 1 64.75 334 LYS B C 1
ATOM 5703 O O . LYS B 1 334 ? -5.098 -21.953 2.604 1 64.75 334 LYS B O 1
ATOM 5708 N N . GLU B 1 335 ? -6.973 -21.969 3.834 1 66 335 GLU B N 1
ATOM 5709 C CA . GLU B 1 335 ? -6.941 -23.438 3.826 1 66 335 GLU B CA 1
ATOM 5710 C C . GLU B 1 335 ? -7.406 -23.984 2.482 1 66 335 GLU B C 1
ATOM 5712 O O . GLU B 1 335 ? -8.258 -23.391 1.821 1 66 335 GLU B O 1
ATOM 5717 N N . PHE B 1 336 ? -6.82 -25.094 2.131 1 70.19 336 PHE B N 1
ATOM 5718 C CA . PHE B 1 336 ? -7.137 -25.812 0.895 1 70.19 336 PHE B CA 1
ATOM 5719 C C . PHE B 1 336 ? -8.492 -26.484 0.994 1 70.19 336 PHE B C 1
ATOM 5721 O O . PHE B 1 336 ? -8.859 -27.016 2.049 1 70.19 336 PHE B O 1
ATOM 5728 N N . PRO B 1 337 ? -9.125 -26.391 -0.115 1 70.69 337 PRO B N 1
ATOM 5729 C CA . PRO B 1 337 ? -10.406 -27.109 -0.083 1 70.69 337 PRO B CA 1
ATOM 5730 C C . PRO B 1 337 ? -10.227 -28.625 0.023 1 70.69 337 PRO B C 1
ATOM 5732 O O . PRO B 1 337 ? -9.273 -29.188 -0.525 1 70.69 337 PRO B O 1
ATOM 5735 N N . ASP B 1 338 ? -11.07 -29.203 0.785 1 75.81 338 ASP B N 1
ATOM 5736 C CA . ASP B 1 338 ? -11.133 -30.656 0.841 1 75.81 338 ASP B CA 1
ATOM 5737 C C . ASP B 1 338 ? -11.891 -31.219 -0.358 1 75.81 338 ASP B C 1
ATOM 5739 O O . ASP B 1 338 ? -12.633 -30.5 -1.027 1 75.81 338 ASP B O 1
ATOM 5743 N N . ILE B 1 339 ? -11.633 -32.469 -0.625 1 80 339 ILE B N 1
ATOM 5744 C CA . ILE B 1 339 ? -12.273 -33.125 -1.757 1 80 339 ILE B CA 1
ATOM 5745 C C . ILE B 1 339 ? -13.789 -33 -1.642 1 80 339 ILE B C 1
ATOM 5747 O O . ILE B 1 339 ? -14.484 -32.844 -2.646 1 80 339 ILE B O 1
ATOM 5751 N N . GLU B 1 340 ? -14.234 -33 -0.426 1 81.19 340 GLU B N 1
ATOM 5752 C CA . GLU B 1 340 ? -15.672 -32.906 -0.184 1 81.19 340 GLU B CA 1
ATOM 5753 C C . GLU B 1 340 ? -16.219 -31.547 -0.578 1 81.19 340 GLU B C 1
ATOM 5755 O O . GLU B 1 340 ? -17.359 -31.422 -0.993 1 81.19 340 GLU B O 1
ATOM 5760 N N . ASP B 1 341 ? -15.414 -30.609 -0.532 1 84.69 341 ASP B N 1
ATOM 5761 C CA . ASP B 1 341 ? -15.82 -29.25 -0.828 1 84.69 341 ASP B CA 1
ATOM 5762 C C . ASP B 1 341 ? -16.078 -29.062 -2.322 1 84.69 341 ASP B C 1
ATOM 5764 O O . ASP B 1 341 ? -16.891 -28.219 -2.723 1 84.69 341 ASP B O 1
ATOM 57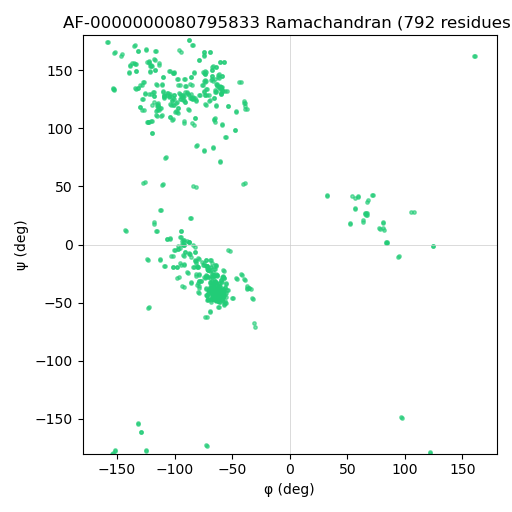68 N N . VAL B 1 342 ? -15.383 -29.891 -3.09 1 87.44 342 VAL B N 1
ATOM 5769 C CA . VAL B 1 342 ? -15.477 -29.688 -4.531 1 87.44 342 VAL B CA 1
ATOM 5770 C C . VAL B 1 342 ? -16.328 -30.781 -5.152 1 87.44 342 VAL B C 1
ATOM 5772 O O . VAL B 1 342 ? -16.469 -30.859 -6.375 1 87.44 342 VAL B O 1
ATOM 5775 N N . LYS B 1 343 ? -16.875 -31.609 -4.262 1 86.81 343 LYS B N 1
ATOM 5776 C CA . LYS B 1 343 ? -17.766 -32.656 -4.758 1 86.81 343 LYS B CA 1
ATOM 5777 C C . LYS B 1 343 ? -19.016 -32.062 -5.387 1 86.81 343 LYS B C 1
ATOM 5779 O O . LYS B 1 343 ? -19.625 -31.141 -4.832 1 86.81 343 LYS B O 1
ATOM 5784 N N . ASN B 1 344 ? -19.453 -32.469 -6.543 1 91.31 344 ASN B N 1
ATOM 5785 C CA . ASN B 1 344 ? -20.641 -32.062 -7.277 1 91.31 344 ASN B CA 1
ATOM 5786 C C . ASN B 1 344 ? -20.578 -30.594 -7.676 1 91.31 344 ASN B C 1
ATOM 5788 O O . ASN B 1 344 ? -21.609 -29.938 -7.801 1 91.31 344 ASN B O 1
ATOM 5792 N N . VAL B 1 345 ? -19.453 -30.094 -7.676 1 95.5 345 VAL B N 1
ATOM 5793 C CA . VAL B 1 345 ? -19.25 -28.719 -8.133 1 95.5 345 VAL B CA 1
ATOM 5794 C C . VAL B 1 345 ? -18.984 -28.719 -9.641 1 95.5 345 VAL B C 1
ATOM 5796 O O . VAL B 1 345 ? -18.172 -29.516 -10.133 1 95.5 345 VAL B O 1
ATOM 5799 N N . LYS B 1 346 ? -19.688 -27.875 -10.281 1 96.69 346 LYS B N 1
ATOM 5800 C CA . LYS B 1 346 ? -19.562 -27.812 -11.734 1 96.69 346 LYS B CA 1
ATOM 5801 C C . LYS B 1 346 ? -18.406 -26.891 -12.141 1 96.69 346 LYS B C 1
ATOM 5803 O O . LYS B 1 346 ? -17.797 -27.094 -13.188 1 96.69 346 LYS B O 1
ATOM 5808 N N . LEU B 1 347 ? -18.188 -25.875 -11.336 1 96.75 347 LEU B N 1
ATOM 5809 C CA . LEU B 1 347 ? -17.188 -24.859 -11.633 1 96.75 347 LEU B CA 1
ATOM 5810 C C . LEU B 1 347 ? -16.672 -24.203 -10.352 1 96.75 347 LEU B C 1
ATOM 5812 O O . LEU B 1 347 ? -17.453 -23.891 -9.453 1 96.75 347 LEU B O 1
ATOM 5816 N N . VAL B 1 348 ? -15.383 -24.094 -10.328 1 96 348 VAL B N 1
ATOM 5817 C CA . VAL B 1 348 ? -14.773 -23.344 -9.234 1 96 348 VAL B CA 1
ATOM 5818 C C . VAL B 1 348 ? -14.281 -21.984 -9.742 1 96 348 VAL B C 1
ATOM 5820 O O . VAL B 1 348 ? -13.633 -21.906 -10.789 1 96 348 VAL B O 1
ATOM 5823 N N . VAL B 1 349 ? -14.648 -20.906 -9.023 1 94.69 349 VAL B N 1
ATOM 5824 C CA . VAL B 1 349 ? -14.188 -19.562 -9.336 1 94.69 349 VAL B CA 1
ATOM 5825 C C . VAL B 1 349 ? -13.328 -19.031 -8.188 1 94.69 349 VAL B C 1
ATOM 5827 O O . VAL B 1 349 ? -13.836 -18.781 -7.094 1 94.69 349 VAL B O 1
ATOM 5830 N N . HIS B 1 350 ? -12.07 -18.906 -8.477 1 92.19 350 HIS B N 1
ATOM 5831 C CA . HIS B 1 350 ? -11.141 -18.469 -7.438 1 92.19 350 HIS B CA 1
ATOM 5832 C C . HIS B 1 350 ? -10.797 -16.984 -7.59 1 92.19 350 HIS B C 1
ATOM 5834 O O . HIS B 1 350 ? -10.672 -16.484 -8.711 1 92.19 350 HIS B O 1
ATOM 5840 N N . CYS B 1 351 ? -10.555 -16.266 -6.543 1 87.88 351 CYS B N 1
ATOM 5841 C CA . CYS B 1 351 ? -10.148 -14.867 -6.578 1 87.88 351 CYS B CA 1
ATOM 5842 C C . CYS B 1 351 ? -8.711 -14.727 -7.066 1 87.88 351 CYS B C 1
ATOM 5844 O O . CYS B 1 351 ? -8.086 -15.719 -7.457 1 87.88 351 CYS B O 1
ATOM 5846 N N . GLY B 1 352 ? -8.242 -13.547 -6.992 1 83.06 352 GLY B N 1
ATOM 5847 C CA . GLY B 1 352 ? -6.902 -13.289 -7.5 1 83.06 352 GLY B CA 1
ATOM 5848 C C . GLY B 1 352 ? -5.809 -13.648 -6.516 1 83.06 352 GLY B C 1
ATOM 5849 O O . GLY B 1 352 ? -4.629 -13.672 -6.867 1 83.06 352 GLY B O 1
ATOM 5850 N N . GLY B 1 353 ? -6.117 -13.867 -5.309 1 79.38 353 GLY B N 1
ATOM 5851 C CA . GLY B 1 353 ? -5.152 -14.32 -4.32 1 79.38 353 GLY B CA 1
ATOM 5852 C C . GLY B 1 353 ? -4.164 -13.25 -3.912 1 79.38 353 GLY B C 1
ATOM 5853 O O . GLY B 1 353 ? -2.961 -13.5 -3.826 1 79.38 353 GLY B O 1
ATOM 5854 N N . CYS B 1 354 ? -4.605 -12.031 -3.693 1 70.94 354 CYS B N 1
ATOM 5855 C CA . CYS B 1 354 ? -3.729 -10.914 -3.359 1 70.94 354 CYS B CA 1
ATOM 5856 C C . CYS B 1 354 ? -2.916 -11.211 -2.105 1 70.94 354 CYS B C 1
ATOM 5858 O O . CYS B 1 354 ? -1.789 -10.734 -1.963 1 70.94 354 CYS B O 1
ATOM 5860 N N . THR B 1 355 ? -3.438 -11.984 -1.26 1 68.44 355 THR B N 1
ATOM 5861 C CA . THR B 1 355 ? -2.766 -12.266 0.003 1 68.44 355 THR B CA 1
ATOM 5862 C C . THR B 1 355 ? -1.985 -13.578 -0.083 1 68.44 355 THR B C 1
ATOM 5864 O O . THR B 1 355 ? -1.315 -13.969 0.873 1 68.44 355 THR B O 1
ATOM 5867 N N . LEU B 1 356 ? -2.094 -14.242 -1.171 1 77 356 LEU B N 1
ATOM 5868 C CA . LEU B 1 356 ? -1.444 -15.531 -1.348 1 77 356 LEU B CA 1
ATOM 5869 C C . LEU B 1 356 ? -0.161 -15.391 -2.158 1 77 356 LEU B C 1
ATOM 5871 O O . LEU B 1 356 ? -0.07 -14.531 -3.039 1 77 356 LEU B O 1
ATOM 5875 N N . THR B 1 357 ? 0.807 -16.281 -1.823 1 77.19 357 THR B N 1
ATOM 5876 C CA . THR B 1 357 ? 1.967 -16.422 -2.699 1 77.19 357 THR B CA 1
ATOM 5877 C C . THR B 1 357 ? 1.605 -17.188 -3.969 1 77.19 357 THR B C 1
ATOM 5879 O O . THR B 1 357 ? 0.562 -17.828 -4.031 1 77.19 357 THR B O 1
ATOM 5882 N N . ARG B 1 358 ? 2.395 -17.078 -4.941 1 83.12 358 ARG B N 1
ATOM 5883 C CA . ARG B 1 358 ? 2.15 -17.812 -6.176 1 83.12 358 ARG B CA 1
ATOM 5884 C C . ARG B 1 358 ? 2.084 -19.312 -5.914 1 83.12 358 ARG B C 1
ATOM 5886 O O . ARG B 1 358 ? 1.229 -20.016 -6.469 1 83.12 358 ARG B O 1
ATOM 5893 N N . ARG B 1 359 ? 2.951 -19.75 -5.102 1 78.25 359 ARG B N 1
ATOM 5894 C CA . ARG B 1 359 ? 2.984 -21.172 -4.789 1 78.25 359 ARG B CA 1
ATOM 5895 C C . ARG B 1 359 ? 1.665 -21.641 -4.18 1 78.25 359 ARG B C 1
ATOM 5897 O O . ARG B 1 359 ? 1.132 -22.672 -4.559 1 78.25 359 ARG B O 1
ATOM 5904 N N . MET B 1 360 ? 1.156 -20.891 -3.309 1 78.62 360 MET B N 1
ATOM 5905 C CA . MET B 1 360 ? -0.11 -21.219 -2.658 1 78.62 360 MET B CA 1
ATOM 5906 C C . MET B 1 360 ? -1.257 -21.203 -3.662 1 78.62 360 MET B C 1
ATOM 5908 O O . MET B 1 360 ? -2.109 -22.094 -3.645 1 78.62 360 MET B O 1
ATOM 5912 N N . MET B 1 361 ? -1.219 -20.266 -4.477 1 86.56 361 MET B N 1
ATOM 5913 C CA . MET B 1 361 ? -2.268 -20.156 -5.484 1 86.56 361 MET B CA 1
ATOM 5914 C C . MET B 1 361 ? -2.199 -21.312 -6.473 1 86.56 361 MET B C 1
ATOM 5916 O O . MET B 1 361 ? -3.223 -21.906 -6.797 1 86.56 361 MET B O 1
ATOM 5920 N N . LEU B 1 362 ? -1.041 -21.594 -6.922 1 86 362 LEU B N 1
ATOM 5921 C CA . LEU B 1 362 ? -0.854 -22.688 -7.875 1 86 362 LEU B CA 1
ATOM 5922 C C . LEU B 1 362 ? -1.289 -24.016 -7.273 1 86 362 LEU B C 1
ATOM 5924 O O . LEU B 1 362 ? -1.874 -24.859 -7.965 1 86 362 LEU B O 1
ATOM 5928 N N . ARG B 1 363 ? -1.006 -24.188 -6.066 1 82.12 363 ARG B N 1
ATOM 5929 C CA . ARG B 1 363 ? -1.42 -25.422 -5.41 1 82.12 363 ARG B CA 1
ATOM 5930 C C . ARG B 1 363 ? -2.938 -25.562 -5.426 1 82.12 363 ARG B C 1
ATOM 5932 O O . ARG B 1 363 ? -3.459 -26.656 -5.699 1 82.12 363 ARG B O 1
ATOM 5939 N N . ARG B 1 364 ? -3.578 -24.531 -5.16 1 87.19 364 ARG B N 1
ATOM 5940 C CA . ARG B 1 364 ? -5.039 -24.547 -5.156 1 87.19 364 ARG B CA 1
ATOM 5941 C C . ARG B 1 364 ? -5.586 -24.844 -6.547 1 87.19 364 ARG B C 1
ATOM 5943 O O . ARG B 1 364 ? -6.426 -25.734 -6.715 1 87.19 364 ARG B O 1
ATOM 5950 N N . ILE B 1 365 ? -5.055 -24.156 -7.457 1 90.19 365 ILE B N 1
ATOM 5951 C CA . ILE B 1 365 ? -5.5 -24.312 -8.836 1 90.19 365 ILE B CA 1
ATOM 5952 C C . ILE B 1 365 ? -5.207 -25.719 -9.328 1 90.19 365 ILE B C 1
ATOM 5954 O O . ILE B 1 365 ? -6.082 -26.391 -9.891 1 90.19 365 ILE B O 1
ATOM 5958 N N . ASN B 1 366 ? -4.02 -26.156 -9.047 1 86.88 366 ASN B N 1
ATOM 5959 C CA . ASN B 1 366 ? -3.609 -27.484 -9.492 1 86.88 366 ASN B CA 1
ATOM 5960 C C . ASN B 1 366 ? -4.422 -28.578 -8.805 1 86.88 366 ASN B C 1
ATOM 5962 O O . ASN B 1 366 ? -4.812 -29.562 -9.445 1 86.88 366 ASN B O 1
ATOM 5966 N N . SER B 1 367 ? -4.633 -28.422 -7.551 1 86.19 367 SER B N 1
ATOM 5967 C CA . SER B 1 367 ? -5.398 -29.422 -6.812 1 86.19 367 SER B CA 1
ATOM 5968 C C . SER B 1 367 ? -6.809 -29.562 -7.379 1 86.19 367 SER B C 1
ATOM 5970 O O . SER B 1 367 ? -7.293 -30.672 -7.574 1 86.19 367 SER B O 1
ATOM 5972 N N . ILE B 1 368 ? -7.395 -28.516 -7.66 1 90 368 ILE B N 1
ATOM 5973 C CA . ILE B 1 368 ? -8.742 -28.516 -8.211 1 90 368 ILE B CA 1
ATOM 5974 C C . ILE B 1 368 ? -8.727 -29.141 -9.609 1 90 368 ILE B C 1
ATOM 5976 O O . ILE B 1 368 ? -9.562 -29.984 -9.93 1 90 368 ILE B O 1
ATOM 5980 N N . ASN B 1 369 ? -7.762 -28.703 -10.352 1 89.06 369 ASN B N 1
ATOM 5981 C CA . ASN B 1 369 ? -7.609 -29.234 -11.703 1 89.06 369 ASN B CA 1
ATOM 5982 C C . ASN B 1 369 ? -7.371 -30.75 -11.688 1 89.06 369 ASN B C 1
ATOM 5984 O O . ASN B 1 369 ? -7.914 -31.469 -12.523 1 89.06 369 ASN B O 1
ATOM 5988 N N . ARG B 1 370 ? -6.598 -31.188 -10.773 1 85.81 370 ARG B N 1
ATOM 5989 C CA . ARG B 1 370 ? -6.27 -32.594 -10.656 1 85.81 370 ARG B CA 1
ATOM 5990 C C . ARG B 1 370 ? -7.5 -33.406 -10.289 1 85.81 370 ARG B C 1
ATOM 5992 O O . ARG B 1 370 ? -7.594 -34.594 -10.641 1 85.81 370 ARG B O 1
ATOM 5999 N N . LEU B 1 371 ? -8.43 -32.812 -9.641 1 85.62 371 LEU B N 1
ATOM 6000 C CA . LEU B 1 371 ? -9.672 -33.469 -9.273 1 85.62 371 LEU B CA 1
ATOM 6001 C C . LEU B 1 371 ? -10.664 -33.469 -10.43 1 85.62 371 LEU B C 1
ATOM 6003 O O . LEU B 1 371 ? -11.773 -34 -10.312 1 85.62 371 LEU B O 1
ATOM 6007 N N . GLY B 1 372 ? -10.242 -32.844 -11.531 1 87.62 372 GLY B N 1
ATOM 6008 C CA . GLY B 1 372 ? -11.055 -32.844 -12.734 1 87.62 372 GLY B CA 1
ATOM 6009 C C . GLY B 1 372 ? -12.156 -31.797 -12.711 1 87.62 372 GLY B C 1
ATOM 6010 O O . GLY B 1 372 ? -13.117 -31.875 -13.469 1 87.62 372 GLY B O 1
ATOM 6011 N N . VAL B 1 373 ? -12.133 -30.906 -11.836 1 92.38 373 VAL B N 1
ATOM 6012 C CA . VAL B 1 373 ? -13.125 -29.844 -11.742 1 92.38 373 VAL B CA 1
ATOM 6013 C C . VAL B 1 373 ? -12.625 -28.594 -12.461 1 92.38 373 VAL B C 1
ATOM 6015 O O . VAL B 1 373 ? -11.5 -28.141 -12.234 1 92.38 373 VAL B O 1
ATOM 6018 N N . PRO B 1 374 ? -13.469 -28.031 -13.359 1 95.88 374 PRO B N 1
ATOM 6019 C CA . PRO B 1 374 ? -13.078 -26.781 -14.008 1 95.88 374 PRO B CA 1
ATOM 6020 C C . PRO B 1 374 ? -12.836 -25.656 -13.016 1 95.88 374 PRO B C 1
ATOM 6022 O O . PRO B 1 374 ? -13.594 -25.484 -12.055 1 95.88 374 PRO B O 1
ATOM 6025 N N . VAL B 1 375 ? -11.758 -24.984 -13.289 1 95.44 375 VAL B N 1
ATOM 6026 C CA . VAL B 1 375 ? -11.406 -23.891 -12.391 1 95.44 375 VAL B CA 1
ATOM 6027 C C . VAL B 1 375 ? -11.031 -22.656 -13.203 1 95.44 375 VAL B C 1
ATOM 6029 O O . VAL B 1 375 ? -10.32 -22.75 -14.211 1 95.44 375 VAL B O 1
ATOM 6032 N N . VAL B 1 376 ? -11.594 -21.5 -12.766 1 94.88 376 VAL B N 1
ATOM 6033 C CA . VAL B 1 376 ? -11.266 -20.203 -13.352 1 94.88 376 VAL B CA 1
ATOM 6034 C C . VAL B 1 376 ? -11.016 -19.188 -12.242 1 94.88 376 VAL B C 1
ATOM 6036 O O . VAL B 1 376 ? -11.148 -19.5 -11.062 1 94.88 376 VAL B O 1
ATOM 6039 N N . ASN B 1 377 ? -10.555 -18.047 -12.625 1 92.19 377 ASN B N 1
ATOM 6040 C CA . ASN B 1 377 ? -10.461 -16.969 -11.641 1 92.19 377 ASN B CA 1
ATOM 6041 C C . ASN B 1 377 ? -11.344 -15.789 -12.008 1 92.19 377 ASN B C 1
ATOM 6043 O O . ASN B 1 377 ? -11.891 -15.742 -13.109 1 92.19 377 ASN B O 1
ATOM 6047 N N . TYR B 1 378 ? -11.555 -14.883 -11.07 1 89.12 378 TYR B N 1
ATOM 6048 C CA . TYR B 1 378 ? -12.445 -13.734 -11.25 1 89.12 378 TYR B CA 1
ATOM 6049 C C . TYR B 1 378 ? -12.141 -13 -12.547 1 89.12 378 TYR B C 1
ATOM 6051 O O . TYR B 1 378 ? -13.047 -12.734 -13.344 1 89.12 378 TYR B O 1
ATOM 6059 N N . GLY B 1 379 ? -10.891 -12.773 -12.781 1 87.88 379 GLY B N 1
ATOM 6060 C CA . GLY B 1 379 ? -10.484 -12.008 -13.953 1 87.88 379 GLY B CA 1
ATOM 6061 C C . GLY B 1 379 ? -10.844 -12.68 -15.258 1 87.88 379 GLY B C 1
ATOM 6062 O O . GLY B 1 379 ? -11.406 -12.047 -16.156 1 87.88 379 GLY B O 1
ATOM 6063 N N . VAL B 1 380 ? -10.555 -13.906 -15.359 1 91.94 380 VAL B N 1
ATOM 6064 C CA . VAL B 1 380 ? -10.844 -14.688 -16.562 1 91.94 380 VAL B CA 1
ATOM 6065 C C . VAL B 1 380 ? -12.359 -14.766 -16.766 1 91.94 380 VAL B C 1
ATOM 6067 O O . VAL B 1 380 ? -12.852 -14.555 -17.875 1 91.94 380 VAL B O 1
ATOM 6070 N N . LEU B 1 381 ? -13.039 -15.016 -15.695 1 93.75 381 LEU B N 1
ATOM 6071 C CA . LEU B 1 381 ? -14.492 -15.125 -15.766 1 93.75 381 LEU B CA 1
ATOM 6072 C C . LEU B 1 381 ? -15.109 -13.82 -16.25 1 93.75 381 LEU B C 1
ATOM 6074 O O . LEU B 1 381 ? -15.938 -13.82 -17.172 1 93.75 381 LEU B O 1
ATOM 6078 N N . ILE B 1 382 ? -14.734 -12.758 -15.68 1 89.56 382 ILE B N 1
ATOM 6079 C CA . ILE B 1 382 ? -15.305 -11.453 -16 1 89.56 382 ILE B CA 1
ATOM 6080 C C . ILE B 1 382 ? -15.008 -11.117 -17.469 1 89.56 382 ILE B C 1
ATOM 6082 O O . ILE B 1 382 ? -15.891 -10.664 -18.203 1 89.56 382 ILE B O 1
ATOM 6086 N N . SER B 1 383 ? -13.82 -11.32 -17.891 1 90.12 383 SER B N 1
ATOM 6087 C CA . SER B 1 383 ? -13.461 -11.07 -19.281 1 90.12 383 SER B CA 1
ATOM 6088 C C . SER B 1 383 ? -14.281 -11.938 -20.219 1 90.12 383 SER B C 1
ATOM 6090 O O . SER B 1 383 ? -14.68 -11.492 -21.297 1 90.12 383 SER B O 1
ATOM 6092 N N . PHE B 1 384 ? -14.578 -13.172 -19.828 1 93.31 384 PHE B N 1
ATOM 6093 C CA . PHE B 1 384 ? -15.391 -14.078 -20.609 1 93.31 384 PHE B CA 1
ATOM 6094 C C . PHE B 1 384 ? -16.828 -13.57 -20.719 1 93.31 384 PHE B C 1
ATOM 6096 O O . PHE B 1 384 ? -17.391 -13.508 -21.812 1 93.31 384 PHE B O 1
ATOM 6103 N N . LEU B 1 385 ? -17.312 -13.195 -19.625 1 91.31 385 LEU B N 1
ATOM 6104 C CA . LEU B 1 385 ? -18.703 -12.758 -19.578 1 91.31 385 LEU B CA 1
ATOM 6105 C C . LEU B 1 385 ? -18.891 -11.477 -20.375 1 91.31 385 LEU B C 1
ATOM 6107 O O . LEU B 1 385 ? -19.984 -11.242 -20.922 1 91.31 385 LEU B O 1
ATOM 6111 N N . HIS B 1 386 ? -17.875 -10.711 -20.516 1 87.5 386 HIS B N 1
ATOM 6112 C CA . HIS B 1 386 ? -17.953 -9.453 -21.25 1 87.5 386 HIS B CA 1
ATOM 6113 C C . HIS B 1 386 ? -17.516 -9.633 -22.688 1 87.5 386 HIS B C 1
ATOM 6115 O O . HIS B 1 386 ? -17.453 -8.656 -23.453 1 87.5 386 HIS B O 1
ATOM 6121 N N . GLY B 1 387 ? -17.078 -10.781 -23.094 1 88.75 387 GLY B N 1
ATOM 6122 C CA . GLY B 1 387 ? -16.734 -11.102 -24.484 1 88.75 387 GLY B CA 1
ATOM 6123 C C . GLY B 1 387 ? -15.359 -10.609 -24.891 1 88.75 387 GLY B C 1
ATOM 6124 O O . GLY B 1 387 ? -15.094 -10.414 -26.078 1 88.75 387 GLY B O 1
ATOM 6125 N N . SER B 1 388 ? -14.531 -10.328 -23.938 1 90.5 388 SER B N 1
ATOM 6126 C CA . SER B 1 388 ? -13.234 -9.742 -24.25 1 90.5 388 SER B CA 1
ATOM 6127 C C . SER B 1 388 ? -12.094 -10.68 -23.875 1 90.5 388 SER B C 1
ATOM 6129 O O . SER B 1 388 ? -10.93 -10.281 -23.859 1 90.5 388 SER B O 1
ATOM 6131 N N . LEU B 1 389 ? -12.367 -11.922 -23.562 1 92.25 389 LEU B N 1
ATOM 6132 C CA . LEU B 1 389 ? -11.367 -12.836 -23.031 1 92.25 389 LEU B CA 1
ATOM 6133 C C . LEU B 1 389 ? -10.242 -13.062 -24.047 1 92.25 389 LEU B C 1
ATOM 6135 O O . LEU B 1 389 ? -9.062 -12.977 -23.703 1 92.25 389 LEU B O 1
ATOM 6139 N N . ASN B 1 390 ? -10.609 -13.312 -25.312 1 92.12 390 ASN B N 1
ATOM 6140 C CA . ASN B 1 390 ? -9.602 -13.57 -26.328 1 92.12 390 ASN B CA 1
ATOM 6141 C C . ASN B 1 390 ? -8.648 -12.383 -26.484 1 92.12 390 ASN B C 1
ATOM 6143 O O . ASN B 1 390 ? -7.426 -12.57 -26.5 1 92.12 390 ASN B O 1
ATOM 6147 N N . ARG B 1 391 ? -9.18 -11.25 -26.5 1 93.56 391 ARG B N 1
ATOM 6148 C CA . ARG B 1 391 ? -8.375 -10.047 -26.672 1 93.56 391 ARG B CA 1
ATOM 6149 C C . ARG B 1 391 ? -7.469 -9.82 -25.469 1 93.56 391 ARG B C 1
ATOM 6151 O O . ARG B 1 391 ? -6.305 -9.445 -25.609 1 93.56 391 ARG B O 1
ATOM 6158 N N . THR B 1 392 ? -7.977 -10.062 -24.297 1 94.56 392 THR B N 1
ATOM 6159 C CA . THR B 1 392 ? -7.238 -9.773 -23.078 1 94.56 392 THR B CA 1
ATOM 6160 C C . THR B 1 392 ? -6.145 -10.812 -22.844 1 94.56 392 THR B C 1
ATOM 6162 O O . THR B 1 392 ? -5.203 -10.57 -22.078 1 94.56 392 THR B O 1
ATOM 6165 N N . LEU B 1 393 ? -6.223 -11.984 -23.516 1 94.06 393 LEU B N 1
ATOM 6166 C CA . LEU B 1 393 ? -5.227 -13.039 -23.359 1 94.06 393 LEU B CA 1
ATOM 6167 C C . LEU B 1 393 ? -4.117 -12.898 -24.406 1 94.06 393 LEU B C 1
ATOM 6169 O O . LEU B 1 393 ? -3.043 -13.484 -24.25 1 94.06 393 LEU B O 1
ATOM 6173 N N . GLU B 1 394 ? -4.324 -12.164 -25.438 1 93.31 394 GLU B N 1
ATOM 6174 C CA . GLU B 1 394 ? -3.414 -12.047 -26.578 1 93.31 394 GLU B CA 1
ATOM 6175 C C . GLU B 1 394 ? -2.033 -11.57 -26.125 1 93.31 394 GLU B C 1
ATOM 6177 O O . GLU B 1 394 ? -1.015 -12.102 -26.578 1 93.31 394 GLU B O 1
ATOM 6182 N N . PRO B 1 395 ? -1.937 -10.602 -25.234 1 94.38 395 PRO B N 1
ATOM 6183 C CA . PRO B 1 395 ? -0.624 -10.102 -24.812 1 94.38 395 PRO B CA 1
ATOM 6184 C C . PRO B 1 395 ? 0.219 -11.156 -24.109 1 94.38 395 PRO B C 1
ATOM 6186 O O . PRO B 1 395 ? 1.438 -11.008 -24 1 94.38 395 PRO B O 1
ATOM 6189 N N . LEU B 1 396 ? -0.367 -12.125 -23.5 1 89.94 396 LEU B N 1
ATOM 6190 C CA . LEU B 1 396 ? 0.36 -13.148 -22.766 1 89.94 396 LEU B CA 1
ATOM 6191 C C . LEU B 1 396 ? 0.809 -14.273 -23.703 1 89.94 396 LEU B C 1
ATOM 6193 O O . LEU B 1 396 ? 1.526 -15.188 -23.281 1 89.94 396 LEU B O 1
ATOM 6197 N N . SER B 1 397 ? 0.957 -14.094 -25 1 74 397 SER B N 1
ATOM 6198 C CA . SER B 1 397 ? 1.368 -15.031 -26.047 1 74 397 SER B CA 1
ATOM 6199 C C . SER B 1 397 ? 0.907 -16.453 -25.719 1 74 397 SER B C 1
ATOM 6201 O O . SER B 1 397 ? 1.722 -17.375 -25.656 1 74 397 SER B O 1
ATOM 6203 N N . LEU B 1 398 ? -0.222 -16.672 -25.266 1 57.75 398 LEU B N 1
ATOM 6204 C CA . LEU B 1 398 ? -0.698 -18.031 -25.031 1 57.75 398 LEU B CA 1
ATOM 6205 C C . LEU B 1 398 ? -1.363 -18.594 -26.281 1 57.75 398 LEU B C 1
ATOM 6207 O O . LEU B 1 398 ? -1.902 -17.828 -27.094 1 57.75 398 LEU B O 1
#

Secondary structure (DSSP, 8-state):
----TTPPEEEEEEE-TTS-HHHHHHHHHTS---------S-TTSPEEEEEEETTTEEEEEEE-TTTT-TTS-HHHHHHHHHHHHTT-SEEEEEESS---HHHHHHHHHHHHTT--EEEEE--TTT-S-HHHHHHHHHHHH-S-EEE-BTTTTBSHHHHHHHHHHHS-------SS-TT--TT-EEEEE----SSS-TT---HHHHHHHHHHHHTT-EEEEE-GGGHHHHHHTBSS--SEEEE-GGGHHHHHHHS-TTSEEEEHHHHHHHHHS-HHHHHHTGGGGGG--TT-EEEEEES--PPPPTT-IIIIIHHHHHHHHHTS--EEEEEESSSPPPGGGGTTEEEEEE---TTS-HHHHHHHHHHHHHTT--EEEHHHHHHHHTT-HHHHHGGGT-/----TTPPEEEEEEE-TTSSHHHHHHHHHTS---------S-TTSPEEEEEEETTTEEEEEEE-TTTT-TTS-HHHHHHHHHHHHTT-SEEEEEESS---HHHHHHHHHHHHTT--EEEEE--TTT-S-HHHHHHHHHHHH-S-EEE-BTTTTBSHHHHHHHHHHHS-------SS-TT--TT-EEEEE----SSS-TT---HHHHHHHHHHHHTT-EEEEE-GGGHHHHHHTBSS--SEEEE-GGGHHHHHHHS-TTSEEEEHHHHHHHHHS-HHHHHHTGGGGGG--TT-EEEEEES--PPPPTT-IIIIIHHHHHHHHHTS--EEEEEESSSPPPGGGGTTEEEEEE---TTS-HHHHHHHHHHHHHTT--EEEHHHHHHHHTT-HHHHHGGGT-

Foldseek 3Di:
DQPVQPDAAEEEEDEDPPLCSQLLVCLQQVHNDPLDPPPPPPQLAWRWDWDQGPPQGIYIYTYGPCLNVVPDPPVVSLVSLLQRPLLHQAYEYRYADADDPVVVSNLVLCVVLVHHYAYEHEPPVPDPPPVVRLVNVCVVRVHHYHYAYSPVSGCSVVVSVVVNVRRPPQDQDQLAFPVQAAAAEEEEEEAPPPPDPPDDDDDLRVSVCVVCVVRNYHYDYYHLVCVLVVQVVDPDGGQEYEYALVCCLSNVVVDDLVHQYAYSLLSLCVRLEPNCQQQVPLCLLQVDAAAAEEEEEEAAPDDADPPRCRPPVLLVLSCVQNVYHYHYHYYYHLDADRPVRCPRHQEYEYESPPVDHSVSHHSNSSSCVSSVHRYHYSNLNSCVSSVNNVRNCVSNVD/DQPVQPDAAEEEEDEDPPLCSQLLVCLQQVHNDPLDPPPPPPQLAWRWDWDQGPPQGIYIYTYGPCLNVVPDPPVVSLVSLLQRPLLHQAYEYRYADADDPVVVSNLVLCVVLVHHYAYEHEPPVPDPPPVVRLVRVCVVRVHHYHYAYSPVSGCSVVVSVVVNVSGPPQDQDQLAFPPQAAAAEEEEAEAPPPPDPPDDDDDLRVSVCVVCVVRNYHYDYYHLVCVLVVQVVDPDGGQEYEYALVCCLSNVVVDDLVHQYAYSLLSLCVRLEPNCQQQVPLCLLQVDAAAAEEEEEEAAPDDADPPRCRPPVLLVLSCVQNVYHYHYHYYYHLDADRPVRCPRHQEYEYESPPVDHSVSHHSNSSSCVSSVHRYHYSNLNSCVSSVNNVRNCVSNVD

pLDDT: mean 84.47, std 14.81, range [25.12, 98.5]